Protein AF-0000000080876548 (afdb_homodimer)

pLDDT: mean 85.13, std 22.45, range [20.69, 98.94]

Radius of gyration: 32.05 Å; Cα contacts (8 Å, |Δi|>4): 2056; chains: 2; bounding box: 73×101×101 Å

InterPro domains:
  IPR000994 Peptidase M24 [PF00557] (197-493)
  IPR007865 Aminopeptidase P, N-terminal [PF05195] (38-144)
  IPR007865 Aminopeptidase P, N-terminal [SM01011] (32-164)
  IPR029149 Creatinase/Aminopeptidase P/Spt16, N-terminal [G3DSA:3.40.350.10] (28-188)
  IPR029149 Creatinase/Aminopeptidase P/Spt16, N-terminal [SSF53092] (31-190)
  IPR036005 Creatinase/aminopeptidase-like [G3DSA:3.90.230.10] (189-510)
  IPR036005 Creatinase/aminopeptidase-like [SSF55920] (191-506)
  IPR052433 Xaa-Pro dipeptidase-like [PTHR43226] (28-507)

Organism: NCBI:txid59557

Sequence (1024 aa):
MVTKHALSKPGGQPPADVLNIHIAADSPMEKYPAKQHARNVARRLPTRDGLIYLEGMSEVLFEDSDEAIKFRQKRYFLYLTGVVDMPDCFVTYSIAQDRLTLYIPPFDPNEVLWSGYPPSIEDCIFKYDVDEVLYSTSITDKIMEFHLTFQSSPIYTIHHQVSRIPSRIPRKFISDQYLQPAIDDCRVYKDDYEIKLLRQANIISANAHRAVLEAVQTAQTEAQLEGIFVQTCISQHARTQAYDPIVGSGQNCATLHYTRNDAPLKGKQLLLIDAGAEWAGYASDVTRTYPISGKWTKEASEIYNIVDEMQKECIKKTVAGVDWRDTHLLAHRIAIKGLMALEILYNGTAEEIFQCGTSRAFFPHGLGHFLGLETHDVEGAPDVKWKPATGQLGSIASLPKPMLGRGLYRAVVRRVLEPRMVITVEPGMYELPTTAHFPPSICIARLTIPSYFSRFIIQAFLDHPVHSRYINKAVLERYWAVGGVRIEDDILVLDNGKNENLTTAPRIEPTGMVTKHALSKPGGQPPADVLNIHIAADSPMEKYPAKQHARNVARRLPTRDGLIYLEGMSEVLFEDSDEAIKFRQKRYFLYLTGVVDMPDCFVTYSIAQDRLTLYIPPFDPNEVLWSGYPPSIEDCIFKYDVDEVLYSTSITDKIMEFHLTFQSSPIYTIHHQVSRIPSRIPRKFISDQYLQPAIDDCRVYKDDYEIKLLRQANIISANAHRAVLEAVQTAQTEAQLEGIFVQTCISQHARTQAYDPIVGSGQNCATLHYTRNDAPLKGKQLLLIDAGAEWAGYASDVTRTYPISGKWTKEASEIYNIVDEMQKECIKKTVAGVDWRDTHLLAHRIAIKGLMALEILYNGTAEEIFQCGTSRAFFPHGLGHFLGLETHDVEGAPDVKWKPATGQLGSIASLPKPMLGRGLYRAVVRRVLEPRMVITVEPGMYELPTTAHFPPSICIARLTIPSYFSRFIIQAFLDHPVHSRYINKAVLERYWAVGGVRIEDDILVLDNGKNENLTTAPRIEPTG

Secondary structure (DSSP, 8-state):
---------------------------TT----HHHHHHHHHTTSS-SS-EEEEE-PPP-BPTT-SSBPPP---HHHHHHH---S-SS-EEEEETTTTEEEEEEPPP-HHHHHHH-PPPPHHHHHHHS--SEEEEGGGHHHHHHHHHHHSTT--EE-STT--TTS-TTS-GGGEE-SSHHHHHHHHHHS--HHHHHHHHHHHHHHHHHHHHHHHHTTT--BHHHHHHHHHHHHHHTT--SBSS--EEEEGGGGG-TT------B-TT--EEEEE--BEETTEE---EEEEETTSS--HHHHHHHHHHHHHHHHHHHH-STT-BHHHHHHHHHHHHHHHHHHTTSB-SS-HHHHHHHTGGGGT--S-S--B-SSSSS----S--TT----S--SS-GGGS-GGGS-TTTGGGS---B--TT-EEEE--EEE---SS----S-S--------TTTT-HHHHHHHHSHHHHTTB-HHHHGGGGGG-EEE-BEEEEEPSSS-EEE-----------/---------------------------TT----HHHHHHHHHTTSS-SS-EEEEE-PPP-BPTT-SSBPPP---HHHHHHH---S-SS-EEEEETTTTEEEEEEPPP-HHHHHHH-PPPPHHHHHHHS--SEEEEGGGHHHHHHHHHHHSTT--EE-STT--TTS-TTS-GGGEE-SSHHHHHHHHHTS--HHHHHHHHHHHHHHHHHHHHHHHHTTT--BHHHHHHHHHHHHHHTT--SBSS--EEEEGGGGG-TT------B-TT--EEEEE--BEETTEE---EEEEETTSS--HHHHHHHHHHHHHHHHHHHH-STT-BHHHHHHHHHHHHHHHHHHTTSB-SS-HHHHHHHTGGGGT--S-S--B-SSSSS----S--TT----S--SS-GGGS-GGGS-TTTGGGS---B--TT-EEEE--EEE---SS----S-S--------TTTT-HHHHHHHHSHHHHTTB-HHHHGGGGGG-EEE-BEEEEEPSSS-EEE-----------

Foldseek 3Di:
DPPPPPDDDDDDDDDPPPPQPPPPPPPPQDAQPLLVLVQQLCVQFPDQFAKEKEWWAAWAPPVPDPHTDPDAIDLLQCSNKLDGPAHGKMWMAGRNVSFIEIAHADDDPVCCVPPNGDADQVSSVRHIPGRGYHHPVCVLVVLVVSCVVVVQHAYEYAPPPCPSHDPPRDPVRYHHPRNVLSSLQSQQFDDPVQVVQQLVQQVLQQQLLVQLVVCLQPDFFLVVSLVSSQVSCVVVVQNDWLDQKDWDWWQLQQPPPHRPRGGTRPPAFKIKIFTTTHGSLFIWTWIAMDGSNNAHDPLLQLQQVLQVVLQVVLQLQQAFQDWQVVSQLSSLLSLLVSCVVLVQFDDDDSLLLQQQLLSCLWWVATQKAWTTSHNRGRLRDAPPPQDPDDRPRHPPVLQPPVVPPPHGVVHYRGDRDHARGKMKGKTKTFQFDLAPPDPCPVPDDPPCPPSRPSPPRNVSQCPRPSNVSGGDPVSSVVNSRSNMGMTMWMWGHHPPRHIDTSHDRDHDHHDD/DPPPPPPPDDDDPDDPPPPQPPPPPPPPQDAQQLLVLVQQLCVQFPDQFAKEKEWWAAWAPDVPDPHTDPDAIDLLQCSNKLDGPAHGKMWMAGRNVSFIEIAHADDDPVCCVPPNGDQDQVSSVRHIPGPGYHHPVCVLVVLVVSCVVVVQHAYEYAPPPCPSHDPPRDPVRYDHPRNVLSSLQSQQFDRPVQVVQQLVQQVLQQQLLVQLVVCLQPDFFLVVSLVSSQVSCVVVVQNDWLDQKDWDWWQLQQPPPHRPRGGTRPPAFKIKIFTTTGGSLFIWTWIAMDGSNNAHDPLLQLQQVLQVVLQVVLQFQQAFQDWQVVSQLSSLLSLLVSCVVLPQFDDDDSLLLQQQLLSCLWWVATQKAWTTSHNRGRLRDAPPPQDDDDRPSHPPVPQPPVVPPPHGVVHYRGHRDHARGKMKGKTKTFQFDLAPPPPCPVPDDDPCPPSRPSPPRNVSQCPDPSNVSGGDPVSSVVNSRSNMGMTMWMWGHHPPRHIDTSHDRDHDHHDD

Nearest PDB structures (foldseek):
  1a16-assembly1_A  TM=8.397E-01  e=8.807E-34  Escherichia coli
  2v3z-assembly1_A  TM=8.386E-01  e=1.256E-33  Escherichia coli
  2bwv-assembly1_A  TM=8.390E-01  e=3.237E-33  Escherichia coli
  2bwx-assembly1_A  TM=8.388E-01  e=9.390E-33  Escherichia coli
  4pv4-assembly1_B  TM=8.081E-01  e=2.016E-33  Yersinia pestis

Structure (mmCIF, N/CA/C/O backbone):
data_AF-0000000080876548-model_v1
#
loop_
_entity.id
_entity.type
_entity.pdbx_description
1 polymer 'Xaa-Pro aminopeptidase'
#
loop_
_atom_site.group_PDB
_atom_site.id
_atom_site.type_symbol
_atom_site.label_atom_id
_atom_site.label_alt_id
_atom_site.label_comp_id
_atom_site.label_asym_id
_atom_site.label_entity_id
_atom_site.label_seq_id
_atom_site.pdbx_PDB_ins_code
_atom_site.Cartn_x
_atom_site.Cartn_y
_atom_site.Cartn_z
_atom_site.occupancy
_atom_site.B_iso_or_equiv
_atom_site.auth_seq_id
_atom_site.auth_comp_id
_atom_site.auth_asym_id
_atom_site.auth_atom_id
_atom_site.pdbx_PDB_model_num
ATOM 1 N N . MET A 1 1 ? -34.5 39.188 59.938 1 22.98 1 MET A N 1
ATOM 2 C CA . MET A 1 1 ? -33.344 39.719 59.219 1 22.98 1 MET A CA 1
ATOM 3 C C . MET A 1 1 ? -32.188 38.688 59.219 1 22.98 1 MET A C 1
ATOM 5 O O . MET A 1 1 ? -31.031 39.094 59.188 1 22.98 1 MET A O 1
ATOM 9 N N . VAL A 1 2 ? -32.438 37.5 59.5 1 27.27 2 VAL A N 1
ATOM 10 C CA . VAL A 1 2 ? -31.625 36.312 59.812 1 27.27 2 VAL A CA 1
ATOM 11 C C . VAL A 1 2 ? -30.719 35.969 58.625 1 27.27 2 VAL A C 1
ATOM 13 O O . VAL A 1 2 ? -31.203 35.594 57.562 1 27.27 2 VAL A O 1
ATOM 16 N N . THR A 1 3 ? -29.594 36.719 58.438 1 25.19 3 THR A N 1
ATOM 17 C CA . THR A 1 3 ? -28.75 36.812 57.25 1 25.19 3 THR A CA 1
ATOM 18 C C . THR A 1 3 ? -28 35.5 57.031 1 25.19 3 THR A C 1
ATOM 20 O O . THR A 1 3 ? -27.25 35.062 57.875 1 25.19 3 THR A O 1
ATOM 23 N N . LYS A 1 4 ? -28.547 34.594 56.188 1 25.41 4 LYS A N 1
ATOM 24 C CA . LYS A 1 4 ? -28.203 33.219 55.812 1 25.41 4 LYS A CA 1
ATOM 25 C C . LYS A 1 4 ? -26.797 33.156 55.25 1 25.41 4 LYS A C 1
ATOM 27 O O . LYS A 1 4 ? -26.484 33.781 54.25 1 25.41 4 LYS A O 1
ATOM 32 N N . HIS A 1 5 ? -25.75 33.031 56.031 1 24.09 5 HIS A N 1
ATOM 33 C CA . HIS A 1 5 ? -24.328 33.031 55.688 1 24.09 5 HIS A CA 1
ATOM 34 C C . HIS A 1 5 ? -24 31.859 54.75 1 24.09 5 HIS A C 1
ATOM 36 O O . HIS A 1 5 ? -24.266 30.703 55.094 1 24.09 5 HIS A O 1
ATOM 42 N N . ALA A 1 6 ? -23.984 32 53.375 1 21.39 6 ALA A N 1
ATOM 43 C CA . ALA A 1 6 ? -23.797 31.094 52.25 1 21.39 6 ALA A CA 1
ATOM 44 C C . ALA A 1 6 ? -22.469 30.375 52.344 1 21.39 6 ALA A C 1
ATOM 46 O O . ALA A 1 6 ? -21.406 31 52.375 1 21.39 6 ALA A O 1
ATOM 47 N N . LEU A 1 7 ? -22.406 29.188 52.875 1 25.2 7 LEU A N 1
ATOM 48 C CA . LEU A 1 7 ? -21.234 28.328 53.062 1 25.2 7 LEU A CA 1
ATOM 49 C C . LEU A 1 7 ? -20.484 28.125 51.75 1 25.2 7 LEU A C 1
ATOM 51 O O . LEU A 1 7 ? -21.078 27.719 50.75 1 25.2 7 LEU A O 1
ATOM 55 N N . SER A 1 8 ? -19.312 28.828 51.5 1 20.97 8 SER A N 1
ATOM 56 C CA . SER A 1 8 ? -18.406 28.906 50.344 1 20.97 8 SER A CA 1
ATOM 57 C C . SER A 1 8 ? -17.953 27.531 49.906 1 20.97 8 SER A C 1
ATOM 59 O O . SER A 1 8 ? -17.703 26.656 50.75 1 20.97 8 SER A O 1
ATOM 61 N N . LYS A 1 9 ? -18.344 27.031 48.719 1 26.09 9 LYS A N 1
ATOM 62 C CA . LYS A 1 9 ? -18.141 25.797 47.969 1 26.09 9 LYS A CA 1
ATOM 63 C C . LYS A 1 9 ? -16.672 25.406 47.906 1 26.09 9 LYS A C 1
ATOM 65 O O . LYS A 1 9 ? -15.805 26.25 47.688 1 26.09 9 LYS A O 1
ATOM 70 N N . PRO A 1 10 ? -16.25 24.312 48.562 1 26.53 10 PRO A N 1
ATOM 71 C CA . PRO A 1 10 ? -14.898 23.781 48.719 1 26.53 10 PRO A CA 1
ATOM 72 C C . PRO A 1 10 ? -14.125 23.688 47.406 1 26.53 10 PRO A C 1
ATOM 74 O O . PRO A 1 10 ? -14.727 23.516 46.344 1 26.53 10 PRO A O 1
ATOM 77 N N . GLY A 1 11 ? -12.914 24.344 47.312 1 23.69 11 GLY A N 1
ATOM 78 C CA . GLY A 1 11 ? -11.867 24.578 46.344 1 23.69 11 GLY A CA 1
ATOM 79 C C . GLY A 1 11 ? -11.461 23.328 45.594 1 23.69 11 GLY A C 1
ATOM 80 O O . GLY A 1 11 ? -11.812 22.219 46 1 23.69 11 GLY A O 1
ATOM 81 N N . GLY A 1 12 ? -10.859 23.453 44.281 1 25.25 12 GLY A N 1
ATOM 82 C CA . GLY A 1 12 ? -10.43 22.766 43.094 1 25.25 12 GLY A CA 1
ATOM 83 C C . GLY A 1 12 ? -9.406 21.672 43.375 1 25.25 12 GLY A C 1
ATOM 84 O O . GLY A 1 12 ? -8.508 21.844 44.188 1 25.25 12 GLY A O 1
ATOM 85 N N . GLN A 1 13 ? -9.828 20.391 43.375 1 26.41 13 GLN A N 1
ATOM 86 C CA . GLN A 1 13 ? -8.969 19.25 43.656 1 26.41 13 GLN A CA 1
ATOM 87 C C . GLN A 1 13 ? -7.633 19.375 42.906 1 26.41 13 GLN A C 1
ATOM 89 O O . GLN A 1 13 ? -7.594 19.766 41.75 1 26.41 13 GLN A O 1
ATOM 94 N N . PRO A 1 14 ? -6.441 19.453 43.625 1 28.06 14 PRO A N 1
ATOM 95 C CA . PRO A 1 14 ? -5.082 19.594 43.094 1 28.06 14 PRO A CA 1
ATOM 96 C C . PRO A 1 14 ? -4.797 18.656 41.938 1 28.06 14 PRO A C 1
ATOM 98 O O . PRO A 1 14 ? -5.445 17.609 41.812 1 28.06 14 PRO A O 1
ATOM 101 N N . PRO A 1 15 ? -4.086 19.156 40.906 1 27.55 15 PRO A N 1
ATOM 102 C CA . PRO A 1 15 ? -3.617 18.484 39.688 1 27.55 15 PRO A CA 1
ATOM 103 C C . PRO A 1 15 ? -2.871 17.188 40 1 27.55 15 PRO A C 1
ATOM 105 O O . PRO A 1 15 ? -2.139 17.094 40.969 1 27.55 15 PRO A O 1
ATOM 108 N N . ALA A 1 16 ? -3.391 16 39.781 1 29.72 16 ALA A N 1
ATOM 109 C CA . ALA A 1 16 ? -2.744 14.695 39.938 1 29.72 16 ALA A CA 1
ATOM 110 C C . ALA A 1 16 ? -1.33 14.727 39.344 1 29.72 16 ALA A C 1
ATOM 112 O O . ALA A 1 16 ? -1.129 15.094 38.188 1 29.72 16 ALA A O 1
ATOM 113 N N . ASP A 1 17 ? -0.23 15.07 40.094 1 26.28 17 ASP A N 1
ATOM 114 C CA . ASP A 1 17 ? 1.201 14.938 39.844 1 26.28 17 ASP A CA 1
ATOM 115 C C . ASP A 1 17 ? 1.524 13.594 39.188 1 26.28 17 ASP A C 1
ATOM 117 O O . ASP A 1 17 ? 1.364 12.547 39.812 1 26.28 17 ASP A O 1
ATOM 121 N N . VAL A 1 18 ? 1.372 13.422 37.938 1 28 18 VAL A N 1
ATOM 122 C CA . VAL A 1 18 ? 1.912 12.266 37.219 1 28 18 VAL A CA 1
ATOM 123 C C . VAL A 1 18 ? 3.387 12.086 37.562 1 28 18 VAL A C 1
ATOM 125 O O . VAL A 1 18 ? 4.219 12.938 37.25 1 28 18 VAL A O 1
ATOM 128 N N . LEU A 1 19 ? 3.766 11.609 38.75 1 27.23 19 LEU A N 1
ATOM 129 C CA . LEU A 1 19 ? 5.098 11.102 39.062 1 27.23 19 LEU A CA 1
ATOM 130 C C . LEU A 1 19 ? 5.684 10.352 37.844 1 27.23 19 LEU A C 1
ATOM 132 O O . LEU A 1 19 ? 5.348 9.188 37.625 1 27.23 19 LEU A O 1
ATOM 136 N N . ASN A 1 20 ? 5.859 10.961 36.812 1 28.95 20 ASN A N 1
ATOM 137 C CA . ASN A 1 20 ? 6.516 10.375 35.656 1 28.95 20 ASN A CA 1
ATOM 138 C C . ASN A 1 20 ? 7.965 10 35.969 1 28.95 20 ASN A C 1
ATOM 140 O O . ASN A 1 20 ? 8.82 10.875 36.125 1 28.95 20 ASN A O 1
ATOM 144 N N . ILE A 1 21 ? 8.234 8.922 36.75 1 28.3 21 ILE A N 1
ATOM 145 C CA . ILE A 1 21 ? 9.555 8.32 36.906 1 28.3 21 ILE A CA 1
ATOM 146 C C . ILE A 1 21 ? 10.133 8.016 35.5 1 28.3 21 ILE A C 1
ATOM 148 O O . ILE A 1 21 ? 9.555 7.25 34.75 1 28.3 21 ILE A O 1
ATOM 152 N N . HIS A 1 22 ? 11 8.898 35.062 1 31.11 22 HIS A N 1
ATOM 153 C CA . HIS A 1 22 ? 11.836 8.766 33.875 1 31.11 22 HIS A CA 1
ATOM 154 C C . HIS A 1 22 ? 12.828 7.621 34 1 31.11 22 HIS A C 1
ATOM 156 O O . HIS A 1 22 ? 13.836 7.758 34.719 1 31.11 22 HIS A O 1
ATOM 162 N N . ILE A 1 23 ? 12.508 6.387 34.094 1 29.36 23 ILE A N 1
ATOM 163 C CA . ILE A 1 23 ? 13.562 5.375 34.094 1 29.36 23 ILE A CA 1
ATOM 164 C C . ILE A 1 23 ? 14.172 5.297 32.688 1 29.36 23 ILE A C 1
ATOM 166 O O . ILE A 1 23 ? 13.492 4.918 31.719 1 29.36 23 ILE A O 1
ATOM 170 N N . ALA A 1 24 ? 15.352 5.926 32.344 1 29.47 24 ALA A N 1
ATOM 171 C CA . ALA A 1 24 ? 16.109 5.961 31.094 1 29.47 24 ALA A CA 1
ATOM 172 C C . ALA A 1 24 ? 16.812 4.633 30.844 1 29.47 24 ALA A C 1
ATOM 174 O O . ALA A 1 24 ? 17.672 4.535 29.969 1 29.47 24 ALA A O 1
ATOM 175 N N . ALA A 1 25 ? 16.828 3.455 31.484 1 31.53 25 ALA A N 1
ATOM 176 C CA . ALA A 1 25 ? 17.781 2.426 31.078 1 31.53 25 ALA A CA 1
ATOM 177 C C . ALA A 1 25 ? 17.5 1.953 29.656 1 31.53 25 ALA A C 1
ATOM 179 O O . ALA A 1 25 ? 16.359 1.614 29.312 1 31.53 25 ALA A O 1
ATOM 180 N N . ASP A 1 26 ? 18.234 2.232 28.641 1 37.25 26 ASP A N 1
ATOM 181 C CA . ASP A 1 26 ? 18.328 1.568 27.344 1 37.25 26 ASP A CA 1
ATOM 182 C C . ASP A 1 26 ? 18.297 0.05 27.5 1 37.25 26 ASP A C 1
ATOM 184 O O . ASP A 1 26 ? 19.344 -0.601 27.5 1 37.25 26 ASP A O 1
ATOM 188 N N . SER A 1 27 ? 17.781 -0.572 28.406 1 42.38 27 SER A N 1
ATOM 189 C CA . SER A 1 27 ? 17.906 -2.016 28.562 1 42.38 27 SER A CA 1
ATOM 190 C C . SER A 1 27 ? 17.375 -2.756 27.344 1 42.38 27 SER A C 1
ATOM 192 O O . SER A 1 27 ? 16.344 -2.373 26.797 1 42.38 27 SER A O 1
ATOM 194 N N . PRO A 1 28 ? 18.219 -3.523 26.594 1 48.22 28 PRO A N 1
ATOM 195 C CA . PRO A 1 28 ? 17.844 -4.438 25.516 1 48.22 28 PRO A CA 1
ATOM 196 C C . PRO A 1 28 ? 16.438 -5 25.688 1 48.22 28 PRO A C 1
ATOM 198 O O . PRO A 1 28 ? 15.852 -5.52 24.719 1 48.22 28 PRO A O 1
ATOM 201 N N . MET A 1 29 ? 15.828 -4.848 26.859 1 61.28 29 MET A N 1
ATOM 202 C CA . MET A 1 29 ? 14.617 -5.559 27.234 1 61.28 29 MET A CA 1
ATOM 203 C C . MET A 1 29 ? 13.422 -4.605 27.297 1 61.28 29 MET A C 1
ATOM 205 O O . MET A 1 29 ? 12.359 -4.973 27.797 1 61.28 29 MET A O 1
ATOM 209 N N . GLU A 1 30 ? 13.641 -3.387 26.734 1 86 30 GLU A N 1
ATOM 210 C CA . GLU A 1 30 ? 12.516 -2.492 26.984 1 86 30 GLU A CA 1
ATOM 211 C C . GLU A 1 30 ? 11.375 -2.748 26 1 86 30 GLU A C 1
ATOM 213 O O . GLU A 1 30 ? 11.594 -2.775 24.781 1 86 30 GLU A O 1
ATOM 218 N N . LYS A 1 31 ? 10.312 -3.029 26.531 1 95.19 31 LYS A N 1
ATOM 219 C CA . LYS A 1 31 ? 9.109 -3.297 25.75 1 95.19 31 LYS A CA 1
ATOM 220 C C . LYS A 1 31 ? 8.281 -2.033 25.578 1 95.19 31 LYS A C 1
ATOM 222 O O . LYS A 1 31 ? 8.383 -1.096 26.359 1 95.19 31 LYS A O 1
ATOM 227 N N . TYR A 1 32 ? 7.59 -1.938 24.391 1 97.94 32 TYR A N 1
ATOM 228 C CA . TYR A 1 32 ? 6.523 -0.951 24.266 1 97.94 32 TYR A CA 1
ATOM 229 C C . TYR A 1 32 ? 5.637 -0.947 25.5 1 97.94 32 TYR A C 1
ATOM 231 O O . TYR A 1 32 ? 5.195 -2.004 25.953 1 97.94 32 TYR A O 1
ATOM 239 N N . PRO A 1 33 ? 5.375 0.199 26.078 1 98.12 33 PRO A N 1
ATOM 240 C CA . PRO A 1 33 ? 4.723 0.234 27.391 1 98.12 33 PRO A CA 1
ATOM 241 C C . PRO A 1 33 ? 3.205 0.091 27.297 1 98.12 33 PRO A C 1
ATOM 243 O O . PRO A 1 33 ? 2.469 0.957 27.766 1 98.12 33 PRO A O 1
ATOM 246 N N . ALA A 1 34 ? 2.74 -1.011 26.828 1 98.69 34 ALA A N 1
ATOM 247 C CA . ALA A 1 34 ? 1.324 -1.276 26.594 1 98.69 34 ALA A CA 1
ATOM 248 C C . ALA A 1 34 ? 0.54 -1.269 27.906 1 98.69 34 ALA A C 1
ATOM 250 O O . ALA A 1 34 ? -0.545 -0.687 27.984 1 98.69 34 ALA A O 1
ATOM 251 N N . LYS A 1 35 ? 1.032 -1.854 28.922 1 98.06 35 LYS A N 1
ATOM 252 C CA . LYS A 1 35 ? 0.342 -1.926 30.219 1 98.06 35 LYS A CA 1
ATOM 253 C C . LYS A 1 35 ? 0.125 -0.533 30.797 1 98.06 35 LYS A C 1
ATOM 255 O O . LYS A 1 35 ? -0.966 -0.219 31.281 1 98.06 35 LYS A O 1
ATOM 260 N N . GLN A 1 36 ? 1.177 0.217 30.766 1 98.38 36 GLN A N 1
ATOM 261 C CA . GLN A 1 36 ? 1.054 1.585 31.266 1 98.38 36 GLN A CA 1
ATOM 262 C C . GLN A 1 36 ? 0.048 2.379 30.438 1 98.38 36 GLN A C 1
ATOM 264 O O . GLN A 1 36 ? -0.706 3.191 30.969 1 98.38 36 GLN A O 1
ATOM 269 N N . HIS A 1 37 ? 0.06 2.188 29.125 1 98.81 37 HIS A N 1
ATOM 270 C CA . HIS A 1 37 ? -0.931 2.834 28.266 1 98.81 37 HIS A CA 1
ATOM 271 C C . HIS A 1 37 ? -2.348 2.447 28.672 1 98.81 37 HIS A C 1
ATOM 273 O O . HIS A 1 37 ? -3.229 3.305 28.766 1 98.81 37 HIS A O 1
ATOM 279 N N . ALA A 1 38 ? -2.549 1.183 28.922 1 98.69 38 ALA A N 1
ATOM 280 C CA . ALA A 1 38 ? -3.865 0.706 29.344 1 98.69 38 ALA A CA 1
ATOM 281 C C . ALA A 1 38 ? -4.285 1.354 30.656 1 98.69 38 ALA A C 1
ATOM 283 O O . ALA A 1 38 ? -5.434 1.777 30.812 1 98.69 38 ALA A O 1
ATOM 284 N N . ARG A 1 39 ? -3.398 1.461 31.578 1 98.5 39 ARG A N 1
ATOM 285 C CA . ARG A 1 39 ? -3.674 2.092 32.875 1 98.5 39 ARG A CA 1
ATOM 286 C C . ARG A 1 39 ? -4.039 3.561 32.688 1 98.5 39 ARG A C 1
ATOM 288 O O . ARG A 1 39 ? -4.984 4.051 33.312 1 98.5 39 ARG A O 1
ATOM 295 N N . ASN A 1 40 ? -3.254 4.258 31.875 1 98.38 40 ASN A N 1
ATOM 296 C CA . ASN A 1 40 ? -3.537 5.664 31.625 1 98.38 40 ASN A CA 1
ATOM 297 C C . ASN A 1 40 ? -4.926 5.855 31.016 1 98.38 40 ASN A C 1
ATOM 299 O O . ASN A 1 40 ? -5.66 6.766 31.406 1 98.38 40 ASN A O 1
ATOM 303 N N . VAL A 1 41 ? -5.281 5 30.047 1 98.44 41 VAL A N 1
ATOM 304 C CA . VAL A 1 41 ? -6.586 5.074 29.406 1 98.44 41 VAL A CA 1
ATOM 305 C C . VAL A 1 41 ? -7.688 4.785 30.422 1 98.44 41 VAL A C 1
ATOM 307 O O . VAL A 1 41 ? -8.695 5.492 30.469 1 98.44 41 VAL A O 1
ATOM 310 N N . ALA A 1 42 ? -7.465 3.814 31.234 1 98.31 42 ALA A N 1
ATOM 311 C CA . ALA A 1 42 ? -8.445 3.428 32.25 1 98.31 42 ALA A CA 1
ATOM 312 C C . ALA A 1 42 ? -8.758 4.594 33.188 1 98.31 42 ALA A C 1
ATOM 314 O O . ALA A 1 42 ? -9.898 4.762 33.625 1 98.31 42 ALA A O 1
ATOM 315 N N . ARG A 1 43 ? -7.785 5.375 33.5 1 97.38 43 ARG A N 1
ATOM 316 C CA . ARG A 1 43 ? -7.949 6.5 34.406 1 97.38 43 ARG A CA 1
ATOM 317 C C . ARG A 1 43 ? -8.875 7.559 33.812 1 97.38 43 ARG A C 1
ATOM 319 O O . ARG A 1 43 ? -9.414 8.391 34.562 1 97.38 43 ARG A O 1
ATOM 326 N N . ARG A 1 44 ? -9.109 7.559 32.531 1 95.81 44 ARG A N 1
ATOM 327 C CA . ARG A 1 44 ? -9.938 8.555 31.875 1 95.81 44 ARG A CA 1
ATOM 328 C C . ARG A 1 44 ? -11.336 8.023 31.609 1 95.81 44 ARG A C 1
ATOM 330 O O . ARG A 1 44 ? -12.188 8.734 31.062 1 95.81 44 ARG A O 1
ATOM 337 N N . LEU A 1 45 ? -11.562 6.766 31.969 1 97.12 45 LEU A N 1
ATOM 338 C CA . LEU A 1 45 ? -12.875 6.156 31.75 1 97.12 45 LEU A CA 1
ATOM 339 C C . LEU A 1 45 ? -13.789 6.406 32.938 1 97.12 45 LEU A C 1
ATOM 341 O O . LEU A 1 45 ? -13.32 6.613 34.062 1 97.12 45 LEU A O 1
ATOM 345 N N . PRO A 1 46 ? -15.086 6.355 32.719 1 93.88 46 PRO A N 1
ATOM 346 C CA . PRO A 1 46 ? -16.047 6.703 33.781 1 93.88 46 PRO A CA 1
ATOM 347 C C . PRO A 1 46 ? -16.047 5.715 34.938 1 93.88 46 PRO A C 1
ATOM 349 O O . PRO A 1 46 ? -16.422 6.07 36.062 1 93.88 46 PRO A O 1
ATOM 352 N N . THR A 1 47 ? -15.695 4.492 34.625 1 89.56 47 THR A N 1
ATOM 353 C CA . THR A 1 47 ? -15.773 3.494 35.688 1 89.56 47 THR A CA 1
ATOM 354 C C . THR A 1 47 ? -14.398 2.9 35.969 1 89.56 47 THR A C 1
ATOM 356 O O . THR A 1 47 ? -13.508 2.943 35.125 1 89.56 47 THR A O 1
ATOM 359 N N . ARG A 1 48 ? -14.344 2.363 37.25 1 87.12 48 ARG A N 1
ATOM 360 C CA . ARG A 1 48 ? -13.07 1.816 37.688 1 87.12 48 ARG A CA 1
ATOM 361 C C . ARG A 1 48 ? -13.078 0.292 37.625 1 87.12 48 ARG A C 1
ATOM 363 O O . ARG A 1 48 ? -12.148 -0.355 38.125 1 87.12 48 ARG A O 1
ATOM 370 N N . ASP A 1 49 ? -14.102 -0.323 37.094 1 90.69 49 ASP A N 1
ATOM 371 C CA . ASP A 1 49 ? -14.164 -1.781 37.094 1 90.69 49 ASP A CA 1
ATOM 372 C C . ASP A 1 49 ? -14.57 -2.297 35.688 1 90.69 49 ASP A C 1
ATOM 374 O O . ASP A 1 49 ? -14.992 -3.445 35.562 1 90.69 49 ASP A O 1
ATOM 378 N N . GLY A 1 50 ? -14.43 -1.614 34.719 1 96.25 50 GLY A N 1
ATOM 379 C CA . GLY A 1 50 ? -14.852 -2.006 33.375 1 96.25 50 GLY A CA 1
ATOM 380 C C . GLY A 1 50 ? -13.812 -2.822 32.625 1 96.25 50 GLY A C 1
ATOM 381 O O . GLY A 1 50 ? -12.727 -3.076 33.156 1 96.25 50 GLY A O 1
ATOM 382 N N . LEU A 1 51 ? -14.242 -3.416 31.438 1 98.06 51 LEU A N 1
ATOM 383 C CA . LEU A 1 51 ? -13.383 -4.148 30.516 1 98.06 51 LEU A CA 1
ATOM 384 C C . LEU A 1 51 ? -13.18 -3.359 29.234 1 98.06 51 LEU A C 1
ATOM 386 O O . LEU A 1 51 ? -14.148 -2.941 28.594 1 98.06 51 LEU A O 1
ATOM 390 N N . ILE A 1 52 ? -11.945 -3.076 28.922 1 98.44 52 ILE A N 1
ATOM 391 C CA . ILE A 1 52 ? -11.625 -2.523 27.609 1 98.44 52 ILE A CA 1
ATOM 392 C C . ILE A 1 52 ? -11.492 -3.654 26.578 1 98.44 52 ILE A C 1
ATOM 394 O O . ILE A 1 52 ? -10.852 -4.668 26.859 1 98.44 52 ILE A O 1
ATOM 398 N N . TYR A 1 53 ? -12.156 -3.562 25.469 1 98.56 53 TYR A N 1
ATOM 399 C CA . TYR A 1 53 ? -12.109 -4.527 24.375 1 98.56 53 TYR A CA 1
ATOM 400 C C . TYR A 1 53 ? -11.812 -3.836 23.047 1 98.56 53 TYR A C 1
ATOM 402 O O . TYR A 1 53 ? -12.539 -2.926 22.641 1 98.56 53 TYR A O 1
ATOM 410 N N . LEU A 1 54 ? -10.742 -4.25 22.375 1 98.56 54 LEU A N 1
ATOM 411 C CA . LEU A 1 54 ? -10.414 -3.742 21.047 1 98.56 54 LEU A CA 1
ATOM 412 C C . LEU A 1 54 ? -10.078 -4.887 20.109 1 98.56 54 LEU A C 1
ATOM 414 O O . LEU A 1 54 ? -9.547 -5.914 20.531 1 98.56 54 LEU A O 1
ATOM 418 N N . GLU A 1 55 ? -10.383 -4.645 18.891 1 98.19 55 GLU A N 1
ATOM 419 C CA . GLU A 1 55 ? -10.047 -5.57 17.812 1 98.19 55 GLU A CA 1
ATOM 420 C C . GLU A 1 55 ? -8.914 -5.02 16.938 1 98.19 55 GLU A C 1
ATOM 422 O O . GLU A 1 55 ? -8.906 -3.84 16.594 1 98.19 55 GLU A O 1
ATOM 427 N N . GLY A 1 56 ? -7.914 -5.918 16.641 1 97.94 56 GLY A N 1
ATOM 428 C CA . GLY A 1 56 ? -6.902 -5.555 15.664 1 97.94 56 GLY A CA 1
ATOM 429 C C . GLY A 1 56 ? -7.398 -5.633 14.234 1 97.94 56 GLY A C 1
ATOM 430 O O . GLY A 1 56 ? -8.57 -5.93 13.992 1 97.94 56 GLY A O 1
ATOM 431 N N . MET A 1 57 ? -6.531 -5.289 13.336 1 97.06 57 MET A N 1
ATOM 432 C CA . MET A 1 57 ? -6.871 -5.316 11.914 1 97.06 57 MET A CA 1
ATOM 433 C C . MET A 1 57 ? -6.801 -6.734 11.359 1 97.06 57 MET A C 1
ATOM 435 O O . MET A 1 57 ? -5.902 -7.5 11.719 1 97.06 57 MET A O 1
ATOM 439 N N . SER A 1 58 ? -7.738 -7.086 10.508 1 95.62 58 SER A N 1
ATOM 440 C CA . SER A 1 58 ? -7.68 -8.336 9.758 1 95.62 58 SER A CA 1
ATOM 441 C C . SER A 1 58 ? -6.992 -8.148 8.414 1 95.62 58 SER A C 1
ATOM 443 O O . SER A 1 58 ? -6.941 -7.031 7.887 1 95.62 58 SER A O 1
ATOM 445 N N . GLU A 1 59 ? -6.438 -9.219 7.93 1 92.12 59 GLU A N 1
ATOM 446 C CA . GLU A 1 59 ? -5.934 -9.164 6.559 1 92.12 59 GLU A CA 1
ATOM 447 C C . GLU A 1 59 ? -7.07 -8.945 5.562 1 92.12 59 GLU A C 1
ATOM 449 O O . GLU A 1 59 ? -8.141 -9.539 5.695 1 92.12 59 GLU A O 1
ATOM 454 N N . VAL A 1 60 ? -6.824 -8.031 4.656 1 92.56 60 VAL A N 1
ATOM 455 C CA . VAL A 1 60 ? -7.844 -7.715 3.658 1 92.56 60 VAL A CA 1
ATOM 456 C C . VAL A 1 60 ? -7.262 -7.891 2.258 1 92.56 60 VAL A C 1
ATOM 458 O O . VAL A 1 60 ? -6.145 -7.449 1.981 1 92.56 60 VAL A O 1
ATOM 461 N N . LEU A 1 61 ? -7.992 -8.594 1.399 1 92.81 61 LEU A N 1
ATOM 462 C CA . LEU A 1 61 ? -7.586 -8.75 0.007 1 92.81 61 LEU A CA 1
ATOM 463 C C . LEU A 1 61 ? -8.156 -7.629 -0.854 1 92.81 61 LEU A C 1
ATOM 465 O O . LEU A 1 61 ? -9.203 -7.055 -0.524 1 92.81 61 LEU A O 1
ATOM 469 N N . PHE A 1 62 ? -7.473 -7.281 -1.943 1 92.56 62 PHE A N 1
ATOM 470 C CA . PHE A 1 62 ? -8.086 -6.441 -2.967 1 92.56 62 PHE A CA 1
ATOM 471 C C . PHE A 1 62 ? -9.32 -7.117 -3.553 1 92.56 62 PHE A C 1
ATOM 473 O O . PHE A 1 62 ? -9.383 -8.344 -3.625 1 92.56 62 PHE A O 1
ATOM 480 N N . GLU A 1 63 ? -10.266 -6.266 -3.996 1 91.5 63 GLU A N 1
ATOM 481 C CA . GLU A 1 63 ? -11.461 -6.809 -4.633 1 91.5 63 GLU A CA 1
ATOM 482 C C . GLU A 1 63 ? -11.102 -7.637 -5.863 1 91.5 63 GLU A C 1
ATOM 484 O O . GLU A 1 63 ? -10.289 -7.219 -6.684 1 91.5 63 GLU A O 1
ATOM 489 N N . ASP A 1 64 ? -11.664 -8.844 -5.949 1 92.12 64 ASP A N 1
ATOM 490 C CA . ASP A 1 64 ? -11.5 -9.766 -7.062 1 92.12 64 ASP A CA 1
ATOM 491 C C . ASP A 1 64 ? -10.031 -10.164 -7.23 1 92.12 64 ASP A C 1
ATOM 493 O O . ASP A 1 64 ? -9.555 -10.344 -8.352 1 92.12 64 ASP A O 1
ATOM 497 N N . SER A 1 65 ? -9.312 -10.188 -6.133 1 93.12 65 SER A N 1
ATOM 498 C CA . SER A 1 65 ? -7.883 -10.492 -6.164 1 93.12 65 SER A CA 1
ATOM 499 C C . SER A 1 65 ? -7.488 -11.406 -5.008 1 93.12 65 SER A C 1
ATOM 501 O O . SER A 1 65 ? -8.125 -11.391 -3.953 1 93.12 65 SER A O 1
ATOM 503 N N . ASP A 1 66 ? -6.484 -12.219 -5.234 1 90.62 66 ASP A N 1
ATOM 504 C CA . ASP A 1 66 ? -5.922 -12.992 -4.133 1 90.62 66 ASP A CA 1
ATOM 505 C C . ASP A 1 66 ? -4.723 -12.273 -3.514 1 90.62 66 ASP A C 1
ATOM 507 O O . ASP A 1 66 ? -4.012 -12.844 -2.684 1 90.62 66 ASP A O 1
ATOM 511 N N . GLU A 1 67 ? -4.477 -11.055 -3.945 1 90.44 67 GLU A N 1
ATOM 512 C CA . GLU A 1 67 ? -3.426 -10.242 -3.348 1 90.44 67 GLU A CA 1
ATOM 513 C C . GLU A 1 67 ? -3.967 -9.414 -2.184 1 90.44 67 GLU A C 1
ATOM 515 O O . GLU A 1 67 ? -5.078 -8.891 -2.252 1 90.44 67 GLU A O 1
ATOM 520 N N . ALA A 1 68 ? -3.158 -9.305 -1.198 1 90.62 68 ALA A N 1
ATOM 521 C CA . ALA A 1 68 ? -3.57 -8.586 0.006 1 90.62 68 ALA A CA 1
ATOM 522 C C . ALA A 1 68 ? -3.215 -7.105 -0.088 1 90.62 68 ALA A C 1
ATOM 524 O O . ALA A 1 68 ? -2.172 -6.742 -0.636 1 90.62 68 ALA A O 1
ATOM 525 N N . ILE A 1 69 ? -4.098 -6.277 0.458 1 93.19 69 ILE A N 1
ATOM 526 C CA . ILE A 1 69 ? -3.756 -4.887 0.736 1 93.19 69 ILE A CA 1
ATOM 527 C C . ILE A 1 69 ? -2.646 -4.824 1.784 1 93.19 69 ILE A C 1
ATOM 529 O O . ILE A 1 69 ? -2.629 -5.625 2.725 1 93.19 69 ILE A O 1
ATOM 533 N N . LYS A 1 70 ? -1.717 -3.895 1.564 1 91.88 70 LYS A N 1
ATOM 534 C CA . LYS A 1 70 ? -0.656 -3.758 2.559 1 91.88 70 LYS A CA 1
ATOM 535 C C . LYS A 1 70 ? -1.233 -3.631 3.965 1 91.88 70 LYS A C 1
ATOM 537 O O . LYS A 1 70 ? -2.113 -2.801 4.207 1 91.88 70 LYS A O 1
ATOM 542 N N . PHE A 1 71 ? -0.743 -4.496 4.816 1 94.19 71 PHE A N 1
ATOM 543 C CA . PHE A 1 71 ? -1.285 -4.57 6.168 1 94.19 71 PHE A CA 1
ATOM 544 C C . PHE A 1 71 ? -0.952 -3.309 6.953 1 94.19 71 PHE A C 1
ATOM 546 O O . PHE A 1 71 ? 0.186 -2.834 6.926 1 94.19 71 PHE A O 1
ATOM 553 N N . ARG A 1 72 ? -1.936 -2.77 7.586 1 96.19 72 ARG A N 1
ATOM 554 C CA . ARG A 1 72 ? -1.814 -1.647 8.508 1 96.19 72 ARG A CA 1
ATOM 555 C C . ARG A 1 72 ? -2.674 -1.865 9.75 1 96.19 72 ARG A C 1
ATOM 557 O O . ARG A 1 72 ? -3.902 -1.907 9.664 1 96.19 72 ARG A O 1
ATOM 564 N N . GLN A 1 73 ? -2.057 -2.025 10.867 1 97.38 73 GLN A N 1
ATOM 565 C CA . GLN A 1 73 ? -2.762 -2.299 12.109 1 97.38 73 GLN A CA 1
ATOM 566 C C . GLN A 1 73 ? -3.664 -1.13 12.5 1 97.38 73 GLN A C 1
ATOM 568 O O . GLN A 1 73 ? -3.361 0.024 12.188 1 97.38 73 GLN A O 1
ATOM 573 N N . LYS A 1 74 ? -4.742 -1.433 13.172 1 97.62 74 LYS A N 1
ATOM 574 C CA . LYS A 1 74 ? -5.574 -0.383 13.758 1 97.62 74 LYS A CA 1
ATOM 575 C C . LYS A 1 74 ? -4.816 0.38 14.844 1 97.62 74 LYS A C 1
ATOM 577 O O . LYS A 1 74 ? -4.211 -0.227 15.727 1 97.62 74 LYS A O 1
ATOM 582 N N . ARG A 1 75 ? -4.879 1.657 14.781 1 98 75 ARG A N 1
ATOM 583 C CA . ARG A 1 75 ? -3.996 2.473 15.609 1 98 75 ARG A CA 1
ATOM 584 C C . ARG A 1 75 ? -4.406 2.406 17.078 1 98 75 ARG A C 1
ATOM 586 O O . ARG A 1 75 ? -3.555 2.447 17.969 1 98 75 ARG A O 1
ATOM 593 N N . TYR A 1 76 ? -5.68 2.312 17.406 1 98.38 76 TYR A N 1
ATOM 594 C CA . TYR A 1 76 ? -6.129 2.219 18.797 1 98.38 76 TYR A CA 1
ATOM 595 C C . TYR A 1 76 ? -5.707 0.891 19.422 1 98.38 76 TYR A C 1
ATOM 597 O O . TYR A 1 76 ? -5.305 0.843 20.578 1 98.38 76 TYR A O 1
ATOM 605 N N . PHE A 1 77 ? -5.824 -0.18 18.656 1 98.56 77 PHE A N 1
ATOM 606 C CA . PHE A 1 77 ? -5.336 -1.483 19.078 1 98.56 77 PHE A CA 1
ATOM 607 C C . PHE A 1 77 ? -3.83 -1.454 19.297 1 98.56 77 PHE A C 1
ATOM 609 O O . PHE A 1 77 ? -3.332 -1.938 20.328 1 98.56 77 PHE A O 1
ATOM 616 N N . LEU A 1 78 ? -3.098 -0.892 18.344 1 98.81 78 LEU A N 1
ATOM 617 C CA . LEU A 1 78 ? -1.646 -0.778 18.438 1 98.81 78 LEU A CA 1
ATOM 618 C C . LEU A 1 78 ? -1.239 0.002 19.688 1 98.81 78 LEU A C 1
ATOM 620 O O . LEU A 1 78 ? -0.304 -0.388 20.391 1 98.81 78 LEU A O 1
ATOM 624 N N . TYR A 1 79 ? -1.896 1.07 19.969 1 98.81 79 TYR A N 1
ATOM 625 C CA . TYR A 1 79 ? -1.564 1.902 21.109 1 98.81 79 TYR A CA 1
ATOM 626 C C . TYR A 1 79 ? -1.628 1.097 22.406 1 98.81 79 TYR A C 1
ATOM 628 O O . TYR A 1 79 ? -0.805 1.286 23.312 1 98.81 79 TYR A O 1
ATOM 636 N N . LEU A 1 80 ? -2.537 0.168 22.5 1 98.81 80 LEU A N 1
ATOM 637 C CA . LEU A 1 80 ? -2.754 -0.544 23.766 1 98.81 80 LEU A CA 1
ATOM 638 C C . LEU A 1 80 ? -1.968 -1.852 23.781 1 98.81 80 LEU A C 1
ATOM 640 O O . LEU A 1 80 ? -1.959 -2.555 24.797 1 98.81 80 LEU A O 1
ATOM 644 N N . THR A 1 81 ? -1.293 -2.205 22.672 1 98.81 81 THR A N 1
ATOM 645 C CA . THR A 1 81 ? -0.678 -3.527 22.672 1 98.81 81 THR A CA 1
ATOM 646 C C . THR A 1 81 ? 0.775 -3.445 22.203 1 98.81 81 THR A C 1
ATOM 648 O O . THR A 1 81 ? 1.595 -4.293 22.562 1 98.81 81 THR A O 1
ATOM 651 N N . GLY A 1 82 ? 1.07 -2.498 21.281 1 98.56 82 GLY A N 1
ATOM 652 C CA . GLY A 1 82 ? 2.379 -2.451 20.656 1 98.56 82 GLY A CA 1
ATOM 653 C C . GLY A 1 82 ? 2.516 -3.418 19.5 1 98.56 82 GLY A C 1
ATOM 654 O O . GLY A 1 82 ? 3.582 -3.518 18.891 1 98.56 82 GLY A O 1
ATOM 655 N N . VAL A 1 83 ? 1.399 -4.152 19.156 1 98.44 83 VAL A N 1
ATOM 656 C CA . VAL A 1 83 ? 1.427 -5.105 18.047 1 98.44 83 VAL A CA 1
ATOM 657 C C . VAL A 1 83 ? 1.273 -4.359 16.734 1 98.44 83 VAL A C 1
ATOM 659 O O . VAL A 1 83 ? 0.229 -3.762 16.469 1 98.44 83 VAL A O 1
ATOM 662 N N . VAL A 1 84 ? 2.26 -4.438 15.906 1 96.94 84 VAL A N 1
ATOM 663 C CA . VAL A 1 84 ? 2.285 -3.641 14.68 1 96.94 84 VAL A CA 1
ATOM 664 C C . VAL A 1 84 ? 1.916 -4.516 13.484 1 96.94 84 VAL A C 1
ATOM 666 O O . VAL A 1 84 ? 1.167 -4.09 12.602 1 96.94 84 VAL A O 1
ATOM 669 N N . ASP A 1 85 ? 2.297 -5.766 13.484 1 93.75 85 ASP A N 1
ATOM 670 C CA . ASP A 1 85 ? 2.365 -6.469 12.211 1 93.75 85 ASP A CA 1
ATOM 671 C C . ASP A 1 85 ? 1.659 -7.82 12.289 1 93.75 85 ASP A C 1
ATOM 673 O O . ASP A 1 85 ? 1.922 -8.711 11.477 1 93.75 85 ASP A O 1
ATOM 677 N N . MET A 1 86 ? 0.879 -8.133 13.242 1 95.44 86 MET A N 1
ATOM 678 C CA . MET A 1 86 ? 0.138 -9.383 13.352 1 95.44 86 MET A CA 1
ATOM 679 C C . MET A 1 86 ? -1.354 -9.156 13.133 1 95.44 86 MET A C 1
ATOM 681 O O . MET A 1 86 ? -1.995 -8.43 13.898 1 95.44 86 MET A O 1
ATOM 685 N N . PRO A 1 87 ? -1.905 -9.688 12.102 1 95.88 87 PRO A N 1
ATOM 686 C CA . PRO A 1 87 ? -3.34 -9.539 11.852 1 95.88 87 PRO A CA 1
ATOM 687 C C . PRO A 1 87 ? -4.195 -10.398 12.781 1 95.88 87 PRO A C 1
ATOM 689 O O . PRO A 1 87 ? -3.68 -11.32 13.422 1 95.88 87 PRO A O 1
ATOM 692 N N . ASP A 1 88 ? -5.449 -10.078 12.906 1 96.31 88 ASP A N 1
ATOM 693 C CA . ASP A 1 88 ? -6.504 -10.883 13.508 1 96.31 88 ASP A CA 1
ATOM 694 C C . ASP A 1 88 ? -6.242 -11.109 14.992 1 96.31 88 ASP A C 1
ATOM 696 O O . ASP A 1 88 ? -6.438 -12.211 15.508 1 96.31 88 ASP A O 1
ATOM 700 N N . CYS A 1 89 ? -5.715 -10.117 15.617 1 98.25 89 CYS A N 1
ATOM 701 C CA . CYS A 1 89 ? -5.52 -10.125 17.062 1 98.25 89 CYS A CA 1
ATOM 702 C C . CYS A 1 89 ? -6.613 -9.336 17.766 1 98.25 89 CYS A C 1
ATOM 704 O O . CYS A 1 89 ? -7.348 -8.578 17.125 1 98.25 89 CYS A O 1
ATOM 706 N N . PHE A 1 90 ? -6.75 -9.547 19.125 1 98.75 90 PHE A N 1
ATOM 707 C CA . PHE A 1 90 ? -7.645 -8.82 20.016 1 98.75 90 PHE A CA 1
ATOM 708 C C . PHE A 1 90 ? -6.953 -8.508 21.328 1 98.75 90 PHE A C 1
ATOM 710 O O . PHE A 1 90 ? -5.926 -9.102 21.656 1 98.75 90 PHE A O 1
ATOM 717 N N . VAL A 1 91 ? -7.527 -7.59 22.062 1 98.81 91 VAL A N 1
ATOM 718 C CA . VAL A 1 91 ? -6.973 -7.289 23.375 1 98.81 91 VAL A CA 1
ATOM 719 C C . VAL A 1 91 ? -8.102 -6.957 24.344 1 98.81 91 VAL A C 1
ATOM 721 O O . VAL A 1 91 ? -9.117 -6.367 23.953 1 98.81 91 VAL A O 1
ATOM 724 N N . THR A 1 92 ? -7.996 -7.379 25.562 1 98.75 92 THR A N 1
ATOM 725 C CA . THR A 1 92 ? -8.852 -6.953 26.656 1 98.75 92 THR A CA 1
ATOM 726 C C . THR A 1 92 ? -8.016 -6.438 27.828 1 98.75 92 THR A C 1
ATOM 728 O O . THR A 1 92 ? -6.902 -6.918 28.062 1 98.75 92 THR A O 1
ATOM 731 N N . TYR A 1 93 ? -8.484 -5.473 28.5 1 98.69 93 TYR A N 1
ATOM 732 C CA . TYR A 1 93 ? -7.891 -4.973 29.734 1 98.69 93 TYR A CA 1
ATOM 733 C C . TYR A 1 93 ? -8.938 -4.875 30.828 1 98.69 93 TYR A C 1
ATOM 735 O O . TYR A 1 93 ? -9.859 -4.066 30.75 1 98.69 93 TYR A O 1
ATOM 743 N N . SER A 1 94 ? -8.836 -5.73 31.812 1 98.19 94 SER A N 1
ATOM 744 C CA . SER A 1 94 ? -9.656 -5.637 33.031 1 98.19 94 SER A CA 1
ATOM 745 C C . SER A 1 94 ? -9.125 -4.582 33.969 1 98.19 94 SER A C 1
ATOM 747 O O . SER A 1 94 ? -8.086 -4.777 34.594 1 98.19 94 SER A O 1
ATOM 749 N N . ILE A 1 95 ? -9.914 -3.527 34.125 1 97.75 95 ILE A N 1
ATOM 750 C CA . ILE A 1 95 ? -9.445 -2.375 34.906 1 97.75 95 ILE A CA 1
ATOM 751 C C . ILE A 1 95 ? -9.281 -2.764 36.375 1 97.75 95 ILE A C 1
ATOM 753 O O . ILE A 1 95 ? -8.227 -2.535 36.969 1 97.75 95 ILE A O 1
ATOM 757 N N . ALA A 1 96 ? -10.234 -3.434 36.938 1 95.19 96 ALA A N 1
ATOM 758 C CA . ALA A 1 96 ? -10.219 -3.795 38.344 1 95.19 96 ALA A CA 1
ATOM 759 C C . ALA A 1 96 ? -9.086 -4.77 38.656 1 95.19 96 ALA A C 1
ATOM 761 O O . ALA A 1 96 ? -8.469 -4.703 39.719 1 95.19 96 ALA A O 1
ATOM 762 N N . GLN A 1 97 ? -8.805 -5.629 37.75 1 96.56 97 GLN A N 1
ATOM 763 C CA . GLN A 1 97 ? -7.785 -6.645 38 1 96.56 97 GLN A CA 1
ATOM 764 C C . GLN A 1 97 ? -6.426 -6.184 37.469 1 96.56 97 GLN A C 1
ATOM 766 O O . GLN A 1 97 ? -5.418 -6.859 37.688 1 96.56 97 GLN A O 1
ATOM 771 N N . ASP A 1 98 ? -6.387 -5.066 36.812 1 98 98 ASP A N 1
ATOM 772 C CA . ASP A 1 98 ? -5.164 -4.586 36.188 1 98 98 ASP A CA 1
ATOM 773 C C . ASP A 1 98 ? -4.512 -5.684 35.344 1 98 98 ASP A C 1
ATOM 775 O O . ASP A 1 98 ? -3.334 -5.996 35.531 1 98 98 ASP A O 1
ATOM 779 N N . ARG A 1 99 ? -5.336 -6.309 34.438 1 98.38 99 ARG A N 1
ATOM 780 C CA . ARG A 1 99 ? -4.867 -7.438 33.656 1 98.38 99 ARG A CA 1
ATOM 781 C C . ARG A 1 99 ? -5.074 -7.172 32.156 1 98.38 99 ARG A C 1
ATOM 783 O O . ARG A 1 99 ? -6.207 -7.039 31.703 1 98.38 99 ARG A O 1
ATOM 790 N N . LEU A 1 100 ? -3.959 -7.012 31.438 1 98.81 100 LEU A N 1
ATOM 791 C CA . LEU A 1 100 ? -3.945 -6.832 29.984 1 98.81 100 LEU A CA 1
ATOM 792 C C . LEU A 1 100 ? -3.693 -8.156 29.266 1 98.81 100 LEU A C 1
ATOM 794 O O . LEU A 1 100 ? -2.646 -8.781 29.469 1 98.81 100 LEU A O 1
ATOM 798 N N . THR A 1 101 ? -4.68 -8.617 28.438 1 98.88 101 THR A N 1
ATOM 799 C CA . THR A 1 101 ? -4.586 -9.898 27.75 1 98.88 101 THR A CA 1
ATOM 800 C C . THR A 1 101 ? -4.605 -9.711 26.234 1 98.88 101 THR A C 1
ATOM 802 O O . THR A 1 101 ? -5.512 -9.078 25.703 1 98.88 101 THR A O 1
ATOM 805 N N . LEU A 1 102 ? -3.57 -10.211 25.562 1 98.88 102 LEU A N 1
ATOM 806 C CA . LEU A 1 102 ? -3.49 -10.234 24.109 1 98.88 102 LEU A CA 1
ATOM 807 C C . LEU A 1 102 ? -3.984 -11.57 23.562 1 98.88 102 LEU A C 1
ATOM 809 O O . LEU A 1 102 ? -3.594 -12.633 24.047 1 98.88 102 LEU A O 1
ATOM 813 N N . TYR A 1 103 ? -4.902 -11.492 22.609 1 98.81 103 TYR A N 1
ATOM 814 C CA . TYR A 1 103 ? -5.398 -12.688 21.938 1 98.81 103 TYR A CA 1
ATOM 815 C C . TYR A 1 103 ? -4.855 -12.789 20.531 1 98.81 103 TYR A C 1
ATOM 817 O O . TYR A 1 103 ? -5.113 -11.922 19.688 1 98.81 103 TYR A O 1
ATOM 825 N N . ILE A 1 104 ? -4.109 -13.82 20.25 1 98.19 104 ILE A N 1
ATOM 826 C CA . ILE A 1 104 ? -3.488 -14.008 18.953 1 98.19 104 ILE A CA 1
ATOM 827 C C . ILE A 1 104 ? -4.172 -15.148 18.203 1 98.19 104 ILE A C 1
ATOM 829 O O . ILE A 1 104 ? -4.859 -15.969 18.812 1 98.19 104 ILE A O 1
ATOM 833 N N . PRO A 1 105 ? -4.074 -15.18 16.859 1 95.5 105 PRO A N 1
ATOM 834 C CA . PRO A 1 105 ? -4.676 -16.297 16.125 1 95.5 105 PRO A CA 1
ATOM 835 C C . PRO A 1 105 ? -4.062 -17.641 16.5 1 95.5 105 PRO A C 1
ATOM 837 O O . PRO A 1 105 ? -2.867 -17.719 16.797 1 95.5 105 PRO A O 1
ATOM 840 N N . PRO A 1 106 ? -4.922 -18.656 16.469 1 93.25 106 PRO A N 1
ATOM 841 C CA . PRO A 1 106 ? -4.371 -20 16.719 1 93.25 106 PRO A CA 1
ATOM 842 C C . PRO A 1 106 ? -3.414 -20.453 15.625 1 93.25 106 PRO A C 1
ATOM 844 O O . PRO A 1 106 ? -3.477 -19.953 14.5 1 93.25 106 PRO A O 1
ATOM 847 N N . PHE A 1 107 ? -2.611 -21.312 15.992 1 85.62 107 PHE A N 1
ATOM 848 C CA . PHE A 1 107 ? -1.661 -21.906 15.055 1 85.62 107 PHE A CA 1
ATOM 849 C C . PHE A 1 107 ? -2.381 -22.734 14.008 1 85.62 107 PHE A C 1
ATOM 851 O O . PHE A 1 107 ? -3.248 -23.547 14.344 1 85.62 107 PHE A O 1
ATOM 858 N N . ASP A 1 108 ? -2.119 -22.391 12.758 1 80.81 108 ASP A N 1
ATOM 859 C CA . ASP A 1 108 ? -2.596 -23.219 11.648 1 80.81 108 ASP A CA 1
ATOM 860 C C . ASP A 1 108 ? -1.428 -23.828 10.875 1 80.81 108 ASP A C 1
ATOM 862 O O . ASP A 1 108 ? -0.726 -23.125 10.141 1 80.81 108 ASP A O 1
ATOM 866 N N . PRO A 1 109 ? -1.248 -25.094 10.945 1 73.19 109 PRO A N 1
ATOM 867 C CA . PRO A 1 109 ? -0.122 -25.75 10.266 1 73.19 109 PRO A CA 1
ATOM 868 C C . PRO A 1 109 ? -0.152 -25.547 8.758 1 73.19 109 PRO A C 1
ATOM 870 O O . PRO A 1 109 ? 0.9 -25.516 8.109 1 73.19 109 PRO A O 1
ATOM 873 N N . ASN A 1 110 ? -1.349 -25.375 8.188 1 70.94 110 ASN A N 1
ATOM 874 C CA . ASN A 1 110 ? -1.481 -25.234 6.742 1 70.94 110 ASN A CA 1
ATOM 875 C C . ASN A 1 110 ? -0.9 -23.922 6.25 1 70.94 110 ASN A C 1
ATOM 877 O O . ASN A 1 110 ? -0.613 -23.766 5.059 1 70.94 110 ASN A O 1
ATOM 881 N N . GLU A 1 111 ? -0.691 -23.047 7.176 1 77.06 111 GLU A N 1
ATOM 882 C CA . GLU A 1 111 ? -0.218 -21.734 6.777 1 77.06 111 GLU A CA 1
ATOM 883 C C . GLU A 1 111 ? 1.304 -21.641 6.852 1 77.06 111 GLU A C 1
ATOM 885 O O . GLU A 1 111 ? 1.906 -20.719 6.293 1 77.06 111 GLU A O 1
ATOM 890 N N . VAL A 1 112 ? 1.919 -22.562 7.41 1 73.56 112 VAL A N 1
ATOM 891 C CA . VAL A 1 112 ? 3.348 -22.484 7.691 1 73.56 112 VAL A CA 1
ATOM 892 C C . VAL A 1 112 ? 4.137 -22.547 6.383 1 73.56 112 VAL A C 1
ATOM 894 O O . VAL A 1 112 ? 5.125 -21.828 6.211 1 73.56 112 VAL A O 1
ATOM 897 N N . LEU A 1 113 ? 3.711 -23.438 5.445 1 69.81 113 LEU A N 1
ATOM 898 C CA . LEU A 1 113 ? 4.391 -23.547 4.16 1 69.81 113 LEU A CA 1
ATOM 899 C C . LEU A 1 113 ? 4.328 -22.219 3.406 1 69.81 113 LEU A C 1
ATOM 901 O O . LEU A 1 113 ? 5.301 -21.828 2.766 1 69.81 113 LEU A O 1
ATOM 905 N N . TRP A 1 114 ? 3.291 -21.562 3.58 1 76.5 114 TRP A N 1
ATOM 906 C CA . TRP A 1 114 ? 3.049 -20.375 2.779 1 76.5 114 TRP A CA 1
ATOM 907 C C . TRP A 1 114 ? 3.674 -19.141 3.432 1 76.5 114 TRP A C 1
ATOM 909 O O . TRP A 1 114 ? 4.359 -18.359 2.768 1 76.5 114 TRP A O 1
ATOM 919 N N . SER A 1 115 ? 3.52 -19.031 4.699 1 80.44 115 SER A N 1
ATOM 920 C CA . SER A 1 115 ? 3.891 -17.766 5.312 1 80.44 115 SER A CA 1
ATOM 921 C C . SER A 1 115 ? 4.922 -17.969 6.418 1 80.44 115 SER A C 1
ATOM 923 O O . SER A 1 115 ? 5.367 -17 7.039 1 80.44 115 SER A O 1
ATOM 925 N N . GLY A 1 116 ? 5.316 -19.141 6.723 1 76.62 116 GLY A N 1
ATOM 926 C CA . GLY A 1 116 ? 6.234 -19.391 7.82 1 76.62 116 GLY A CA 1
ATOM 927 C C . GLY A 1 116 ? 5.539 -19.516 9.164 1 76.62 116 GLY A C 1
ATOM 928 O O . GLY A 1 116 ? 4.312 -19.438 9.242 1 76.62 116 GLY A O 1
ATOM 929 N N . TYR A 1 117 ? 6.297 -19.688 10.141 1 77 117 TYR A N 1
ATOM 930 C CA . TYR A 1 117 ? 5.758 -19.844 11.484 1 77 117 TYR A CA 1
ATOM 931 C C . TYR A 1 117 ? 5.305 -18.5 12.047 1 77 117 TYR A C 1
ATOM 933 O O . TYR A 1 117 ? 6.059 -17.516 12.023 1 77 117 TYR A O 1
ATOM 941 N N . PRO A 1 118 ? 4.098 -18.562 12.523 1 85 118 PRO A N 1
ATOM 942 C CA . PRO A 1 118 ? 3.686 -17.359 13.242 1 85 118 PRO A CA 1
ATOM 943 C C . PRO A 1 118 ? 4.297 -17.266 14.641 1 85 118 PRO A C 1
ATOM 945 O O . PRO A 1 118 ? 4.816 -18.266 15.156 1 85 118 PRO A O 1
ATOM 948 N N . PRO A 1 119 ? 4.262 -16.156 15.266 1 89.06 119 PRO A N 1
ATOM 949 C CA . PRO A 1 119 ? 4.738 -16.062 16.656 1 89.06 119 PRO A CA 1
ATOM 950 C C . PRO A 1 119 ? 3.928 -16.938 17.609 1 89.06 119 PRO A C 1
ATOM 952 O O . PRO A 1 119 ? 2.703 -17.016 17.484 1 89.06 119 PRO A O 1
ATOM 955 N N . SER A 1 120 ? 4.641 -17.625 18.547 1 90.81 120 SER A N 1
ATOM 956 C CA . SER A 1 120 ? 3.998 -18.422 19.578 1 90.81 120 SER A CA 1
ATOM 957 C C . SER A 1 120 ? 3.52 -17.531 20.734 1 90.81 120 SER A C 1
ATOM 959 O O . SER A 1 120 ? 3.826 -16.344 20.781 1 90.81 120 SER A O 1
ATOM 961 N N . ILE A 1 121 ? 2.758 -18.188 21.578 1 95.38 121 ILE A N 1
ATOM 962 C CA . ILE A 1 121 ? 2.334 -17.516 22.797 1 95.38 121 ILE A CA 1
ATOM 963 C C . ILE A 1 121 ? 3.559 -17.031 23.578 1 95.38 121 ILE A C 1
ATOM 965 O O . ILE A 1 121 ? 3.605 -15.891 24.031 1 95.38 121 ILE A O 1
ATOM 969 N N . GLU A 1 122 ? 4.555 -17.875 23.688 1 94.12 122 GLU A N 1
ATOM 970 C CA . GLU A 1 122 ? 5.781 -17.547 24.406 1 94.12 122 GLU A CA 1
ATOM 971 C C . GLU A 1 122 ? 6.516 -16.375 23.734 1 94.12 122 GLU A C 1
ATOM 973 O O . GLU A 1 122 ? 7.023 -15.484 24.422 1 94.12 122 GLU A O 1
ATOM 978 N N . ASP A 1 123 ? 6.539 -16.453 22.422 1 93.38 123 ASP A N 1
ATOM 979 C CA . ASP A 1 123 ? 7.141 -15.352 21.672 1 93.38 123 ASP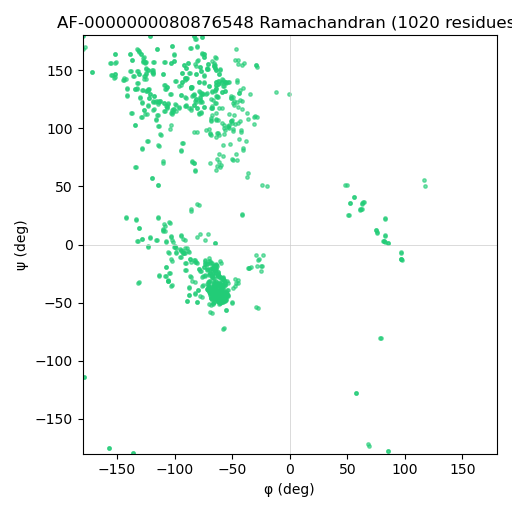 A CA 1
ATOM 980 C C . ASP A 1 123 ? 6.457 -14.023 22.016 1 93.38 123 ASP A C 1
ATOM 982 O O . ASP A 1 123 ? 7.129 -13.016 22.219 1 93.38 123 ASP A O 1
ATOM 986 N N . CYS A 1 124 ? 5.184 -14.07 22.078 1 96.5 124 CYS A N 1
ATOM 987 C CA . CYS A 1 124 ? 4.402 -12.859 22.281 1 96.5 124 CYS A CA 1
ATOM 988 C C . CYS A 1 124 ? 4.551 -12.344 23.703 1 96.5 124 CYS A C 1
ATOM 990 O O . CYS A 1 124 ? 4.621 -11.141 23.938 1 96.5 124 CYS A O 1
ATOM 992 N N . ILE A 1 125 ? 4.609 -13.266 24.688 1 96 125 ILE A N 1
ATOM 993 C CA . ILE A 1 125 ? 4.82 -12.867 26.078 1 96 125 ILE A CA 1
ATOM 994 C C . ILE A 1 125 ? 6.172 -12.18 26.219 1 96 125 ILE A C 1
ATOM 996 O O . ILE A 1 125 ? 6.305 -11.195 26.953 1 96 125 ILE A O 1
ATOM 1000 N N . PHE A 1 126 ? 7.086 -12.656 25.516 1 94.12 126 PHE A N 1
ATOM 1001 C CA . PHE A 1 126 ? 8.43 -12.094 25.562 1 94.12 126 PHE A CA 1
ATOM 1002 C C . PHE A 1 126 ? 8.477 -10.727 24.906 1 94.12 126 PHE A C 1
ATOM 1004 O O . PHE A 1 126 ? 9.125 -9.805 25.406 1 94.12 126 PHE A O 1
ATOM 1011 N N . LYS A 1 127 ? 7.77 -10.547 23.875 1 95.56 127 LYS A N 1
ATOM 1012 C CA . LYS A 1 127 ? 7.887 -9.359 23.031 1 95.56 127 LYS A CA 1
ATOM 1013 C C . LYS A 1 127 ? 6.996 -8.227 23.547 1 95.56 127 LYS A C 1
ATOM 1015 O O . LYS A 1 127 ? 7.375 -7.059 23.484 1 95.56 127 LYS A O 1
ATOM 1020 N N . TYR A 1 128 ? 5.859 -8.562 24.016 1 97.88 128 TYR A N 1
ATOM 1021 C CA . TYR A 1 128 ? 4.863 -7.543 24.297 1 97.88 128 TYR A CA 1
ATOM 1022 C C . TYR A 1 128 ? 4.664 -7.387 25.812 1 97.88 128 TYR A C 1
ATOM 1024 O O . TYR A 1 128 ? 4.781 -8.359 26.562 1 97.88 128 TYR A O 1
ATOM 1032 N N . ASP A 1 129 ? 4.375 -6.145 26.266 1 98.25 129 ASP A N 1
ATOM 1033 C CA . ASP A 1 129 ? 4.137 -5.809 27.672 1 98.25 129 ASP A CA 1
ATOM 1034 C C . ASP A 1 129 ? 2.693 -6.105 28.062 1 98.25 129 ASP A C 1
ATOM 1036 O O . ASP A 1 129 ? 1.922 -5.188 28.359 1 98.25 129 ASP A O 1
ATOM 1040 N N . VAL A 1 130 ? 2.377 -7.422 28.125 1 98.44 130 VAL A N 1
ATOM 1041 C CA . VAL A 1 130 ? 1.047 -7.895 28.484 1 98.44 130 VAL A CA 1
ATOM 1042 C C . VAL A 1 130 ? 1.155 -8.898 29.641 1 98.44 130 VAL A C 1
ATOM 1044 O O . VAL A 1 130 ? 2.223 -9.469 29.875 1 98.44 130 VAL A O 1
ATOM 1047 N N . ASP A 1 131 ? 0.01 -9.109 30.328 1 98.56 131 ASP A N 1
ATOM 1048 C CA . ASP A 1 131 ? 0 -10.031 31.453 1 98.56 131 ASP A CA 1
ATOM 1049 C C . ASP A 1 131 ? -0.255 -11.461 31 1 98.56 131 ASP A C 1
ATOM 1051 O O . ASP A 1 131 ? 0.164 -12.422 31.656 1 98.56 131 ASP A O 1
ATOM 1055 N N . GLU A 1 132 ? -0.947 -11.578 29.891 1 98.25 132 GLU A N 1
ATOM 1056 C CA . GLU A 1 132 ? -1.347 -12.883 29.391 1 98.25 132 GLU A CA 1
ATOM 1057 C C . GLU A 1 132 ? -1.502 -12.867 27.875 1 98.25 132 GLU A C 1
ATOM 1059 O O . GLU A 1 132 ? -1.863 -11.844 27.297 1 98.25 132 GLU A O 1
ATOM 1064 N N . VAL A 1 133 ? -1.125 -13.969 27.25 1 98.62 133 VAL A N 1
ATOM 1065 C CA . VAL A 1 133 ? -1.383 -14.195 25.828 1 98.62 133 VAL A CA 1
ATOM 1066 C C . VAL A 1 133 ? -2.189 -15.477 25.641 1 98.62 133 VAL A C 1
ATOM 1068 O O . VAL A 1 133 ? -1.844 -16.516 26.203 1 98.62 133 VAL A O 1
ATOM 1071 N N . LEU A 1 134 ? -3.299 -15.344 24.953 1 98.5 134 LEU A N 1
ATOM 1072 C CA . LEU A 1 134 ? -4.164 -16.484 24.656 1 98.5 134 LEU A CA 1
ATOM 1073 C C . LEU A 1 134 ? -4.488 -16.531 23.172 1 98.5 134 LEU A C 1
ATOM 1075 O O . LEU A 1 134 ? -4.246 -15.57 22.438 1 98.5 134 LEU A O 1
ATOM 1079 N N . TYR A 1 135 ? -4.965 -17.688 22.766 1 97.88 135 TYR A N 1
ATOM 1080 C CA . TYR A 1 135 ? -5.5 -17.781 21.422 1 97.88 135 TYR A CA 1
ATOM 1081 C C . TYR A 1 135 ? -6.867 -17.109 21.328 1 97.88 135 TYR A C 1
ATOM 1083 O O . TYR A 1 135 ? -7.656 -17.156 22.281 1 97.88 135 TYR A O 1
ATOM 1091 N N . SER A 1 136 ? -7.117 -16.5 20.172 1 97.44 136 SER A N 1
ATOM 1092 C CA . SER A 1 136 ? -8.336 -15.742 19.953 1 97.44 136 SER A CA 1
ATOM 1093 C C . SER A 1 136 ? -9.578 -16.609 20.125 1 97.44 136 SER A C 1
ATOM 1095 O O . SER A 1 136 ? -10.68 -16.109 20.344 1 97.44 136 SER A O 1
ATOM 1097 N N . THR A 1 137 ? -9.477 -17.922 20.125 1 96.44 137 THR A N 1
ATOM 1098 C CA . THR A 1 137 ? -10.594 -18.844 20.297 1 96.44 137 THR A CA 1
ATOM 1099 C C . THR A 1 137 ? -11.156 -18.75 21.719 1 96.44 137 THR A C 1
ATOM 1101 O O . THR A 1 137 ? -12.281 -19.188 21.969 1 96.44 137 THR A O 1
ATOM 1104 N N . SER A 1 138 ? -10.414 -18.172 22.594 1 97 138 SER A N 1
ATOM 1105 C CA . SER A 1 138 ? -10.82 -18.141 23.984 1 97 138 SER A CA 1
ATOM 1106 C C . SER A 1 138 ? -11.477 -16.812 24.344 1 97 138 SER A C 1
ATOM 1108 O O . SER A 1 138 ? -12.031 -16.672 25.438 1 97 138 SER A O 1
ATOM 1110 N N . ILE A 1 139 ? -11.453 -15.867 23.453 1 97.69 139 ILE A N 1
ATOM 1111 C CA . ILE A 1 139 ? -11.758 -14.492 23.828 1 97.69 139 ILE A CA 1
ATOM 1112 C C . ILE A 1 139 ? -13.227 -14.375 24.234 1 97.69 139 ILE A C 1
ATOM 1114 O O . ILE A 1 139 ? -13.562 -13.688 25.188 1 97.69 139 ILE A O 1
ATOM 1118 N N . THR A 1 140 ? -14.109 -15.016 23.516 1 97.31 140 THR A N 1
ATOM 1119 C CA . THR A 1 140 ? -15.531 -14.945 23.812 1 97.31 140 THR A CA 1
ATOM 1120 C C . THR A 1 140 ? -15.828 -15.469 25.219 1 97.31 140 THR A C 1
ATOM 1122 O O . THR A 1 140 ? -16.578 -14.859 25.969 1 97.31 140 THR A O 1
ATOM 1125 N N . ASP A 1 141 ? -15.219 -16.562 25.578 1 97.38 141 ASP A N 1
ATOM 1126 C CA . ASP A 1 141 ? -15.391 -17.141 26.906 1 97.38 141 ASP A CA 1
ATOM 1127 C C . ASP A 1 141 ? -14.836 -16.219 27.984 1 97.38 141 ASP A C 1
ATOM 1129 O O . ASP A 1 141 ? -15.43 -16.078 29.062 1 97.38 141 ASP A O 1
ATOM 1133 N N . LYS A 1 142 ? -13.703 -15.672 27.703 1 97.5 142 LYS A N 1
ATOM 1134 C CA . LYS A 1 142 ? -13.055 -14.797 28.672 1 97.5 142 LYS A CA 1
ATOM 1135 C C . LYS A 1 142 ? -13.898 -13.547 28.938 1 97.5 142 LYS A C 1
ATOM 1137 O O . LYS A 1 142 ? -13.984 -13.086 30.078 1 97.5 142 LYS A O 1
ATOM 1142 N N . ILE A 1 143 ? -14.484 -13 27.875 1 97.62 143 ILE A N 1
ATOM 1143 C CA . ILE A 1 143 ? -15.344 -11.836 28.016 1 97.62 143 ILE A CA 1
ATOM 1144 C C . ILE A 1 143 ? -16.578 -12.203 28.844 1 97.62 143 ILE A C 1
ATOM 1146 O O . ILE A 1 143 ? -17 -11.453 29.719 1 97.62 143 ILE A O 1
ATOM 1150 N N . MET A 1 144 ? -17.156 -13.375 28.609 1 96.5 144 MET A N 1
ATOM 1151 C CA . MET A 1 144 ? -18.328 -13.844 29.359 1 96.5 144 MET A CA 1
ATOM 1152 C C . MET A 1 144 ? -17.969 -14.039 30.828 1 96.5 144 MET A C 1
ATOM 1154 O O . MET A 1 144 ? -18.75 -13.688 31.719 1 96.5 144 MET A O 1
ATOM 1158 N N . GLU A 1 145 ? -16.859 -14.656 31.047 1 96.62 145 GLU A N 1
ATOM 1159 C CA . GLU A 1 145 ? -16.391 -14.844 32.406 1 96.62 145 GLU A CA 1
ATOM 1160 C C . GLU A 1 145 ? -16.297 -13.516 33.156 1 96.62 145 GLU A C 1
ATOM 1162 O O . GLU A 1 145 ? -16.688 -13.414 34.312 1 96.62 145 GLU A O 1
ATOM 1167 N N . PHE A 1 146 ? -15.773 -12.547 32.5 1 96.38 146 PHE A N 1
ATOM 1168 C CA . PHE A 1 146 ? -15.688 -11.219 33.062 1 96.38 146 PHE A CA 1
ATOM 1169 C C . PHE A 1 146 ? -17.078 -10.695 33.438 1 96.38 146 PHE A C 1
ATOM 1171 O O . PHE A 1 146 ? -17.281 -10.203 34.562 1 96.38 146 PHE A O 1
ATOM 1178 N N . HIS A 1 147 ? -17.984 -10.805 32.5 1 95.06 147 HIS A N 1
ATOM 1179 C CA . HIS A 1 147 ? -19.344 -10.297 32.719 1 95.06 147 HIS A CA 1
ATOM 1180 C C . HIS A 1 147 ? -20 -10.992 33.906 1 95.06 147 HIS A C 1
ATOM 1182 O O . HIS A 1 147 ? -20.719 -10.352 34.688 1 95.06 147 HIS A O 1
ATOM 1188 N N . LEU A 1 148 ? -19.766 -12.25 34.031 1 94.62 148 LEU A N 1
ATOM 1189 C CA . LEU A 1 148 ? -20.375 -13.016 35.125 1 94.62 148 LEU A CA 1
ATOM 1190 C C . LEU A 1 148 ? -19.75 -12.633 36.469 1 94.62 148 LEU A C 1
ATOM 1192 O O . LEU A 1 148 ? -20.422 -12.656 37.5 1 94.62 148 LEU A O 1
ATOM 1196 N N . THR A 1 149 ? -18.547 -12.305 36.406 1 94.12 149 THR A N 1
ATOM 1197 C CA . THR A 1 149 ? -17.812 -11.969 37.625 1 94.12 149 THR A CA 1
ATOM 1198 C C . THR A 1 149 ? -18.125 -10.539 38.062 1 94.12 149 THR A C 1
ATOM 1200 O O . THR A 1 149 ? -18.297 -10.266 39.25 1 94.12 149 THR A O 1
ATOM 1203 N N . PHE A 1 150 ? -18.234 -9.664 37.062 1 91.25 150 PHE A N 1
ATOM 1204 C CA . PHE A 1 150 ? -18.453 -8.25 37.344 1 91.25 150 PHE A CA 1
ATOM 1205 C C . PHE A 1 150 ? -19.766 -7.781 36.719 1 91.25 150 PHE A C 1
ATOM 1207 O O . PHE A 1 150 ? -19.797 -6.871 35.906 1 91.25 150 PHE A O 1
ATOM 1214 N N . GLN A 1 151 ? -20.828 -8.32 37 1 83.75 151 GLN A N 1
ATOM 1215 C CA . GLN A 1 151 ? -22.156 -8.281 36.406 1 83.75 151 GLN A CA 1
ATOM 1216 C C . GLN A 1 151 ? -22.562 -6.848 36.062 1 83.75 151 GLN A C 1
ATOM 1218 O O . GLN A 1 151 ? -23.234 -6.605 35.062 1 83.75 151 GLN A O 1
ATOM 1223 N N . SER A 1 152 ? -22.109 -5.836 36.781 1 86.88 152 SER A N 1
ATOM 1224 C CA . SER A 1 152 ? -22.594 -4.484 36.5 1 86.88 152 SER A CA 1
ATOM 1225 C C . SER A 1 152 ? -21.516 -3.621 35.875 1 86.88 152 SER A C 1
ATOM 1227 O O . SER A 1 152 ? -21.719 -2.43 35.625 1 86.88 152 SER A O 1
ATOM 1229 N N . SER A 1 153 ? -20.484 -4.25 35.469 1 93.88 153 SER A N 1
ATOM 1230 C CA . SER A 1 153 ? -19.375 -3.479 34.938 1 93.88 153 SER A CA 1
ATOM 1231 C C . SER A 1 153 ? -19.469 -3.346 33.406 1 93.88 153 SER A C 1
ATOM 1233 O O . SER A 1 153 ? -19.859 -4.297 32.719 1 93.88 153 SER A O 1
ATOM 1235 N N . PRO A 1 154 ? -19.156 -2.211 32.875 1 96.25 154 PRO A N 1
ATOM 1236 C CA . PRO A 1 154 ? -19.281 -1.996 31.422 1 96.25 154 PRO A CA 1
ATOM 1237 C C . PRO A 1 154 ? -18.125 -2.621 30.641 1 96.25 154 PRO A C 1
ATOM 1239 O O . PRO A 1 154 ? -17.031 -2.824 31.188 1 96.25 154 PRO A O 1
ATOM 1242 N N . ILE A 1 155 ? -18.406 -2.973 29.422 1 97.31 155 ILE A N 1
ATOM 1243 C CA . ILE A 1 155 ? -17.406 -3.287 28.406 1 97.31 155 ILE A CA 1
ATOM 1244 C C . ILE A 1 155 ? -17.234 -2.098 27.469 1 97.31 155 ILE A C 1
ATOM 1246 O O . ILE A 1 155 ? -18.188 -1.701 26.781 1 97.31 155 ILE A O 1
ATOM 1250 N N . TYR A 1 156 ? -16.031 -1.466 27.5 1 97.62 156 TYR A N 1
ATOM 1251 C CA . TYR A 1 156 ? -15.727 -0.315 26.656 1 97.62 156 TYR A CA 1
ATOM 1252 C C . TYR A 1 156 ? -15.117 -0.756 25.328 1 97.62 156 TYR A C 1
ATOM 1254 O O . TYR A 1 156 ? -14.164 -1.537 25.297 1 97.62 156 TYR A O 1
ATOM 1262 N N . THR A 1 157 ? -15.609 -0.374 24.219 1 97.62 157 THR A N 1
ATOM 1263 C CA . THR A 1 157 ? -15.086 -0.633 22.875 1 97.62 157 THR A CA 1
ATOM 1264 C C . THR A 1 157 ? -15.141 0.631 22.031 1 97.62 157 THR A C 1
ATOM 1266 O O . THR A 1 157 ? -15.383 1.725 22.531 1 97.62 157 THR A O 1
ATOM 1269 N N . ILE A 1 158 ? -14.695 0.53 20.719 1 96.81 158 ILE A N 1
ATOM 1270 C CA . ILE A 1 158 ? -14.781 1.647 19.781 1 96.81 158 ILE A CA 1
ATOM 1271 C C . ILE A 1 158 ? -15.484 1.196 18.516 1 96.81 158 ILE A C 1
ATOM 1273 O O . ILE A 1 158 ? -15.484 0.008 18.172 1 96.81 158 ILE A O 1
ATOM 1277 N N . HIS A 1 159 ? -16.078 2.1 17.719 1 91.38 159 HIS A N 1
ATOM 1278 C CA . HIS A 1 159 ? -16.641 1.881 16.391 1 91.38 159 HIS A CA 1
ATOM 1279 C C . HIS A 1 159 ? -17.594 0.696 16.375 1 91.38 159 HIS A C 1
ATOM 1281 O O . HIS A 1 159 ? -17.641 -0.074 15.422 1 91.38 159 HIS A O 1
ATOM 1287 N N . HIS A 1 160 ? -18.188 0.368 17.484 1 85.38 160 HIS A N 1
ATOM 1288 C CA . HIS A 1 160 ? -19.109 -0.748 17.625 1 85.38 160 HIS A CA 1
ATOM 1289 C C . HIS A 1 160 ? -18.422 -2.076 17.312 1 85.38 160 HIS A C 1
ATOM 1291 O O . HIS A 1 160 ? -19.031 -2.973 16.719 1 85.38 160 HIS A O 1
ATOM 1297 N N . GLN A 1 161 ? -17.156 -2.111 17.594 1 86.31 161 GLN A N 1
ATOM 1298 C CA . GLN A 1 161 ? -16.453 -3.387 17.531 1 86.31 161 GLN A CA 1
ATOM 1299 C C . GLN A 1 161 ? -17.016 -4.383 18.547 1 86.31 161 GLN A C 1
ATOM 1301 O O . GLN A 1 161 ? -16.75 -4.266 19.734 1 86.31 161 GLN A O 1
ATOM 1306 N N . VAL A 1 162 ? -17.75 -5.398 18.062 1 86.25 162 VAL A N 1
ATOM 1307 C CA . VAL A 1 162 ? -18.391 -6.316 19 1 86.25 162 VAL A CA 1
ATOM 1308 C C . VAL A 1 162 ? -18.328 -7.738 18.453 1 86.25 162 VAL A C 1
ATOM 1310 O O . VAL A 1 162 ? -19.109 -8.602 18.875 1 86.25 162 VAL A O 1
ATOM 1313 N N . SER A 1 163 ? -17.375 -7.941 17.578 1 87.38 163 SER A N 1
ATOM 1314 C CA . SER A 1 163 ? -17.391 -9.195 16.828 1 87.38 163 SER A CA 1
ATOM 1315 C C . SER A 1 163 ? -17.234 -10.391 17.75 1 87.38 163 SER A C 1
ATOM 1317 O O . SER A 1 163 ? -17.703 -11.492 17.453 1 87.38 163 SER A O 1
ATOM 1319 N N . ARG A 1 164 ? -16.578 -10.18 18.938 1 91.19 164 ARG A N 1
ATOM 1320 C CA . ARG A 1 164 ? -16.297 -11.32 19.812 1 91.19 164 ARG A CA 1
ATOM 1321 C C . ARG A 1 164 ? -17.031 -11.188 21.141 1 91.19 164 ARG A C 1
ATOM 1323 O O . ARG A 1 164 ? -16.844 -12 22.047 1 91.19 164 ARG A O 1
ATOM 1330 N N . ILE A 1 165 ? -17.812 -10.195 21.281 1 94.94 165 ILE A N 1
ATOM 1331 C CA . ILE A 1 165 ? -18.625 -10.031 22.484 1 94.94 165 ILE A CA 1
ATOM 1332 C C . ILE A 1 165 ? -19.875 -10.891 22.391 1 94.94 165 ILE A C 1
ATOM 1334 O O . ILE A 1 165 ? -20.672 -10.742 21.453 1 94.94 165 ILE A O 1
ATOM 1338 N N . PRO A 1 166 ? -20.062 -11.727 23.391 1 94.5 166 PRO A N 1
ATOM 1339 C CA . PRO A 1 166 ? -21.234 -12.602 23.344 1 94.5 166 PRO A CA 1
ATOM 1340 C C . PRO A 1 166 ? -22.547 -11.828 23.266 1 94.5 166 PRO A C 1
ATOM 1342 O O . PRO A 1 166 ? -22.719 -10.828 23.969 1 94.5 166 PRO A O 1
ATOM 1345 N N . SER A 1 167 ? -23.469 -12.344 22.453 1 92.69 167 SER A N 1
ATOM 1346 C CA . SER A 1 167 ? -24.766 -11.703 22.281 1 92.69 167 SER A CA 1
ATOM 1347 C C . SER A 1 167 ? -25.594 -11.758 23.562 1 92.69 167 SER A C 1
ATOM 1349 O O . SER A 1 167 ? -26.516 -10.969 23.75 1 92.69 167 SER A O 1
ATOM 1351 N N . ARG A 1 168 ? -25.266 -12.664 24.453 1 92.81 168 ARG A N 1
ATOM 1352 C CA . ARG A 1 168 ? -25.984 -12.844 25.703 1 92.81 168 ARG A CA 1
ATOM 1353 C C . ARG A 1 168 ? -25.719 -11.672 26.656 1 92.81 168 ARG A C 1
ATOM 1355 O O . ARG A 1 168 ? -26.453 -11.484 27.625 1 92.81 168 ARG A O 1
ATOM 1362 N N . ILE A 1 169 ? -24.703 -11.008 26.453 1 94.88 169 ILE A N 1
ATOM 1363 C CA . ILE A 1 169 ? -24.422 -9.836 27.281 1 94.88 169 ILE A CA 1
ATOM 1364 C C . ILE A 1 169 ? -25.312 -8.672 26.844 1 94.88 169 ILE A C 1
ATOM 1366 O O . ILE A 1 169 ? -25.281 -8.266 25.688 1 94.88 169 ILE A O 1
ATOM 1370 N N . PRO A 1 170 ? -26.078 -8.133 27.734 1 94.75 170 PRO A N 1
ATOM 1371 C CA . PRO A 1 170 ? -26.984 -7.027 27.375 1 94.75 170 PRO A CA 1
ATOM 1372 C C . PRO A 1 170 ? -26.234 -5.828 26.797 1 94.75 170 PRO A C 1
ATOM 1374 O O . PRO A 1 170 ? -25.172 -5.457 27.297 1 94.75 170 PRO A O 1
ATOM 1377 N N . ARG A 1 171 ? -26.844 -5.203 25.797 1 94.06 171 ARG A N 1
ATOM 1378 C CA . ARG A 1 171 ? -26.25 -4.09 25.078 1 94.06 171 ARG A CA 1
ATOM 1379 C C . ARG A 1 171 ? -26 -2.902 26 1 94.06 171 ARG A C 1
ATOM 1381 O O . ARG A 1 171 ? -25.078 -2.115 25.766 1 94.06 171 ARG A O 1
ATOM 1388 N N . LYS A 1 172 ? -26.719 -2.783 27.031 1 94 172 LYS A N 1
ATOM 1389 C CA . LYS A 1 172 ? -26.578 -1.66 27.953 1 94 172 LYS A CA 1
ATOM 1390 C C . LYS A 1 172 ? -25.219 -1.676 28.641 1 94 172 LYS A C 1
ATOM 1392 O O . LYS A 1 172 ? -24.781 -0.653 29.172 1 94 172 LYS A O 1
ATOM 1397 N N . PHE A 1 173 ? -24.578 -2.855 28.688 1 94.81 173 PHE A N 1
ATOM 1398 C CA . PHE A 1 173 ? -23.281 -2.975 29.359 1 94.81 173 PHE A CA 1
ATOM 1399 C C . PHE A 1 173 ? -22.141 -2.732 28.375 1 94.81 173 PHE A C 1
ATOM 1401 O O . PHE A 1 173 ? -20.969 -2.75 28.75 1 94.81 173 PHE A O 1
ATOM 1408 N N . ILE A 1 174 ? -22.391 -2.52 27.109 1 95.62 174 ILE A N 1
ATOM 1409 C CA . ILE A 1 174 ? -21.391 -2.279 26.078 1 95.62 174 ILE A CA 1
ATOM 1410 C C . ILE A 1 174 ? -21.422 -0.806 25.672 1 95.62 174 ILE A C 1
ATOM 1412 O O . ILE A 1 174 ? -22.453 -0.287 25.234 1 95.62 174 ILE A O 1
ATOM 1416 N N . SER A 1 175 ? -20.328 -0.095 25.844 1 94.81 175 SER A N 1
ATOM 1417 C CA . SER A 1 175 ? -20.25 1.329 25.531 1 94.81 175 SER A CA 1
ATOM 1418 C C . SER A 1 175 ? -19.172 1.618 24.5 1 94.81 175 SER A C 1
ATOM 1420 O O . SER A 1 175 ? -18.031 1.192 24.656 1 94.81 175 SER A O 1
ATOM 1422 N N . ASP A 1 176 ? -19.469 2.324 23.469 1 94.94 176 ASP A N 1
ATOM 1423 C CA . ASP A 1 176 ? -18.484 2.723 22.469 1 94.94 176 ASP A CA 1
ATOM 1424 C C . ASP A 1 176 ? -18.297 4.238 22.453 1 94.94 176 ASP A C 1
ATOM 1426 O O . ASP A 1 176 ? -17.766 4.797 21.484 1 94.94 176 ASP A O 1
ATOM 1430 N N . GLN A 1 177 ? -18.594 4.961 23.531 1 94.38 177 GLN A N 1
ATOM 1431 C CA . GLN A 1 177 ? -18.594 6.418 23.547 1 94.38 177 GLN A CA 1
ATOM 1432 C C . GLN A 1 177 ? -17.375 6.969 24.266 1 94.38 177 GLN A C 1
ATOM 1434 O O . GLN A 1 177 ? -16.938 8.094 24 1 94.38 177 GLN A O 1
ATOM 1439 N N . TYR A 1 178 ? -16.859 6.145 25.125 1 95.81 178 TYR A N 1
ATOM 1440 C CA . TYR A 1 178 ? -15.906 6.723 26.078 1 95.81 178 TYR A CA 1
ATOM 1441 C C . TYR A 1 178 ? -14.484 6.324 25.719 1 95.81 178 TYR A C 1
ATOM 1443 O O . TYR A 1 178 ? -13.539 7.074 26 1 95.81 178 TYR A O 1
ATOM 1451 N N . LEU A 1 179 ? -14.344 5.152 25.156 1 97.5 179 LEU A N 1
ATOM 1452 C CA . LEU A 1 179 ? -13 4.582 25.031 1 97.5 179 LEU A CA 1
ATOM 1453 C C . LEU A 1 179 ? -12.164 5.371 24.031 1 97.5 179 LEU A C 1
ATOM 1455 O O . LEU A 1 179 ? -11.016 5.707 24.312 1 97.5 179 LEU A O 1
ATOM 1459 N N . GLN A 1 180 ? -12.703 5.703 22.859 1 97.12 180 GLN A N 1
ATOM 1460 C CA . GLN A 1 180 ? -11.938 6.402 21.828 1 97.12 180 GLN A CA 1
ATOM 1461 C C . GLN A 1 180 ? -11.453 7.758 22.328 1 97.12 180 GLN A C 1
ATOM 1463 O O . GLN A 1 180 ? -10.266 8.07 22.234 1 97.12 180 GLN A O 1
ATOM 1468 N N . PRO A 1 181 ? -12.297 8.648 22.922 1 96.19 181 PRO A N 1
ATOM 1469 C CA . PRO A 1 181 ? -11.805 9.922 23.453 1 96.19 181 PRO A CA 1
ATOM 1470 C C . PRO A 1 181 ? -10.742 9.734 24.531 1 96.19 181 PRO A C 1
ATOM 1472 O O . PRO A 1 181 ? -9.812 10.531 24.641 1 96.19 181 PRO A O 1
ATOM 1475 N N . ALA A 1 182 ? -10.922 8.688 25.344 1 97.19 182 ALA A N 1
ATOM 1476 C CA . ALA A 1 182 ? -9.938 8.422 26.391 1 97.19 182 ALA A CA 1
ATOM 1477 C C . ALA A 1 182 ? -8.57 8.094 25.797 1 97.19 182 ALA A C 1
ATOM 1479 O O . ALA A 1 182 ? -7.551 8.617 26.25 1 97.19 182 ALA A O 1
ATOM 1480 N N . ILE A 1 183 ? -8.57 7.219 24.781 1 98.25 183 ILE A N 1
ATOM 1481 C CA . ILE A 1 183 ? -7.312 6.871 24.141 1 98.25 183 ILE A CA 1
ATOM 1482 C C . ILE A 1 183 ? -6.746 8.094 23.422 1 98.25 183 ILE A C 1
ATOM 1484 O O . ILE A 1 183 ? -5.539 8.344 23.469 1 98.25 183 ILE A O 1
ATOM 1488 N N . ASP A 1 184 ? -7.578 8.875 22.719 1 97.06 184 ASP A N 1
ATOM 1489 C CA . ASP A 1 184 ? -7.141 10.086 22.031 1 97.06 184 ASP A CA 1
ATOM 1490 C C . ASP A 1 184 ? -6.41 11.031 23 1 97.06 184 ASP A C 1
ATOM 1492 O O . ASP A 1 184 ? -5.344 11.555 22.672 1 97.06 184 ASP A O 1
ATOM 1496 N N . ASP A 1 185 ? -6.938 11.188 24.141 1 96.19 185 ASP A N 1
ATOM 1497 C CA . ASP A 1 185 ? -6.344 12.078 25.141 1 96.19 185 ASP A CA 1
ATOM 1498 C C . ASP A 1 185 ? -4.961 11.586 25.562 1 96.19 185 ASP A C 1
ATOM 1500 O O . ASP A 1 185 ? -4.039 12.383 25.75 1 96.19 185 ASP A O 1
ATOM 1504 N N . CYS A 1 186 ? -4.91 10.32 25.719 1 97.94 186 CYS A N 1
ATOM 1505 C CA . CYS A 1 186 ? -3.643 9.742 26.141 1 97.94 186 CYS A CA 1
ATOM 1506 C C . CYS A 1 186 ? -2.598 9.828 25.047 1 97.94 186 CYS A C 1
ATOM 1508 O O . CYS A 1 186 ? -1.43 10.125 25.312 1 97.94 186 CYS A O 1
ATOM 1510 N N . ARG A 1 187 ? -3.014 9.641 23.781 1 97.94 187 ARG A N 1
ATOM 1511 C CA . ARG A 1 187 ? -2.115 9.594 22.625 1 97.94 187 ARG A CA 1
ATOM 1512 C C . ARG A 1 187 ? -1.475 10.961 22.391 1 97.94 187 ARG A C 1
ATOM 1514 O O . ARG A 1 187 ? -0.448 11.055 21.719 1 97.94 187 ARG A O 1
ATOM 1521 N N . VAL A 1 188 ? -2.061 12.008 22.891 1 97 188 VAL A N 1
ATOM 1522 C CA . VAL A 1 188 ? -1.556 13.352 22.672 1 97 188 VAL A CA 1
ATOM 1523 C C . VAL A 1 188 ? -0.199 13.516 23.359 1 97 188 VAL A C 1
ATOM 1525 O O . VAL A 1 188 ? 0.673 14.234 22.859 1 97 188 VAL A O 1
ATOM 1528 N N . TYR A 1 189 ? -0.022 12.891 24.5 1 97.69 189 TYR A N 1
ATOM 1529 C CA . TYR A 1 189 ? 1.206 12.992 25.281 1 97.69 189 TYR A CA 1
ATOM 1530 C C . TYR A 1 189 ? 2.074 11.758 25.094 1 97.69 189 TYR A C 1
ATOM 1532 O O . TYR A 1 189 ? 1.701 10.656 25.516 1 97.69 189 TYR A O 1
ATOM 1540 N N . LYS A 1 190 ? 3.23 11.945 24.531 1 98.62 190 LYS A N 1
ATOM 1541 C CA . LYS A 1 190 ? 4.109 10.82 24.219 1 98.62 190 LYS A CA 1
ATOM 1542 C C . LYS A 1 190 ? 4.973 10.453 25.422 1 98.62 190 LYS A C 1
ATOM 1544 O O . LYS A 1 190 ? 5.488 11.328 26.125 1 98.62 190 LYS A O 1
ATOM 1549 N N . ASP A 1 191 ? 5.082 9.18 25.703 1 98 191 ASP A N 1
ATOM 1550 C CA . ASP A 1 191 ? 6.051 8.742 26.703 1 98 191 ASP A CA 1
ATOM 1551 C C . ASP A 1 191 ? 7.445 8.602 26.094 1 98 191 ASP A C 1
ATOM 1553 O O . ASP A 1 191 ? 7.637 8.883 24.906 1 98 191 ASP A O 1
ATOM 1557 N N . ASP A 1 192 ? 8.422 8.219 26.906 1 98 192 ASP A N 1
ATOM 1558 C CA . ASP A 1 192 ? 9.805 8.164 26.469 1 98 192 ASP A CA 1
ATOM 1559 C C . ASP A 1 192 ? 9.984 7.148 25.344 1 98 192 ASP A C 1
ATOM 1561 O O . ASP A 1 192 ? 10.766 7.371 24.406 1 98 192 ASP A O 1
ATOM 1565 N N . TYR A 1 193 ? 9.305 6.035 25.469 1 98.38 193 TYR A N 1
ATOM 1566 C CA . TYR A 1 193 ? 9.422 5 24.438 1 98.38 193 TYR A CA 1
ATOM 1567 C C . TYR A 1 193 ? 8.867 5.484 23.109 1 98.38 193 TYR A C 1
ATOM 1569 O O . TYR A 1 193 ? 9.484 5.277 22.062 1 98.38 193 TYR A O 1
ATOM 1577 N N . GLU A 1 194 ? 7.715 6.082 23.125 1 98.62 194 GLU A N 1
ATOM 1578 C CA . GLU A 1 194 ? 7.117 6.641 21.922 1 98.62 194 GLU A CA 1
ATOM 1579 C C . GLU A 1 194 ? 8.031 7.676 21.281 1 98.62 194 GLU A C 1
ATOM 1581 O O . GLU A 1 194 ? 8.172 7.711 20.047 1 98.62 194 GLU A O 1
ATOM 1586 N N . ILE A 1 195 ? 8.602 8.523 22.062 1 98.75 195 ILE A N 1
ATOM 1587 C CA . ILE A 1 195 ? 9.508 9.539 21.562 1 98.75 195 ILE A CA 1
ATOM 1588 C C . ILE A 1 195 ? 10.703 8.875 20.875 1 98.75 195 ILE A C 1
ATOM 1590 O O . ILE A 1 195 ? 11.18 9.352 19.844 1 98.75 195 ILE A O 1
ATOM 1594 N N . LYS A 1 196 ? 11.188 7.793 21.453 1 98.44 196 LYS A N 1
ATOM 1595 C CA . LYS A 1 196 ? 12.273 7.047 20.828 1 98.44 196 LYS A CA 1
ATOM 1596 C C . LYS A 1 196 ? 11.867 6.535 19.453 1 98.44 196 LYS A C 1
ATOM 1598 O O . LYS A 1 196 ? 12.664 6.551 18.516 1 98.44 196 LYS A O 1
ATOM 1603 N N . LEU A 1 197 ? 10.656 6.008 19.344 1 98.69 197 LEU A N 1
ATOM 1604 C CA . LEU A 1 197 ? 10.164 5.535 18.062 1 98.69 197 LEU A CA 1
ATOM 1605 C C . LEU A 1 197 ? 10.07 6.684 17.062 1 98.69 197 LEU A C 1
ATOM 1607 O O . LEU A 1 197 ? 10.445 6.535 15.891 1 98.69 197 LEU A O 1
ATOM 1611 N N . LEU A 1 198 ? 9.562 7.828 17.484 1 98.88 198 LEU A N 1
ATOM 1612 C CA . LEU A 1 198 ? 9.477 9.016 16.641 1 98.88 198 LEU A CA 1
ATOM 1613 C C . LEU A 1 198 ? 10.859 9.469 16.188 1 98.88 198 LEU A C 1
ATOM 1615 O O . LEU A 1 198 ? 11.055 9.852 15.031 1 98.88 198 LEU A O 1
ATOM 1619 N N . ARG A 1 199 ? 11.812 9.461 17.094 1 98.75 199 ARG A N 1
ATOM 1620 C CA . ARG A 1 199 ? 13.188 9.828 16.766 1 98.75 199 ARG A CA 1
ATOM 1621 C C . ARG A 1 199 ? 13.758 8.906 15.688 1 98.75 199 ARG A C 1
ATOM 1623 O O . ARG A 1 199 ? 14.422 9.367 14.758 1 98.75 199 ARG A O 1
ATOM 1630 N N . GLN A 1 200 ? 13.492 7.629 15.867 1 98.69 200 GLN A N 1
ATOM 1631 C CA . GLN A 1 200 ? 13.984 6.668 14.883 1 98.69 200 GLN A CA 1
ATOM 1632 C C . GLN A 1 200 ? 13.359 6.91 13.516 1 98.69 200 GLN A C 1
ATOM 1634 O O . GLN A 1 200 ? 14.039 6.84 12.492 1 98.69 200 GLN A O 1
ATOM 1639 N N . ALA A 1 201 ? 12.062 7.137 13.453 1 98.81 201 ALA A N 1
ATOM 1640 C CA . ALA A 1 201 ? 11.406 7.477 12.195 1 98.81 201 ALA A CA 1
ATOM 1641 C C . ALA A 1 201 ? 12.062 8.688 11.539 1 98.81 201 ALA A C 1
ATOM 1643 O O . ALA A 1 201 ? 12.266 8.719 10.328 1 98.81 201 ALA A O 1
ATOM 1644 N N . ASN A 1 202 ? 12.422 9.68 12.336 1 98.88 202 ASN A N 1
ATOM 1645 C CA . ASN A 1 202 ? 13.047 10.891 11.828 1 98.88 202 ASN A CA 1
ATOM 1646 C C . ASN A 1 202 ? 14.469 10.625 11.336 1 98.88 202 ASN A C 1
ATOM 1648 O O . ASN A 1 202 ? 14.906 11.211 10.344 1 98.88 202 ASN A O 1
ATOM 1652 N N . ILE A 1 203 ? 15.156 9.781 12.031 1 98.88 203 ILE A N 1
ATOM 1653 C CA . ILE A 1 203 ? 16.516 9.438 11.617 1 98.88 203 ILE A CA 1
ATOM 1654 C C . ILE A 1 203 ? 16.484 8.781 10.242 1 98.88 203 ILE A C 1
ATOM 1656 O O . ILE A 1 203 ? 17.234 9.156 9.344 1 98.88 203 ILE A O 1
ATOM 1660 N N . ILE A 1 204 ? 15.625 7.809 10.07 1 98.88 204 ILE A N 1
ATOM 1661 C CA . ILE A 1 204 ? 15.5 7.117 8.789 1 98.88 204 ILE A CA 1
ATOM 1662 C C . ILE A 1 204 ? 15.078 8.109 7.711 1 98.88 204 ILE A C 1
ATOM 1664 O O . ILE A 1 204 ? 15.625 8.102 6.605 1 98.88 204 ILE A O 1
ATOM 1668 N N . SER A 1 205 ? 14.109 8.969 8.016 1 98.88 205 SER A N 1
ATOM 1669 C CA . SER A 1 205 ? 13.656 9.984 7.074 1 98.88 205 SER A CA 1
ATOM 1670 C C . SER A 1 205 ? 14.805 10.914 6.676 1 98.88 205 SER A C 1
ATOM 1672 O O . SER A 1 205 ? 14.945 11.258 5.504 1 98.88 205 SER A O 1
ATOM 1674 N N . ALA A 1 206 ? 15.547 11.297 7.637 1 98.88 206 ALA A N 1
ATOM 1675 C CA . ALA A 1 206 ? 16.672 12.18 7.359 1 98.88 206 ALA A CA 1
ATOM 1676 C C . ALA A 1 206 ? 17.672 11.516 6.41 1 98.88 206 ALA A C 1
ATOM 1678 O O . ALA A 1 206 ? 18.172 12.156 5.48 1 98.88 206 ALA A O 1
ATOM 1679 N N . ASN A 1 207 ? 17.969 10.297 6.676 1 98.88 207 ASN A N 1
ATOM 1680 C CA . ASN A 1 207 ? 18.844 9.555 5.781 1 98.88 207 ASN A CA 1
ATOM 1681 C C . ASN A 1 207 ? 18.297 9.508 4.359 1 98.88 207 ASN A C 1
ATOM 1683 O O . ASN A 1 207 ? 19.047 9.648 3.391 1 98.88 207 ASN A O 1
ATOM 1687 N N . ALA A 1 208 ? 17.031 9.289 4.234 1 98.88 208 ALA A N 1
ATOM 1688 C CA . ALA A 1 208 ? 16.391 9.227 2.922 1 98.88 208 ALA A CA 1
ATOM 1689 C C . ALA A 1 208 ? 16.422 10.586 2.229 1 98.88 208 ALA A C 1
ATOM 1691 O O . ALA A 1 208 ? 16.703 10.672 1.03 1 98.88 208 ALA A O 1
ATOM 1692 N N . HIS A 1 209 ? 16.125 11.656 2.939 1 98.75 209 HIS A N 1
ATOM 1693 C CA . HIS A 1 209 ? 16.234 13 2.383 1 98.75 209 HIS A CA 1
ATOM 1694 C C . HIS A 1 209 ? 17.656 13.297 1.936 1 98.75 209 HIS A C 1
ATOM 1696 O O . HIS A 1 209 ? 17.875 13.93 0.895 1 98.75 209 HIS A O 1
ATOM 1702 N N . ARG A 1 210 ? 18.625 12.922 2.721 1 98.62 210 ARG A N 1
ATOM 1703 C CA . ARG A 1 210 ? 20.016 13.109 2.35 1 98.62 210 ARG A CA 1
ATOM 1704 C C . ARG A 1 210 ? 20.344 12.391 1.043 1 98.62 210 ARG A C 1
ATOM 1706 O O . ARG A 1 210 ? 21.016 12.945 0.176 1 98.62 210 ARG A O 1
ATOM 1713 N N . ALA A 1 211 ? 19.875 11.156 0.934 1 98.56 211 ALA A N 1
ATOM 1714 C CA . ALA A 1 211 ? 20.094 10.391 -0.294 1 98.56 211 ALA A CA 1
ATOM 1715 C C . ALA A 1 211 ? 19.5 11.117 -1.501 1 98.56 211 ALA A C 1
ATOM 1717 O O . ALA A 1 211 ? 20.109 11.148 -2.572 1 98.56 211 ALA A O 1
ATOM 1718 N N . VAL A 1 212 ? 18.328 11.656 -1.363 1 98.38 212 VAL A N 1
ATOM 1719 C CA . VAL A 1 212 ? 17.688 12.414 -2.438 1 98.38 212 VAL A CA 1
ATOM 1720 C C . VAL A 1 212 ? 18.531 13.641 -2.779 1 98.38 212 VAL A C 1
ATOM 1722 O O . VAL A 1 212 ? 18.766 13.938 -3.955 1 98.38 212 VAL A O 1
ATOM 1725 N N . LEU A 1 213 ? 18.953 14.344 -1.763 1 97.44 213 LEU A N 1
ATOM 1726 C CA . LEU A 1 213 ? 19.766 15.539 -1.966 1 97.44 213 LEU A CA 1
ATOM 1727 C C . LEU A 1 213 ? 21.031 15.211 -2.748 1 97.44 213 LEU A C 1
ATOM 1729 O O . LEU A 1 213 ? 21.422 15.961 -3.643 1 97.44 213 LEU A O 1
ATOM 1733 N N . GLU A 1 214 ? 21.625 14.133 -2.453 1 97.44 214 GLU A N 1
ATOM 1734 C CA . GLU A 1 214 ? 22.844 13.703 -3.129 1 97.44 214 GLU A CA 1
ATOM 1735 C C . GLU A 1 214 ? 22.578 13.367 -4.594 1 97.44 214 GLU A C 1
ATOM 1737 O O . GLU A 1 214 ? 23.453 13.508 -5.441 1 97.44 214 GLU A O 1
ATOM 1742 N N . ALA A 1 215 ? 21.344 13.016 -4.871 1 97.62 215 ALA A N 1
ATOM 1743 C CA . ALA A 1 215 ? 21.047 12.5 -6.199 1 97.62 215 ALA A CA 1
ATOM 1744 C C . ALA A 1 215 ? 20.359 13.562 -7.059 1 97.62 215 ALA A C 1
ATOM 1746 O O . ALA A 1 215 ? 20.25 13.414 -8.281 1 97.62 215 ALA A O 1
ATOM 1747 N N . VAL A 1 216 ? 19.906 14.648 -6.508 1 96.88 216 VAL A N 1
ATOM 1748 C CA . VAL A 1 216 ? 18.984 15.57 -7.152 1 96.88 216 VAL A CA 1
ATOM 1749 C C . VAL A 1 216 ? 19.641 16.156 -8.406 1 96.88 216 VAL A C 1
ATOM 1751 O O . VAL A 1 216 ? 18.969 16.391 -9.414 1 96.88 216 VAL A O 1
ATOM 1754 N N . GLN A 1 217 ? 20.938 16.375 -8.461 1 95.31 217 GLN A N 1
ATOM 1755 C CA . GLN A 1 217 ? 21.609 17.031 -9.586 1 95.31 217 GLN A CA 1
ATOM 1756 C C . GLN A 1 217 ? 21.797 16.062 -10.75 1 95.31 217 GLN A C 1
ATOM 1758 O O . GLN A 1 217 ? 22 16.5 -11.891 1 95.31 217 GLN A O 1
ATOM 1763 N N . THR A 1 218 ? 21.766 14.805 -10.477 1 96.69 218 THR A N 1
ATOM 1764 C CA . THR A 1 218 ? 22.016 13.836 -11.539 1 96.69 218 THR A CA 1
ATOM 1765 C C . THR A 1 218 ? 20.734 13.125 -11.945 1 96.69 218 THR A C 1
ATOM 1767 O O . THR A 1 218 ? 20.672 12.516 -13.016 1 96.69 218 THR A O 1
ATOM 1770 N N . ALA A 1 219 ? 19.734 13.156 -11.094 1 97.69 219 ALA A N 1
ATOM 1771 C CA . ALA A 1 219 ? 18.453 12.523 -11.422 1 97.69 219 ALA A CA 1
ATOM 1772 C C . ALA A 1 219 ? 17.781 13.219 -12.602 1 97.69 219 ALA A C 1
ATOM 1774 O O . ALA A 1 219 ? 18 14.406 -12.836 1 97.69 219 ALA A O 1
ATOM 1775 N N . GLN A 1 220 ? 16.922 12.461 -13.312 1 98.06 220 GLN A N 1
ATOM 1776 C CA . GLN A 1 220 ? 16.266 13.008 -14.492 1 98.06 220 GLN A CA 1
ATOM 1777 C C . GLN A 1 220 ? 14.789 13.266 -14.227 1 98.06 220 GLN A C 1
ATOM 1779 O O . GLN A 1 220 ? 14.172 14.102 -14.891 1 98.06 220 GLN A O 1
ATOM 1784 N N . THR A 1 221 ? 14.219 12.523 -13.312 1 98.44 221 THR A N 1
ATOM 1785 C CA . THR A 1 221 ? 12.781 12.609 -13.094 1 98.44 221 THR A CA 1
ATOM 1786 C C . THR A 1 221 ? 12.461 12.625 -11.602 1 98.44 221 THR A C 1
ATOM 1788 O O . THR A 1 221 ? 13.281 12.203 -10.781 1 98.44 221 THR A O 1
ATOM 1791 N N . GLU A 1 222 ? 11.242 13.148 -11.297 1 98.56 222 GLU A N 1
ATOM 1792 C CA . GLU A 1 222 ? 10.711 13.07 -9.945 1 98.56 222 GLU A CA 1
ATOM 1793 C C . GLU A 1 222 ? 10.648 11.625 -9.461 1 98.56 222 GLU A C 1
ATOM 1795 O O . GLU A 1 222 ? 10.922 11.344 -8.289 1 98.56 222 GLU A O 1
ATOM 1800 N N . ALA A 1 223 ? 10.367 10.68 -10.336 1 98.62 223 ALA A N 1
ATOM 1801 C CA . ALA A 1 223 ? 10.211 9.266 -10.016 1 98.62 223 ALA A CA 1
ATOM 1802 C C . ALA A 1 223 ? 11.523 8.672 -9.508 1 98.62 223 ALA A C 1
ATOM 1804 O O . ALA A 1 223 ? 11.531 7.879 -8.562 1 98.62 223 ALA A O 1
ATOM 1805 N N . GLN A 1 224 ? 12.586 9.023 -10.156 1 98.75 224 GLN A N 1
ATOM 1806 C CA . GLN A 1 224 ? 13.891 8.539 -9.711 1 98.75 224 GLN A CA 1
ATOM 1807 C C . GLN A 1 224 ? 14.18 8.961 -8.273 1 98.75 224 GLN A C 1
ATOM 1809 O O . GLN A 1 224 ? 14.672 8.164 -7.477 1 98.75 224 GLN A O 1
ATOM 1814 N N . LEU A 1 225 ? 13.812 10.203 -7.992 1 98.81 225 LEU A N 1
ATOM 1815 C CA . LEU A 1 225 ? 14.062 10.719 -6.652 1 98.81 225 LEU A CA 1
ATOM 1816 C C . LEU A 1 225 ? 13.133 10.062 -5.633 1 98.81 225 LEU A C 1
ATOM 1818 O O . LEU A 1 225 ? 13.547 9.758 -4.516 1 98.81 225 LEU A O 1
ATOM 1822 N N . GLU A 1 226 ? 11.891 9.844 -5.992 1 98.75 226 GLU A N 1
ATOM 1823 C CA . GLU A 1 226 ? 11 9.07 -5.125 1 98.75 226 GLU A CA 1
ATOM 1824 C C . GLU A 1 226 ? 11.57 7.688 -4.836 1 98.75 226 GLU A C 1
ATOM 1826 O O . GLU A 1 226 ? 11.57 7.238 -3.689 1 98.75 226 GLU A O 1
ATOM 1831 N N . GLY A 1 227 ? 12.016 7 -5.918 1 98.75 227 GLY A N 1
ATOM 1832 C CA . GLY A 1 227 ? 12.609 5.684 -5.758 1 98.75 227 GLY A CA 1
ATOM 1833 C C . GLY A 1 227 ? 13.773 5.664 -4.785 1 98.75 227 GLY A C 1
ATOM 1834 O O . GLY A 1 227 ? 13.883 4.754 -3.959 1 98.75 227 GLY A O 1
ATOM 1835 N N . ILE A 1 228 ? 14.609 6.633 -4.859 1 98.81 228 ILE A N 1
ATOM 1836 C CA . ILE A 1 228 ? 15.781 6.723 -3.992 1 98.81 228 ILE A CA 1
ATOM 1837 C C . ILE A 1 228 ? 15.328 6.891 -2.541 1 98.81 228 ILE A C 1
ATOM 1839 O O . ILE A 1 228 ? 15.883 6.254 -1.64 1 98.81 228 ILE A O 1
ATOM 1843 N N . PHE A 1 229 ? 14.367 7.785 -2.287 1 98.81 229 PHE A N 1
ATOM 1844 C CA . PHE A 1 229 ? 13.844 7.973 -0.941 1 98.81 229 PHE A CA 1
ATOM 1845 C C . PHE A 1 229 ? 13.305 6.664 -0.382 1 98.81 229 PHE A C 1
ATOM 1847 O O . PHE A 1 229 ? 13.68 6.25 0.718 1 98.81 229 PHE A O 1
ATOM 1854 N N . VAL A 1 230 ? 12.5 5.969 -1.145 1 98.75 230 VAL A N 1
ATOM 1855 C CA . VAL A 1 230 ? 11.82 4.75 -0.717 1 98.75 230 VAL A CA 1
ATOM 1856 C C . VAL A 1 230 ? 12.844 3.646 -0.473 1 98.75 230 VAL A C 1
ATOM 1858 O O . VAL A 1 230 ? 12.766 2.93 0.527 1 98.75 230 VAL A O 1
ATOM 1861 N N . GLN A 1 231 ? 13.781 3.531 -1.358 1 98.75 231 GLN A N 1
ATOM 1862 C CA . GLN A 1 231 ? 14.828 2.531 -1.198 1 98.75 231 GLN A CA 1
ATOM 1863 C C . GLN A 1 231 ? 15.57 2.721 0.122 1 98.75 231 GLN A C 1
ATOM 1865 O O . GLN A 1 231 ? 15.852 1.749 0.828 1 98.75 231 GLN A O 1
ATOM 1870 N N . THR A 1 232 ? 15.906 3.945 0.373 1 98.88 232 THR A N 1
ATOM 1871 C CA . THR A 1 232 ? 16.656 4.23 1.586 1 98.88 232 THR A CA 1
ATOM 1872 C C . THR A 1 232 ? 15.867 3.834 2.826 1 98.88 232 THR A C 1
ATOM 1874 O O . THR A 1 232 ? 16.422 3.234 3.754 1 98.88 232 THR A O 1
ATOM 1877 N N . CYS A 1 233 ? 14.617 4.137 2.857 1 98.81 233 CYS A N 1
ATOM 1878 C CA . CYS A 1 233 ? 13.766 3.758 3.982 1 98.81 233 CYS A CA 1
ATOM 1879 C C . CYS A 1 233 ? 13.703 2.242 4.129 1 98.81 233 CYS A C 1
ATOM 1881 O O . CYS A 1 233 ? 13.922 1.708 5.215 1 98.81 233 CYS A O 1
ATOM 1883 N N . ILE A 1 234 ? 13.438 1.518 3.021 1 98.56 234 ILE A N 1
ATOM 1884 C CA . ILE A 1 234 ? 13.297 0.066 3.047 1 98.56 234 ILE A CA 1
ATOM 1885 C C . ILE A 1 234 ? 14.594 -0.573 3.523 1 98.56 234 ILE A C 1
ATOM 1887 O O . ILE A 1 234 ? 14.578 -1.501 4.336 1 98.56 234 ILE A O 1
ATOM 1891 N N . SER A 1 235 ? 15.68 -0.031 3.066 1 98.44 235 SER A N 1
ATOM 1892 C CA . SER A 1 235 ? 17 -0.564 3.414 1 98.44 235 SER A CA 1
ATOM 1893 C C . SER A 1 235 ? 17.25 -0.47 4.914 1 98.44 235 SER A C 1
ATOM 1895 O O . SER A 1 235 ? 18.078 -1.211 5.457 1 98.44 235 SER A O 1
ATOM 1897 N N . GLN A 1 236 ? 16.562 0.424 5.504 1 98.06 236 GLN A N 1
ATOM 1898 C CA . GLN A 1 236 ? 16.719 0.613 6.941 1 98.06 236 GLN A CA 1
ATOM 1899 C C . GLN A 1 236 ? 15.523 0.021 7.699 1 98.06 236 GLN A C 1
ATOM 1901 O O . GLN A 1 236 ? 15.219 0.45 8.812 1 98.06 236 GLN A O 1
ATOM 1906 N N . HIS A 1 237 ? 14.789 -0.86 7.07 1 96.69 237 HIS A N 1
ATOM 1907 C CA . HIS A 1 237 ? 13.742 -1.7 7.637 1 96.69 237 HIS A CA 1
ATOM 1908 C C . HIS A 1 237 ? 12.469 -0.897 7.891 1 96.69 237 HIS A C 1
ATOM 1910 O O . HIS A 1 237 ? 11.609 -1.321 8.664 1 96.69 237 HIS A O 1
ATOM 1916 N N . ALA A 1 238 ? 12.438 0.349 7.367 1 97.88 238 ALA A N 1
ATOM 1917 C CA . ALA A 1 238 ? 11.18 1.098 7.336 1 97.88 238 ALA A CA 1
ATOM 1918 C C . ALA A 1 238 ? 10.469 0.917 6 1 97.88 238 ALA A C 1
ATOM 1920 O O . ALA A 1 238 ? 10.469 1.82 5.16 1 97.88 238 ALA A O 1
ATOM 1921 N N . ARG A 1 239 ? 9.805 -0.159 5.895 1 94.75 239 ARG A N 1
ATOM 1922 C CA . ARG A 1 239 ? 9.211 -0.572 4.625 1 94.75 239 ARG A CA 1
ATOM 1923 C C . ARG A 1 239 ? 7.988 0.274 4.289 1 94.75 239 ARG A C 1
ATOM 1925 O O . ARG A 1 239 ? 7.633 0.42 3.117 1 94.75 239 ARG A O 1
ATOM 1932 N N . THR A 1 240 ? 7.379 0.767 5.293 1 93.25 240 THR A N 1
ATOM 1933 C CA . THR A 1 240 ? 6.164 1.557 5.121 1 93.25 240 THR A CA 1
ATOM 1934 C C . THR A 1 240 ? 6.457 3.045 5.285 1 93.25 240 THR A C 1
ATOM 1936 O O . THR A 1 240 ? 7.117 3.449 6.246 1 93.25 240 THR A O 1
ATOM 1939 N N . GLN A 1 241 ? 5.992 3.791 4.293 1 96.69 241 GLN A N 1
ATOM 1940 C CA . GLN A 1 241 ? 6.043 5.242 4.438 1 96.69 241 GLN A CA 1
ATOM 1941 C C . GLN A 1 241 ? 4.879 5.754 5.281 1 96.69 241 GLN A C 1
ATOM 1943 O O . GLN A 1 241 ? 3.771 5.215 5.207 1 96.69 241 GLN A O 1
ATOM 1948 N N . ALA A 1 242 ? 5.129 6.785 6.016 1 97.56 242 ALA A N 1
ATOM 1949 C CA . ALA A 1 242 ? 4.082 7.336 6.871 1 97.56 242 ALA A CA 1
ATOM 1950 C C . ALA A 1 242 ? 2.91 7.855 6.043 1 97.56 242 ALA A C 1
ATOM 1952 O O . ALA A 1 242 ? 1.76 7.801 6.48 1 97.56 242 ALA A O 1
ATOM 1953 N N . TYR A 1 243 ? 3.141 8.367 4.941 1 96.5 243 TYR A N 1
ATOM 1954 C CA . TYR A 1 243 ? 2.215 8.883 3.938 1 96.5 243 TYR A CA 1
ATOM 1955 C C . TYR A 1 243 ? 2.814 8.773 2.541 1 96.5 243 TYR A C 1
ATOM 1957 O O . TYR A 1 243 ? 4.004 8.477 2.389 1 96.5 243 TYR A O 1
ATOM 1965 N N . ASP A 1 244 ? 1.974 8.898 1.578 1 95.5 244 ASP A N 1
ATOM 1966 C CA . ASP A 1 244 ? 2.479 8.82 0.21 1 95.5 244 ASP A CA 1
ATOM 1967 C C . ASP A 1 244 ? 3.457 9.953 -0.079 1 95.5 244 ASP A C 1
ATOM 1969 O O . ASP A 1 244 ? 3.133 11.125 0.12 1 95.5 244 ASP A O 1
ATOM 1973 N N . PRO A 1 245 ? 4.664 9.664 -0.586 1 97.69 245 PRO A N 1
ATOM 1974 C CA . PRO A 1 245 ? 5.66 10.711 -0.812 1 97.69 245 PRO A CA 1
ATOM 1975 C C . PRO A 1 245 ? 5.219 11.727 -1.86 1 97.69 245 PRO A C 1
ATOM 1977 O O . PRO A 1 245 ? 4.609 11.359 -2.869 1 97.69 245 PRO A O 1
ATOM 1980 N N . ILE A 1 246 ? 5.438 12.922 -1.602 1 97.56 246 ILE A N 1
ATOM 1981 C CA . ILE A 1 246 ? 5.301 14.023 -2.543 1 97.56 246 ILE A CA 1
ATOM 1982 C C . ILE A 1 246 ? 6.68 14.453 -3.041 1 97.56 246 ILE A C 1
ATOM 1984 O O . ILE A 1 246 ? 7.512 14.914 -2.258 1 97.56 246 ILE A O 1
ATOM 1988 N N . VAL A 1 247 ? 6.93 14.234 -4.25 1 98.44 247 VAL A N 1
ATOM 1989 C CA . VAL A 1 247 ? 8.164 14.672 -4.891 1 98.44 247 VAL A CA 1
ATOM 1990 C C . VAL A 1 247 ? 7.84 15.555 -6.094 1 98.44 247 VAL A C 1
ATOM 1992 O O . VAL A 1 247 ? 7.754 15.07 -7.223 1 98.44 247 VAL A O 1
ATOM 1995 N N . GLY A 1 248 ? 7.719 16.875 -5.828 1 97 248 GLY A N 1
ATOM 1996 C CA . GLY A 1 248 ? 7.316 17.828 -6.848 1 97 248 GLY A CA 1
ATOM 1997 C C . GLY A 1 248 ? 8.445 18.734 -7.297 1 97 248 GLY A C 1
ATOM 1998 O O . GLY A 1 248 ? 9.242 19.188 -6.477 1 97 248 GLY A O 1
ATOM 1999 N N . SER A 1 249 ? 8.555 18.969 -8.633 1 96.88 249 SER A N 1
ATOM 2000 C CA . SER A 1 249 ? 9.555 19.875 -9.172 1 96.88 249 SER A CA 1
ATOM 2001 C C . SER A 1 249 ? 8.906 21.031 -9.922 1 96.88 249 SER A C 1
ATOM 2003 O O . SER A 1 249 ? 7.828 20.875 -10.5 1 96.88 249 SER A O 1
ATOM 2005 N N . GLY A 1 250 ? 9.57 22.156 -9.875 1 94.25 250 GLY A N 1
ATOM 2006 C CA . GLY A 1 250 ? 9.016 23.328 -10.531 1 94.25 250 GLY A CA 1
ATOM 2007 C C . GLY A 1 250 ? 7.633 23.703 -10.031 1 94.25 250 GLY A C 1
ATOM 2008 O O . GLY A 1 250 ? 7.41 23.797 -8.828 1 94.25 250 GLY A O 1
ATOM 2009 N N . GLN A 1 251 ? 6.738 23.859 -10.906 1 90.19 251 GLN A N 1
ATOM 2010 C CA . GLN A 1 251 ? 5.395 24.312 -10.555 1 90.19 251 GLN A CA 1
ATOM 2011 C C . GLN A 1 251 ? 4.648 23.25 -9.75 1 90.19 251 GLN A C 1
ATOM 2013 O O . GLN A 1 251 ? 3.686 23.547 -9.047 1 90.19 251 GLN A O 1
ATOM 2018 N N . ASN A 1 252 ? 5.074 21.969 -9.82 1 91.75 252 ASN A N 1
ATOM 2019 C CA . ASN A 1 252 ? 4.449 20.906 -9.039 1 91.75 252 ASN A CA 1
ATOM 2020 C C . ASN A 1 252 ? 4.633 21.141 -7.543 1 91.75 252 ASN A C 1
ATOM 2022 O O . ASN A 1 252 ? 3.906 20.562 -6.73 1 91.75 252 ASN A O 1
ATOM 2026 N N . CYS A 1 253 ? 5.586 22 -7.195 1 94 253 CYS A N 1
ATOM 2027 C CA . CYS A 1 253 ? 5.844 22.312 -5.797 1 94 253 CYS A CA 1
ATOM 2028 C C . CYS A 1 253 ? 4.648 23 -5.164 1 94 253 CYS A C 1
ATOM 2030 O O . CYS A 1 253 ? 4.512 23.031 -3.938 1 94 253 CYS A O 1
ATOM 2032 N N . ALA A 1 254 ? 3.824 23.562 -6.008 1 90.19 254 ALA A N 1
ATOM 2033 C CA . ALA A 1 254 ? 2.717 24.375 -5.508 1 90.19 254 ALA A CA 1
ATOM 2034 C C . ALA A 1 254 ? 1.501 23.516 -5.191 1 90.19 254 ALA A C 1
ATOM 2036 O O . ALA A 1 254 ? 0.548 23.969 -4.562 1 90.19 254 ALA A O 1
ATOM 2037 N N . THR A 1 255 ? 1.494 22.266 -5.621 1 88 255 THR A N 1
ATOM 2038 C CA . THR A 1 255 ? 0.407 21.328 -5.32 1 88 255 THR A CA 1
ATOM 2039 C C . THR A 1 255 ? 0.638 20.641 -3.98 1 88 255 THR A C 1
ATOM 2041 O O . THR A 1 255 ? 1.605 19.906 -3.818 1 88 255 THR A O 1
ATOM 2044 N N . LEU A 1 256 ? -0.249 20.891 -3.053 1 87.94 256 LEU A N 1
ATOM 2045 C CA . LEU A 1 256 ? -0.025 20.484 -1.668 1 87.94 256 LEU A CA 1
ATOM 2046 C C . LEU A 1 256 ? 0.063 18.969 -1.549 1 87.94 256 LEU A C 1
ATOM 2048 O O . LEU A 1 256 ? 0.908 18.438 -0.816 1 87.94 256 LEU A O 1
ATOM 2052 N N . HIS A 1 257 ? -0.793 18.266 -2.215 1 89.94 257 HIS A N 1
ATOM 2053 C CA . HIS A 1 257 ? -0.785 16.797 -2.207 1 89.94 257 HIS A CA 1
ATOM 2054 C C . HIS A 1 257 ? -0.442 16.25 -3.584 1 89.94 257 HIS A C 1
ATOM 2056 O O . HIS A 1 257 ? -1.152 15.383 -4.105 1 89.94 257 HIS A O 1
ATOM 2062 N N . TYR A 1 258 ? 0.646 16.766 -4.125 1 91.62 258 TYR A N 1
ATOM 2063 C CA . TYR A 1 258 ? 1.157 16.281 -5.406 1 91.62 258 TYR A CA 1
ATOM 2064 C C . TYR A 1 258 ? 1.669 14.852 -5.289 1 91.62 258 TYR A C 1
ATOM 2066 O O . TYR A 1 258 ? 2.646 14.594 -4.582 1 91.62 258 TYR A O 1
ATOM 2074 N N . THR A 1 259 ? 1.032 13.875 -6.055 1 89 259 THR A N 1
ATOM 2075 C CA . THR A 1 259 ? 1.462 12.492 -5.863 1 89 259 THR A CA 1
ATOM 2076 C C . THR A 1 259 ? 1.796 11.844 -7.203 1 89 259 THR A C 1
ATOM 2078 O O . THR A 1 259 ? 2.119 10.648 -7.258 1 89 259 THR A O 1
ATOM 2081 N N . ARG A 1 260 ? 1.765 12.547 -8.281 1 91.56 260 ARG A N 1
ATOM 2082 C CA . ARG A 1 260 ? 2.119 11.961 -9.57 1 91.56 260 ARG A CA 1
ATOM 2083 C C . ARG A 1 260 ? 3.594 11.57 -9.609 1 91.56 260 ARG A C 1
ATOM 2085 O O . ARG A 1 260 ? 3.936 10.461 -10.008 1 91.56 260 ARG A O 1
ATOM 2092 N N . ASN A 1 261 ? 4.48 12.477 -9.227 1 96.88 261 ASN A N 1
ATOM 2093 C CA . ASN A 1 261 ? 5.906 12.227 -9.047 1 96.88 261 ASN A CA 1
ATOM 2094 C C . ASN A 1 261 ? 6.551 11.664 -10.305 1 96.88 261 ASN A C 1
ATOM 2096 O O . ASN A 1 261 ? 7.352 10.734 -10.242 1 96.88 261 ASN A O 1
ATOM 2100 N N . ASP A 1 262 ? 6.219 12.133 -11.445 1 95.5 262 ASP A N 1
ATOM 2101 C CA . ASP A 1 262 ? 6.742 11.484 -12.648 1 95.5 262 ASP A CA 1
ATOM 2102 C C . ASP A 1 262 ? 7.297 12.516 -13.625 1 95.5 262 ASP A C 1
ATOM 2104 O O . ASP A 1 262 ? 7.773 12.164 -14.703 1 95.5 262 ASP A O 1
ATOM 2108 N N . ALA A 1 263 ? 7.32 13.797 -13.289 1 96.06 263 ALA A N 1
ATOM 2109 C CA . ALA A 1 263 ? 7.723 14.852 -14.219 1 96.06 263 ALA A CA 1
ATOM 2110 C C . ALA A 1 263 ? 9.242 14.898 -14.375 1 96.06 263 ALA A C 1
ATOM 2112 O O . ALA A 1 263 ? 9.977 14.539 -13.453 1 96.06 263 ALA A O 1
ATOM 2113 N N . PRO A 1 264 ? 9.719 15.305 -15.586 1 97.62 264 PRO A N 1
ATOM 2114 C CA . PRO A 1 264 ? 11.156 15.57 -15.734 1 97.62 264 PRO A CA 1
ATOM 2115 C C . PRO A 1 264 ? 11.633 16.75 -14.883 1 97.62 264 PRO A C 1
ATOM 2117 O O . PRO A 1 264 ? 10.859 17.672 -14.617 1 97.62 264 PRO A O 1
ATOM 2120 N N . LEU A 1 265 ? 12.867 16.734 -14.5 1 97.75 265 LEU A N 1
ATOM 2121 C CA . LEU A 1 265 ? 13.438 17.781 -13.656 1 97.75 265 LEU A CA 1
ATOM 2122 C C . LEU A 1 265 ? 14.039 18.891 -14.508 1 97.75 265 LEU A C 1
ATOM 2124 O O . LEU A 1 265 ? 14.25 20 -14.023 1 97.75 265 LEU A O 1
ATOM 2128 N N . LYS A 1 266 ? 14.352 18.594 -15.719 1 95.56 266 LYS A N 1
ATOM 2129 C CA . LYS A 1 266 ? 15.109 19.484 -16.578 1 95.56 266 LYS A CA 1
ATOM 2130 C C . LYS A 1 266 ? 14.43 20.844 -16.703 1 95.56 266 LYS A C 1
ATOM 2132 O O . LYS A 1 266 ? 13.219 20.922 -16.938 1 95.56 266 LYS A O 1
ATOM 2137 N N . GLY A 1 267 ? 15.203 21.938 -16.531 1 94.62 267 GLY A N 1
ATOM 2138 C CA . GLY A 1 267 ? 14.727 23.297 -16.734 1 94.62 267 GLY A CA 1
ATOM 2139 C C . GLY A 1 267 ? 13.969 23.844 -15.539 1 94.62 267 GLY A C 1
ATOM 2140 O O . GLY A 1 267 ? 13.5 24.984 -15.562 1 94.62 267 GLY A O 1
ATOM 2141 N N . LYS A 1 268 ? 13.875 23.109 -14.5 1 95.62 268 LYS A N 1
ATOM 2142 C CA . LYS A 1 268 ? 13.109 23.547 -13.336 1 95.62 268 LYS A CA 1
ATOM 2143 C C . LYS A 1 268 ? 14.031 24.031 -12.227 1 95.62 268 LYS A C 1
ATOM 2145 O O . LYS A 1 268 ? 15.195 23.641 -12.156 1 95.62 268 LYS A O 1
ATOM 2150 N N . GLN A 1 269 ? 13.484 24.875 -11.367 1 95.56 269 GLN A N 1
ATOM 2151 C CA . GLN A 1 269 ? 14.32 25.531 -10.375 1 95.56 269 GLN A CA 1
ATOM 2152 C C . GLN A 1 269 ? 14.414 24.703 -9.102 1 95.56 269 GLN A C 1
ATOM 2154 O O . GLN A 1 269 ? 15.508 24.469 -8.586 1 95.56 269 GLN A O 1
ATOM 2159 N N . LEU A 1 270 ? 13.234 24.281 -8.633 1 97.62 270 LEU A N 1
ATOM 2160 C CA . LEU A 1 270 ? 13.188 23.734 -7.277 1 97.62 270 LEU A CA 1
ATOM 2161 C C . LEU A 1 270 ? 12.625 22.312 -7.285 1 97.62 270 LEU A C 1
ATOM 2163 O O . LEU A 1 270 ? 11.836 21.953 -8.164 1 97.62 270 LEU A O 1
ATOM 2167 N N . LEU A 1 271 ? 13.062 21.531 -6.352 1 98.19 271 LEU A N 1
ATOM 2168 C CA . LEU A 1 271 ? 12.469 20.266 -5.945 1 98.19 271 LEU A CA 1
ATOM 2169 C C . LEU A 1 271 ? 11.898 20.375 -4.535 1 98.19 271 LEU A C 1
ATOM 2171 O O . LEU A 1 271 ? 12.586 20.797 -3.607 1 98.19 271 LEU A O 1
ATOM 2175 N N . LEU A 1 272 ? 10.641 20.094 -4.359 1 98.25 272 LEU A N 1
ATOM 2176 C CA . LEU A 1 272 ? 10.023 19.953 -3.047 1 98.25 272 LEU A CA 1
ATOM 2177 C C . LEU A 1 272 ? 9.75 18.484 -2.736 1 98.25 272 LEU A C 1
ATOM 2179 O O . LEU A 1 272 ? 9.102 17.781 -3.52 1 98.25 272 LEU A O 1
ATOM 2183 N N . ILE A 1 273 ? 10.312 17.969 -1.666 1 98.62 273 ILE A N 1
ATOM 2184 C CA . ILE A 1 273 ? 10.047 16.609 -1.227 1 98.62 273 ILE A CA 1
ATOM 2185 C C . ILE A 1 273 ? 9.406 16.625 0.16 1 98.62 273 ILE A C 1
ATOM 2187 O O . ILE A 1 273 ? 9.977 17.172 1.107 1 98.62 273 ILE A O 1
ATOM 2191 N N . ASP A 1 274 ? 8.227 16.172 0.252 1 98.5 274 ASP A N 1
ATOM 2192 C CA . ASP A 1 274 ? 7.469 15.93 1.473 1 98.5 274 ASP A CA 1
ATOM 2193 C C . ASP A 1 274 ? 7.234 14.43 1.675 1 98.5 274 ASP A C 1
ATOM 2195 O O . ASP A 1 274 ? 6.289 13.867 1.122 1 98.5 274 ASP A O 1
ATOM 2199 N N . ALA A 1 275 ? 8.102 13.859 2.432 1 98.69 275 ALA A N 1
ATOM 2200 C CA . ALA A 1 275 ? 8.117 12.406 2.619 1 98.69 275 ALA A CA 1
ATOM 2201 C C . ALA A 1 275 ? 8.695 12.039 3.979 1 98.69 275 ALA A C 1
ATOM 2203 O O . ALA A 1 275 ? 9.578 12.727 4.492 1 98.69 275 ALA A O 1
ATOM 2204 N N . GLY A 1 276 ? 8.195 10.977 4.539 1 98.75 276 GLY A N 1
ATOM 2205 C CA . GLY A 1 276 ? 8.633 10.531 5.852 1 98.75 276 GLY A CA 1
ATOM 2206 C C . GLY A 1 276 ? 8.422 9.047 6.07 1 98.75 276 GLY A C 1
ATOM 2207 O O . GLY A 1 276 ? 7.422 8.477 5.617 1 98.75 276 GLY A O 1
ATOM 2208 N N . ALA A 1 277 ? 9.336 8.43 6.828 1 98.69 277 ALA A N 1
ATOM 2209 C CA . ALA A 1 277 ? 9.266 7.016 7.195 1 98.69 277 ALA A CA 1
ATOM 2210 C C . ALA A 1 277 ? 8.336 6.805 8.383 1 98.69 277 ALA A C 1
ATOM 2212 O O . ALA A 1 277 ? 8.055 7.746 9.133 1 98.69 277 ALA A O 1
ATOM 2213 N N . GLU A 1 278 ? 7.816 5.695 8.469 1 98.38 278 GLU A N 1
ATOM 2214 C CA . GLU A 1 278 ? 7.148 5.172 9.656 1 98.38 278 GLU A CA 1
ATOM 2215 C C . GLU A 1 278 ? 8 4.109 10.344 1 98.38 278 GLU A C 1
ATOM 2217 O O . GLU A 1 278 ? 8.602 3.264 9.68 1 98.38 278 GLU A O 1
ATOM 2222 N N . TRP A 1 279 ? 8.078 4.203 11.625 1 98.5 279 TRP A N 1
ATOM 2223 C CA . TRP A 1 279 ? 8.812 3.203 12.391 1 98.5 279 TRP A CA 1
ATOM 2224 C C . TRP A 1 279 ? 7.945 2.625 13.508 1 98.5 279 TRP A C 1
ATOM 2226 O O . TRP A 1 279 ? 7.531 3.348 14.414 1 98.5 279 TRP A O 1
ATOM 2236 N N . ALA A 1 280 ? 7.652 1.301 13.406 1 97.44 280 ALA A N 1
ATOM 2237 C CA . ALA A 1 280 ? 6.832 0.581 14.383 1 97.44 280 ALA A CA 1
ATOM 2238 C C . ALA A 1 280 ? 5.5 1.29 14.609 1 97.44 280 ALA A C 1
ATOM 2240 O O . ALA A 1 280 ? 5.055 1.438 15.75 1 97.44 280 ALA A O 1
ATOM 2241 N N . GLY A 1 281 ? 4.984 1.854 13.57 1 97.75 281 GLY A N 1
ATOM 2242 C CA . GLY A 1 281 ? 3.676 2.482 13.625 1 97.75 281 GLY A CA 1
ATOM 2243 C C . GLY A 1 281 ? 3.742 3.98 13.852 1 97.75 281 GLY A C 1
ATOM 2244 O O . GLY A 1 281 ? 2.746 4.684 13.68 1 97.75 281 GLY A O 1
ATOM 2245 N N . TYR A 1 282 ? 4.863 4.523 14.219 1 98.75 282 TYR A N 1
ATOM 2246 C CA . TYR A 1 282 ? 4.988 5.949 14.5 1 98.75 282 TYR A CA 1
ATOM 2247 C C . TYR A 1 282 ? 5.574 6.691 13.305 1 98.75 282 TYR A C 1
ATOM 2249 O O . TYR A 1 282 ? 6.523 6.215 12.672 1 98.75 282 TYR A O 1
ATOM 2257 N N . ALA A 1 283 ? 5.051 7.879 13.047 1 98.62 283 ALA A N 1
ATOM 2258 C CA . ALA A 1 283 ? 5.301 8.578 11.789 1 98.62 283 ALA A CA 1
ATOM 2259 C C . ALA A 1 283 ? 6.367 9.656 11.969 1 98.62 283 ALA A C 1
ATOM 2261 O O . ALA A 1 283 ? 6.672 10.055 13.094 1 98.62 283 ALA A O 1
ATOM 2262 N N . SER A 1 284 ? 6.977 10.031 10.898 1 98.81 284 SER A N 1
ATOM 2263 C CA . SER A 1 284 ? 7.672 11.297 10.711 1 98.81 284 SER A CA 1
ATOM 2264 C C . SER A 1 284 ? 7.051 12.102 9.57 1 98.81 284 SER A C 1
ATOM 2266 O O . SER A 1 284 ? 6.398 11.539 8.688 1 98.81 284 SER A O 1
ATOM 2268 N N . ASP A 1 285 ? 7.129 13.344 9.656 1 98.69 285 ASP A N 1
ATOM 2269 C CA . ASP A 1 285 ? 6.621 14.25 8.633 1 98.69 285 ASP A CA 1
ATOM 2270 C C . ASP A 1 285 ? 7.633 15.352 8.32 1 98.69 285 ASP A C 1
ATOM 2272 O O . ASP A 1 285 ? 7.781 16.297 9.094 1 98.69 285 ASP A O 1
ATOM 2276 N N . VAL A 1 286 ? 8.32 15.172 7.184 1 98.88 286 VAL A N 1
ATOM 2277 C CA . VAL A 1 286 ? 9.461 16.031 6.863 1 98.88 286 VAL A CA 1
ATOM 2278 C C . VAL A 1 286 ? 9.312 16.578 5.445 1 98.88 286 VAL A C 1
ATOM 2280 O O . VAL A 1 286 ? 9.055 15.82 4.504 1 98.88 286 VAL A O 1
ATOM 2283 N N . THR A 1 287 ? 9.398 17.844 5.297 1 98.75 287 THR A N 1
ATOM 2284 C CA . THR A 1 287 ? 9.398 18.484 3.988 1 98.75 287 THR A CA 1
ATOM 2285 C C . THR A 1 287 ? 10.664 19.328 3.803 1 98.75 287 THR A C 1
ATOM 2287 O O . THR A 1 287 ? 11.086 20.031 4.719 1 98.75 287 THR A O 1
ATOM 2290 N N . ARG A 1 288 ? 11.305 19.203 2.678 1 98.62 288 ARG A N 1
ATOM 2291 C CA . ARG A 1 288 ? 12.43 20.031 2.26 1 98.62 288 ARG A CA 1
ATOM 2292 C C . ARG A 1 288 ? 12.234 20.547 0.84 1 98.62 288 ARG A C 1
ATOM 2294 O O . ARG A 1 288 ? 11.586 19.906 0.019 1 98.62 288 ARG A O 1
ATOM 2301 N N . THR A 1 289 ? 12.695 21.688 0.593 1 98.25 289 THR A N 1
ATOM 2302 C CA . THR A 1 289 ? 12.797 22.266 -0.743 1 98.25 289 THR A CA 1
ATOM 2303 C C . THR A 1 289 ? 14.258 22.547 -1.101 1 98.25 289 THR A C 1
ATOM 2305 O O . THR A 1 289 ? 14.977 23.188 -0.328 1 98.25 289 THR A O 1
ATOM 2308 N N . TYR A 1 290 ? 14.641 22.016 -2.285 1 95.38 290 TYR A N 1
ATOM 2309 C CA . TYR A 1 290 ? 16.016 22.125 -2.754 1 95.38 290 TYR A CA 1
ATOM 2310 C C . TYR A 1 290 ? 16.078 22.766 -4.133 1 95.38 290 TYR A C 1
ATOM 2312 O O . TYR A 1 290 ? 15.18 22.578 -4.953 1 95.38 290 TYR A O 1
ATOM 2320 N N . PRO A 1 291 ? 17.266 23.562 -4.375 1 96.88 291 PRO A N 1
ATOM 2321 C CA . PRO A 1 291 ? 17.5 23.891 -5.781 1 96.88 291 PRO A CA 1
ATOM 2322 C C . PRO A 1 291 ? 17.984 22.688 -6.598 1 96.88 291 PRO A C 1
ATOM 2324 O O . PRO A 1 291 ? 18.938 22.016 -6.211 1 96.88 291 PRO A O 1
ATOM 2327 N N . ILE A 1 292 ? 17.391 22.406 -7.699 1 97.25 292 ILE A N 1
ATOM 2328 C CA . ILE A 1 292 ? 17.688 21.219 -8.5 1 97.25 292 ILE A CA 1
ATOM 2329 C C . ILE A 1 292 ? 19.109 21.312 -9.055 1 97.25 292 ILE A C 1
ATOM 2331 O O . ILE A 1 292 ? 19.859 20.328 -9.031 1 97.25 292 ILE A O 1
ATOM 2335 N N . SER A 1 293 ? 19.594 22.484 -9.445 1 95.19 293 SER A N 1
ATOM 2336 C CA . SER A 1 293 ? 20.906 22.703 -10.055 1 95.19 293 SER A CA 1
ATOM 2337 C C . SER A 1 293 ? 22 22.797 -8.992 1 95.19 293 SER A C 1
ATOM 2339 O O . SER A 1 293 ? 23.188 22.812 -9.312 1 95.19 293 SER A O 1
ATOM 2341 N N . GLY A 1 294 ? 21.578 22.969 -7.785 1 94.06 294 GLY A N 1
ATOM 2342 C CA . GLY A 1 294 ? 22.531 23.219 -6.719 1 94.06 294 GLY A CA 1
ATOM 2343 C C . GLY A 1 294 ? 22.688 24.703 -6.406 1 94.06 294 GLY A C 1
ATOM 2344 O O . GLY A 1 294 ? 23.328 25.062 -5.418 1 94.06 294 GLY A O 1
ATOM 2345 N N . LYS A 1 295 ? 22.031 25.516 -7.242 1 94.56 295 LYS A N 1
ATOM 2346 C CA . LYS A 1 295 ? 22.109 26.969 -7.031 1 94.56 295 LYS A CA 1
ATOM 2347 C C . LYS A 1 295 ? 20.719 27.578 -6.957 1 94.56 295 LYS A C 1
ATOM 2349 O O . LYS A 1 295 ? 19.828 27.203 -7.711 1 94.56 295 LYS A O 1
ATOM 2354 N N . TRP A 1 296 ? 20.641 28.516 -6.086 1 96.56 296 TRP A N 1
ATOM 2355 C CA . TRP A 1 296 ? 19.375 29.234 -5.93 1 96.56 296 TRP A CA 1
ATOM 2356 C C . TRP A 1 296 ? 19.266 30.375 -6.934 1 96.56 296 TRP A C 1
ATOM 2358 O O . TRP A 1 296 ? 20.219 31.109 -7.156 1 96.56 296 TRP A O 1
ATOM 2368 N N . THR A 1 297 ? 18.141 30.484 -7.531 1 95.88 297 THR A N 1
ATOM 2369 C CA . THR A 1 297 ? 17.828 31.734 -8.219 1 95.88 297 THR A CA 1
ATOM 2370 C C . THR A 1 297 ? 17.484 32.844 -7.219 1 95.88 297 THR A C 1
ATOM 2372 O O . THR A 1 297 ? 17.203 32.562 -6.055 1 95.88 297 THR A O 1
ATOM 2375 N N . LYS A 1 298 ? 17.516 34.031 -7.688 1 96.81 298 LYS A N 1
ATOM 2376 C CA . LYS A 1 298 ? 17.188 35.156 -6.812 1 96.81 298 LYS A CA 1
ATOM 2377 C C . LYS A 1 298 ? 15.781 35.031 -6.25 1 96.81 298 LYS A C 1
ATOM 2379 O O . LYS A 1 298 ? 15.578 35.094 -5.035 1 96.81 298 LYS A O 1
ATOM 2384 N N . GLU A 1 299 ? 14.805 34.781 -7.141 1 96.31 299 GLU A N 1
ATOM 2385 C CA . GLU A 1 299 ? 13.406 34.688 -6.738 1 96.31 299 GLU A CA 1
ATOM 2386 C C . GLU A 1 299 ? 13.172 33.5 -5.785 1 96.31 299 GLU A C 1
ATOM 2388 O O . GLU A 1 299 ? 12.477 33.656 -4.773 1 96.31 299 GLU A O 1
ATOM 2393 N N . ALA A 1 300 ? 13.773 32.375 -6.105 1 96.81 300 ALA A N 1
ATOM 2394 C CA . ALA A 1 300 ? 13.625 31.203 -5.254 1 96.81 300 ALA A CA 1
ATOM 2395 C C . ALA A 1 300 ? 14.227 31.453 -3.873 1 96.81 300 ALA A C 1
ATOM 2397 O O . ALA A 1 300 ? 13.648 31.062 -2.857 1 96.81 300 ALA A O 1
ATOM 2398 N N . SER A 1 301 ? 15.359 32.094 -3.893 1 97.44 301 SER A N 1
ATOM 2399 C CA . SER A 1 301 ? 16.016 32.375 -2.627 1 97.44 301 SER A CA 1
ATOM 2400 C C . SER A 1 301 ? 15.188 33.312 -1.769 1 97.44 301 SER A C 1
ATOM 2402 O O . SER A 1 301 ? 15.125 33.156 -0.547 1 97.44 301 SER A O 1
ATOM 2404 N N . GLU A 1 302 ? 14.641 34.281 -2.361 1 97.56 302 GLU A N 1
ATOM 2405 C CA . GLU A 1 302 ? 13.82 35.281 -1.652 1 97.56 302 GLU A CA 1
ATOM 2406 C C . GLU A 1 302 ? 12.617 34.594 -0.983 1 97.56 302 GLU A C 1
ATOM 2408 O O . GLU A 1 302 ? 12.336 34.844 0.192 1 97.56 302 GLU A O 1
ATOM 2413 N N . ILE A 1 303 ? 11.953 33.75 -1.709 1 97.44 303 ILE A N 1
ATOM 2414 C CA . ILE A 1 303 ? 10.789 33.062 -1.163 1 97.44 303 ILE A CA 1
ATOM 2415 C C . ILE A 1 303 ? 11.234 32.062 -0.085 1 97.44 303 ILE A C 1
ATOM 2417 O O . ILE A 1 303 ? 10.617 31.984 0.979 1 97.44 303 ILE A O 1
ATOM 2421 N N . TYR A 1 304 ? 12.305 31.312 -0.347 1 98.06 304 TYR A N 1
ATOM 2422 C CA . TYR A 1 304 ? 12.828 30.375 0.633 1 98.06 304 TYR A CA 1
ATOM 2423 C C . TYR A 1 304 ? 13.133 31.078 1.953 1 98.06 304 TYR A C 1
ATOM 2425 O O . TYR A 1 304 ? 12.812 30.562 3.025 1 98.06 304 TYR A O 1
ATOM 2433 N N . ASN A 1 305 ? 13.742 32.219 1.881 1 98.06 305 ASN A N 1
ATOM 2434 C CA . ASN A 1 305 ? 14.141 32.938 3.086 1 98.06 305 ASN A CA 1
ATOM 2435 C C . ASN A 1 305 ? 12.938 33.344 3.926 1 98.06 305 ASN A C 1
ATOM 2437 O O . ASN A 1 305 ? 12.992 33.312 5.156 1 98.06 305 ASN A O 1
ATOM 2441 N N . ILE A 1 306 ? 11.898 33.75 3.271 1 98.25 306 ILE A N 1
ATOM 2442 C CA . ILE A 1 306 ? 10.688 34.094 4.004 1 98.25 306 ILE A CA 1
ATOM 2443 C C . ILE A 1 306 ? 10.156 32.844 4.734 1 98.25 306 ILE A C 1
ATOM 2445 O O . ILE A 1 306 ? 9.875 32.906 5.934 1 98.25 306 ILE A O 1
ATOM 2449 N N . VAL A 1 307 ? 10.047 31.688 4.035 1 98.56 307 VAL A N 1
ATOM 2450 C CA . VAL A 1 307 ? 9.508 30.453 4.613 1 98.56 307 VAL A CA 1
ATOM 2451 C C . VAL A 1 307 ? 10.43 29.969 5.734 1 98.56 307 VAL A C 1
ATOM 2453 O O . VAL A 1 307 ? 9.953 29.5 6.773 1 98.56 307 VAL A O 1
ATOM 2456 N N . ASP A 1 308 ? 11.703 30.062 5.516 1 98.25 308 ASP A N 1
ATOM 2457 C CA . ASP A 1 308 ? 12.688 29.688 6.531 1 98.25 308 ASP A CA 1
ATOM 2458 C C . ASP A 1 308 ? 12.5 30.516 7.801 1 98.25 308 ASP A C 1
ATOM 2460 O O . ASP A 1 308 ? 12.547 29.984 8.914 1 98.25 308 ASP A O 1
ATOM 2464 N N . GLU A 1 309 ? 12.359 31.828 7.648 1 98.44 309 GLU A N 1
ATOM 2465 C CA . GLU A 1 309 ? 12.109 32.688 8.805 1 98.44 309 GLU A CA 1
ATOM 2466 C C . GLU A 1 309 ? 10.805 32.312 9.5 1 98.44 309 GLU A C 1
ATOM 2468 O O . GLU A 1 309 ? 10.75 32.281 10.734 1 98.44 309 GLU A O 1
ATOM 2473 N N . MET A 1 310 ? 9.742 32.125 8.695 1 98.56 310 MET A N 1
ATOM 2474 C CA . MET A 1 310 ? 8.477 31.672 9.266 1 98.56 310 MET A CA 1
ATOM 2475 C C . MET A 1 310 ? 8.695 30.453 10.156 1 98.56 310 MET A C 1
ATOM 2477 O O . MET A 1 310 ? 8.242 30.422 11.297 1 98.56 310 MET A O 1
ATOM 2481 N N . GLN A 1 311 ? 9.406 29.453 9.648 1 98.56 311 GLN A N 1
ATOM 2482 C CA . GLN A 1 311 ? 9.57 28.203 10.383 1 98.56 311 GLN A CA 1
ATOM 2483 C C . GLN A 1 311 ? 10.398 28.406 11.648 1 98.56 311 GLN A C 1
ATOM 2485 O O . GLN A 1 311 ? 10 27.969 12.734 1 98.56 311 GLN A O 1
ATOM 2490 N N . LYS A 1 312 ? 11.578 29.062 11.516 1 98.38 312 LYS A N 1
ATOM 2491 C CA . LYS A 1 312 ? 12.477 29.266 12.641 1 98.38 312 LYS A CA 1
ATOM 2492 C C . LYS A 1 312 ? 11.773 30.016 13.781 1 98.38 312 LYS A C 1
ATOM 2494 O O . LYS A 1 312 ? 11.859 29.609 14.938 1 98.38 312 LYS A O 1
ATOM 2499 N N . GLU A 1 313 ? 11.094 31.078 13.477 1 98.69 313 GLU A N 1
ATOM 2500 C CA . GLU A 1 313 ? 10.406 31.859 14.5 1 98.69 313 GLU A CA 1
ATOM 2501 C C . GLU A 1 313 ? 9.266 31.062 15.125 1 98.69 313 GLU A C 1
ATOM 2503 O O . GLU A 1 313 ? 9.031 31.156 16.328 1 98.69 313 GLU A O 1
ATOM 2508 N N . CYS A 1 314 ? 8.547 30.328 14.297 1 98.44 314 CYS A N 1
ATOM 2509 C CA . CYS A 1 314 ? 7.441 29.531 14.82 1 98.44 314 CYS A CA 1
ATOM 2510 C C . CYS A 1 314 ? 7.957 28.406 15.703 1 98.44 314 CYS A C 1
ATOM 2512 O O . CYS A 1 314 ? 7.336 28.062 16.703 1 98.44 314 CYS A O 1
ATOM 2514 N N . ILE A 1 315 ? 9.094 27.766 15.344 1 98.75 315 ILE A N 1
ATOM 2515 C CA . ILE A 1 315 ? 9.688 26.719 16.172 1 98.75 315 ILE A CA 1
ATOM 2516 C C . ILE A 1 315 ? 10.062 27.297 17.531 1 98.75 315 ILE A C 1
ATOM 2518 O O . ILE A 1 315 ? 9.805 26.672 18.578 1 98.75 315 ILE A O 1
ATOM 2522 N N . LYS A 1 316 ? 10.594 28.531 17.531 1 98.5 316 LYS A N 1
ATOM 2523 C CA . LYS A 1 316 ? 10.953 29.188 18.781 1 98.5 316 LYS A CA 1
ATOM 2524 C C . LYS A 1 316 ? 9.734 29.344 19.688 1 98.5 316 LYS A C 1
ATOM 2526 O O . LYS A 1 316 ? 9.844 29.266 20.922 1 98.5 316 LYS A O 1
ATOM 2531 N N . LYS A 1 317 ? 8.633 29.516 19.078 1 97.38 317 LYS A N 1
ATOM 2532 C CA . LYS A 1 317 ? 7.398 29.75 19.828 1 97.38 317 LYS A CA 1
ATOM 2533 C C . LYS A 1 317 ? 6.715 28.438 20.188 1 97.38 317 LYS A C 1
ATOM 2535 O O . LYS A 1 317 ? 5.73 28.438 20.938 1 97.38 317 LYS A O 1
ATOM 2540 N N . THR A 1 318 ? 7.188 27.312 19.734 1 98.25 318 THR A N 1
ATOM 2541 C CA . THR A 1 318 ? 6.566 26.016 19.984 1 98.25 318 THR A CA 1
ATOM 2542 C C . THR A 1 318 ? 7.035 25.438 21.328 1 98.25 318 THR A C 1
ATOM 2544 O O . THR A 1 318 ? 7.816 24.5 21.359 1 98.25 318 THR A O 1
ATOM 2547 N N . VAL A 1 319 ? 6.535 26.094 22.391 1 98.25 319 VAL A N 1
ATOM 2548 C CA . VAL A 1 319 ? 6.883 25.703 23.75 1 98.25 319 VAL A CA 1
ATOM 2549 C C . VAL A 1 319 ? 5.613 25.578 24.594 1 98.25 319 VAL A C 1
ATOM 2551 O O . VAL A 1 319 ? 4.543 26.031 24.188 1 98.25 319 VAL A O 1
ATOM 2554 N N . ALA A 1 320 ? 5.77 24.969 25.734 1 97.56 320 ALA A N 1
ATOM 2555 C CA . ALA A 1 320 ? 4.641 24.75 26.641 1 97.56 320 ALA A CA 1
ATOM 2556 C C . ALA A 1 320 ? 3.971 26.062 27.016 1 97.56 320 ALA A C 1
ATOM 2558 O O . ALA A 1 320 ? 4.648 27.062 27.266 1 97.56 320 ALA A O 1
ATOM 2559 N N . GLY A 1 321 ? 2.625 26.047 27 1 95.12 321 GLY A N 1
ATOM 2560 C CA . GLY A 1 321 ? 1.862 27.203 27.422 1 95.12 321 GLY A CA 1
ATOM 2561 C C . GLY A 1 321 ? 1.42 28.094 26.266 1 95.12 321 GLY A C 1
ATOM 2562 O O . GLY A 1 321 ? 0.542 28.938 26.422 1 95.12 321 GLY A O 1
ATOM 2563 N N . VAL A 1 322 ? 1.94 27.891 25.156 1 94.25 322 VAL A N 1
ATOM 2564 C CA . VAL A 1 322 ? 1.615 28.719 24 1 94.25 322 VAL A CA 1
ATOM 2565 C C . VAL A 1 322 ? 0.371 28.172 23.312 1 94.25 322 VAL A C 1
ATOM 2567 O O . VAL A 1 322 ? 0.237 26.953 23.125 1 94.25 322 VAL A O 1
ATOM 2570 N N . ASP A 1 323 ? -0.529 29.031 22.953 1 91.12 323 ASP A N 1
ATOM 2571 C CA . ASP A 1 323 ? -1.652 28.688 22.078 1 91.12 323 ASP A CA 1
ATOM 2572 C C . ASP A 1 323 ? -1.201 28.531 20.625 1 91.12 323 ASP A C 1
ATOM 2574 O O . ASP A 1 323 ? -0.707 29.484 20.016 1 91.12 323 ASP A O 1
ATOM 2578 N N . TRP A 1 324 ? -1.364 27.359 20.078 1 91.62 324 TRP A N 1
ATOM 2579 C CA . TRP A 1 324 ? -0.871 27.047 18.734 1 91.62 324 TRP A CA 1
ATOM 2580 C C . TRP A 1 324 ? -1.428 28.031 17.719 1 91.62 324 TRP A C 1
ATOM 2582 O O . TRP A 1 324 ? -0.758 28.375 16.734 1 91.62 324 TRP A O 1
ATOM 2592 N N . ARG A 1 325 ? -2.59 28.562 17.875 1 87.06 325 ARG A N 1
ATOM 2593 C CA . ARG A 1 325 ? -3.186 29.531 16.969 1 87.06 325 ARG A CA 1
ATOM 2594 C C . ARG A 1 325 ? -2.314 30.781 16.875 1 87.06 325 ARG A C 1
ATOM 2596 O O . ARG A 1 325 ? -2.236 31.406 15.812 1 87.06 325 ARG A O 1
ATOM 2603 N N . ASP A 1 326 ? -1.789 31.094 18.016 1 89.62 326 ASP A N 1
ATOM 2604 C CA . ASP A 1 326 ? -0.9 32.25 18.016 1 89.62 326 ASP A CA 1
ATOM 2605 C C . ASP A 1 326 ? 0.322 32 17.141 1 89.62 326 ASP A C 1
ATOM 2607 O O . ASP A 1 326 ? 0.789 32.938 16.453 1 89.62 326 ASP A O 1
ATOM 2611 N N . THR A 1 327 ? 0.849 30.875 17.281 1 93.94 327 THR A N 1
ATOM 2612 C CA . THR A 1 327 ? 1.989 30.516 16.438 1 93.94 327 THR A CA 1
ATOM 2613 C C . THR A 1 327 ? 1.608 30.547 14.961 1 93.94 327 THR A C 1
ATOM 2615 O O . THR A 1 327 ? 2.381 31.031 14.125 1 93.94 327 THR A O 1
ATOM 2618 N N . HIS A 1 328 ? 0.415 30.078 14.625 1 92.62 328 HIS A N 1
ATOM 2619 C CA . HIS A 1 328 ? -0.089 30.125 13.258 1 92.62 328 HIS A CA 1
ATOM 2620 C C . HIS A 1 328 ? -0.222 31.562 12.758 1 92.62 328 HIS A C 1
ATOM 2622 O O . HIS A 1 328 ? 0.161 31.875 11.633 1 92.62 328 HIS A O 1
ATOM 2628 N N . LEU A 1 329 ? -0.75 32.406 13.562 1 91.44 329 LEU A N 1
ATOM 2629 C CA . LEU A 1 329 ? -0.91 33.812 13.203 1 91.44 329 LEU A CA 1
ATOM 2630 C C . LEU A 1 329 ? 0.447 34.5 13.031 1 91.44 329 LEU A C 1
ATOM 2632 O O . LEU A 1 329 ? 0.614 35.344 12.164 1 91.44 329 LEU A O 1
ATOM 2636 N N . LEU A 1 330 ? 1.341 34.156 13.914 1 94.88 330 LEU A N 1
ATOM 2637 C CA . LEU A 1 330 ? 2.697 34.656 13.789 1 94.88 330 LEU A CA 1
ATOM 2638 C C . LEU A 1 330 ? 3.273 34.344 12.414 1 94.88 330 LEU A C 1
ATOM 2640 O O . LEU A 1 330 ? 3.904 35.188 11.781 1 94.88 330 LEU A O 1
ATOM 2644 N N . ALA A 1 331 ? 3.051 33.156 11.93 1 96.06 331 ALA A N 1
ATOM 2645 C CA . ALA A 1 331 ? 3.535 32.75 10.617 1 96.06 331 ALA A CA 1
ATOM 2646 C C . ALA A 1 331 ? 2.973 33.625 9.516 1 96.06 331 ALA A C 1
ATOM 2648 O O . ALA A 1 331 ? 3.701 34.062 8.617 1 96.06 331 ALA A O 1
ATOM 2649 N N . HIS A 1 332 ? 1.721 33.906 9.594 1 94.62 332 HIS A N 1
ATOM 2650 C CA . HIS A 1 332 ? 1.101 34.781 8.602 1 94.62 332 HIS A CA 1
ATOM 2651 C C . HIS A 1 332 ? 1.694 36.188 8.656 1 94.62 332 HIS A C 1
ATOM 2653 O O . HIS A 1 332 ? 1.906 36.844 7.621 1 94.62 332 HIS A O 1
ATOM 2659 N N . ARG A 1 333 ? 1.916 36.719 9.828 1 96.38 333 ARG A N 1
ATOM 2660 C CA . ARG A 1 333 ? 2.494 38.062 9.969 1 96.38 333 ARG A CA 1
ATOM 2661 C C . ARG A 1 333 ? 3.885 38.125 9.352 1 96.38 333 ARG A C 1
ATOM 2663 O O . ARG A 1 333 ? 4.23 39.094 8.68 1 96.38 333 ARG A O 1
ATOM 2670 N N . ILE A 1 334 ? 4.656 37.094 9.57 1 98.25 334 ILE A N 1
ATOM 2671 C CA . ILE A 1 334 ? 5.996 37.062 8.992 1 98.25 334 ILE A CA 1
ATOM 2672 C C . ILE A 1 334 ? 5.898 36.938 7.473 1 98.25 334 ILE A C 1
ATOM 2674 O O . ILE A 1 334 ? 6.648 37.594 6.75 1 98.25 334 ILE A O 1
ATOM 2678 N N . ALA A 1 335 ? 4.984 36.094 6.98 1 97.44 335 ALA A N 1
ATOM 2679 C CA . ALA A 1 335 ? 4.762 36 5.539 1 97.44 335 ALA A CA 1
ATOM 2680 C C . ALA A 1 335 ? 4.43 37.344 4.922 1 97.44 335 ALA A C 1
ATOM 2682 O O . ALA A 1 335 ? 4.988 37.719 3.885 1 97.44 335 ALA A O 1
ATOM 2683 N N . ILE A 1 336 ? 3.531 38.062 5.527 1 97.44 336 ILE A N 1
ATOM 2684 C CA . ILE A 1 336 ? 3.082 39.375 5.023 1 97.44 336 ILE A CA 1
ATOM 2685 C C . ILE A 1 336 ? 4.258 40.344 4.977 1 97.44 336 ILE A C 1
ATOM 2687 O O . ILE A 1 336 ? 4.492 41 3.955 1 97.44 336 ILE A O 1
ATOM 2691 N N . LYS A 1 337 ? 4.973 40.406 6.074 1 98.56 337 LYS A N 1
ATOM 2692 C CA . LYS A 1 337 ? 6.129 41.312 6.121 1 98.56 337 LYS A CA 1
ATOM 2693 C C . LYS A 1 337 ? 7.129 40.969 5.016 1 98.56 337 LYS A C 1
ATOM 2695 O O . LYS A 1 337 ? 7.645 41.875 4.344 1 98.56 337 LYS A O 1
ATOM 2700 N N . GLY A 1 338 ? 7.418 39.719 4.875 1 98.44 338 GLY A N 1
ATOM 2701 C CA . GLY A 1 338 ? 8.336 39.281 3.836 1 98.44 338 GLY A CA 1
ATOM 2702 C C . GLY A 1 338 ? 7.844 39.594 2.436 1 98.44 338 GLY A C 1
ATOM 2703 O O . GLY A 1 338 ? 8.609 40.062 1.592 1 98.44 338 GLY A O 1
ATOM 2704 N N . LEU A 1 339 ? 6.609 39.312 2.135 1 98.12 339 LEU A N 1
ATOM 2705 C CA . LEU A 1 339 ? 6.027 39.562 0.818 1 98.12 339 LEU A CA 1
ATOM 2706 C C . LEU A 1 339 ? 5.941 41.062 0.515 1 98.12 339 LEU A C 1
ATOM 2708 O O . LEU A 1 339 ? 6.07 41.469 -0.64 1 98.12 339 LEU A O 1
ATOM 2712 N N . MET A 1 340 ? 5.707 41.812 1.522 1 98.56 340 MET A N 1
ATOM 2713 C CA . MET A 1 340 ? 5.715 43.281 1.341 1 98.56 340 MET A CA 1
ATOM 2714 C C . MET A 1 340 ? 7.113 43.781 1 1 98.56 340 MET A C 1
ATOM 2716 O O . MET A 1 340 ? 7.273 44.656 0.156 1 98.56 340 MET A O 1
ATOM 2720 N N . ALA A 1 341 ? 8.094 43.219 1.686 1 98.44 341 ALA A N 1
ATOM 2721 C CA . ALA A 1 341 ? 9.477 43.594 1.396 1 98.44 341 ALA A CA 1
ATOM 2722 C C . ALA A 1 341 ? 9.828 43.312 -0.057 1 98.44 341 ALA A C 1
ATOM 2724 O O . ALA A 1 341 ? 10.641 44 -0.661 1 98.44 341 ALA A O 1
ATOM 2725 N N . LEU A 1 342 ? 9.18 42.312 -0.659 1 97.81 342 LEU A N 1
ATOM 2726 C CA . LEU A 1 342 ? 9.43 41.938 -2.047 1 97.81 342 LEU A CA 1
ATOM 2727 C C . LEU A 1 342 ? 8.477 42.688 -2.986 1 97.81 342 LEU A C 1
ATOM 2729 O O . LEU A 1 342 ? 8.523 42.469 -4.203 1 97.81 342 LEU A O 1
ATOM 2733 N N . GLU A 1 343 ? 7.562 43.375 -2.438 1 97.94 343 GLU A N 1
ATOM 2734 C CA . GLU A 1 343 ? 6.582 44.188 -3.156 1 97.94 343 GLU A CA 1
ATOM 2735 C C . GLU A 1 343 ? 5.52 43.312 -3.812 1 97.94 343 GLU A C 1
ATOM 2737 O O . GLU A 1 343 ? 4.801 43.75 -4.707 1 97.94 343 GLU A O 1
ATOM 2742 N N . ILE A 1 344 ? 5.48 42.062 -3.455 1 97.12 344 ILE A N 1
ATOM 2743 C CA . ILE A 1 344 ? 4.398 41.219 -3.916 1 97.12 344 ILE A CA 1
ATOM 2744 C C . ILE A 1 344 ? 3.082 41.656 -3.275 1 97.12 344 ILE A C 1
ATOM 2746 O O . ILE A 1 344 ? 2.049 41.719 -3.945 1 97.12 344 ILE A O 1
ATOM 2750 N N . LEU A 1 345 ? 3.123 41.875 -1.976 1 97.31 345 LEU A N 1
ATOM 2751 C CA . LEU A 1 345 ? 2.029 42.531 -1.283 1 97.31 345 LEU A CA 1
ATOM 2752 C C . LEU A 1 345 ? 2.312 44.031 -1.136 1 97.31 345 LEU A C 1
ATOM 2754 O O . LEU A 1 345 ? 3.447 44.438 -0.865 1 97.31 345 LEU A O 1
ATOM 2758 N N . TYR A 1 346 ? 1.232 44.781 -1.402 1 97.12 346 TYR A N 1
ATOM 2759 C CA . TYR A 1 346 ? 1.402 46.219 -1.347 1 97.12 346 TYR A CA 1
ATOM 2760 C C . TYR A 1 346 ? 0.069 46.938 -1.105 1 97.12 346 TYR A C 1
ATOM 2762 O O . TYR A 1 346 ? -0.948 46.281 -0.87 1 97.12 346 TYR A O 1
ATOM 2770 N N . ASN A 1 347 ? 0.102 48.219 -1.142 1 96.75 347 ASN A N 1
ATOM 2771 C CA . ASN A 1 347 ? -1.087 49.062 -1.115 1 96.75 347 ASN A CA 1
ATOM 2772 C C . ASN A 1 347 ? -1.861 48.875 0.189 1 96.75 347 ASN A C 1
ATOM 2774 O O . ASN A 1 347 ? -3.09 48.812 0.179 1 96.75 347 ASN A O 1
ATOM 2778 N N . GLY A 1 348 ? -1.274 48.688 1.246 1 95.81 348 GLY A N 1
ATOM 2779 C CA . GLY A 1 348 ? -1.833 48.594 2.586 1 95.81 348 GLY A CA 1
ATOM 2780 C C . GLY A 1 348 ? -0.783 48.375 3.658 1 95.81 348 GLY A C 1
ATOM 2781 O O . GLY A 1 348 ? 0.385 48.125 3.35 1 95.81 348 GLY A O 1
ATOM 2782 N N . THR A 1 349 ? -1.21 48.531 4.902 1 96.88 349 THR A N 1
ATOM 2783 C CA . THR A 1 349 ? -0.327 48.188 6.012 1 96.88 349 THR A CA 1
ATOM 2784 C C . THR A 1 349 ? -0.324 46.688 6.25 1 96.88 349 THR A C 1
ATOM 2786 O O . THR A 1 349 ? -1.233 45.969 5.809 1 96.88 349 THR A O 1
ATOM 2789 N N . ALA A 1 350 ? 0.731 46.281 6.898 1 96.69 350 ALA A N 1
ATOM 2790 C CA . ALA A 1 350 ? 0.814 44.844 7.242 1 96.69 350 ALA A CA 1
ATOM 2791 C C . ALA A 1 350 ? -0.427 44.406 8.008 1 96.69 350 ALA A C 1
ATOM 2793 O O . ALA A 1 350 ? -0.941 43.312 7.773 1 96.69 350 ALA A O 1
ATOM 2794 N N . GLU A 1 351 ? -0.885 45.219 8.859 1 94.19 351 GLU A N 1
ATOM 2795 C CA . GLU A 1 351 ? -2.031 44.875 9.688 1 94.19 351 GLU A CA 1
ATOM 2796 C C . GLU A 1 351 ? -3.314 44.812 8.867 1 94.19 351 GLU A C 1
ATOM 2798 O O . GLU A 1 351 ? -4.16 43.938 9.086 1 94.19 351 GLU A O 1
ATOM 2803 N N . GLU A 1 352 ? -3.479 45.719 7.957 1 92.5 352 GLU A N 1
ATOM 2804 C CA . GLU A 1 352 ? -4.645 45.688 7.082 1 92.5 352 GLU A CA 1
ATOM 2805 C C . GLU A 1 352 ? -4.699 44.406 6.254 1 92.5 352 GLU A C 1
ATOM 2807 O O . GLU A 1 352 ? -5.754 43.781 6.152 1 92.5 352 GLU A O 1
ATOM 2812 N N . ILE A 1 353 ? -3.559 44.125 5.723 1 93.81 353 ILE A N 1
ATOM 2813 C CA . ILE A 1 353 ? -3.465 42.906 4.891 1 93.81 353 ILE A CA 1
ATOM 2814 C C . ILE A 1 353 ? -3.73 41.688 5.738 1 93.81 353 ILE A C 1
ATOM 2816 O O . ILE A 1 353 ? -4.418 40.75 5.301 1 93.81 353 ILE A O 1
ATOM 2820 N N . PHE A 1 354 ? -3.182 41.656 6.945 1 92.38 354 PHE A N 1
ATOM 2821 C CA . PHE A 1 354 ? -3.393 40.562 7.887 1 92.38 354 PHE A CA 1
ATOM 2822 C C . PHE A 1 354 ? -4.875 40.406 8.211 1 92.38 354 PHE A C 1
ATOM 2824 O O . PHE A 1 354 ? -5.414 39.312 8.133 1 92.38 354 PHE A O 1
ATOM 2831 N N . GLN A 1 355 ? -5.574 41.469 8.453 1 87.81 355 GLN A N 1
ATOM 2832 C CA . GLN A 1 355 ? -6.98 41.438 8.844 1 87.81 355 GLN A CA 1
ATOM 2833 C C . GLN A 1 355 ? -7.863 40.969 7.684 1 87.81 355 GLN A C 1
ATOM 2835 O O . GLN A 1 355 ? -8.883 40.312 7.898 1 87.81 355 GLN A O 1
ATOM 2840 N N . CYS A 1 356 ? -7.449 41.281 6.516 1 87.44 356 CYS A N 1
ATOM 2841 C CA . CYS A 1 356 ? -8.219 40.906 5.34 1 87.44 356 CYS A CA 1
ATOM 2842 C C . CYS A 1 356 ? -8 39.406 5.016 1 87.44 356 CYS A C 1
ATOM 2844 O O . CYS A 1 356 ? -8.805 38.812 4.309 1 87.44 356 CYS A O 1
ATOM 2846 N N . GLY A 1 357 ? -6.93 38.875 5.457 1 87.69 357 GLY A N 1
ATOM 2847 C CA . GLY A 1 357 ? -6.629 37.469 5.215 1 87.69 357 GLY A CA 1
ATOM 2848 C C . GLY A 1 357 ? -5.996 37.219 3.857 1 87.69 357 GLY A C 1
ATOM 2849 O O . GLY A 1 357 ? -6.051 36.125 3.334 1 87.69 357 GLY A O 1
ATOM 2850 N N . THR A 1 358 ? -5.379 38.25 3.25 1 90.62 358 THR A N 1
ATOM 2851 C CA . THR A 1 358 ? -4.852 38.156 1.894 1 90.62 358 THR A CA 1
ATOM 2852 C C . THR A 1 358 ? -3.648 37.219 1.846 1 90.62 358 THR A C 1
ATOM 2854 O O . THR A 1 358 ? -3.352 36.625 0.803 1 90.62 358 THR A O 1
ATOM 2857 N N . SER A 1 359 ? -2.979 37.062 3.004 1 91.12 359 SER A N 1
ATOM 2858 C CA . SER A 1 359 ? -1.809 36.188 3.037 1 91.12 359 SER A CA 1
ATOM 2859 C C . SER A 1 359 ? -2.189 34.75 2.744 1 91.12 359 SER A C 1
ATOM 2861 O O . SER A 1 359 ? -1.334 33.938 2.387 1 91.12 359 SER A O 1
ATOM 2863 N N . ARG A 1 360 ? -3.412 34.312 2.832 1 88.5 360 ARG A N 1
ATOM 2864 C CA . ARG A 1 360 ? -3.885 32.938 2.58 1 88.5 360 ARG A CA 1
ATOM 2865 C C . ARG A 1 360 ? -3.744 32.562 1.106 1 88.5 360 ARG A C 1
ATOM 2867 O O . ARG A 1 360 ? -3.738 31.391 0.752 1 88.5 360 ARG A O 1
ATOM 2874 N N . ALA A 1 361 ? -3.65 33.562 0.286 1 87.38 361 ALA A N 1
ATOM 2875 C CA . ALA A 1 361 ? -3.404 33.344 -1.134 1 87.38 361 ALA A CA 1
ATOM 2876 C C . ALA A 1 361 ? -2.068 32.625 -1.346 1 87.38 361 ALA A C 1
ATOM 2878 O O . ALA A 1 361 ? -1.9 31.875 -2.311 1 87.38 361 ALA A O 1
ATOM 2879 N N . PHE A 1 362 ? -1.167 32.844 -0.388 1 91.56 362 PHE A N 1
ATOM 2880 C CA . PHE A 1 362 ? 0.195 32.344 -0.547 1 91.56 362 PHE A CA 1
ATOM 2881 C C . PHE A 1 362 ? 0.495 31.266 0.466 1 91.56 362 PHE A C 1
ATOM 2883 O O . PHE A 1 362 ? 1.38 30.422 0.246 1 91.56 362 PHE A O 1
ATOM 2890 N N . PHE A 1 363 ? -0.144 31.281 1.553 1 91.25 363 PHE A N 1
ATOM 2891 C CA . PHE A 1 363 ? -0.035 30.297 2.621 1 91.25 363 PHE A CA 1
ATOM 2892 C C . PHE A 1 363 ? -1.411 29.766 3.02 1 91.25 363 PHE A C 1
ATOM 2894 O O . PHE A 1 363 ? -1.937 30.141 4.074 1 91.25 363 PHE A O 1
ATOM 2901 N N . PRO A 1 364 ? -1.945 28.797 2.293 1 85.62 364 PRO A N 1
ATOM 2902 C CA . PRO A 1 364 ? -3.363 28.438 2.398 1 85.62 364 PRO A CA 1
ATOM 2903 C C . PRO A 1 364 ? -3.617 27.328 3.402 1 85.62 364 PRO A C 1
ATOM 2905 O O . PRO A 1 364 ? -4.77 26.953 3.639 1 85.62 364 PRO A O 1
ATOM 2908 N N . HIS A 1 365 ? -2.662 26.719 3.934 1 86.81 365 HIS A N 1
ATOM 2909 C CA . HIS A 1 365 ? -2.871 25.578 4.812 1 86.81 365 HIS A CA 1
ATOM 2910 C C . HIS A 1 365 ? -2.414 25.875 6.234 1 86.81 365 HIS A C 1
ATOM 2912 O O . HIS A 1 365 ? -1.826 26.938 6.488 1 86.81 365 HIS A O 1
ATOM 2918 N N . GLY A 1 366 ? -2.752 25.047 7.168 1 89.31 366 GLY A N 1
ATOM 2919 C CA . GLY A 1 366 ? -2.332 25.188 8.555 1 89.31 366 GLY A CA 1
ATOM 2920 C C . GLY A 1 366 ? -0.833 25.062 8.742 1 89.31 366 GLY A C 1
ATOM 2921 O O . GLY A 1 366 ? -0.14 24.5 7.887 1 89.31 366 GLY A O 1
ATOM 2922 N N . LEU A 1 367 ? -0.4 25.578 9.859 1 94.31 367 LEU A N 1
ATOM 2923 C CA . LEU A 1 367 ? 1.032 25.641 10.133 1 94.31 367 LEU A CA 1
ATOM 2924 C C . LEU A 1 367 ? 1.576 24.266 10.516 1 94.31 367 LEU A C 1
ATOM 2926 O O . LEU A 1 367 ? 2.77 24 10.352 1 94.31 367 LEU A O 1
ATOM 2930 N N . GLY A 1 368 ? 0.686 23.438 11.086 1 94.69 368 GLY A N 1
ATOM 2931 C CA . GLY A 1 368 ? 1.146 22.125 11.523 1 94.69 368 GLY A CA 1
ATOM 2932 C C . GLY A 1 368 ? 0.046 21.281 12.141 1 94.69 368 GLY A C 1
ATOM 2933 O O . GLY A 1 368 ? -1.118 21.688 12.156 1 94.69 368 GLY A O 1
ATOM 2934 N N . HIS A 1 369 ? 0.406 20.094 12.531 1 95.19 369 HIS A N 1
ATOM 2935 C CA . HIS A 1 369 ? -0.491 19.109 13.125 1 95.19 369 HIS A CA 1
ATOM 2936 C C . HIS A 1 369 ? 0.256 18.188 14.086 1 95.19 369 HIS A C 1
ATOM 2938 O O . HIS A 1 369 ? 1.481 18.078 14.016 1 95.19 369 HIS A O 1
ATOM 2944 N N . PHE A 1 370 ? -0.508 17.609 15.008 1 96.81 370 PHE A N 1
ATOM 2945 C CA . PHE A 1 370 ? 0.108 16.656 15.922 1 96.81 370 PHE A CA 1
ATOM 2946 C C . PHE A 1 370 ? 0.592 15.422 15.172 1 96.81 370 PHE A C 1
ATOM 2948 O O . PHE A 1 370 ? 0.063 15.094 14.109 1 96.81 370 PHE A O 1
ATOM 2955 N N . LEU A 1 371 ? 1.58 14.789 15.719 1 98.06 371 LEU A N 1
ATOM 2956 C CA . LEU A 1 371 ? 2.264 13.664 15.086 1 98.06 371 LEU A CA 1
ATOM 2957 C C . LEU A 1 371 ? 2.412 12.5 16.062 1 98.06 371 LEU A C 1
ATOM 2959 O O . LEU A 1 371 ? 2.67 12.711 17.25 1 98.06 371 LEU A O 1
ATOM 2963 N N . GLY A 1 372 ? 2.225 11.328 15.648 1 98.38 372 GLY A N 1
ATOM 2964 C CA . GLY A 1 372 ? 2.383 10.117 16.422 1 98.38 372 GLY A CA 1
ATOM 2965 C C . GLY A 1 372 ? 2.104 8.852 15.633 1 98.38 372 GLY A C 1
ATOM 2966 O O . GLY A 1 372 ? 2.754 8.594 14.617 1 98.38 372 GLY A O 1
ATOM 2967 N N . LEU A 1 373 ? 1.04 8.156 16.016 1 98.38 373 LEU A N 1
ATOM 2968 C CA . LEU A 1 373 ? 0.651 6.922 15.336 1 98.38 373 LEU A CA 1
ATOM 2969 C C . LEU A 1 373 ? 0.068 7.219 13.961 1 98.38 373 LEU A C 1
ATOM 2971 O O . LEU A 1 373 ? -0.018 6.328 13.109 1 98.38 373 LEU A O 1
ATOM 2975 N N . GLU A 1 374 ? -0.285 8.438 13.781 1 97.19 374 GLU A N 1
ATOM 2976 C CA . GLU A 1 374 ? -0.687 8.969 12.477 1 97.19 374 GLU A CA 1
ATOM 2977 C C . GLU A 1 374 ? 0.148 10.188 12.102 1 97.19 374 GLU A C 1
ATOM 2979 O O . GLU A 1 374 ? 0.681 10.883 12.969 1 97.19 374 GLU A O 1
ATOM 2984 N N . THR A 1 375 ? 0.281 10.344 10.766 1 97.12 375 THR A N 1
ATOM 2985 C CA . THR A 1 375 ? 0.88 11.594 10.32 1 97.12 375 THR A CA 1
ATOM 2986 C C . THR A 1 375 ? 0.115 12.789 10.875 1 97.12 375 THR A C 1
ATOM 2988 O O . THR A 1 375 ? 0.696 13.656 11.539 1 97.12 375 THR A O 1
ATOM 2991 N N . HIS A 1 376 ? -1.137 12.844 10.617 1 95.88 376 HIS A N 1
ATOM 2992 C CA . HIS A 1 376 ? -2.039 13.75 11.32 1 95.88 376 HIS A CA 1
ATOM 2993 C C . HIS A 1 376 ? -2.691 13.055 12.516 1 95.88 376 HIS A C 1
ATOM 2995 O O . HIS A 1 376 ? -3.762 12.461 12.383 1 95.88 376 HIS A O 1
ATOM 3001 N N . ASP A 1 377 ? -2.068 13.078 13.594 1 96.31 377 ASP A N 1
ATOM 3002 C CA . ASP A 1 377 ? -2.494 12.32 14.766 1 96.31 377 ASP A CA 1
ATOM 3003 C C . ASP A 1 377 ? -3.59 13.055 15.531 1 96.31 377 ASP A C 1
ATOM 3005 O O . ASP A 1 377 ? -3.945 14.188 15.18 1 96.31 377 ASP A O 1
ATOM 3009 N N . VAL A 1 378 ? -4.098 12.469 16.547 1 95.06 378 VAL A N 1
ATOM 3010 C CA . VAL A 1 378 ? -5.238 12.969 17.312 1 95.06 378 VAL A CA 1
ATOM 3011 C C . VAL A 1 378 ? -4.82 14.188 18.125 1 95.06 378 VAL A C 1
ATOM 3013 O O . VAL A 1 378 ? -3.652 14.32 18.5 1 95.06 378 VAL A O 1
ATOM 3016 N N . GLU A 1 379 ? -5.797 15.062 18.375 1 91 379 GLU A N 1
ATOM 3017 C CA . GLU A 1 379 ? -5.555 16.281 19.141 1 91 379 GLU A CA 1
ATOM 3018 C C . GLU A 1 379 ? -6.141 16.172 20.547 1 91 379 GLU A C 1
ATOM 3020 O O . GLU A 1 379 ? -5.828 16.984 21.422 1 91 379 GLU A O 1
ATOM 3025 N N . GLY A 1 380 ? -6.867 15.07 20.797 1 85.75 380 GLY A N 1
ATOM 3026 C CA . GLY A 1 380 ? -7.531 14.945 22.078 1 85.75 380 GLY A CA 1
ATOM 3027 C C . GLY A 1 380 ? -8.664 15.938 22.266 1 85.75 380 GLY A C 1
ATOM 3028 O O . GLY A 1 380 ? -9.164 16.5 21.281 1 85.75 380 GLY A O 1
ATOM 3029 N N . ALA A 1 381 ? -9.219 16.016 23.438 1 75.44 381 ALA A N 1
ATOM 3030 C CA . ALA A 1 381 ? -10.32 16.938 23.734 1 75.44 381 ALA A CA 1
ATOM 3031 C C . ALA A 1 381 ? -9.867 18.391 23.609 1 75.44 381 ALA A C 1
ATOM 3033 O O . ALA A 1 381 ? -8.812 18.766 24.125 1 75.44 381 ALA A O 1
ATOM 3034 N N . PRO A 1 382 ? -10.648 19 22.688 1 65.12 382 PRO A N 1
ATOM 3035 C CA . PRO A 1 382 ? -10.289 20.406 22.562 1 65.12 382 PRO A CA 1
ATOM 3036 C C . PRO A 1 382 ? -10.352 21.156 23.906 1 65.12 382 PRO A C 1
ATOM 3038 O O . PRO A 1 382 ? -11.086 20.75 24.812 1 65.12 382 PRO A O 1
ATOM 3041 N N . ASP A 1 383 ? -9.43 21.953 24.109 1 57.72 383 ASP A N 1
ATOM 3042 C CA . ASP A 1 383 ? -9.484 22.797 25.297 1 57.72 383 ASP A CA 1
ATOM 3043 C C . ASP A 1 383 ? -10.773 23.609 25.344 1 57.72 383 ASP A C 1
ATOM 3045 O O . ASP A 1 383 ? -11.047 24.391 24.422 1 57.72 383 ASP A O 1
ATOM 3049 N N . VAL A 1 384 ? -11.859 23.125 26.156 1 52.97 384 VAL A N 1
ATOM 3050 C CA . VAL A 1 384 ? -13.156 23.766 26.328 1 52.97 384 VAL A CA 1
ATOM 3051 C C . VAL A 1 384 ? -12.961 25.266 26.562 1 52.97 384 VAL A C 1
ATOM 3053 O O . VAL A 1 384 ? -13.852 26.078 26.266 1 52.97 384 VAL A O 1
ATOM 3056 N N . LYS A 1 385 ? -11.969 25.781 27.172 1 52.59 385 LYS A N 1
ATOM 3057 C CA . LYS A 1 385 ? -11.773 27.203 27.453 1 52.59 385 LYS A CA 1
ATOM 3058 C C . LYS A 1 385 ? -11.219 27.953 26.25 1 52.59 385 LYS A C 1
ATOM 3060 O O . LYS A 1 385 ? -10.789 29.094 26.359 1 52.59 385 LYS A O 1
ATOM 3065 N N . TRP A 1 386 ? -11.188 27.172 25.234 1 50.94 386 TRP A N 1
ATOM 3066 C CA . TRP A 1 386 ? -10.602 27.812 24.062 1 50.94 386 TRP A CA 1
ATOM 3067 C C . TRP A 1 386 ? -11.508 28.922 23.547 1 50.94 386 TRP A C 1
ATOM 3069 O O . TRP A 1 386 ? -12.68 28.688 23.234 1 50.94 386 TRP A O 1
ATOM 3079 N N . LYS A 1 387 ? -11.242 30.094 23.969 1 51.19 387 LYS A N 1
ATOM 3080 C CA . LYS A 1 387 ? -11.898 31.234 23.359 1 51.19 387 LYS A CA 1
ATOM 3081 C C . LYS A 1 387 ? -11.125 31.734 22.141 1 51.19 387 LYS A C 1
ATOM 3083 O O . LYS A 1 387 ? -9.891 31.812 22.172 1 51.19 387 LYS A O 1
ATOM 3088 N N . PRO A 1 388 ? -11.797 31.641 21.016 1 46.38 388 PRO A N 1
ATOM 3089 C CA . PRO A 1 388 ? -11.062 32.219 19.891 1 46.38 388 PRO A CA 1
ATOM 3090 C C . PRO A 1 388 ? -10.406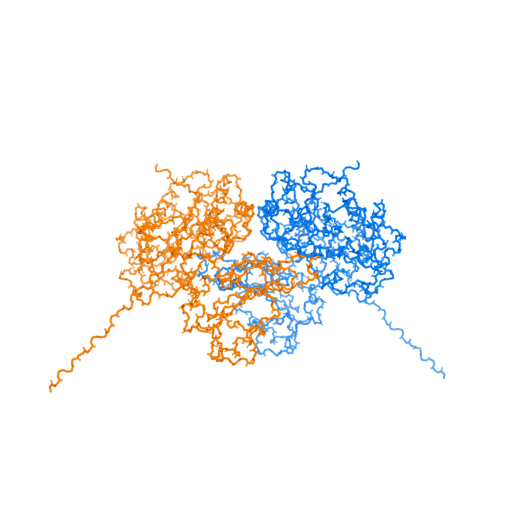 33.562 20.25 1 46.38 388 PRO A C 1
ATOM 3092 O O . PRO A 1 388 ? -11.016 34.406 20.922 1 46.38 388 PRO A O 1
ATOM 3095 N N . ALA A 1 389 ? -9.047 33.688 20.438 1 42.38 389 ALA A N 1
ATOM 3096 C CA . ALA A 1 389 ? -8.406 34.969 20.703 1 42.38 389 ALA A CA 1
ATOM 3097 C C . ALA A 1 389 ? -8.898 36.031 19.719 1 42.38 389 ALA A C 1
ATOM 3099 O O . ALA A 1 389 ? -9.375 35.719 18.641 1 42.38 389 ALA A O 1
ATOM 3100 N N . THR A 1 390 ? -8.719 37.25 20.156 1 36.47 390 THR A N 1
ATOM 3101 C CA . THR A 1 390 ? -8.883 38.5 19.469 1 36.47 390 THR A CA 1
ATOM 3102 C C . THR A 1 390 ? -7.836 38.688 18.375 1 36.47 390 THR A C 1
ATOM 3104 O O . THR A 1 390 ? -6.656 38.375 18.578 1 36.47 390 THR A O 1
ATOM 3107 N N . GLY A 1 391 ? -8.148 38.812 16.906 1 44.62 391 GLY A N 1
ATOM 3108 C CA . GLY A 1 391 ? -7.402 39.094 15.688 1 44.62 391 GLY A CA 1
ATOM 3109 C C . GLY A 1 391 ? -7.422 37.938 14.703 1 44.62 391 GLY A C 1
ATOM 3110 O O . GLY A 1 391 ? -6.504 37.125 14.68 1 44.62 391 GLY A O 1
ATOM 3111 N N . GLN A 1 392 ? -8.484 37.5 14.453 1 49.75 392 GLN A N 1
ATOM 3112 C CA . GLN A 1 392 ? -8.688 36.375 13.539 1 49.75 392 GLN A CA 1
ATOM 3113 C C . GLN A 1 392 ? -8.242 36.75 12.125 1 49.75 392 GLN A C 1
ATOM 3115 O O . GLN A 1 392 ? -8.305 37.906 11.727 1 49.75 392 GLN A O 1
ATOM 3120 N N . LEU A 1 393 ? -7.047 35.969 11.695 1 45.69 393 LEU A N 1
ATOM 3121 C CA . LEU A 1 393 ? -6.918 36.094 10.25 1 45.69 393 LEU A CA 1
ATOM 3122 C C . LEU A 1 393 ? -8.281 36.312 9.594 1 45.69 393 LEU A C 1
ATOM 3124 O O . LEU A 1 393 ? -9.266 35.688 10 1 45.69 393 LEU A O 1
ATOM 3128 N N . GLY A 1 394 ? -8.523 37.562 9.055 1 44.81 394 GLY A N 1
ATOM 3129 C CA . GLY A 1 394 ? -9.789 37.938 8.461 1 44.81 394 GLY A CA 1
ATOM 3130 C C . GLY A 1 394 ? -10.734 36.781 8.227 1 44.81 394 GLY A C 1
ATOM 3131 O O . GLY A 1 394 ? -10.297 35.625 8.156 1 44.81 394 GLY A O 1
ATOM 3132 N N . SER A 1 395 ? -12.07 37.031 8.711 1 43.81 395 SER A N 1
ATOM 3133 C CA . SER A 1 395 ? -13.148 36.031 8.633 1 43.81 395 SER A CA 1
ATOM 3134 C C . SER A 1 395 ? -13.07 35.219 7.348 1 43.81 395 SER A C 1
ATOM 3136 O O . SER A 1 395 ? -12.875 35.781 6.266 1 43.81 395 SER A O 1
ATOM 3138 N N . ILE A 1 396 ? -12.797 34.031 7.531 1 44.34 396 ILE A N 1
ATOM 3139 C CA . ILE A 1 396 ? -12.906 33 6.488 1 44.34 396 ILE A CA 1
ATOM 3140 C C . ILE A 1 396 ? -14.117 33.312 5.602 1 44.34 396 ILE A C 1
ATOM 3142 O O . ILE A 1 396 ? -14.281 32.688 4.543 1 44.34 396 ILE A O 1
ATOM 3146 N N . ALA A 1 397 ? -15.047 34.125 6.152 1 40.28 397 ALA A N 1
ATOM 3147 C CA . ALA A 1 397 ? -16.312 34.344 5.469 1 40.28 397 ALA A CA 1
ATOM 3148 C C . ALA A 1 397 ? -16.078 35.094 4.141 1 40.28 397 ALA A C 1
ATOM 3150 O O . ALA A 1 397 ? -16.953 35.062 3.264 1 40.28 397 ALA A O 1
ATOM 3151 N N . SER A 1 398 ? -15.039 35.781 4.094 1 40.97 398 SER A N 1
ATOM 3152 C CA . SER A 1 398 ? -14.898 36.531 2.836 1 40.97 398 SER A CA 1
ATOM 3153 C C . SER A 1 398 ? -14.234 35.656 1.766 1 40.97 398 SER A C 1
ATOM 3155 O O . SER A 1 398 ? -14.031 36.125 0.637 1 40.97 398 SER A O 1
ATOM 3157 N N . LEU A 1 399 ? -13.68 34.625 2.197 1 44.66 399 LEU A N 1
ATOM 3158 C CA . LEU A 1 399 ? -13.117 33.75 1.165 1 44.66 399 LEU A CA 1
ATOM 3159 C C . LEU A 1 399 ? -14.203 32.938 0.502 1 44.66 399 LEU A C 1
ATOM 3161 O O . LEU A 1 399 ? -15.18 32.531 1.15 1 44.66 399 LEU A O 1
ATOM 3165 N N . PRO A 1 400 ? -14.305 33.062 -0.736 1 41.69 400 PRO A N 1
ATOM 3166 C CA . PRO A 1 400 ? -15.297 32.188 -1.373 1 41.69 400 PRO A CA 1
ATOM 3167 C C . PRO A 1 400 ? -15.289 30.781 -0.805 1 41.69 400 PRO A C 1
ATOM 3169 O O . PRO A 1 400 ? -14.227 30.266 -0.441 1 41.69 400 PRO A O 1
ATOM 3172 N N . LYS A 1 401 ? -16.391 30.375 -0.346 1 42.31 401 LYS A N 1
ATOM 3173 C CA . LYS A 1 401 ? -16.75 29.078 0.213 1 42.31 401 LYS A CA 1
ATOM 3174 C C . LYS A 1 401 ? -15.883 27.969 -0.381 1 42.31 401 LYS A C 1
ATOM 3176 O O . LYS A 1 401 ? -15.531 27.016 0.313 1 42.31 401 LYS A O 1
ATOM 3181 N N . PRO A 1 402 ? -15.977 28.031 -1.595 1 41.97 402 PRO A N 1
ATOM 3182 C CA . PRO A 1 402 ? -15.43 26.844 -2.268 1 41.97 402 PRO A CA 1
ATOM 3183 C C . PRO A 1 402 ? -13.992 26.547 -1.858 1 41.97 402 PRO A C 1
ATOM 3185 O O . PRO A 1 402 ? -13.523 25.422 -2.018 1 41.97 402 PRO A O 1
ATOM 3188 N N . MET A 1 403 ? -13.352 27.688 -1.58 1 41.22 403 MET A N 1
ATOM 3189 C CA . MET A 1 403 ? -11.922 27.469 -1.412 1 41.22 403 MET A CA 1
ATOM 3190 C C . MET A 1 403 ? -11.625 26.797 -0.072 1 41.22 403 MET A C 1
ATOM 3192 O O . MET A 1 403 ? -10.477 26.469 0.227 1 41.22 403 MET A O 1
ATOM 3196 N N . LEU A 1 404 ? -12.641 26.922 0.824 1 41.81 404 LEU A N 1
ATOM 3197 C CA . LEU A 1 404 ? -12.422 26.297 2.125 1 41.81 404 LEU A CA 1
ATOM 3198 C C . LEU A 1 404 ? -12.695 24.797 2.064 1 41.81 404 LEU A C 1
ATOM 3200 O O . LEU A 1 404 ? -13.805 24.359 2.369 1 41.81 404 LEU A O 1
ATOM 3204 N N . GLY A 1 405 ? -12.398 24.328 1.055 1 38.5 405 GLY A N 1
ATOM 3205 C CA . GLY A 1 405 ? -12.617 22.891 1.097 1 38.5 405 GLY A CA 1
ATOM 3206 C C . GLY A 1 405 ? -12.469 22.297 2.488 1 38.5 405 GLY A C 1
ATOM 3207 O O . GLY A 1 405 ? -12.023 22.984 3.412 1 38.5 405 GLY A O 1
ATOM 3208 N N . ARG A 1 406 ? -13.109 21.219 2.695 1 41.78 406 ARG A N 1
ATOM 3209 C CA . ARG A 1 406 ? -13.242 20.5 3.957 1 41.78 406 ARG A CA 1
ATOM 3210 C C . ARG A 1 406 ? -11.961 20.594 4.781 1 41.78 406 ARG A C 1
ATOM 3212 O O . ARG A 1 406 ? -11.969 20.312 5.98 1 41.78 406 ARG A O 1
ATOM 3219 N N . GLY A 1 407 ? -10.812 20.906 4.141 1 39.62 407 GLY A N 1
ATOM 3220 C CA . GLY A 1 407 ? -9.57 20.594 4.824 1 39.62 407 GLY A CA 1
ATOM 3221 C C . GLY A 1 407 ? -8.867 21.812 5.387 1 39.62 407 GLY A C 1
ATOM 3222 O O . GLY A 1 407 ? -8.023 21.688 6.281 1 39.62 407 GLY A O 1
ATOM 3223 N N . LEU A 1 408 ? -9.039 23.047 4.684 1 40.81 408 LEU A N 1
ATOM 3224 C CA . LEU A 1 408 ? -8.07 24.078 5.051 1 40.81 408 LEU A CA 1
ATOM 3225 C C . LEU A 1 408 ? -8.32 24.562 6.477 1 40.81 408 LEU A C 1
ATOM 3227 O O . LEU A 1 408 ? -7.367 24.812 7.223 1 40.81 408 LEU A O 1
ATOM 3231 N N . TYR A 1 409 ? -9.562 25.078 6.738 1 41.88 409 TYR A N 1
ATOM 3232 C CA . TYR A 1 409 ? -9.812 25.703 8.031 1 41.88 409 TYR A CA 1
ATOM 3233 C C . TYR A 1 409 ? -9.719 24.672 9.156 1 41.88 409 TYR A C 1
ATOM 3235 O O . TYR A 1 409 ? -9.383 25.016 10.297 1 41.88 409 TYR A O 1
ATOM 3243 N N . ARG A 1 410 ? -10.109 23.5 8.773 1 45.12 410 ARG A N 1
ATOM 3244 C CA . ARG A 1 410 ? -10.109 22.422 9.773 1 45.12 410 ARG A CA 1
ATOM 3245 C C . ARG A 1 410 ? -8.688 22.109 10.227 1 45.12 410 ARG A C 1
ATOM 3247 O O . ARG A 1 410 ? -8.492 21.297 11.133 1 45.12 410 ARG A O 1
ATOM 3254 N N . ALA A 1 411 ? -7.785 22.891 9.656 1 52.81 411 ALA A N 1
ATOM 3255 C CA . ALA A 1 411 ? -6.43 22.344 9.703 1 52.81 411 ALA A CA 1
ATOM 3256 C C . ALA A 1 411 ? -5.605 23.016 10.797 1 52.81 411 ALA A C 1
ATOM 3258 O O . ALA A 1 411 ? -4.406 22.75 10.93 1 52.81 411 ALA A O 1
ATOM 3259 N N . VAL A 1 412 ? -6.402 23.938 11.539 1 65.75 412 VAL A N 1
ATOM 3260 C CA . VAL A 1 412 ? -5.539 24.531 12.555 1 65.75 412 VAL A CA 1
ATOM 3261 C C . VAL A 1 412 ? -5.781 23.859 13.906 1 65.75 412 VAL A C 1
ATOM 3263 O O . VAL A 1 412 ? -6.914 23.828 14.391 1 65.75 412 VAL A O 1
ATOM 3266 N N . VAL A 1 413 ? -4.824 23.25 14.375 1 77.19 413 VAL A N 1
ATOM 3267 C CA . VAL A 1 413 ? -4.824 22.656 15.711 1 77.19 413 VAL A CA 1
ATOM 3268 C C . VAL A 1 413 ? -5.273 23.688 16.734 1 77.19 413 VAL A C 1
ATOM 3270 O O . VAL A 1 413 ? -4.828 24.844 16.703 1 77.19 413 VAL A O 1
ATOM 3273 N N . ARG A 1 414 ? -6.23 23.406 17.562 1 80.19 414 ARG A N 1
ATOM 3274 C CA . ARG A 1 414 ? -6.762 24.297 18.594 1 80.19 414 ARG A CA 1
ATOM 3275 C C . ARG A 1 414 ? -6.391 23.812 19.984 1 80.19 414 ARG A C 1
ATOM 3277 O O . ARG A 1 414 ? -7.258 23.406 20.766 1 80.19 414 ARG A O 1
ATOM 3284 N N . ARG A 1 415 ? -5.148 23.938 20.25 1 87.38 415 ARG A N 1
ATOM 3285 C CA . ARG A 1 415 ? -4.637 23.422 21.516 1 87.38 415 ARG A CA 1
ATOM 3286 C C . ARG A 1 415 ? -3.57 24.359 22.094 1 87.38 415 ARG A C 1
ATOM 3288 O O . ARG A 1 415 ? -2.805 24.969 21.344 1 87.38 415 ARG A O 1
ATOM 3295 N N . VAL A 1 416 ? -3.582 24.5 23.422 1 91.81 416 VAL A N 1
ATOM 3296 C CA . VAL A 1 416 ? -2.4 25 24.109 1 91.81 416 VAL A CA 1
ATOM 3297 C C . VAL A 1 416 ? -1.352 23.891 24.203 1 91.81 416 VAL A C 1
ATOM 3299 O O . VAL A 1 416 ? -1.662 22.766 24.609 1 91.81 416 VAL A O 1
ATOM 3302 N N . LEU A 1 417 ? -0.179 24.234 23.812 1 95.44 417 LEU A N 1
ATOM 3303 C CA . LEU A 1 417 ? 0.876 23.219 23.797 1 95.44 417 LEU A CA 1
ATOM 3304 C C . LEU A 1 417 ? 1.279 22.828 25.219 1 95.44 417 LEU A C 1
ATOM 3306 O O . LEU A 1 417 ? 1.355 23.688 26.109 1 95.44 417 LEU A O 1
ATOM 3310 N N . GLU A 1 418 ? 1.428 21.609 25.438 1 96.38 418 GLU A N 1
ATOM 3311 C CA . GLU A 1 418 ? 1.876 21.031 26.703 1 96.38 418 GLU A CA 1
ATOM 3312 C C . GLU A 1 418 ? 3.082 20.125 26.5 1 96.38 418 GLU A C 1
ATOM 3314 O O . GLU A 1 418 ? 3.33 19.641 25.391 1 96.38 418 GLU A O 1
ATOM 3319 N N . PRO A 1 419 ? 3.859 19.953 27.625 1 98.06 419 PRO A N 1
ATOM 3320 C CA . PRO A 1 419 ? 5.016 19.062 27.5 1 98.06 419 PRO A CA 1
ATOM 3321 C C . PRO A 1 419 ? 4.645 17.688 26.953 1 98.06 419 PRO A C 1
ATOM 3323 O O . PRO A 1 419 ? 3.582 17.156 27.297 1 98.06 419 PRO A O 1
ATOM 3326 N N . ARG A 1 420 ? 5.484 17.125 26.062 1 98.31 420 ARG A N 1
ATOM 3327 C CA . ARG A 1 420 ? 5.418 15.766 25.531 1 98.31 420 ARG A CA 1
ATOM 3328 C C . ARG A 1 420 ? 4.477 15.688 24.328 1 98.31 420 ARG A C 1
ATOM 3330 O O . ARG A 1 420 ? 4.227 14.602 23.812 1 98.31 420 ARG A O 1
ATOM 3337 N N . MET A 1 421 ? 3.934 16.812 23.984 1 97.94 421 MET A N 1
ATOM 3338 C CA . MET A 1 421 ? 3.271 16.906 22.688 1 97.94 421 MET A CA 1
ATOM 3339 C C . MET A 1 421 ? 4.293 16.969 21.562 1 97.94 421 MET A C 1
ATOM 3341 O O . MET A 1 421 ? 5.379 17.516 21.734 1 97.94 421 MET A O 1
ATOM 3345 N N . VAL A 1 422 ? 4.023 16.281 20.5 1 98.75 422 VAL A N 1
ATOM 3346 C CA . VAL A 1 422 ? 4.828 16.406 19.297 1 98.75 422 VAL A CA 1
ATOM 3347 C C . VAL A 1 422 ? 3.986 17.016 18.172 1 98.75 422 VAL A C 1
ATOM 3349 O O . VAL A 1 422 ? 2.924 16.5 17.828 1 98.75 422 VAL A O 1
ATOM 3352 N N . ILE A 1 423 ? 4.422 18.094 17.609 1 98.06 423 ILE A N 1
ATOM 3353 C CA . ILE A 1 423 ? 3.674 18.828 16.609 1 98.06 423 ILE A CA 1
ATOM 3354 C C . ILE A 1 423 ? 4.609 19.234 15.469 1 98.06 423 ILE A C 1
ATOM 3356 O O . ILE A 1 423 ? 5.789 19.516 15.695 1 98.06 423 ILE A O 1
ATOM 3360 N N . THR A 1 424 ? 4.121 19.25 14.258 1 98.38 424 THR A N 1
ATOM 3361 C CA . THR A 1 424 ? 4.918 19.672 13.109 1 98.38 424 THR A CA 1
ATOM 3362 C C . THR A 1 424 ? 4.852 21.188 12.93 1 98.38 424 THR A C 1
ATOM 3364 O O . THR A 1 424 ? 3.852 21.812 13.281 1 98.38 424 THR A O 1
ATOM 3367 N N . VAL A 1 425 ? 5.879 21.766 12.469 1 98.5 425 VAL A N 1
ATOM 3368 C CA . VAL A 1 425 ? 5.91 23.156 12.016 1 98.5 425 VAL A CA 1
ATOM 3369 C C . VAL A 1 425 ? 6.219 23.203 10.516 1 98.5 425 VAL A C 1
ATOM 3371 O O . VAL A 1 425 ? 7.359 22.969 10.102 1 98.5 425 VAL A O 1
ATOM 3374 N N . GLU A 1 426 ? 5.184 23.531 9.789 1 97.62 426 GLU A N 1
ATOM 3375 C CA . GLU A 1 426 ? 5.246 23.312 8.344 1 97.62 426 GLU A CA 1
ATOM 3376 C C . GLU A 1 426 ? 4.73 24.516 7.578 1 97.62 426 GLU A C 1
ATOM 3378 O O . GLU A 1 426 ? 3.76 24.422 6.824 1 97.62 426 GLU A O 1
ATOM 3383 N N . PRO A 1 427 ? 5.426 25.641 7.645 1 97.56 427 PRO A N 1
ATOM 3384 C CA . PRO A 1 427 ? 5.023 26.75 6.773 1 97.56 427 PRO A CA 1
ATOM 3385 C C . PRO A 1 427 ? 5.352 26.484 5.305 1 97.56 427 PRO A C 1
ATOM 3387 O O . PRO A 1 427 ? 6.211 25.656 4.996 1 97.56 427 PRO A O 1
ATOM 3390 N N . GLY A 1 428 ? 4.598 27.141 4.457 1 95.44 428 GLY A N 1
ATOM 3391 C CA . GLY A 1 428 ? 4.828 27.094 3.021 1 95.44 428 GLY A CA 1
ATOM 3392 C C . GLY A 1 428 ? 4.285 28.297 2.289 1 95.44 428 GLY A C 1
ATOM 3393 O O . GLY A 1 428 ? 3.434 29.016 2.816 1 95.44 428 GLY A O 1
ATOM 3394 N N . MET A 1 429 ? 4.867 28.547 1.155 1 94.75 429 MET A N 1
ATOM 3395 C CA . MET A 1 429 ? 4.418 29.594 0.255 1 94.75 429 MET A CA 1
ATOM 3396 C C . MET A 1 429 ? 4.352 29.094 -1.184 1 94.75 429 MET A C 1
ATOM 3398 O O . MET A 1 429 ? 5.293 28.469 -1.667 1 94.75 429 MET A O 1
ATOM 3402 N N . TYR A 1 430 ? 3.27 29.422 -1.805 1 86.94 430 TYR A N 1
ATOM 3403 C CA . TYR A 1 430 ? 3.02 28.828 -3.113 1 86.94 430 TYR A CA 1
ATOM 3404 C C . TYR A 1 430 ? 2.594 29.891 -4.121 1 86.94 430 TYR A C 1
ATOM 3406 O O . TYR A 1 430 ? 1.875 30.828 -3.773 1 86.94 430 TYR A O 1
ATOM 3414 N N . GLU A 1 431 ? 3.24 29.75 -5.262 1 77.31 431 GLU A N 1
ATOM 3415 C CA . GLU A 1 431 ? 2.881 30.578 -6.402 1 77.31 431 GLU A CA 1
ATOM 3416 C C . GLU A 1 431 ? 2.275 29.75 -7.531 1 77.31 431 GLU A C 1
ATOM 3418 O O . GLU A 1 431 ? 2.973 28.953 -8.172 1 77.31 431 GLU A O 1
ATOM 3423 N N . LEU A 1 432 ? 1.11 29.484 -7.547 1 62.75 432 LEU A N 1
ATOM 3424 C CA . LEU A 1 432 ? 0.554 28.641 -8.602 1 62.75 432 LEU A CA 1
ATOM 3425 C C . LEU A 1 432 ? 0.25 29.453 -9.852 1 62.75 432 LEU A C 1
ATOM 3427 O O . LEU A 1 432 ? -0.385 30.5 -9.766 1 62.75 432 LEU A O 1
ATOM 3431 N N . PRO A 1 433 ? 1.011 28.969 -11.023 1 55.81 433 PRO A N 1
ATOM 3432 C CA . PRO A 1 433 ? 0.806 29.75 -12.25 1 55.81 433 PRO A CA 1
ATOM 3433 C C . PRO A 1 433 ? -0.647 29.734 -12.719 1 55.81 433 PRO A C 1
ATOM 3435 O O . PRO A 1 433 ? -1.382 28.781 -12.445 1 55.81 433 PRO A O 1
ATOM 3438 N N . THR A 1 434 ? -1.036 30.922 -13.18 1 47.22 434 THR A N 1
ATOM 3439 C CA . THR A 1 434 ? -2.344 31.109 -13.797 1 47.22 434 THR A CA 1
ATOM 3440 C C . THR A 1 434 ? -2.465 30.297 -15.078 1 47.22 434 THR A C 1
ATOM 3442 O O . THR A 1 434 ? -3.57 29.938 -15.484 1 47.22 434 THR A O 1
ATOM 3445 N N . THR A 1 435 ? -1.363 30.281 -15.969 1 40.59 435 THR A N 1
ATOM 3446 C CA . THR A 1 435 ? -1.484 29.734 -17.312 1 40.59 435 THR A CA 1
ATOM 3447 C C . THR A 1 435 ? -0.847 28.359 -17.391 1 40.59 435 THR A C 1
ATOM 3449 O O . THR A 1 435 ? 0.304 28.172 -17 1 40.59 435 THR A O 1
ATOM 3452 N N . ALA A 1 436 ? -1.541 27.406 -17.391 1 41.75 436 ALA A N 1
ATOM 3453 C CA . ALA A 1 436 ? -0.935 26.141 -17.828 1 41.75 436 ALA A CA 1
ATOM 3454 C C . ALA A 1 436 ? -0.14 26.344 -19.109 1 41.75 436 ALA A C 1
ATOM 3456 O O . ALA A 1 436 ? -0.719 26.516 -20.188 1 41.75 436 ALA A O 1
ATOM 3457 N N . HIS A 1 437 ? 0.948 26.828 -19.203 1 34.06 437 HIS A N 1
ATOM 3458 C CA . HIS A 1 437 ? 1.731 26.609 -20.406 1 34.06 437 HIS A CA 1
ATOM 3459 C C . HIS A 1 437 ? 2.062 25.141 -20.609 1 34.06 437 HIS A C 1
ATOM 3461 O O . HIS A 1 437 ? 2.912 24.594 -19.891 1 34.06 437 HIS A O 1
ATOM 3467 N N . PHE A 1 438 ? 1.202 24.297 -20.875 1 35.44 438 PHE A N 1
ATOM 3468 C CA . PHE A 1 438 ? 1.598 23 -21.391 1 35.44 438 PHE A CA 1
ATOM 3469 C C . PHE A 1 438 ? 2.594 23.141 -22.531 1 35.44 438 PHE A C 1
ATOM 3471 O O . PHE A 1 438 ? 2.496 24.062 -23.328 1 35.44 438 PHE A O 1
ATOM 3478 N N . PRO A 1 439 ? 3.729 22.641 -22.469 1 32.22 439 PRO A N 1
ATOM 3479 C CA . PRO A 1 439 ? 4.551 22.656 -23.688 1 32.22 439 PRO A CA 1
ATOM 3480 C C . PRO A 1 439 ? 3.75 22.344 -24.938 1 32.22 439 PRO A C 1
ATOM 3482 O O . PRO A 1 439 ? 2.77 21.594 -24.891 1 32.22 439 PRO A O 1
ATOM 3485 N N . PRO A 1 440 ? 3.93 23.156 -26.109 1 29.86 440 PRO A N 1
ATOM 3486 C CA . PRO A 1 440 ? 3.328 22.969 -27.438 1 29.86 440 PRO A CA 1
ATOM 3487 C C . PRO A 1 440 ? 3.469 21.547 -27.969 1 29.86 440 PRO A C 1
ATOM 3489 O O . PRO A 1 440 ? 2.852 21.203 -28.969 1 29.86 440 PRO A O 1
ATOM 3492 N N . SER A 1 441 ? 4.527 20.797 -27.781 1 29.47 441 SER A N 1
ATOM 3493 C CA . SER A 1 441 ? 4.738 19.703 -28.719 1 29.47 441 SER A CA 1
ATOM 3494 C C . SER A 1 441 ? 3.541 18.766 -28.734 1 29.47 441 SER A C 1
ATOM 3496 O O . SER A 1 441 ? 3.377 17.984 -29.688 1 29.47 441 SER A O 1
ATOM 3498 N N . ILE A 1 442 ? 3.199 17.938 -27.844 1 29.33 442 ILE A N 1
ATOM 3499 C CA . ILE A 1 442 ? 2.104 17.156 -28.406 1 29.33 442 ILE A CA 1
ATOM 3500 C C . ILE A 1 442 ? 0.91 18.062 -28.688 1 29.33 442 ILE A C 1
ATOM 3502 O O . ILE A 1 442 ? 0.376 18.703 -27.797 1 29.33 442 ILE A O 1
ATOM 3506 N N . CYS A 1 443 ? 0.749 18.562 -29.969 1 25.77 443 CYS A N 1
ATOM 3507 C CA . CYS A 1 443 ? -0.274 19.172 -30.812 1 25.77 443 CYS A CA 1
ATOM 3508 C C . CYS A 1 443 ? -1.663 18.688 -30.422 1 25.77 443 CYS A C 1
ATOM 3510 O O . CYS A 1 443 ? -2.303 17.953 -31.188 1 25.77 443 CYS A O 1
ATOM 3512 N N . ILE A 1 444 ? -2.039 17.812 -29.672 1 28.69 444 ILE A N 1
ATOM 3513 C CA . ILE A 1 444 ? -3.492 17.812 -29.797 1 28.69 444 ILE A CA 1
ATOM 3514 C C . ILE A 1 444 ? -3.996 19.25 -29.844 1 28.69 444 ILE A C 1
ATOM 3516 O O . ILE A 1 444 ? -3.381 20.156 -29.266 1 28.69 444 ILE A O 1
ATOM 3520 N N . ALA A 1 445 ? -5.336 19.516 -30.547 1 23.89 445 ALA A N 1
ATOM 3521 C CA . ALA A 1 445 ? -6.168 20.688 -30.812 1 23.89 445 ALA A CA 1
ATOM 3522 C C . ALA A 1 445 ? -6.082 21.688 -29.672 1 23.89 445 ALA A C 1
ATOM 3524 O O . ALA A 1 445 ? -5.93 21.312 -28.5 1 23.89 445 ALA A O 1
ATOM 3525 N N . ARG A 1 446 ? -5.816 22.953 -30.016 1 26.41 446 ARG A N 1
ATOM 3526 C CA . ARG A 1 446 ? -6.012 24.312 -29.531 1 26.41 446 ARG A CA 1
ATOM 3527 C C . ARG A 1 446 ? -7.195 24.391 -28.578 1 26.41 446 ARG A C 1
ATOM 3529 O O . ARG A 1 446 ? -7.879 25.422 -28.516 1 26.41 446 ARG A O 1
ATOM 3536 N N . LEU A 1 447 ? -8 23.281 -28.453 1 26.98 447 LEU A N 1
ATOM 3537 C CA . LEU A 1 447 ? -9.117 23.828 -27.688 1 26.98 447 LEU A CA 1
ATOM 3538 C C . LEU A 1 447 ? -8.617 24.562 -26.453 1 26.98 447 LEU A C 1
ATOM 3540 O O . LEU A 1 447 ? -7.711 24.094 -25.766 1 26.98 447 LEU A O 1
ATOM 3544 N N . THR A 1 448 ? -8.703 25.922 -26.547 1 25.86 448 THR A N 1
ATOM 3545 C CA . THR A 1 448 ? -8.688 26.922 -25.484 1 25.86 448 THR A CA 1
ATOM 3546 C C . THR A 1 448 ? -9.141 26.328 -24.156 1 25.86 448 THR A C 1
ATOM 3548 O O . THR A 1 448 ? -10.328 26.094 -23.953 1 25.86 448 THR A O 1
ATOM 3551 N N . ILE A 1 449 ? -8.578 25.328 -23.844 1 30.11 449 ILE A N 1
ATOM 3552 C CA . ILE A 1 449 ? -8.93 25.109 -22.438 1 30.11 449 ILE A CA 1
ATOM 3553 C C . ILE A 1 449 ? -8.875 26.438 -21.688 1 30.11 449 ILE A C 1
ATOM 3555 O O . ILE A 1 449 ? -7.871 27.156 -21.75 1 30.11 449 ILE A O 1
ATOM 3559 N N . PRO A 1 450 ? -10.031 27.109 -21.484 1 29.56 450 PRO A N 1
ATOM 3560 C CA . PRO A 1 450 ? -9.969 28.375 -20.75 1 29.56 450 PRO A CA 1
ATOM 3561 C C . PRO A 1 450 ? -8.844 28.406 -19.719 1 29.56 450 PRO A C 1
ATOM 3563 O O . PRO A 1 450 ? -8.562 27.391 -19.078 1 29.56 450 PRO A O 1
ATOM 3566 N N . SER A 1 451 ? -7.816 29.188 -19.953 1 30.92 451 SER A N 1
ATOM 3567 C CA . SER A 1 451 ? -6.719 29.719 -19.141 1 30.92 451 SER A CA 1
ATOM 3568 C C . SER A 1 451 ? -7.102 29.781 -17.656 1 30.92 451 SER A C 1
ATOM 3570 O O . SER A 1 451 ? -6.301 30.203 -16.828 1 30.92 451 SER A O 1
ATOM 3572 N N . TYR A 1 452 ? -8.422 29.734 -17.453 1 32.03 452 TYR A N 1
ATOM 3573 C CA . TYR A 1 452 ? -8.867 30.031 -16.109 1 32.03 452 TYR A CA 1
ATOM 3574 C C . TYR A 1 452 ? -8.383 28.969 -15.125 1 32.03 452 TYR A C 1
ATOM 3576 O O . TYR A 1 452 ? -8.492 29.141 -13.906 1 32.03 452 TYR A O 1
ATOM 3584 N N . PHE A 1 453 ? -8.023 27.719 -15.578 1 35.5 453 PHE A N 1
ATOM 3585 C CA . PHE A 1 453 ? -8.18 26.562 -14.711 1 35.5 453 PHE A CA 1
ATOM 3586 C C . PHE A 1 453 ? -6.996 26.438 -13.758 1 35.5 453 PHE A C 1
ATOM 3588 O O . PHE A 1 453 ? -7.148 25.969 -12.633 1 35.5 453 PHE A O 1
ATOM 3595 N N . SER A 1 454 ? -5.781 26.641 -14.141 1 38.75 454 SER A N 1
ATOM 3596 C CA . SER A 1 454 ? -4.652 26.375 -13.258 1 38.75 454 SER A CA 1
ATOM 3597 C C . SER A 1 454 ? -4.598 27.375 -12.109 1 38.75 454 SER A C 1
ATOM 3599 O O . SER A 1 454 ? -3.689 27.328 -11.281 1 38.75 454 SER A O 1
ATOM 3601 N N . ARG A 1 455 ? -5.359 28.484 -12.203 1 46.59 455 ARG A N 1
ATOM 3602 C CA . ARG A 1 455 ? -5.215 29.734 -11.453 1 46.59 455 ARG A CA 1
ATOM 3603 C C . ARG A 1 455 ? -5.938 29.656 -10.117 1 46.59 455 ARG A C 1
ATOM 3605 O O . ARG A 1 455 ? -6.66 30.578 -9.742 1 46.59 455 ARG A O 1
ATOM 3612 N N . PHE A 1 456 ? -5.938 28.5 -9.719 1 56.31 456 PHE A N 1
ATOM 3613 C CA . PHE A 1 456 ? -7.184 28.453 -8.961 1 56.31 456 PHE A CA 1
ATOM 3614 C C . PHE A 1 456 ? -7.094 29.312 -7.707 1 56.31 456 PHE A C 1
ATOM 3616 O O . PHE A 1 456 ? -7.871 30.25 -7.527 1 56.31 456 PHE A O 1
ATOM 3623 N N . ILE A 1 457 ? -5.977 29.047 -6.887 1 62.91 457 ILE A N 1
ATOM 3624 C CA . ILE A 1 457 ? -6.168 29.688 -5.594 1 62.91 457 ILE A CA 1
ATOM 3625 C C . ILE A 1 457 ? -5.801 31.172 -5.707 1 62.91 457 ILE A C 1
ATOM 3627 O O . ILE A 1 457 ? -6.605 32.031 -5.367 1 62.91 457 ILE A O 1
ATOM 3631 N N . ILE A 1 458 ? -4.57 31.453 -6.316 1 76.88 458 ILE A N 1
ATOM 3632 C CA . ILE A 1 458 ? -4.113 32.844 -6.371 1 76.88 458 ILE A CA 1
ATOM 3633 C C . ILE A 1 458 ? -5.023 33.625 -7.297 1 76.88 458 ILE A C 1
ATOM 3635 O O . ILE A 1 458 ? -5.281 34.812 -7.047 1 76.88 458 ILE A O 1
ATOM 3639 N N . GLN A 1 459 ? -5.586 32.938 -8.219 1 77.56 459 GLN A N 1
ATOM 3640 C CA . GLN A 1 459 ? -6.477 33.625 -9.141 1 77.56 459 GLN A CA 1
ATOM 3641 C C . GLN A 1 459 ? -7.746 34.094 -8.43 1 77.56 459 GLN A C 1
ATOM 3643 O O . GLN A 1 459 ? -8.266 35.156 -8.719 1 77.56 459 GLN A O 1
ATOM 3648 N N . ALA A 1 460 ? -8.211 33.25 -7.574 1 76.62 460 ALA A N 1
ATOM 3649 C CA . ALA A 1 460 ? -9.391 33.625 -6.801 1 76.62 460 ALA A CA 1
ATOM 3650 C C . ALA A 1 460 ? -9.141 34.906 -5.996 1 76.62 460 ALA A C 1
ATOM 3652 O O . ALA A 1 460 ? -10.039 35.75 -5.844 1 76.62 460 ALA A O 1
ATOM 3653 N N . PHE A 1 461 ? -7.957 35.031 -5.508 1 84.19 461 PHE A N 1
ATOM 3654 C CA . PHE A 1 461 ? -7.594 36.219 -4.734 1 84.19 461 PHE A CA 1
ATOM 3655 C C . PHE A 1 461 ? -7.375 37.438 -5.652 1 84.19 461 PHE A C 1
ATOM 3657 O O . PHE A 1 461 ? -7.723 38.562 -5.301 1 84.19 461 PHE A O 1
ATOM 3664 N N . LEU A 1 462 ? -6.848 37.188 -6.809 1 85.75 462 LEU A N 1
ATOM 3665 C CA . LEU A 1 462 ? -6.59 38.25 -7.77 1 85.75 462 LEU A CA 1
ATOM 3666 C C . LEU A 1 462 ? -7.895 38.812 -8.344 1 85.75 462 LEU A C 1
ATOM 3668 O O . LEU A 1 462 ? -7.961 39.969 -8.758 1 85.75 462 LEU A O 1
ATOM 3672 N N . ASP A 1 463 ? -8.875 37.938 -8.32 1 83.75 463 ASP A N 1
ATOM 3673 C CA . ASP A 1 463 ? -10.164 38.344 -8.867 1 83.75 463 ASP A CA 1
ATOM 3674 C C . ASP A 1 463 ? -11.047 38.969 -7.797 1 83.75 463 ASP A C 1
ATOM 3676 O O . ASP A 1 463 ? -12.047 39.625 -8.109 1 83.75 463 ASP A O 1
ATOM 3680 N N . HIS A 1 464 ? -10.734 38.781 -6.625 1 83.44 464 HIS A N 1
ATOM 3681 C CA . HIS A 1 464 ? -11.531 39.312 -5.523 1 83.44 464 HIS A CA 1
ATOM 3682 C C . HIS A 1 464 ? -11.25 40.812 -5.309 1 83.44 464 HIS A C 1
ATOM 3684 O O . HIS A 1 464 ? -10.094 41.219 -5.191 1 83.44 464 HIS A O 1
ATOM 3690 N N . PRO A 1 465 ? -12.234 41.562 -5.203 1 86.62 465 PRO A N 1
ATOM 3691 C CA . PRO A 1 465 ? -12.039 43.031 -5.152 1 86.62 465 PRO A CA 1
ATOM 3692 C C . PRO A 1 465 ? -11.266 43.469 -3.908 1 86.62 465 PRO A C 1
ATOM 3694 O O . PRO A 1 465 ? -10.516 44.438 -3.959 1 86.62 465 PRO A O 1
ATOM 3697 N N . VAL A 1 466 ? -11.383 42.812 -2.83 1 87.44 466 VAL A N 1
ATOM 3698 C CA . VAL A 1 466 ? -10.727 43.188 -1.587 1 87.44 466 VAL A CA 1
ATOM 3699 C C . VAL A 1 466 ? -9.25 42.781 -1.641 1 87.44 466 VAL A C 1
ATOM 3701 O O . VAL A 1 466 ? -8.367 43.594 -1.327 1 87.44 466 VAL A O 1
ATOM 3704 N N . HIS A 1 467 ? -9 41.656 -2.094 1 89.75 467 HIS A N 1
ATOM 3705 C CA . HIS A 1 467 ? -7.652 41.094 -2.012 1 89.75 467 HIS A CA 1
ATOM 3706 C C . HIS A 1 467 ? -6.785 41.562 -3.17 1 89.75 467 HIS A C 1
ATOM 3708 O O . HIS A 1 467 ? -5.574 41.75 -3.016 1 89.75 467 HIS A O 1
ATOM 3714 N N . SER A 1 468 ? -7.41 41.781 -4.277 1 90.38 468 SER A N 1
ATOM 3715 C CA . SER A 1 468 ? -6.672 42.125 -5.488 1 90.38 468 SER A CA 1
ATOM 3716 C C . SER A 1 468 ? -5.918 43.438 -5.32 1 90.38 468 SER A C 1
ATOM 3718 O O . SER A 1 468 ? -4.867 43.625 -5.93 1 90.38 468 SER A O 1
ATOM 3720 N N . ARG A 1 469 ? -6.406 44.25 -4.488 1 94.12 469 ARG A N 1
ATOM 3721 C CA . ARG A 1 469 ? -5.785 45.562 -4.301 1 94.12 469 ARG A CA 1
ATOM 3722 C C . ARG A 1 469 ? -4.449 45.438 -3.576 1 94.12 469 ARG A C 1
ATOM 3724 O O . ARG A 1 469 ? -3.598 46.312 -3.674 1 94.12 469 ARG A O 1
ATOM 3731 N N . TYR A 1 470 ? -4.27 44.344 -2.867 1 95.69 470 TYR A N 1
ATOM 3732 C CA . TYR A 1 470 ? -3.082 44.188 -2.031 1 95.69 470 TYR A CA 1
ATOM 3733 C C . TYR A 1 470 ? -2.031 43.344 -2.725 1 95.69 470 TYR A C 1
ATOM 3735 O O . TYR A 1 470 ? -0.934 43.156 -2.197 1 95.69 470 TYR A O 1
ATOM 3743 N N . ILE A 1 471 ? -2.295 42.812 -3.904 1 94.88 471 ILE A N 1
ATOM 3744 C CA . ILE A 1 471 ? -1.365 41.906 -4.59 1 94.88 471 ILE A CA 1
ATOM 3745 C C . ILE A 1 471 ? -0.849 42.594 -5.859 1 94.88 471 ILE A C 1
ATOM 3747 O O . ILE A 1 471 ? -1.635 42.969 -6.727 1 94.88 471 ILE A O 1
ATOM 3751 N N . ASN A 1 472 ? 0.426 42.719 -5.938 1 96.31 472 ASN A N 1
ATOM 3752 C CA . ASN A 1 472 ? 1.081 43.281 -7.113 1 96.31 472 ASN A CA 1
ATOM 3753 C C . ASN A 1 472 ? 1.28 42.25 -8.203 1 96.31 472 ASN A C 1
ATOM 3755 O O . ASN A 1 472 ? 2.303 41.562 -8.227 1 96.31 472 ASN A O 1
ATOM 3759 N N . LYS A 1 473 ? 0.41 42.219 -9.125 1 91.62 473 LYS A N 1
ATOM 3760 C CA . LYS A 1 473 ? 0.397 41.188 -10.156 1 91.62 473 LYS A CA 1
ATOM 3761 C C . LYS A 1 473 ? 1.678 41.219 -10.984 1 91.62 473 LYS A C 1
ATOM 3763 O O . LYS A 1 473 ? 2.217 40.156 -11.352 1 91.62 473 LYS A O 1
ATOM 3768 N N . ALA A 1 474 ? 2.123 42.312 -11.312 1 94.25 474 ALA A N 1
ATOM 3769 C CA . ALA A 1 474 ? 3.314 42.469 -12.141 1 94.25 474 ALA A CA 1
ATOM 3770 C C . ALA A 1 474 ? 4.543 41.875 -11.461 1 94.25 474 ALA A C 1
ATOM 3772 O O . ALA A 1 474 ? 5.355 41.219 -12.109 1 94.25 474 ALA A O 1
ATOM 3773 N N . VAL A 1 475 ? 4.66 42.156 -10.203 1 95.69 475 VAL A N 1
ATOM 3774 C CA . VAL A 1 475 ? 5.797 41.625 -9.453 1 95.69 475 VAL A CA 1
ATOM 3775 C C . VAL A 1 475 ? 5.645 40.125 -9.297 1 95.69 475 VAL A C 1
ATOM 3777 O O . VAL A 1 475 ? 6.625 39.375 -9.414 1 95.69 475 VAL A O 1
ATOM 3780 N N . LEU A 1 476 ? 4.441 39.719 -9.008 1 93.06 476 LEU A N 1
ATOM 3781 C CA . LEU A 1 476 ? 4.156 38.281 -8.781 1 93.06 476 LEU A CA 1
ATOM 3782 C C . LEU A 1 476 ? 4.555 37.469 -10 1 93.06 476 LEU A C 1
ATOM 3784 O O . LEU A 1 476 ? 4.973 36.312 -9.852 1 93.06 476 LEU A O 1
ATOM 3788 N N . GLU A 1 477 ? 4.531 37.969 -11.172 1 90.62 477 GLU A N 1
ATOM 3789 C CA . GLU A 1 477 ? 4.848 37.281 -12.422 1 90.62 477 GLU A CA 1
ATOM 3790 C C . GLU A 1 477 ? 6.273 36.719 -12.398 1 90.62 477 GLU A C 1
ATOM 3792 O O . GLU A 1 477 ? 6.551 35.688 -13 1 90.62 477 GLU A O 1
ATOM 3797 N N . ARG A 1 478 ? 7.102 37.375 -11.672 1 92.69 478 ARG A N 1
ATOM 3798 C CA . ARG A 1 478 ? 8.508 36.969 -11.625 1 92.69 478 ARG A CA 1
ATOM 3799 C C . ARG A 1 478 ? 8.703 35.688 -10.812 1 92.69 478 ARG A C 1
ATOM 3801 O O . ARG A 1 478 ? 9.742 35.062 -10.914 1 92.69 478 ARG A O 1
ATOM 3808 N N . TYR A 1 479 ? 7.703 35.406 -10.078 1 93 479 TYR A N 1
ATOM 3809 C CA . TYR A 1 479 ? 7.914 34.375 -9.078 1 93 479 TYR A CA 1
ATOM 3810 C C . TYR A 1 479 ? 7.188 33.094 -9.469 1 93 479 TYR A C 1
ATOM 3812 O O . TYR A 1 479 ? 7.293 32.062 -8.781 1 93 479 TYR A O 1
ATOM 3820 N N . TRP A 1 480 ? 6.559 33.031 -10.594 1 87.75 480 TRP A N 1
ATOM 3821 C CA . TRP A 1 480 ? 5.754 31.875 -10.992 1 87.75 480 TRP A CA 1
ATOM 3822 C C . TRP A 1 480 ? 6.625 30.625 -11.156 1 87.75 480 TRP A C 1
ATOM 3824 O O . TRP A 1 480 ? 6.211 29.531 -10.812 1 87.75 480 TRP A O 1
ATOM 3834 N N . ALA A 1 481 ? 7.781 30.75 -11.617 1 89.56 481 ALA A N 1
ATOM 3835 C CA . ALA A 1 481 ? 8.672 29.625 -11.922 1 89.56 481 ALA A CA 1
ATOM 3836 C C . ALA A 1 481 ? 9.211 29 -10.648 1 89.56 481 ALA A C 1
ATOM 3838 O O . ALA A 1 481 ? 9.75 27.891 -10.68 1 89.56 481 ALA A O 1
ATOM 3839 N N . VAL A 1 482 ? 9.031 29.734 -9.547 1 92.38 482 VAL A N 1
ATOM 3840 C CA . VAL A 1 482 ? 9.492 29.188 -8.266 1 92.38 482 VAL A CA 1
ATOM 3841 C C . VAL A 1 482 ? 8.609 28.016 -7.859 1 92.38 482 VAL A C 1
ATOM 3843 O O . VAL A 1 482 ? 9.102 27.031 -7.281 1 92.38 482 VAL A O 1
ATOM 3846 N N . GLY A 1 483 ? 7.258 28.125 -8.18 1 91.12 483 GLY A N 1
ATOM 3847 C CA . GLY A 1 483 ? 6.309 27.078 -7.812 1 91.12 483 GLY A CA 1
ATOM 3848 C C . GLY A 1 483 ? 5.883 27.141 -6.359 1 91.12 483 GLY A C 1
ATOM 3849 O O . GLY A 1 483 ? 4.855 27.75 -6.039 1 91.12 483 GLY A O 1
ATOM 3850 N N . GLY A 1 484 ? 6.742 26.609 -5.422 1 93.88 484 GLY A N 1
ATOM 3851 C CA . GLY A 1 484 ? 6.426 26.609 -4.004 1 93.88 484 GLY A CA 1
ATOM 3852 C C . GLY A 1 484 ? 7.586 26.156 -3.135 1 93.88 484 GLY A C 1
ATOM 3853 O O . GLY A 1 484 ? 8.438 25.391 -3.584 1 93.88 484 GLY A O 1
ATOM 3854 N N . VAL A 1 485 ? 7.566 26.734 -1.979 1 97.56 485 VAL A N 1
ATOM 3855 C CA . VAL A 1 485 ? 8.523 26.328 -0.954 1 97.56 485 VAL A CA 1
ATOM 3856 C C . VAL A 1 485 ? 7.785 25.891 0.306 1 97.56 485 VAL A C 1
ATOM 3858 O O . VAL A 1 485 ? 6.797 26.516 0.704 1 97.56 485 VAL A O 1
ATOM 3861 N N . ARG A 1 486 ? 8.141 24.797 0.858 1 97.88 486 ARG A N 1
ATOM 3862 C CA . ARG A 1 486 ? 7.629 24.281 2.121 1 97.88 486 ARG A CA 1
ATOM 3863 C C . ARG A 1 486 ? 8.742 23.625 2.934 1 97.88 486 ARG A C 1
ATOM 3865 O O . ARG A 1 486 ? 9.617 22.953 2.377 1 97.88 486 ARG A O 1
ATOM 3872 N N . ILE A 1 487 ? 8.805 23.906 4.164 1 98.56 487 ILE A N 1
ATOM 3873 C CA . ILE A 1 487 ? 9.734 23.297 5.105 1 98.56 487 ILE A CA 1
ATOM 3874 C C . ILE A 1 487 ? 8.961 22.766 6.312 1 98.56 487 ILE A C 1
ATOM 3876 O O . ILE A 1 487 ? 8.094 23.438 6.852 1 98.56 487 ILE A O 1
ATOM 3880 N N . GLU A 1 488 ? 9.266 21.531 6.707 1 98.69 488 GLU A N 1
ATOM 3881 C CA . GLU A 1 488 ? 8.5 20.938 7.801 1 98.69 488 GLU A CA 1
ATOM 3882 C C . GLU A 1 488 ? 9.398 20.109 8.719 1 98.69 488 GLU A C 1
ATOM 3884 O O . GLU A 1 488 ? 10.188 19.297 8.25 1 98.69 488 GLU A O 1
ATOM 3889 N N . ASP A 1 489 ? 9.359 20.359 10 1 98.88 489 ASP A N 1
ATOM 3890 C CA . ASP A 1 489 ? 10.055 19.609 11.031 1 98.88 489 ASP A CA 1
ATOM 3891 C C . ASP A 1 489 ? 9.086 19.109 12.102 1 98.88 489 ASP A C 1
ATOM 3893 O O . ASP A 1 489 ? 7.992 19.656 12.25 1 98.88 489 ASP A O 1
ATOM 3897 N N . ASP A 1 490 ? 9.5 18.078 12.789 1 98.94 490 ASP A N 1
ATOM 3898 C CA . ASP A 1 490 ? 8.766 17.5 13.906 1 98.94 490 ASP A CA 1
ATOM 3899 C C . ASP A 1 490 ? 9.32 18 15.242 1 98.94 490 ASP A C 1
ATOM 3901 O O . ASP A 1 490 ? 10.453 17.688 15.602 1 98.94 490 ASP A O 1
ATOM 3905 N N . ILE A 1 491 ? 8.477 18.672 16.078 1 98.94 491 ILE A N 1
ATOM 3906 C CA . ILE A 1 491 ? 8.953 19.359 17.266 1 98.94 491 ILE A CA 1
ATOM 3907 C C . ILE A 1 491 ? 8.352 18.703 18.516 1 98.94 491 ILE A C 1
ATOM 3909 O O . ILE A 1 491 ? 7.133 18.578 18.625 1 98.94 491 ILE A O 1
ATOM 3913 N N . LEU A 1 492 ? 9.203 18.266 19.406 1 98.94 492 LEU A N 1
ATOM 3914 C CA . LEU A 1 492 ? 8.812 17.766 20.719 1 98.94 492 LEU A CA 1
ATOM 3915 C C . LEU A 1 492 ? 8.797 18.891 21.75 1 98.94 492 LEU A C 1
ATOM 3917 O O . LEU A 1 492 ? 9.812 19.547 21.984 1 98.94 492 LEU A O 1
ATOM 3921 N N . VAL A 1 493 ? 7.656 19.188 22.359 1 98.75 493 VAL A N 1
ATOM 3922 C CA . VAL A 1 493 ? 7.527 20.219 23.391 1 98.75 493 VAL A CA 1
ATOM 3923 C C . VAL A 1 493 ? 8.055 19.672 24.719 1 98.75 493 VAL A C 1
ATOM 3925 O O . VAL A 1 493 ? 7.645 18.609 25.172 1 98.75 493 VAL A O 1
ATOM 3928 N N . LEU A 1 494 ? 8.953 20.406 25.312 1 98.5 494 LEU A N 1
ATOM 3929 C CA . LEU A 1 494 ? 9.57 19.969 26.547 1 98.5 494 LEU A CA 1
ATOM 3930 C C . LEU A 1 494 ? 8.969 20.703 27.75 1 98.5 494 LEU A C 1
ATOM 3932 O O . LEU A 1 494 ? 8.156 21.625 27.578 1 98.5 494 LEU A O 1
ATOM 3936 N N . ASP A 1 495 ? 9.305 20.266 28.953 1 96.69 495 ASP A N 1
ATOM 3937 C CA . ASP A 1 495 ? 8.75 20.828 30.188 1 96.69 495 ASP A CA 1
ATOM 3938 C C . ASP A 1 495 ? 9.625 21.969 30.719 1 96.69 495 ASP A C 1
ATOM 3940 O O . ASP A 1 495 ? 9.273 22.625 31.688 1 96.69 495 ASP A O 1
ATOM 3944 N N . ASN A 1 496 ? 10.656 22.391 30.078 1 95.94 496 ASN A N 1
ATOM 3945 C CA . ASN A 1 496 ? 11.594 23.391 30.578 1 95.94 496 ASN A CA 1
ATOM 3946 C C . ASN A 1 496 ? 11.453 24.703 29.812 1 95.94 496 ASN A C 1
ATOM 3948 O O . ASN A 1 496 ? 12.375 25.531 29.812 1 95.94 496 ASN A O 1
ATOM 3952 N N . GLY A 1 497 ? 10.375 24.859 29.141 1 94.94 497 GLY A N 1
ATOM 3953 C CA . GLY A 1 497 ? 10.156 26.078 28.391 1 94.94 497 GLY A CA 1
ATOM 3954 C C . GLY A 1 497 ? 10.82 26.078 27.016 1 94.94 497 GLY A C 1
ATOM 3955 O O . GLY A 1 497 ? 10.844 27.094 26.328 1 94.94 497 GLY A O 1
ATOM 3956 N N . LYS A 1 498 ? 11.336 24.938 26.703 1 98 498 LYS A N 1
ATOM 3957 C CA . LYS A 1 498 ? 11.984 24.766 25.406 1 98 498 LYS A CA 1
ATOM 3958 C C . LYS A 1 498 ? 11.32 23.656 24.594 1 98 498 LYS A C 1
ATOM 3960 O O . LYS A 1 498 ? 10.242 23.188 24.953 1 98 498 LYS A O 1
ATOM 3965 N N . ASN A 1 499 ? 11.844 23.453 23.422 1 98.62 499 ASN A N 1
ATOM 3966 C CA . ASN A 1 499 ? 11.445 22.328 22.594 1 98.62 499 ASN A CA 1
ATOM 3967 C C . ASN A 1 499 ? 12.656 21.594 22.031 1 98.62 499 ASN A C 1
ATOM 3969 O O . ASN A 1 499 ? 13.797 22.016 22.234 1 98.62 499 ASN A O 1
ATOM 3973 N N . GLU A 1 500 ? 12.406 20.438 21.484 1 98.75 500 GLU A N 1
ATOM 3974 C CA . GLU A 1 500 ? 13.414 19.672 20.766 1 98.75 500 GLU A CA 1
ATOM 3975 C C . GLU A 1 500 ? 12.969 19.375 19.328 1 98.75 500 GLU A C 1
ATOM 3977 O O . GLU A 1 500 ? 11.883 18.828 19.109 1 98.75 500 GLU A O 1
ATOM 3982 N N . ASN A 1 501 ? 13.75 19.844 18.406 1 98.81 501 ASN A N 1
ATOM 3983 C CA . ASN A 1 501 ? 13.516 19.469 17.016 1 98.81 501 ASN A CA 1
ATOM 3984 C C . ASN A 1 501 ? 14.008 18.047 16.719 1 98.81 501 ASN A C 1
ATOM 3986 O O . ASN A 1 501 ? 15.211 17.797 16.719 1 98.81 501 ASN A O 1
ATOM 3990 N N . LEU A 1 502 ? 13.086 17.109 16.422 1 98.81 502 LEU A N 1
ATOM 3991 C CA . LEU A 1 502 ? 13.43 15.719 16.188 1 98.81 502 LEU A CA 1
ATOM 3992 C C . LEU A 1 502 ? 13.945 15.516 14.766 1 98.81 502 LEU A C 1
ATOM 3994 O O . LEU A 1 502 ? 14.531 14.477 14.453 1 98.81 502 LEU A O 1
ATOM 3998 N N . THR A 1 503 ? 13.734 16.438 13.898 1 98.75 503 THR A N 1
ATOM 3999 C CA . THR A 1 503 ? 14.078 16.328 12.484 1 98.75 503 THR A CA 1
ATOM 4000 C C . THR A 1 503 ? 15.531 16.703 12.25 1 98.75 503 THR A C 1
ATOM 4002 O O . THR A 1 503 ? 15.961 17.812 12.617 1 98.75 503 THR A O 1
ATOM 4005 N N . THR A 1 504 ? 16.234 15.836 11.578 1 98 504 THR A N 1
ATOM 4006 C CA . THR A 1 504 ? 17.641 16.094 11.312 1 98 504 THR A CA 1
ATOM 4007 C C . THR A 1 504 ? 17.906 16.094 9.812 1 98 504 THR A C 1
ATOM 4009 O O . THR A 1 504 ? 19.078 16.109 9.383 1 98 504 THR A O 1
ATOM 4012 N N . ALA A 1 505 ? 16.891 15.992 9.016 1 98.06 505 ALA A N 1
ATOM 4013 C CA . ALA A 1 505 ? 17.062 16.031 7.562 1 98.06 505 ALA A CA 1
ATOM 4014 C C . ALA A 1 505 ? 17.797 17.297 7.133 1 98.06 505 ALA A C 1
ATOM 4016 O O . ALA A 1 505 ? 17.531 18.391 7.656 1 98.06 505 ALA A O 1
ATOM 4017 N N . PRO A 1 506 ? 18.672 17.172 6.188 1 96.5 506 PRO A N 1
ATOM 4018 C CA . PRO A 1 506 ? 19.484 18.328 5.801 1 96.5 506 PRO A CA 1
ATOM 4019 C C . PRO A 1 506 ? 18.688 19.391 5.051 1 96.5 506 PRO A C 1
ATOM 4021 O O . PRO A 1 506 ? 17.703 19.062 4.375 1 96.5 506 PRO A O 1
ATOM 4024 N N . ARG A 1 507 ? 19.156 20.594 5.211 1 94.56 507 ARG A N 1
ATOM 4025 C CA . ARG A 1 507 ? 18.641 21.75 4.48 1 94.56 507 ARG A CA 1
ATOM 4026 C C . ARG A 1 507 ? 19.734 22.391 3.625 1 94.56 507 ARG A C 1
ATOM 4028 O O . ARG A 1 507 ? 20.922 22.25 3.92 1 94.56 507 ARG A O 1
ATOM 4035 N N . ILE A 1 508 ? 19.297 22.906 2.557 1 91.19 508 ILE A N 1
ATOM 4036 C CA . ILE A 1 508 ? 20.172 23.781 1.782 1 91.19 508 ILE A CA 1
ATOM 4037 C C . ILE A 1 508 ? 19.609 25.203 1.797 1 91.19 508 ILE A C 1
ATOM 4039 O O . ILE A 1 508 ? 18.703 25.531 1.037 1 91.19 508 ILE A O 1
ATOM 4043 N N . GLU A 1 509 ? 20.234 25.984 2.631 1 90.69 509 GLU A N 1
ATOM 4044 C CA . GLU A 1 509 ? 19.781 27.375 2.742 1 90.69 509 GLU A CA 1
ATOM 4045 C C . GLU A 1 509 ? 20.531 28.281 1.772 1 90.69 509 GLU A C 1
ATOM 4047 O O . GLU A 1 509 ? 21.719 28.078 1.521 1 90.69 509 GLU A O 1
ATOM 4052 N N . PRO A 1 510 ? 19.734 29.219 1.266 1 89.62 510 PRO A N 1
ATOM 4053 C CA . PRO A 1 510 ? 20.438 30.156 0.389 1 89.62 510 PRO A CA 1
ATOM 4054 C C . PRO A 1 510 ? 21.516 30.969 1.126 1 89.62 510 PRO A C 1
ATOM 4056 O O . PRO A 1 510 ? 21.344 31.297 2.303 1 89.62 510 PRO A O 1
ATOM 4059 N N . THR A 1 511 ? 22.891 30.984 0.599 1 70.62 511 THR A N 1
ATOM 4060 C CA . THR A 1 511 ? 23.938 31.797 1.188 1 70.62 511 THR A CA 1
ATOM 4061 C C . THR A 1 511 ? 23.672 33.281 0.946 1 70.62 511 THR A C 1
ATOM 4063 O O . THR A 1 511 ? 23.281 33.688 -0.155 1 70.62 511 THR A O 1
ATOM 4066 N N . GLY A 1 512 ? 23.281 34.125 2.033 1 52.62 512 GLY A N 1
ATOM 4067 C CA . GLY A 1 512 ? 23.188 35.562 1.896 1 52.62 512 GLY A CA 1
ATOM 4068 C C . GLY A 1 512 ? 24.344 36.188 1.118 1 52.62 512 GLY A C 1
ATOM 4069 O O . GLY A 1 512 ? 25.406 35.594 1.019 1 52.62 512 GLY A O 1
ATOM 4070 N N . MET B 1 1 ? -44.469 -51.625 -38.75 1 22.78 1 MET B N 1
ATOM 4071 C CA . MET B 1 1 ? -43.062 -51.781 -39 1 22.78 1 MET B CA 1
ATOM 4072 C C . MET B 1 1 ? -42.438 -50.531 -39.625 1 22.78 1 MET B C 1
ATOM 4074 O O . MET B 1 1 ? -41.344 -50.594 -40.188 1 22.78 1 MET B O 1
ATOM 4078 N N . VAL B 1 2 ? -43.219 -49.531 -39.844 1 27.48 2 VAL B N 1
ATOM 4079 C CA . VAL B 1 2 ? -42.938 -48.281 -40.531 1 27.48 2 VAL B CA 1
ATOM 4080 C C . VAL B 1 2 ? -41.656 -47.656 -39.969 1 27.48 2 VAL B C 1
ATOM 4082 O O . VAL B 1 2 ? -41.562 -47.438 -38.781 1 27.48 2 VAL B O 1
ATOM 4085 N N . THR B 1 3 ? -40.531 -47.75 -40.719 1 24.22 3 THR B N 1
ATOM 4086 C CA . THR B 1 3 ? -39.094 -47.531 -40.562 1 24.22 3 THR B CA 1
ATOM 4087 C C . THR B 1 3 ? -38.781 -46.031 -40.406 1 24.22 3 THR B C 1
ATOM 4089 O O . THR B 1 3 ? -39 -45.281 -41.375 1 24.22 3 THR B O 1
ATOM 4092 N N . LYS B 1 4 ? -39.156 -45.438 -39.281 1 24.94 4 LYS B N 1
ATOM 4093 C CA . LYS B 1 4 ? -39.094 -44.031 -38.906 1 24.94 4 LYS B CA 1
ATOM 4094 C C . LYS B 1 4 ? -37.688 -43.469 -39.125 1 24.94 4 LYS B C 1
ATOM 4096 O O . LYS B 1 4 ? -36.719 -43.938 -38.531 1 24.94 4 LYS B O 1
ATOM 4101 N N . HIS B 1 5 ? -37.344 -43 -40.312 1 23.97 5 HIS B N 1
ATOM 4102 C CA . HIS B 1 5 ? -36.062 -42.5 -40.781 1 23.97 5 HIS B CA 1
ATOM 4103 C C . HIS B 1 5 ? -35.625 -41.312 -39.906 1 23.97 5 HIS B C 1
ATOM 4105 O O . HIS B 1 5 ? -36.375 -40.375 -39.656 1 23.97 5 HIS B O 1
ATOM 4111 N N . ALA B 1 6 ? -34.625 -41.5 -38.969 1 20.81 6 ALA B N 1
ATOM 4112 C CA . ALA B 1 6 ? -33.938 -40.719 -37.938 1 20.81 6 ALA B CA 1
ATOM 4113 C C . ALA B 1 6 ? -33.281 -39.469 -38.531 1 20.81 6 ALA B C 1
ATOM 4115 O O . ALA B 1 6 ? -32.344 -39.562 -39.344 1 20.81 6 ALA B O 1
ATOM 4116 N N . LEU B 1 7 ? -34.062 -38.438 -38.844 1 24.83 7 LEU B N 1
ATOM 4117 C CA . LEU B 1 7 ? -33.531 -37.219 -39.438 1 24.83 7 LEU B CA 1
ATOM 4118 C C . LEU B 1 7 ? -32.281 -36.719 -38.688 1 24.83 7 LEU B C 1
ATOM 4120 O O . LEU B 1 7 ? -32.312 -36.594 -37.469 1 24.83 7 LEU B O 1
ATOM 4124 N N . SER B 1 8 ? -31.047 -36.938 -39.281 1 20.69 8 SER B N 1
ATOM 4125 C CA . SER B 1 8 ? -29.672 -36.656 -38.844 1 20.69 8 SER B CA 1
ATOM 4126 C C . SER B 1 8 ? -29.5 -35.219 -38.438 1 20.69 8 SER B C 1
ATOM 4128 O O . SER B 1 8 ? -29.953 -34.312 -39.125 1 20.69 8 SER B O 1
ATOM 4130 N N . LYS B 1 9 ? -29.469 -34.906 -37.125 1 25.89 9 LYS B N 1
ATOM 4131 C CA . LYS B 1 9 ? -29.344 -33.594 -36.469 1 25.89 9 LYS B CA 1
ATOM 4132 C C . LYS B 1 9 ? -28.188 -32.812 -37.031 1 25.89 9 LYS B C 1
ATOM 4134 O O . LYS B 1 9 ? -27.078 -33.312 -37.219 1 25.89 9 LYS B O 1
ATOM 4139 N N . PRO B 1 10 ? -28.453 -31.75 -37.844 1 26.44 10 PRO B N 1
ATOM 4140 C CA . PRO B 1 10 ? -27.5 -30.906 -38.531 1 26.44 10 PRO B CA 1
ATOM 4141 C C . PRO B 1 10 ? -26.344 -30.469 -37.656 1 26.44 10 PRO B C 1
ATOM 4143 O O . PRO B 1 10 ? -26.5 -30.344 -36.438 1 26.44 10 PRO B O 1
ATOM 4146 N N . GLY B 1 11 ? -25.047 -30.781 -38.094 1 23.22 11 GLY B N 1
ATOM 4147 C CA . GLY B 1 11 ? -23.672 -30.641 -37.625 1 23.22 11 GLY B CA 1
ATOM 4148 C C . GLY B 1 11 ? -23.375 -29.25 -37.094 1 23.22 11 GLY B C 1
ATOM 4149 O O . GLY B 1 11 ? -24.188 -28.328 -37.25 1 23.22 11 GLY B O 1
ATOM 4150 N N . GLY B 1 12 ? -22.141 -29.094 -36.375 1 25.03 12 GLY B N 1
ATOM 4151 C CA . GLY B 1 12 ? -21.375 -28.25 -35.469 1 25.03 12 GLY B CA 1
ATOM 4152 C C . GLY B 1 12 ? -21.062 -26.875 -36.062 1 25.03 12 GLY B C 1
ATOM 4153 O O . GLY B 1 12 ? -20.672 -26.766 -37.219 1 25.03 12 GLY B O 1
ATOM 4154 N N . GLN B 1 13 ? -21.875 -25.875 -35.75 1 26.2 13 GLN B N 1
ATOM 4155 C CA . GLN B 1 13 ? -21.641 -24.531 -36.281 1 26.2 13 GLN B CA 1
ATOM 4156 C C . GLN B 1 13 ? -20.156 -24.172 -36.25 1 26.2 13 GLN B C 1
ATOM 4158 O O . GLN B 1 13 ? -19.469 -24.438 -35.281 1 26.2 13 GLN B O 1
ATOM 4163 N N . PRO B 1 14 ? -19.484 -23.938 -37.469 1 27.39 14 PRO B N 1
ATOM 4164 C CA . PRO B 1 14 ? -18.062 -23.609 -37.625 1 27.39 14 PRO B CA 1
ATOM 4165 C C . PRO B 1 14 ? -17.594 -22.531 -36.656 1 27.39 14 PRO B C 1
ATOM 4167 O O . PRO B 1 14 ? -18.391 -21.75 -36.156 1 27.39 14 PRO B O 1
ATOM 4170 N N . PRO B 1 15 ? -16.359 -22.734 -36.156 1 27.27 15 PRO B N 1
ATOM 4171 C CA . PRO B 1 15 ? -15.594 -21.875 -35.281 1 27.27 15 PRO B CA 1
ATOM 4172 C C . PRO B 1 15 ? -15.531 -20.422 -35.75 1 27.27 15 PRO B C 1
ATOM 4174 O O . PRO B 1 15 ? -15.383 -20.172 -36.969 1 27.27 15 PRO B O 1
ATOM 4177 N N . ALA B 1 16 ? -16.266 -19.484 -35.281 1 29.33 16 ALA B N 1
ATOM 4178 C CA . ALA B 1 16 ? -16.203 -18.062 -35.594 1 29.33 16 ALA B CA 1
ATOM 4179 C C . ALA B 1 16 ? -14.742 -17.609 -35.75 1 29.33 16 ALA B C 1
ATOM 4181 O O . ALA B 1 16 ? -13.938 -17.812 -34.844 1 29.33 16 ALA B O 1
ATOM 4182 N N . ASP B 1 17 ? -14.07 -17.641 -36.938 1 26.08 17 ASP B N 1
ATOM 4183 C CA . ASP B 1 17 ? -12.805 -17.047 -37.344 1 26.08 17 ASP B CA 1
ATOM 4184 C C . ASP B 1 17 ? -12.648 -15.641 -36.781 1 26.08 17 ASP B C 1
ATOM 4186 O O . ASP B 1 17 ? -13.406 -14.742 -37.125 1 26.08 17 ASP B O 1
ATOM 4190 N N . VAL B 1 18 ? -12.219 -15.477 -35.594 1 27.59 18 VAL B N 1
ATOM 4191 C CA . VAL B 1 18 ? -11.766 -14.18 -35.094 1 27.59 18 VAL B CA 1
ATOM 4192 C C . VAL B 1 18 ? -10.789 -13.562 -36.094 1 27.59 18 VAL B C 1
ATOM 4194 O O . VAL B 1 18 ? -9.695 -14.086 -36.312 1 27.59 18 VAL B O 1
ATOM 4197 N N . LEU B 1 19 ? -11.211 -13.07 -37.25 1 26.62 19 LEU B N 1
ATOM 4198 C CA . LEU B 1 19 ? -10.414 -12.188 -38.094 1 26.62 19 LEU B CA 1
ATOM 4199 C C . LEU B 1 19 ? -9.594 -11.219 -37.25 1 26.62 19 LEU B C 1
ATOM 4201 O O . LEU B 1 19 ? -10.109 -10.203 -36.781 1 26.62 19 LEU B O 1
ATOM 4205 N N . ASN B 1 20 ? -8.805 -11.688 -36.438 1 28.62 20 ASN B N 1
ATOM 4206 C CA . ASN B 1 20 ? -7.895 -10.844 -35.688 1 28.62 20 ASN B CA 1
ATOM 4207 C C . ASN B 1 20 ? -6.934 -10.086 -36.594 1 28.62 20 ASN B C 1
ATOM 4209 O O . ASN B 1 20 ? -6.027 -10.68 -37.188 1 28.62 20 ASN B O 1
ATOM 4213 N N . ILE B 1 21 ? -7.395 -9.062 -37.375 1 28.06 21 ILE B N 1
ATOM 4214 C CA . ILE B 1 21 ? -6.527 -8.094 -38.031 1 28.06 21 ILE B CA 1
ATOM 4215 C C . ILE B 1 21 ? -5.516 -7.539 -37.031 1 28.06 21 ILE B C 1
ATOM 4217 O O . ILE B 1 21 ? -5.895 -6.922 -36.031 1 28.06 21 ILE B O 1
ATOM 4221 N N . HIS B 1 22 ? -4.34 -8.094 -37.062 1 30.64 22 HIS B N 1
ATOM 4222 C CA . HIS B 1 22 ? -3.143 -7.609 -36.406 1 30.64 22 HIS B CA 1
ATOM 4223 C C . HIS B 1 22 ? -2.74 -6.227 -36.906 1 30.64 22 HIS B C 1
ATOM 4225 O O . HIS B 1 22 ? -2.189 -6.102 -38 1 30.64 22 HIS B O 1
ATOM 4231 N N . ILE B 1 23 ? -3.422 -5.164 -36.719 1 28.89 23 ILE B N 1
ATOM 4232 C CA . ILE B 1 23 ? -2.855 -3.871 -37.094 1 28.89 23 ILE B CA 1
ATOM 4233 C C . ILE B 1 23 ? -1.71 -3.516 -36.156 1 28.89 23 ILE B C 1
ATOM 4235 O O . ILE B 1 23 ? -1.927 -3.293 -34.969 1 28.89 23 ILE B O 1
ATOM 4239 N N . ALA B 1 24 ? -0.409 -3.775 -36.469 1 30.3 24 ALA B N 1
ATOM 4240 C CA . ALA B 1 24 ? 0.825 -3.473 -35.75 1 30.3 24 ALA B CA 1
ATOM 4241 C C . ALA B 1 24 ? 1.118 -1.976 -35.781 1 30.3 24 ALA B C 1
ATOM 4243 O O . ALA B 1 24 ? 2.215 -1.547 -35.406 1 30.3 24 ALA B O 1
ATOM 4244 N N . ALA B 1 25 ? 0.413 -0.912 -36.188 1 31.38 25 ALA B N 1
ATOM 4245 C CA . ALA B 1 25 ? 1.087 0.383 -36.25 1 31.38 25 ALA B CA 1
ATOM 4246 C C . ALA B 1 25 ? 1.429 0.889 -34.875 1 31.38 25 ALA B C 1
ATOM 4248 O O . ALA B 1 25 ? 0.572 0.907 -33.969 1 31.38 25 ALA B O 1
ATOM 4249 N N . ASP B 1 26 ? 2.611 0.908 -34.375 1 37.69 26 ASP B N 1
ATOM 4250 C CA . ASP B 1 26 ? 3.139 1.652 -33.25 1 37.69 26 ASP B CA 1
ATOM 4251 C C . ASP B 1 26 ? 2.619 3.088 -33.25 1 37.69 26 ASP B C 1
ATOM 4253 O O . ASP B 1 26 ? 3.307 4.004 -33.688 1 37.69 26 ASP B O 1
ATOM 4257 N N . SER B 1 27 ? 1.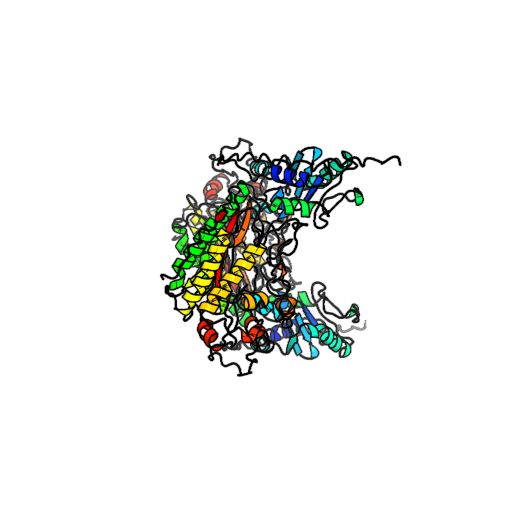584 3.498 -33.75 1 42.47 27 SER B N 1
ATOM 4258 C CA . SER B 1 27 ? 1.227 4.91 -33.844 1 42.47 27 SER B CA 1
ATOM 4259 C C . SER B 1 27 ? 1.117 5.531 -32.438 1 42.47 27 SER B C 1
ATOM 4261 O O . SER B 1 27 ? 0.617 4.895 -31.516 1 42.47 27 SER B O 1
ATOM 4263 N N . PRO B 1 28 ? 1.966 6.543 -32.094 1 48.31 28 PRO B N 1
ATOM 4264 C CA . PRO B 1 28 ? 1.883 7.375 -30.906 1 48.31 28 PRO B CA 1
ATOM 4265 C C . PRO B 1 28 ? 0.457 7.504 -30.375 1 48.31 28 PRO B C 1
ATOM 4267 O O . PRO B 1 28 ? 0.257 7.906 -29.219 1 48.31 28 PRO B O 1
ATOM 4270 N N . MET B 1 29 ? -0.543 7.102 -31.141 1 61.41 29 MET B N 1
ATOM 4271 C CA . MET B 1 29 ? -1.95 7.398 -30.891 1 61.41 29 MET B CA 1
ATOM 4272 C C . MET B 1 29 ? -2.707 6.145 -30.469 1 61.41 29 MET B C 1
ATOM 4274 O O . MET B 1 29 ? -3.938 6.145 -30.406 1 61.41 29 MET B O 1
ATOM 4278 N N . GLU B 1 30 ? -1.909 5.074 -30.156 1 86 30 GLU B N 1
ATOM 4279 C CA . GLU B 1 30 ? -2.717 3.881 -29.938 1 86 30 GLU B CA 1
ATOM 4280 C C . GLU B 1 30 ? -3.291 3.863 -28.516 1 86 30 GLU B C 1
ATOM 4282 O O . GLU B 1 30 ? -2.559 4.039 -27.547 1 86 30 GLU B O 1
ATOM 4287 N N . LYS B 1 31 ? -4.508 3.781 -28.5 1 95.19 31 LYS B N 1
ATOM 4288 C CA . LYS B 1 31 ? -5.238 3.744 -27.234 1 95.19 31 LYS B CA 1
ATOM 4289 C C . LYS B 1 31 ? -5.488 2.309 -26.781 1 95.19 31 LYS B C 1
ATOM 4291 O O . LYS B 1 31 ? -5.488 1.387 -27.594 1 95.19 31 LYS B O 1
ATOM 4296 N N . TYR B 1 32 ? -5.496 2.105 -25.422 1 97.94 32 TYR B N 1
ATOM 4297 C CA . TYR B 1 32 ? -6.051 0.863 -24.891 1 97.94 32 TYR B CA 1
ATOM 4298 C C . TYR B 1 32 ? -7.363 0.511 -25.578 1 97.94 32 TYR B C 1
ATOM 4300 O O . TYR B 1 32 ? -8.25 1.357 -25.703 1 97.94 32 TYR B O 1
ATOM 4308 N N . PRO B 1 33 ? -7.504 -0.704 -26.047 1 98.12 33 PRO B N 1
ATOM 4309 C CA . PRO B 1 33 ? -8.641 -1.021 -26.922 1 98.12 33 PRO B CA 1
ATOM 4310 C C . PRO B 1 33 ? -9.914 -1.317 -26.125 1 98.12 33 PRO B C 1
ATOM 4312 O O . PRO B 1 33 ? -10.508 -2.391 -26.281 1 98.12 33 PRO B O 1
ATOM 4315 N N . ALA B 1 34 ? -10.414 -0.376 -25.438 1 98.69 34 ALA B N 1
ATOM 4316 C CA . ALA B 1 34 ? -11.57 -0.518 -24.547 1 98.69 34 ALA B CA 1
ATOM 4317 C C . ALA B 1 34 ? -12.828 -0.843 -25.359 1 98.69 34 ALA B C 1
ATOM 4319 O O . ALA B 1 34 ? -13.609 -1.717 -24.969 1 98.69 34 ALA B O 1
ATOM 4320 N N . LYS B 1 35 ? -13.055 -0.208 -26.438 1 98.06 35 LYS B N 1
ATOM 4321 C CA . LYS B 1 35 ? -14.242 -0.428 -27.25 1 98.06 35 LYS B CA 1
ATOM 4322 C C . LYS B 1 35 ? -14.297 -1.861 -27.781 1 98.06 35 LYS B C 1
ATOM 4324 O O . LYS B 1 35 ? -15.344 -2.51 -27.719 1 98.06 35 LYS B O 1
ATOM 4329 N N . GLN B 1 36 ? -13.18 -2.268 -28.297 1 98.31 36 GLN B N 1
ATOM 4330 C CA . GLN B 1 36 ? -13.117 -3.645 -28.766 1 98.31 36 GLN B CA 1
ATOM 4331 C C . GLN B 1 36 ? -13.352 -4.637 -27.625 1 98.31 36 GLN B C 1
ATOM 4333 O O . GLN B 1 36 ? -14 -5.668 -27.828 1 98.31 36 GLN B O 1
ATOM 4338 N N . HIS B 1 37 ? -12.797 -4.355 -26.469 1 98.81 37 HIS B N 1
ATOM 4339 C CA . HIS B 1 37 ? -13.047 -5.199 -25.297 1 98.81 37 HIS B CA 1
ATOM 4340 C C . HIS B 1 37 ? -14.539 -5.27 -24.984 1 98.81 37 HIS B C 1
ATOM 4342 O O . HIS B 1 37 ? -15.07 -6.348 -24.719 1 98.81 37 HIS B O 1
ATOM 4348 N N . ALA B 1 38 ? -15.188 -4.137 -25.016 1 98.69 38 ALA B N 1
ATOM 4349 C CA . ALA B 1 38 ? -16.625 -4.094 -24.75 1 98.69 38 ALA B CA 1
ATOM 4350 C C . ALA B 1 38 ? -17.391 -4.93 -25.766 1 98.69 38 ALA B C 1
ATOM 4352 O O . ALA B 1 38 ? -18.297 -5.676 -25.391 1 98.69 38 ALA B O 1
ATOM 4353 N N . ARG B 1 39 ? -17.047 -4.836 -27 1 98.5 39 ARG B N 1
ATOM 4354 C CA . ARG B 1 39 ? -17.688 -5.609 -28.062 1 98.5 39 ARG B CA 1
ATOM 4355 C C . ARG B 1 39 ? -17.484 -7.105 -27.844 1 98.5 39 ARG B C 1
ATOM 4357 O O . ARG B 1 39 ? -18.422 -7.891 -27.984 1 98.5 39 ARG B O 1
ATOM 4364 N N . ASN B 1 40 ? -16.266 -7.488 -27.531 1 98.31 40 ASN B N 1
ATOM 4365 C CA . ASN B 1 40 ? -15.969 -8.891 -27.281 1 98.31 40 ASN B CA 1
ATOM 4366 C C . ASN B 1 40 ? -16.797 -9.438 -26.109 1 98.31 40 ASN B C 1
ATOM 4368 O O . ASN B 1 40 ? -17.344 -10.547 -26.203 1 98.31 40 ASN B O 1
ATOM 4372 N N . VAL B 1 41 ? -16.891 -8.656 -25.031 1 98.44 41 VAL B N 1
ATOM 4373 C CA . VAL B 1 41 ? -17.672 -9.055 -23.859 1 98.44 41 VAL B CA 1
ATOM 4374 C C . VAL B 1 41 ? -19.156 -9.172 -24.25 1 98.44 41 VAL B C 1
ATOM 4376 O O . VAL B 1 41 ? -19.812 -10.141 -23.875 1 98.44 41 VAL B O 1
ATOM 4379 N N . ALA B 1 42 ? -19.625 -8.242 -25 1 98.31 42 ALA B N 1
ATOM 4380 C CA . ALA B 1 42 ? -21.016 -8.227 -25.422 1 98.31 42 ALA B CA 1
ATOM 4381 C C . ALA B 1 42 ? -21.375 -9.5 -26.188 1 98.31 42 ALA B C 1
ATOM 4383 O O . ALA B 1 42 ? -22.484 -10.023 -26.047 1 98.31 42 ALA B O 1
ATOM 4384 N N . ARG B 1 43 ? -20.484 -9.992 -26.969 1 97.31 43 ARG B N 1
ATOM 4385 C CA . ARG B 1 43 ? -20.719 -11.18 -27.781 1 97.31 43 ARG B CA 1
ATOM 4386 C C . ARG B 1 43 ? -20.906 -12.414 -26.906 1 97.31 43 ARG B C 1
ATOM 4388 O O . ARG B 1 43 ? -21.453 -13.422 -27.359 1 97.31 43 ARG B O 1
ATOM 4395 N N . ARG B 1 44 ? -20.516 -12.391 -25.672 1 95.81 44 ARG B N 1
ATOM 4396 C CA . ARG B 1 44 ? -20.609 -13.531 -24.766 1 95.81 44 ARG B CA 1
ATOM 4397 C C . ARG B 1 44 ? -21.828 -13.406 -23.844 1 95.81 44 ARG B C 1
ATOM 4399 O O . ARG B 1 44 ? -22.094 -14.297 -23.047 1 95.81 44 ARG B O 1
ATOM 4406 N N . LEU B 1 45 ? -22.547 -12.305 -23.969 1 97.06 45 LEU B N 1
ATOM 4407 C CA . LEU B 1 45 ? -23.719 -12.086 -23.141 1 97.06 45 LEU B CA 1
ATOM 4408 C C . LEU B 1 45 ? -24.969 -12.672 -23.797 1 97.06 45 LEU B C 1
ATOM 4410 O O . LEU B 1 45 ? -25.031 -12.812 -25.016 1 97.06 45 LEU B O 1
ATOM 4414 N N . PRO B 1 46 ? -25.969 -12.984 -23 1 93.75 46 PRO B N 1
ATOM 4415 C CA . PRO B 1 46 ? -27.156 -13.672 -23.516 1 93.75 46 PRO B CA 1
ATOM 4416 C C . PRO B 1 46 ? -27.969 -12.805 -24.484 1 93.75 46 PRO B C 1
ATOM 4418 O O . PRO B 1 46 ? -28.688 -13.336 -25.328 1 93.75 46 PRO B O 1
ATOM 4421 N N . THR B 1 47 ? -27.891 -11.516 -24.266 1 89.25 47 THR B N 1
ATOM 4422 C CA . THR B 1 47 ? -28.734 -10.664 -25.094 1 89.25 47 THR B CA 1
ATOM 4423 C C . THR B 1 47 ? -27.891 -9.719 -25.938 1 89.25 47 THR B C 1
ATOM 4425 O O . THR B 1 47 ? -26.734 -9.43 -25.594 1 89.25 47 THR B O 1
ATOM 4428 N N . ARG B 1 48 ? -28.578 -9.289 -27.047 1 86.5 48 ARG B N 1
ATOM 4429 C CA . ARG B 1 48 ? -27.875 -8.422 -27.984 1 86.5 48 ARG B CA 1
ATOM 4430 C C . ARG B 1 48 ? -28.312 -6.969 -27.828 1 86.5 48 ARG B C 1
ATOM 4432 O O . ARG B 1 48 ? -27.922 -6.113 -28.625 1 86.5 48 ARG B O 1
ATOM 4439 N N . ASP B 1 49 ? -29.094 -6.625 -26.844 1 90.38 49 ASP B N 1
ATOM 4440 C CA . ASP B 1 49 ? -29.547 -5.246 -26.688 1 90.38 49 ASP B CA 1
ATOM 4441 C C . ASP B 1 49 ? -29.406 -4.777 -25.25 1 90.38 49 ASP B C 1
ATOM 4443 O O . ASP B 1 49 ? -30.016 -3.783 -24.844 1 90.38 49 ASP B O 1
ATOM 4447 N N . GLY B 1 50 ? -28.641 -5.316 -24.484 1 96.19 50 GLY B N 1
ATOM 4448 C CA . GLY B 1 50 ? -28.484 -4.973 -23.078 1 96.19 50 GLY B CA 1
ATOM 4449 C C . GLY B 1 50 ? -27.516 -3.842 -22.844 1 96.19 50 GLY B C 1
ATOM 4450 O O . GLY B 1 50 ? -26.906 -3.322 -23.781 1 96.19 50 GLY B O 1
ATOM 4451 N N . LEU B 1 51 ? -27.5 -3.307 -21.547 1 98.06 51 LEU B N 1
ATOM 4452 C CA . LEU B 1 51 ? -26.562 -2.293 -21.062 1 98.06 51 LEU B CA 1
ATOM 4453 C C . LEU B 1 51 ? -25.578 -2.895 -20.078 1 98.06 51 LEU B C 1
ATOM 4455 O O . LEU B 1 51 ? -25.969 -3.531 -19.094 1 98.06 51 LEU B O 1
ATOM 4459 N N . ILE B 1 52 ? -24.297 -2.787 -20.391 1 98.44 52 ILE B N 1
ATOM 4460 C CA . ILE B 1 52 ? -23.266 -3.129 -19.406 1 98.44 52 ILE B CA 1
ATOM 4461 C C . ILE B 1 52 ? -23.031 -1.938 -18.484 1 98.44 52 ILE B C 1
ATOM 4463 O O . ILE B 1 52 ? -22.891 -0.802 -18.953 1 98.44 52 ILE B O 1
ATOM 4467 N N . TYR B 1 53 ? -23.047 -2.133 -17.203 1 98.56 53 TYR B N 1
ATOM 4468 C CA . TYR B 1 53 ? -22.781 -1.122 -16.188 1 98.56 53 TYR B CA 1
ATOM 4469 C C . TYR B 1 53 ? -21.734 -1.6 -15.195 1 98.56 53 TYR B C 1
ATOM 4471 O O . TYR B 1 53 ? -21.891 -2.646 -14.57 1 98.56 53 TYR B O 1
ATOM 4479 N N . LEU B 1 54 ? -20.625 -0.854 -15.062 1 98.56 54 LEU B N 1
ATOM 4480 C CA . LEU B 1 54 ? -19.594 -1.144 -14.078 1 98.56 54 LEU B CA 1
ATOM 4481 C C . LEU B 1 54 ? -19.203 0.115 -13.312 1 98.56 54 LEU B C 1
ATOM 4483 O O . LEU B 1 54 ? -19.25 1.22 -13.859 1 98.56 54 LEU B O 1
ATOM 4487 N N . GLU B 1 55 ? -18.828 -0.114 -12.117 1 98.19 55 GLU B N 1
ATOM 4488 C CA . GLU B 1 55 ? -18.328 0.946 -11.25 1 98.19 55 GLU B CA 1
ATOM 4489 C C . GLU B 1 55 ? -16.812 0.815 -11.039 1 98.19 55 GLU B C 1
ATOM 4491 O O . GLU B 1 55 ? -16.312 -0.286 -10.82 1 98.19 55 GLU B O 1
ATOM 4496 N N . GLY B 1 56 ? -16.094 1.976 -11.172 1 98 56 GLY B N 1
ATOM 4497 C CA . GLY B 1 56 ? -14.695 1.997 -10.797 1 98 56 GLY B CA 1
ATOM 4498 C C . GLY B 1 56 ? -14.477 2.033 -9.289 1 98 56 GLY B C 1
ATOM 4499 O O . GLY B 1 56 ? -15.438 2.008 -8.523 1 98 56 GLY B O 1
ATOM 4500 N N . MET B 1 57 ? -13.234 2.018 -8.914 1 97.12 57 MET B N 1
ATOM 4501 C CA . MET B 1 57 ? -12.867 2.047 -7.504 1 97.12 57 MET B CA 1
ATOM 4502 C C . MET B 1 57 ? -12.969 3.461 -6.941 1 97.12 57 MET B C 1
ATOM 4504 O O . MET B 1 57 ? -12.602 4.426 -7.617 1 97.12 57 MET B O 1
ATOM 4508 N N . SER B 1 58 ? -13.461 3.588 -5.727 1 95.69 58 SER B N 1
ATOM 4509 C CA . SER B 1 58 ? -13.438 4.855 -5.004 1 95.69 58 SER B CA 1
ATOM 4510 C C . SER B 1 58 ? -12.18 4.969 -4.145 1 95.69 58 SER B C 1
ATOM 4512 O O . SER B 1 58 ? -11.57 3.961 -3.783 1 95.69 58 SER B O 1
ATOM 4514 N N . GLU B 1 59 ? -11.805 6.176 -3.895 1 92.25 59 GLU B N 1
ATOM 4515 C CA . GLU B 1 59 ? -10.742 6.367 -2.916 1 92.25 59 GLU B CA 1
ATOM 4516 C C . GLU B 1 59 ? -11.172 5.906 -1.528 1 92.25 59 GLU B C 1
ATOM 4518 O O . GLU B 1 59 ? -12.305 6.156 -1.111 1 92.25 59 GLU B O 1
ATOM 4523 N N . VAL B 1 60 ? -10.289 5.18 -0.899 1 92.75 60 VAL B N 1
ATOM 4524 C CA . VAL B 1 60 ? -10.594 4.656 0.429 1 92.75 60 VAL B CA 1
ATOM 4525 C C . VAL B 1 60 ? -9.508 5.09 1.414 1 92.75 60 VAL B C 1
ATOM 4527 O O . VAL B 1 60 ? -8.32 5.008 1.109 1 92.75 60 VAL B O 1
ATOM 4530 N N . LEU B 1 61 ? -9.93 5.609 2.561 1 93 61 LEU B N 1
ATOM 4531 C CA . LEU B 1 61 ? -8.992 5.973 3.617 1 93 61 LEU B CA 1
ATOM 4532 C C . LEU B 1 61 ? -8.75 4.801 4.562 1 93 61 LEU B C 1
ATOM 4534 O O . LEU B 1 61 ? -9.617 3.93 4.703 1 93 61 LEU B O 1
ATOM 4538 N N . PHE B 1 62 ? -7.574 4.738 5.188 1 92.69 62 PHE B N 1
ATOM 4539 C CA . PHE B 1 62 ? -7.375 3.83 6.309 1 92.69 62 PHE B CA 1
ATOM 4540 C C . PHE B 1 62 ? -8.336 4.16 7.445 1 92.69 62 PHE B C 1
ATOM 4542 O O . PHE B 1 62 ? -8.711 5.32 7.633 1 92.69 62 PHE B O 1
ATOM 4549 N N . GLU B 1 63 ? -8.688 3.109 8.203 1 91.69 63 GLU B N 1
ATOM 4550 C CA . GLU B 1 63 ? -9.562 3.324 9.359 1 91.69 63 GLU B CA 1
ATOM 4551 C C . GLU B 1 63 ? -8.938 4.305 10.344 1 91.69 63 GLU B C 1
ATOM 4553 O O . GLU B 1 63 ? -7.754 4.195 10.672 1 91.69 63 GLU B O 1
ATOM 4558 N N . ASP B 1 64 ? -9.711 5.297 10.766 1 92.25 64 ASP B N 1
ATOM 4559 C CA . ASP B 1 64 ? -9.32 6.312 11.742 1 92.25 64 ASP B CA 1
ATOM 4560 C C . ASP B 1 64 ? -8.133 7.125 11.25 1 92.25 64 ASP B C 1
ATOM 4562 O O . ASP B 1 64 ? -7.266 7.512 12.039 1 92.25 64 ASP B O 1
ATOM 4566 N N . SER B 1 65 ? -8.031 7.27 9.945 1 93.31 65 SER B N 1
ATOM 4567 C CA . SER B 1 65 ? -6.906 7.98 9.344 1 93.31 65 SER B CA 1
ATOM 4568 C C . SER B 1 65 ? -7.367 8.883 8.203 1 93.31 65 SER B C 1
ATOM 4570 O O . SER B 1 65 ? -8.375 8.609 7.555 1 93.31 65 SER B O 1
ATOM 4572 N N . ASP B 1 66 ? -6.656 9.984 8 1 90.81 66 ASP B N 1
ATOM 4573 C CA . ASP B 1 66 ? -6.918 10.805 6.828 1 90.81 66 ASP B CA 1
ATOM 4574 C C . ASP B 1 66 ? -5.992 10.43 5.672 1 90.81 66 ASP B C 1
ATOM 4576 O O . ASP B 1 66 ? -5.949 11.117 4.652 1 90.81 66 ASP B O 1
ATOM 4580 N N . GLU B 1 67 ? -5.242 9.352 5.855 1 90.56 67 GLU B N 1
ATOM 4581 C CA . GLU B 1 67 ? -4.398 8.836 4.781 1 90.56 67 GLU B CA 1
ATOM 4582 C C . GLU B 1 67 ? -5.145 7.805 3.941 1 90.56 67 GLU B C 1
ATOM 4584 O O . GLU B 1 67 ? -5.895 6.984 4.477 1 90.56 67 GLU B O 1
ATOM 4589 N N . ALA B 1 68 ? -4.891 7.875 2.686 1 90.75 68 ALA B N 1
ATOM 4590 C CA . ALA B 1 68 ? -5.582 6.984 1.756 1 90.75 68 ALA B CA 1
ATOM 4591 C C . ALA B 1 68 ? -4.816 5.68 1.576 1 90.75 68 ALA B C 1
ATOM 4593 O O . ALA B 1 68 ? -3.582 5.672 1.56 1 90.75 68 ALA B O 1
ATOM 4594 N N . ILE B 1 69 ? -5.57 4.59 1.443 1 93.38 69 ILE B N 1
ATOM 4595 C CA . ILE B 1 69 ? -5.012 3.34 0.942 1 93.38 69 ILE B CA 1
ATOM 4596 C C . ILE B 1 69 ? -4.543 3.525 -0.499 1 93.38 69 ILE B C 1
ATOM 4598 O O . ILE B 1 69 ? -5.188 4.227 -1.282 1 93.38 69 ILE B O 1
ATOM 4602 N N . LYS B 1 70 ? -3.385 2.918 -0.799 1 92 70 LYS B N 1
ATOM 4603 C CA . LYS B 1 70 ? -2.908 3.02 -2.176 1 92 70 LYS B CA 1
ATOM 4604 C C . LYS B 1 70 ? -4 2.629 -3.166 1 92 70 LYS B C 1
ATOM 4606 O O . LYS B 1 70 ? -4.609 1.565 -3.035 1 92 70 LYS B O 1
ATOM 4611 N N . PHE B 1 71 ? -4.234 3.545 -4.082 1 94.19 71 PHE B N 1
ATOM 4612 C CA . PHE B 1 71 ? -5.332 3.361 -5.027 1 94.19 71 PHE B CA 1
ATOM 4613 C C . PHE B 1 71 ? -5.047 2.199 -5.969 1 94.19 71 PHE B C 1
ATOM 4615 O O . PHE B 1 71 ? -3.939 2.08 -6.5 1 94.19 71 PHE B O 1
ATOM 4622 N N . ARG B 1 72 ? -6.008 1.342 -6.109 1 96.19 72 ARG B N 1
ATOM 4623 C CA . ARG B 1 72 ? -6.004 0.24 -7.066 1 96.19 72 ARG B CA 1
ATOM 4624 C C . ARG B 1 72 ? -7.359 0.106 -7.754 1 96.19 72 ARG B C 1
ATOM 4626 O O . ARG B 1 72 ? -8.359 -0.198 -7.105 1 96.19 72 ARG B O 1
ATOM 4633 N N . GLN B 1 73 ? -7.395 0.362 -9.016 1 97.38 73 GLN B N 1
ATOM 4634 C CA . GLN B 1 73 ? -8.641 0.327 -9.773 1 97.38 73 GLN B CA 1
ATOM 4635 C C . GLN B 1 73 ? -9.234 -1.077 -9.789 1 97.38 73 GLN B C 1
ATOM 4637 O O . GLN B 1 73 ? -8.508 -2.068 -9.734 1 97.38 73 GLN B O 1
ATOM 4642 N N . LYS B 1 74 ? -10.547 -1.146 -9.875 1 97.62 74 LYS B N 1
ATOM 4643 C CA . LYS B 1 74 ? -11.211 -2.43 -10.086 1 97.62 74 LYS B CA 1
ATOM 4644 C C . LYS B 1 74 ? -10.852 -3.016 -11.453 1 97.62 74 LYS B C 1
ATOM 4646 O O . LYS B 1 74 ? -10.93 -2.326 -12.469 1 97.62 74 LYS B O 1
ATOM 4651 N N . ARG B 1 75 ? -10.508 -4.254 -11.461 1 98 75 ARG B N 1
ATOM 4652 C CA . ARG B 1 75 ? -9.914 -4.836 -12.664 1 98 75 ARG B CA 1
ATOM 4653 C C . ARG B 1 75 ? -10.945 -5 -13.766 1 98 75 ARG B C 1
ATOM 4655 O O . ARG B 1 75 ? -10.625 -4.855 -14.953 1 98 75 ARG B O 1
ATOM 4662 N N . TYR B 1 76 ? -12.195 -5.297 -13.469 1 98.38 76 TYR B N 1
ATOM 4663 C CA . TYR B 1 76 ? -13.234 -5.434 -14.484 1 98.38 76 TYR B CA 1
ATOM 4664 C C . TYR B 1 76 ? -13.547 -4.09 -15.125 1 98.38 76 TYR B C 1
ATOM 4666 O O . TYR B 1 76 ? -13.75 -4.012 -16.344 1 98.38 76 TYR B O 1
ATOM 4674 N N . PHE B 1 77 ? -13.602 -3.049 -14.32 1 98.56 77 PHE B N 1
ATOM 4675 C CA . PHE B 1 77 ? -13.773 -1.694 -14.836 1 98.56 77 PHE B CA 1
ATOM 4676 C C . PHE B 1 77 ? -12.594 -1.303 -15.719 1 98.56 77 PHE B C 1
ATOM 4678 O O . PHE B 1 77 ? -12.789 -0.77 -16.812 1 98.56 77 PHE B O 1
ATOM 4685 N N . LEU B 1 78 ? -11.383 -1.56 -15.25 1 98.81 78 LEU B N 1
ATOM 4686 C CA . LEU B 1 78 ? -10.172 -1.254 -16 1 98.81 78 LEU B CA 1
ATOM 4687 C C . LEU B 1 78 ? -10.18 -1.97 -17.344 1 98.81 78 LEU B C 1
ATOM 4689 O O . LEU B 1 78 ? -9.828 -1.376 -18.375 1 98.81 78 LEU B O 1
ATOM 4693 N N . TYR B 1 79 ? -10.555 -3.195 -17.375 1 98.81 79 TYR B N 1
ATOM 4694 C CA . TYR B 1 79 ? -10.562 -3.975 -18.609 1 98.81 79 TYR B CA 1
ATOM 4695 C C . TYR B 1 79 ? -11.445 -3.318 -19.656 1 98.81 79 TYR B C 1
ATOM 4697 O O . TYR B 1 79 ? -11.109 -3.324 -20.844 1 98.81 79 TYR B O 1
ATOM 4705 N N . LEU B 1 80 ? -12.523 -2.707 -19.266 1 98.81 80 LEU B N 1
ATOM 4706 C CA . LEU B 1 80 ? -13.484 -2.178 -20.219 1 98.81 80 LEU B CA 1
ATOM 4707 C C . LEU B 1 80 ? -13.211 -0.706 -20.516 1 98.81 80 LEU B C 1
ATOM 4709 O O . LEU B 1 80 ? -13.875 -0.105 -21.359 1 98.81 80 LEU B O 1
ATOM 4713 N N . THR B 1 81 ? -12.242 -0.086 -19.812 1 98.81 81 THR B N 1
ATOM 4714 C CA . THR B 1 81 ? -12.102 1.354 -19.984 1 98.81 81 THR B CA 1
ATOM 4715 C C . THR B 1 81 ? -10.648 1.729 -20.25 1 98.81 81 THR B C 1
ATOM 4717 O O . THR B 1 81 ? -10.367 2.75 -20.891 1 98.81 81 THR B O 1
ATOM 4720 N N . GLY B 1 82 ? -9.703 0.967 -19.656 1 98.56 82 GLY B N 1
ATOM 4721 C CA . GLY B 1 82 ? -8.297 1.344 -19.703 1 98.56 82 GLY B CA 1
ATOM 4722 C C . GLY B 1 82 ? -7.93 2.391 -18.672 1 98.56 82 GLY B C 1
ATOM 4723 O O . GLY B 1 82 ? -6.781 2.834 -18.609 1 98.56 82 GLY B O 1
ATOM 4724 N N . VAL B 1 83 ? -8.922 2.793 -17.797 1 98.44 83 VAL B N 1
ATOM 4725 C CA . VAL B 1 83 ? -8.672 3.791 -16.766 1 98.44 83 VAL B CA 1
ATOM 4726 C C . VAL B 1 83 ? -7.977 3.133 -15.578 1 98.44 83 VAL B C 1
ATOM 4728 O O . VAL B 1 83 ? -8.555 2.277 -14.906 1 98.44 83 VAL B O 1
ATOM 4731 N N . VAL B 1 84 ? -6.797 3.551 -15.289 1 96.94 84 VAL B N 1
ATOM 4732 C CA . VAL B 1 84 ? -5.984 2.887 -14.281 1 96.94 84 VAL B CA 1
ATOM 4733 C C . VAL B 1 84 ? -6 3.701 -12.984 1 96.94 84 VAL B C 1
ATOM 4735 O O . VAL B 1 84 ? -6.102 3.143 -11.891 1 96.94 84 VAL B O 1
ATOM 4738 N N . ASP B 1 85 ? -6.031 5 -13.062 1 93.81 85 ASP B N 1
ATOM 4739 C CA . ASP B 1 85 ? -5.59 5.781 -11.914 1 93.81 85 ASP B CA 1
ATOM 4740 C C . ASP B 1 85 ? -6.609 6.859 -11.555 1 93.81 85 ASP B C 1
ATOM 4742 O O . ASP B 1 85 ? -6.277 7.84 -10.891 1 93.81 85 ASP B O 1
ATOM 4746 N N . MET B 1 86 ? -7.801 6.867 -12.023 1 95.5 86 MET B N 1
ATOM 4747 C CA . MET B 1 86 ? -8.836 7.84 -11.695 1 95.5 86 MET B CA 1
ATOM 4748 C C . MET B 1 86 ? -9.922 7.211 -10.828 1 95.5 86 MET B C 1
ATOM 4750 O O . MET B 1 86 ? -10.602 6.277 -11.258 1 95.5 86 MET B O 1
ATOM 4754 N N . PRO B 1 87 ? -10.062 7.645 -9.625 1 95.94 87 PRO B N 1
ATOM 4755 C CA . PRO B 1 87 ? -11.109 7.109 -8.758 1 95.94 87 PRO B CA 1
ATOM 4756 C C . PRO B 1 87 ? -12.5 7.609 -9.125 1 95.94 87 PRO B C 1
ATOM 4758 O O . PRO B 1 87 ? -12.633 8.594 -9.867 1 95.94 87 PRO B O 1
ATOM 4761 N N . ASP B 1 88 ? -13.523 6.926 -8.672 1 96.38 88 ASP B N 1
ATOM 4762 C CA . ASP B 1 88 ? -14.922 7.344 -8.672 1 96.38 88 ASP B CA 1
ATOM 4763 C C . ASP B 1 88 ? -15.445 7.531 -10.094 1 96.38 88 ASP B C 1
ATOM 4765 O O . ASP B 1 88 ? -16.156 8.492 -10.375 1 96.38 88 ASP B O 1
ATOM 4769 N N . CYS B 1 89 ? -15 6.691 -10.961 1 98.25 89 CYS B N 1
ATOM 4770 C CA . CYS B 1 89 ? -15.5 6.652 -12.336 1 98.25 89 CYS B CA 1
ATOM 4771 C C . CYS B 1 89 ? -16.516 5.527 -12.516 1 98.25 89 CYS B C 1
ATOM 4773 O O . CYS B 1 89 ? -16.609 4.641 -11.664 1 98.25 89 CYS B O 1
ATOM 4775 N N . PHE B 1 90 ? -17.312 5.602 -13.633 1 98.75 90 PHE B N 1
ATOM 4776 C CA . PHE B 1 90 ? -18.25 4.578 -14.055 1 98.75 90 PHE B CA 1
ATOM 4777 C C . PHE B 1 90 ? -18.203 4.383 -15.57 1 98.75 90 PHE B C 1
ATOM 4779 O O . PHE B 1 90 ? -17.656 5.223 -16.281 1 98.75 90 PHE B O 1
ATOM 4786 N N . VAL B 1 91 ? -18.75 3.289 -16.016 1 98.81 91 VAL B N 1
ATOM 4787 C CA . VAL B 1 91 ? -18.797 3.064 -17.453 1 98.81 91 VAL B CA 1
ATOM 4788 C C . VAL B 1 91 ? -20.094 2.35 -17.812 1 98.81 91 VAL B C 1
ATOM 4790 O O . VAL B 1 91 ? -20.594 1.53 -17.047 1 98.81 91 VAL B O 1
ATOM 4793 N N . THR B 1 92 ? -20.688 2.705 -18.906 1 98.69 92 THR B N 1
ATOM 4794 C CA . THR B 1 92 ? -21.781 1.971 -19.516 1 98.69 92 THR B CA 1
ATOM 4795 C C . THR B 1 92 ? -21.469 1.638 -20.969 1 98.69 92 THR B C 1
ATOM 4797 O O . THR B 1 92 ? -20.781 2.402 -21.656 1 98.69 92 THR B O 1
ATOM 4800 N N . TYR B 1 93 ? -21.891 0.522 -21.422 1 98.69 93 TYR B N 1
ATOM 4801 C CA . TYR B 1 93 ? -21.828 0.128 -22.828 1 98.69 93 TYR B CA 1
ATOM 4802 C C . TYR B 1 93 ? -23.172 -0.345 -23.328 1 98.69 93 TYR B C 1
ATOM 4804 O O . TYR B 1 93 ? -23.688 -1.379 -22.891 1 98.69 93 TYR B O 1
ATOM 4812 N N . SER B 1 94 ? -23.797 0.438 -24.188 1 98.12 94 SER B N 1
ATOM 4813 C CA . SER B 1 94 ? -25.016 0.024 -24.875 1 98.12 94 SER B CA 1
ATOM 4814 C C . SER B 1 94 ? -24.703 -0.899 -26.047 1 98.12 94 SER B C 1
ATOM 4816 O O . SER B 1 94 ? -24.172 -0.454 -27.078 1 98.12 94 SER B O 1
ATOM 4818 N N . ILE B 1 95 ? -25.141 -2.145 -25.891 1 97.75 95 ILE B N 1
ATOM 4819 C CA . ILE B 1 95 ? -24.766 -3.166 -26.875 1 97.75 95 ILE B CA 1
ATOM 4820 C C . ILE B 1 95 ? -25.406 -2.852 -28.219 1 97.75 95 ILE B C 1
ATOM 4822 O O . ILE B 1 95 ? -24.734 -2.809 -29.25 1 97.75 95 ILE B O 1
ATOM 4826 N N . ALA B 1 96 ? -26.656 -2.531 -28.234 1 95.06 96 ALA B N 1
ATOM 4827 C CA . ALA B 1 96 ? -27.391 -2.283 -29.469 1 95.06 96 ALA B CA 1
ATOM 4828 C C . ALA B 1 96 ? -26.859 -1.048 -30.188 1 95.06 96 ALA B C 1
ATOM 4830 O O . ALA B 1 96 ? -26.828 -1.012 -31.422 1 95.06 96 ALA B O 1
ATOM 4831 N N . GLN B 1 97 ? -26.469 -0.075 -29.453 1 96.5 97 GLN B N 1
ATOM 4832 C CA . GLN B 1 97 ? -26.016 1.174 -30.062 1 96.5 97 GLN B CA 1
ATOM 4833 C C . GLN B 1 97 ? -24.5 1.159 -30.266 1 96.5 97 GLN B C 1
ATOM 4835 O O . GLN B 1 97 ? -23.938 2.082 -30.859 1 96.5 97 GLN B O 1
ATOM 4840 N N . ASP B 1 98 ? -23.844 0.141 -29.797 1 98 98 ASP B N 1
ATOM 4841 C CA . ASP B 1 98 ? -22.391 0.079 -29.828 1 98 98 ASP B CA 1
ATOM 4842 C C . ASP B 1 98 ? -21.766 1.373 -29.312 1 98 98 ASP B C 1
ATOM 4844 O O . ASP B 1 98 ? -20.953 1.999 -29.984 1 98 98 ASP B O 1
ATOM 4848 N N . ARG B 1 99 ? -22.234 1.807 -28.078 1 98.38 99 ARG B N 1
ATOM 4849 C CA . ARG B 1 99 ? -21.797 3.074 -27.5 1 98.38 99 ARG B CA 1
ATOM 4850 C C . ARG B 1 99 ? -21.203 2.871 -26.109 1 98.38 99 ARG B C 1
ATOM 4852 O O . ARG B 1 99 ? -21.906 2.451 -25.188 1 98.38 99 ARG B O 1
ATOM 4859 N N . LEU B 1 100 ? -19.891 3.092 -25.984 1 98.81 100 LEU B N 1
ATOM 4860 C CA . LEU B 1 100 ? -19.156 3.029 -24.719 1 98.81 100 LEU B CA 1
ATOM 4861 C C . LEU B 1 100 ? -19.016 4.418 -24.109 1 98.81 100 LEU B C 1
ATOM 4863 O O . LEU B 1 100 ? -18.391 5.301 -24.719 1 98.81 100 LEU B O 1
ATOM 4867 N N . THR B 1 101 ? -19.578 4.641 -22.891 1 98.88 101 THR B N 1
ATOM 4868 C CA . THR B 1 101 ? -19.562 5.941 -22.234 1 98.88 101 THR B CA 1
ATOM 4869 C C . THR B 1 101 ? -18.828 5.863 -20.906 1 98.88 101 THR B C 1
ATOM 4871 O O . THR B 1 101 ? -19.156 5.035 -20.047 1 98.88 101 THR B O 1
ATOM 4874 N N . LEU B 1 102 ? -17.797 6.684 -20.75 1 98.88 102 LEU B N 1
ATOM 4875 C CA . LEU B 1 102 ? -17.062 6.836 -19.484 1 98.88 102 LEU B CA 1
ATOM 4876 C C . LEU B 1 102 ? -17.609 8 -18.672 1 98.88 102 LEU B C 1
ATOM 4878 O O . LEU B 1 102 ? -17.812 9.094 -19.219 1 98.88 102 LEU B O 1
ATOM 4882 N N . TYR B 1 103 ? -17.922 7.742 -17.422 1 98.81 103 TYR B N 1
ATOM 4883 C CA . TYR B 1 103 ? -18.375 8.789 -16.516 1 98.81 103 TYR B CA 1
ATOM 4884 C C . TYR B 1 103 ? -17.297 9.148 -15.5 1 98.81 103 TYR B C 1
ATOM 4886 O O . TYR B 1 103 ? -16.875 8.297 -14.703 1 98.81 103 TYR B O 1
ATOM 4894 N N . ILE B 1 104 ? -16.859 10.352 -15.523 1 98.19 104 ILE B N 1
ATOM 4895 C CA . ILE B 1 104 ? -15.781 10.805 -14.641 1 98.19 104 ILE B CA 1
ATOM 4896 C C . ILE B 1 104 ? -16.359 11.758 -13.586 1 98.19 104 ILE B C 1
ATOM 4898 O O . ILE B 1 104 ? -17.453 12.297 -13.758 1 98.19 104 ILE B O 1
ATOM 4902 N N . PRO B 1 105 ? -15.664 11.906 -12.438 1 95.56 105 PRO B N 1
ATOM 4903 C CA . PRO B 1 105 ? -16.156 12.852 -11.438 1 95.56 105 PRO B CA 1
ATOM 4904 C C . PRO B 1 105 ? -16.203 14.289 -11.945 1 95.56 105 PRO B C 1
ATOM 4906 O O . PRO B 1 105 ? -15.352 14.688 -12.75 1 95.56 105 PRO B O 1
ATOM 4909 N N . PRO B 1 106 ? -17.188 15.023 -11.445 1 93.38 106 PRO B N 1
ATOM 4910 C CA . PRO B 1 106 ? -17.234 16.438 -11.836 1 93.38 106 PRO B CA 1
ATOM 4911 C C . PRO B 1 106 ? -16.047 17.234 -11.266 1 93.38 106 PRO B C 1
ATOM 4913 O O . PRO B 1 106 ? -15.445 16.812 -10.273 1 93.38 106 PRO B O 1
ATOM 4916 N N . PHE B 1 107 ? -15.805 18.266 -11.898 1 85.81 107 PHE B N 1
ATOM 4917 C CA . PHE B 1 107 ? -14.742 19.156 -11.461 1 85.81 107 PHE B CA 1
ATOM 4918 C C . PHE B 1 107 ? -15.109 19.828 -10.141 1 85.81 107 PHE B C 1
ATOM 4920 O O . PHE B 1 107 ? -16.219 20.328 -9.969 1 85.81 107 PHE B O 1
ATOM 4927 N N . ASP B 1 108 ? -14.211 19.656 -9.18 1 81.06 108 ASP B N 1
ATOM 4928 C CA . ASP B 1 108 ? -14.328 20.375 -7.918 1 81.06 108 ASP B CA 1
ATOM 4929 C C . ASP B 1 108 ? -13.172 21.359 -7.727 1 81.06 108 ASP B C 1
ATOM 4931 O O . ASP B 1 108 ? -12.039 20.938 -7.457 1 81.06 108 ASP B O 1
ATOM 4935 N N . PRO B 1 109 ? -13.43 22.609 -7.773 1 73.56 109 PRO B N 1
ATOM 4936 C CA . PRO B 1 109 ? -12.367 23.594 -7.645 1 73.56 109 PRO B CA 1
ATOM 4937 C C . PRO B 1 109 ? -11.633 23.516 -6.305 1 73.56 109 PRO B C 1
ATOM 4939 O O . PRO B 1 109 ? -10.445 23.828 -6.223 1 73.56 109 PRO B O 1
ATOM 4942 N N . ASN B 1 110 ? -12.328 23.031 -5.262 1 71.19 110 ASN B N 1
ATOM 4943 C CA . ASN B 1 110 ? -11.742 22.969 -3.932 1 71.19 110 ASN B CA 1
ATOM 4944 C C . ASN B 1 110 ? -10.641 21.906 -3.857 1 71.19 110 ASN B C 1
ATOM 4946 O O . ASN B 1 110 ? -9.812 21.938 -2.945 1 71.19 110 ASN B O 1
ATOM 4950 N N . GLU B 1 111 ? -10.641 21.094 -4.844 1 77.5 111 GLU B N 1
ATOM 4951 C CA . GLU B 1 111 ? -9.672 20 -4.805 1 77.5 111 GLU B CA 1
ATOM 4952 C C . GLU B 1 111 ? -8.406 20.344 -5.574 1 77.5 111 GLU B C 1
ATOM 4954 O O . GLU B 1 111 ? -7.375 19.688 -5.43 1 77.5 111 GLU B O 1
ATOM 4959 N N . VAL B 1 112 ? -8.414 21.359 -6.281 1 73.88 112 VAL B N 1
ATOM 4960 C CA . VAL B 1 112 ? -7.316 21.688 -7.195 1 73.88 112 VAL B CA 1
ATOM 4961 C C . VAL B 1 112 ? -6.074 22.078 -6.395 1 73.88 112 VAL B C 1
ATOM 4963 O O . VAL B 1 112 ? -4.957 21.688 -6.75 1 73.88 112 VAL B O 1
ATOM 4966 N N . LEU B 1 113 ? -6.258 22.875 -5.312 1 70.19 113 LEU B N 1
ATOM 4967 C CA . LEU B 1 113 ? -5.129 23.266 -4.477 1 70.19 113 LEU B CA 1
ATOM 4968 C C . LEU B 1 113 ? -4.449 22.031 -3.877 1 70.19 113 LEU B C 1
ATOM 4970 O O . LEU B 1 113 ? -3.219 21.984 -3.787 1 70.19 113 LEU B O 1
ATOM 4974 N N . TRP B 1 114 ? -5.207 21.094 -3.604 1 76.94 114 TRP B N 1
ATOM 4975 C CA . TRP B 1 114 ? -4.695 19.938 -2.871 1 76.94 114 TRP B CA 1
ATOM 4976 C C . TRP B 1 114 ? -4.113 18.906 -3.824 1 76.94 114 TRP B C 1
ATOM 4978 O O . TRP B 1 114 ? -3.008 18.406 -3.607 1 76.94 114 TRP B O 1
ATOM 4988 N N . SER B 1 115 ? -4.801 18.656 -4.887 1 81.12 115 SER B N 1
ATOM 4989 C CA . SER B 1 115 ? -4.398 17.516 -5.691 1 81.12 115 SER B CA 1
ATOM 4990 C C . SER B 1 115 ? -4.102 17.922 -7.129 1 81.12 115 SER B C 1
ATOM 4992 O O . SER B 1 115 ? -3.729 17.078 -7.953 1 81.12 115 SER B O 1
ATOM 4994 N N . GLY B 1 116 ? -4.246 19.141 -7.496 1 77.12 116 GLY B N 1
ATOM 4995 C CA . GLY B 1 116 ? -4.055 19.562 -8.867 1 77.12 116 GLY B CA 1
ATOM 4996 C C . GLY B 1 116 ? -5.293 19.391 -9.727 1 77.12 116 GLY B C 1
ATOM 4997 O O . GLY B 1 116 ? -6.34 18.953 -9.234 1 77.12 116 GLY B O 1
ATOM 4998 N N . TYR B 1 117 ? -5.156 19.7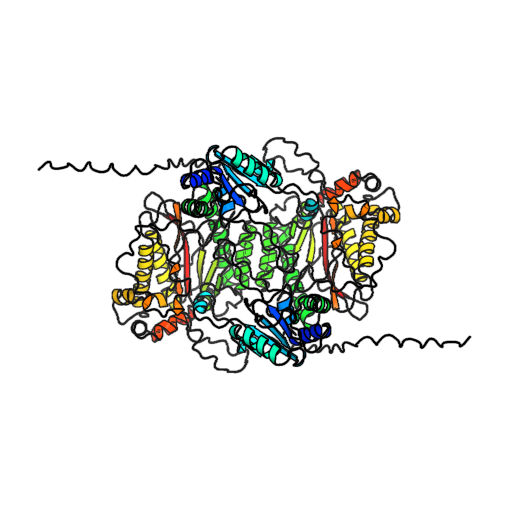03 -10.93 1 77.31 117 TYR B N 1
ATOM 4999 C CA . TYR B 1 117 ? -6.27 19.594 -11.867 1 77.31 117 TYR B CA 1
ATOM 5000 C C . TYR B 1 117 ? -6.52 18.141 -12.25 1 77.31 117 TYR B C 1
ATOM 5002 O O . TYR B 1 117 ? -5.594 17.422 -12.648 1 77.31 117 TYR B O 1
ATOM 5010 N N . PRO B 1 118 ? -7.777 17.812 -12.102 1 85.25 118 PRO B N 1
ATOM 5011 C CA . PRO B 1 118 ? -8.109 16.5 -12.641 1 85.25 118 PRO B CA 1
ATOM 5012 C C . PRO B 1 118 ? -8.211 16.484 -14.164 1 85.25 118 PRO B C 1
ATOM 5014 O O . PRO B 1 118 ? -8.289 17.547 -14.789 1 85.25 118 PRO B O 1
ATOM 5017 N N . PRO B 1 119 ? -8.195 15.352 -14.781 1 89.12 119 PRO B N 1
ATOM 5018 C CA . PRO B 1 119 ? -8.406 15.312 -16.234 1 89.12 119 PRO B CA 1
ATOM 5019 C C . PRO B 1 119 ? -9.781 15.836 -16.641 1 89.12 119 PRO B C 1
ATOM 5021 O O . PRO B 1 119 ? -10.773 15.57 -15.969 1 89.12 119 PRO B O 1
ATOM 5024 N N . SER B 1 120 ? -9.797 16.641 -17.75 1 90.88 120 SER B N 1
ATOM 5025 C CA . SER B 1 120 ? -11.047 17.141 -18.312 1 90.88 120 SER B CA 1
ATOM 5026 C C . SER B 1 120 ? -11.719 16.078 -19.172 1 90.88 120 SER B C 1
ATOM 5028 O O . SER B 1 120 ? -11.141 15.023 -19.453 1 90.88 120 SER B O 1
ATOM 5030 N N . ILE B 1 121 ? -12.945 16.422 -19.547 1 95.38 121 ILE B N 1
ATOM 5031 C CA . ILE B 1 121 ? -13.664 15.555 -20.469 1 95.38 121 ILE B CA 1
ATOM 5032 C C . ILE B 1 121 ? -12.859 15.406 -21.766 1 95.38 121 ILE B C 1
ATOM 5034 O O . ILE B 1 121 ? -12.695 14.289 -22.266 1 95.38 121 ILE B O 1
ATOM 5038 N N . GLU B 1 122 ? -12.312 16.484 -22.25 1 94.06 122 GLU B N 1
ATOM 5039 C CA . GLU B 1 122 ? -11.523 16.469 -23.484 1 94.06 122 GLU B CA 1
ATOM 5040 C C . GLU B 1 122 ? -10.258 15.625 -23.312 1 94.06 122 GLU B C 1
ATOM 5042 O O . GLU B 1 122 ? -9.891 14.867 -24.219 1 94.06 122 GLU B O 1
ATOM 5047 N N . ASP B 1 123 ? -9.664 15.797 -22.141 1 93.38 123 ASP B N 1
ATOM 5048 C CA . ASP B 1 123 ? -8.5 14.977 -21.844 1 93.38 123 ASP B CA 1
ATOM 5049 C C . ASP B 1 123 ? -8.836 13.492 -21.922 1 93.38 123 ASP B C 1
ATOM 5051 O O . ASP B 1 123 ? -8.078 12.703 -22.484 1 93.38 123 ASP B O 1
ATOM 5055 N N . CYS B 1 124 ? -9.953 13.156 -21.391 1 96.56 124 CYS B N 1
ATOM 5056 C CA . CYS B 1 124 ? -10.352 11.75 -21.312 1 96.56 124 CYS B CA 1
ATOM 5057 C C . CYS B 1 124 ? -10.734 11.203 -22.672 1 96.56 124 CYS B C 1
ATOM 5059 O O . CYS B 1 124 ? -10.43 10.055 -23 1 96.56 124 CYS B O 1
ATOM 5061 N N . ILE B 1 125 ? -11.406 12.031 -23.5 1 96 125 ILE B N 1
ATOM 5062 C CA . ILE B 1 125 ? -11.75 11.609 -24.859 1 96 125 ILE B CA 1
ATOM 5063 C C . ILE B 1 125 ? -10.477 11.328 -25.656 1 96 125 ILE B C 1
ATOM 5065 O O . ILE B 1 125 ? -10.422 10.383 -26.438 1 96 125 ILE B O 1
ATOM 5069 N N . PHE B 1 126 ? -9.523 12.109 -25.406 1 94.12 126 PHE B N 1
ATOM 5070 C CA . PHE B 1 126 ? -8.258 11.961 -26.109 1 94.12 126 PHE B CA 1
ATOM 5071 C C . PHE B 1 126 ? -7.523 10.711 -25.656 1 94.12 126 PHE B C 1
ATOM 5073 O O . PHE B 1 126 ? -6.941 9.984 -26.453 1 94.12 126 PHE B O 1
ATOM 5080 N N . LYS B 1 127 ? -7.594 10.406 -24.422 1 95.62 127 LYS B N 1
ATOM 5081 C CA . LYS B 1 127 ? -6.766 9.367 -23.828 1 95.62 127 LYS B CA 1
ATOM 5082 C C . LYS B 1 127 ? -7.418 7.992 -23.953 1 95.62 127 LYS B C 1
ATOM 5084 O O . LYS B 1 127 ? -6.734 6.988 -24.141 1 95.62 127 LYS B O 1
ATOM 5089 N N . TYR B 1 128 ? -8.68 7.953 -23.828 1 97.94 128 TYR B N 1
ATOM 5090 C CA . TYR B 1 128 ? -9.359 6.668 -23.703 1 97.94 128 TYR B CA 1
ATOM 5091 C C . TYR B 1 128 ? -10.172 6.348 -24.953 1 97.94 128 TYR B C 1
ATOM 5093 O O . TYR B 1 128 ? -10.695 7.254 -25.594 1 97.94 128 TYR B O 1
ATOM 5101 N N . ASP B 1 129 ? -10.266 5.047 -25.312 1 98.25 129 ASP B N 1
ATOM 5102 C CA . ASP B 1 129 ? -11.008 4.551 -26.469 1 98.25 129 ASP B CA 1
ATOM 5103 C C . ASP B 1 129 ? -12.492 4.387 -26.125 1 98.25 129 ASP B C 1
ATOM 5105 O O . ASP B 1 129 ? -13 3.266 -26.094 1 98.25 129 ASP B O 1
ATOM 5109 N N . VAL B 1 130 ? -13.164 5.551 -25.953 1 98.44 130 VAL B N 1
ATOM 5110 C CA . VAL B 1 130 ? -14.586 5.59 -25.625 1 98.44 130 VAL B CA 1
ATOM 5111 C C . VAL B 1 130 ? -15.312 6.5 -26.609 1 98.44 130 VAL B C 1
ATOM 5113 O O . VAL B 1 130 ? -14.695 7.332 -27.281 1 98.44 130 VAL B O 1
ATOM 5116 N N . ASP B 1 131 ? -16.656 6.312 -26.688 1 98.56 131 ASP B N 1
ATOM 5117 C CA . ASP B 1 131 ? -17.453 7.113 -27.609 1 98.56 131 ASP B CA 1
ATOM 5118 C C . ASP B 1 131 ? -17.859 8.438 -26.984 1 98.56 131 ASP B C 1
ATOM 5120 O O . ASP B 1 131 ? -18.094 9.43 -27.688 1 98.56 131 ASP B O 1
ATOM 5124 N N . GLU B 1 132 ? -17.969 8.43 -25.688 1 98.25 132 GLU B N 1
ATOM 5125 C CA . GLU B 1 132 ? -18.453 9.602 -24.953 1 98.25 132 GLU B CA 1
ATOM 5126 C C . GLU B 1 132 ? -17.875 9.648 -23.547 1 98.25 132 GLU B C 1
ATOM 5128 O O . GLU B 1 132 ? -17.625 8.609 -22.938 1 98.25 132 GLU B O 1
ATOM 5133 N N . VAL B 1 133 ? -17.594 10.852 -23.078 1 98.62 133 VAL B N 1
ATOM 5134 C CA . VAL B 1 133 ? -17.219 11.094 -21.688 1 98.62 133 VAL B CA 1
ATOM 5135 C C . VAL B 1 133 ? -18.188 12.094 -21.062 1 98.62 133 VAL B C 1
ATOM 5137 O O . VAL B 1 133 ? -18.453 13.148 -21.641 1 98.62 133 VAL B O 1
ATOM 5140 N N . LEU B 1 134 ? -18.766 11.703 -19.953 1 98.5 134 LEU B N 1
ATOM 5141 C CA . LEU B 1 134 ? -19.688 12.562 -19.203 1 98.5 134 LEU B CA 1
ATOM 5142 C C . LEU B 1 134 ? -19.297 12.633 -17.734 1 98.5 134 LEU B C 1
ATOM 5144 O O . LEU B 1 134 ? -18.469 11.828 -17.266 1 98.5 134 LEU B O 1
ATOM 5148 N N . TYR B 1 135 ? -19.844 13.617 -17.078 1 97.88 135 TYR B N 1
ATOM 5149 C CA . TYR B 1 135 ? -19.703 13.641 -15.625 1 97.88 135 TYR B CA 1
ATOM 5150 C C . TYR B 1 135 ? -20.609 12.609 -14.969 1 97.88 135 TYR B C 1
ATOM 5152 O O . TYR B 1 135 ? -21.734 12.375 -15.43 1 97.88 135 TYR B O 1
ATOM 5160 N N . SER B 1 136 ? -20.109 12.055 -13.883 1 97.44 136 SER B N 1
ATOM 5161 C CA . SER B 1 136 ? -20.812 10.984 -13.18 1 97.44 136 SER B CA 1
ATOM 5162 C C . SER B 1 136 ? -22.172 11.453 -12.688 1 97.44 136 SER B C 1
ATOM 5164 O O . SER B 1 136 ? -23.062 10.633 -12.422 1 97.44 136 SER B O 1
ATOM 5166 N N . THR B 1 137 ? -22.484 12.727 -12.648 1 96.44 137 THR B N 1
ATOM 5167 C CA . THR B 1 137 ? -23.766 13.273 -12.219 1 96.44 137 THR B CA 1
ATOM 5168 C C . THR B 1 137 ? -24.859 12.922 -13.219 1 96.44 137 THR B C 1
ATOM 5170 O O . THR B 1 137 ? -26.047 12.992 -12.898 1 96.44 137 THR B O 1
ATOM 5173 N N . SER B 1 138 ? -24.469 12.523 -14.375 1 97 138 SER B N 1
ATOM 5174 C CA . SER B 1 138 ? -25.453 12.281 -15.422 1 97 138 SER B CA 1
ATOM 5175 C C . SER B 1 138 ? -25.781 10.797 -15.539 1 97 138 SER B C 1
ATOM 5177 O O . SER B 1 138 ? -26.703 10.414 -16.266 1 97 138 SER B O 1
ATOM 5179 N N . ILE B 1 139 ? -25.078 9.953 -14.828 1 97.69 139 ILE B N 1
ATOM 5180 C CA . ILE B 1 139 ? -25.109 8.523 -15.133 1 97.69 139 ILE B CA 1
ATOM 5181 C C . ILE B 1 139 ? -26.5 7.961 -14.812 1 97.69 139 ILE B C 1
ATOM 5183 O O . ILE B 1 139 ? -27.031 7.137 -15.562 1 97.69 139 ILE B O 1
ATOM 5187 N N . THR B 1 140 ? -27.094 8.367 -13.742 1 97.38 140 THR B N 1
ATOM 5188 C CA . THR B 1 140 ? -28.406 7.863 -13.352 1 97.38 140 THR B CA 1
ATOM 5189 C C . THR B 1 140 ? -29.438 8.188 -14.414 1 97.38 140 THR B C 1
ATOM 5191 O O . THR B 1 140 ? -30.25 7.324 -14.781 1 97.38 140 THR B O 1
ATOM 5194 N N . ASP B 1 141 ? -29.406 9.375 -14.938 1 97.38 141 ASP B N 1
ATOM 5195 C CA . ASP B 1 141 ? -30.328 9.789 -15.992 1 97.38 141 ASP B CA 1
ATOM 5196 C C . ASP B 1 141 ? -30.094 8.992 -17.266 1 97.38 141 ASP B C 1
ATOM 5198 O O . ASP B 1 141 ? -31.047 8.609 -17.953 1 97.38 141 ASP B O 1
ATOM 5202 N N . LYS B 1 142 ? -28.859 8.812 -17.578 1 97.5 142 LYS B N 1
ATOM 5203 C CA . LYS B 1 142 ? -28.5 8.094 -18.797 1 97.5 142 LYS B CA 1
ATOM 5204 C C . LYS B 1 142 ? -28.969 6.641 -18.734 1 97.5 142 LYS B C 1
ATOM 5206 O O . LYS B 1 142 ? -29.438 6.09 -19.734 1 97.5 142 LYS B O 1
ATOM 5211 N N . ILE B 1 143 ? -28.812 6.031 -17.562 1 97.69 143 ILE B N 1
ATOM 5212 C CA . ILE B 1 143 ? -29.281 4.656 -17.391 1 97.69 143 ILE B CA 1
ATOM 5213 C C . ILE B 1 143 ? -30.797 4.598 -17.516 1 97.69 143 ILE B C 1
ATOM 5215 O O . ILE B 1 143 ? -31.328 3.689 -18.156 1 97.69 143 ILE B O 1
ATOM 5219 N N . MET B 1 144 ? -31.516 5.551 -16.953 1 96.5 144 MET B N 1
ATOM 5220 C CA . MET B 1 144 ? -32.969 5.605 -17.062 1 96.5 144 MET B CA 1
ATOM 5221 C C . MET B 1 144 ? -33.406 5.793 -18.516 1 96.5 144 MET B C 1
ATOM 5223 O O . MET B 1 144 ? -34.375 5.164 -18.969 1 96.5 144 MET B O 1
ATOM 5227 N N . GLU B 1 145 ? -32.75 6.691 -19.156 1 96.56 145 GLU B N 1
ATOM 5228 C CA . GLU B 1 145 ? -33.031 6.91 -20.578 1 96.56 145 GLU B CA 1
ATOM 5229 C C . GLU B 1 145 ? -32.906 5.617 -21.375 1 96.56 145 GLU B C 1
ATOM 5231 O O . GLU B 1 145 ? -33.75 5.32 -22.234 1 96.56 145 GLU B O 1
ATOM 5236 N N . PHE B 1 146 ? -31.891 4.891 -21.094 1 96.38 146 PHE B N 1
ATOM 5237 C CA . PHE B 1 146 ? -31.703 3.605 -21.75 1 96.38 146 PHE B CA 1
ATOM 5238 C C . PHE B 1 146 ? -32.875 2.68 -21.484 1 96.38 146 PHE B C 1
ATOM 5240 O O . PHE B 1 146 ? -33.438 2.07 -22.406 1 96.38 146 PHE B O 1
ATOM 5247 N N . HIS B 1 147 ? -33.25 2.576 -20.219 1 95.06 147 HIS B N 1
ATOM 5248 C CA . HIS B 1 147 ? -34.344 1.689 -19.828 1 95.06 147 HIS B CA 1
ATOM 5249 C C . HIS B 1 147 ? -35.656 2.076 -20.531 1 95.06 147 HIS B C 1
ATOM 5251 O O . HIS B 1 147 ? -36.406 1.206 -20.938 1 95.06 147 HIS B O 1
ATOM 5257 N N . LEU B 1 148 ? -35.875 3.338 -20.641 1 94.69 148 LEU B N 1
ATOM 5258 C CA . LEU B 1 148 ? -37.094 3.818 -21.281 1 94.69 148 LEU B CA 1
ATOM 5259 C C . LEU B 1 148 ? -37.062 3.543 -22.781 1 94.69 148 LEU B C 1
ATOM 5261 O O . LEU B 1 148 ? -38.125 3.291 -23.391 1 94.69 148 LEU B O 1
ATOM 5265 N N . THR B 1 149 ? -35.938 3.576 -23.328 1 94.12 149 THR B N 1
ATOM 5266 C CA . THR B 1 149 ? -35.781 3.375 -24.766 1 94.12 149 THR B CA 1
ATOM 5267 C C . THR B 1 149 ? -35.844 1.888 -25.109 1 94.12 149 THR B C 1
ATOM 5269 O O . THR B 1 149 ? -36.438 1.495 -26.094 1 94.12 149 THR B O 1
ATOM 5272 N N . PHE B 1 150 ? -35.219 1.1 -24.203 1 91.19 150 PHE B N 1
ATOM 5273 C CA . PHE B 1 150 ? -35.125 -0.334 -24.453 1 91.19 150 PHE B CA 1
ATOM 5274 C C . PHE B 1 150 ? -35.812 -1.121 -23.344 1 91.19 150 PHE B C 1
ATOM 5276 O O . PHE B 1 150 ? -35.188 -1.924 -22.656 1 91.19 150 PHE B O 1
ATOM 5283 N N . GLN B 1 151 ? -36.969 -0.947 -23.078 1 83.75 151 GLN B N 1
ATOM 5284 C CA . GLN B 1 151 ? -37.781 -1.325 -21.922 1 83.75 151 GLN B CA 1
ATOM 5285 C C . GLN B 1 151 ? -37.562 -2.787 -21.547 1 83.75 151 GLN B C 1
ATOM 5287 O O . GLN B 1 151 ? -37.594 -3.141 -20.375 1 83.75 151 GLN B O 1
ATOM 5292 N N . SER B 1 152 ? -37.25 -3.662 -22.469 1 86.88 152 SER B N 1
ATOM 5293 C CA . SER B 1 152 ? -37.156 -5.074 -22.125 1 86.88 152 SER B CA 1
ATOM 5294 C C . SER B 1 152 ? -35.688 -5.539 -22.125 1 86.88 152 SER B C 1
ATOM 5296 O O . SER B 1 152 ? -35.406 -6.719 -21.891 1 86.88 152 SER B O 1
ATOM 5298 N N . SER B 1 153 ? -34.812 -4.613 -22.188 1 93.75 153 SER B N 1
ATOM 5299 C CA . SER B 1 153 ? -33.406 -4.988 -22.281 1 93.75 153 SER B CA 1
ATOM 5300 C C . SER B 1 153 ? -32.75 -5.031 -20.891 1 93.75 153 SER B C 1
ATOM 5302 O O . SER B 1 153 ? -33.062 -4.188 -20.047 1 93.75 153 SER B O 1
ATOM 5304 N N . PRO B 1 154 ? -31.922 -5.984 -20.641 1 96.25 154 PRO B N 1
ATOM 5305 C CA . PRO B 1 154 ? -31.297 -6.121 -19.312 1 96.25 154 PRO B CA 1
ATOM 5306 C C . PRO B 1 154 ? -30.156 -5.137 -19.109 1 96.25 154 PRO B C 1
ATOM 5308 O O . PRO B 1 154 ? -29.547 -4.668 -20.078 1 96.25 154 PRO B O 1
ATOM 5311 N N . ILE B 1 155 ? -29.922 -4.801 -17.875 1 97.25 155 ILE B N 1
ATOM 5312 C CA . ILE B 1 155 ? -28.719 -4.137 -17.422 1 97.25 155 ILE B CA 1
ATOM 5313 C C . ILE B 1 155 ? -27.797 -5.156 -16.75 1 97.25 155 ILE B C 1
ATOM 5315 O O . ILE B 1 155 ? -28.156 -5.758 -15.727 1 97.25 155 ILE B O 1
ATOM 5319 N N . TYR B 1 156 ? -26.609 -5.406 -17.375 1 97.62 156 TYR B N 1
ATOM 5320 C CA . TYR B 1 156 ? -25.641 -6.355 -16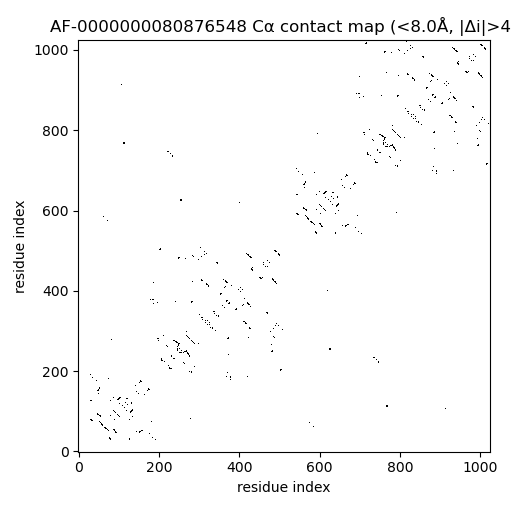.844 1 97.62 156 TYR B CA 1
ATOM 5321 C C . TYR B 1 156 ? -24.641 -5.664 -15.922 1 97.62 156 TYR B C 1
ATOM 5323 O O . TYR B 1 156 ? -24.062 -4.641 -16.281 1 97.62 156 TYR B O 1
ATOM 5331 N N . THR B 1 157 ? -24.438 -6.09 -14.742 1 97.62 157 THR B N 1
ATOM 5332 C CA . THR B 1 157 ? -23.469 -5.594 -13.781 1 97.62 157 THR B CA 1
ATOM 5333 C C . THR B 1 157 ? -22.75 -6.754 -13.094 1 97.62 157 THR B C 1
ATOM 5335 O O . THR B 1 157 ? -22.859 -7.902 -13.523 1 97.62 157 THR B O 1
ATOM 5338 N N . ILE B 1 158 ? -21.797 -6.438 -12.125 1 96.81 158 ILE B N 1
ATOM 5339 C CA . ILE B 1 158 ? -21.125 -7.465 -11.344 1 96.81 158 ILE B CA 1
ATOM 5340 C C . ILE B 1 158 ? -21.266 -7.145 -9.852 1 96.81 158 ILE B C 1
ATOM 5342 O O . ILE B 1 158 ? -21.453 -5.988 -9.477 1 96.81 158 ILE B O 1
ATOM 5346 N N . HIS B 1 159 ? -21.141 -8.117 -8.945 1 91.5 159 HIS B N 1
ATOM 5347 C CA . HIS B 1 159 ? -21.062 -7.98 -7.492 1 91.5 159 HIS B CA 1
ATOM 5348 C C . HIS B 1 159 ? -22.203 -7.125 -6.965 1 91.5 159 HIS B C 1
ATOM 5350 O O . HIS B 1 159 ? -22.016 -6.332 -6.039 1 91.5 159 HIS B O 1
ATOM 5356 N N . HIS B 1 160 ? -23.297 -7.047 -7.652 1 85.5 160 HIS B N 1
ATOM 5357 C CA . HIS B 1 160 ? -24.453 -6.258 -7.266 1 85.5 160 HIS B CA 1
ATOM 5358 C C . HIS B 1 160 ? -24.109 -4.77 -7.211 1 85.5 160 HIS B C 1
ATOM 5360 O O . HIS B 1 160 ? -24.625 -4.047 -6.348 1 85.5 160 HIS B O 1
ATOM 5366 N N . GLN B 1 161 ? -23.203 -4.398 -8.039 1 86.44 161 GLN B N 1
ATOM 5367 C CA . GLN B 1 161 ? -22.938 -2.973 -8.211 1 86.44 161 GLN B CA 1
ATOM 5368 C C . GLN B 1 161 ? -24.156 -2.256 -8.789 1 86.44 161 GLN B C 1
ATOM 5370 O O . GLN B 1 161 ? -24.453 -2.371 -9.977 1 86.44 161 GLN B O 1
ATOM 5375 N N . VAL B 1 162 ? -24.859 -1.459 -7.945 1 86.19 162 VAL B N 1
ATOM 5376 C CA . VAL B 1 162 ? -26.094 -0.841 -8.414 1 86.19 162 VAL B CA 1
ATOM 5377 C C . VAL B 1 162 ? -26.219 0.573 -7.848 1 86.19 162 VAL B C 1
ATOM 5379 O O . VAL B 1 162 ? -27.312 1.138 -7.793 1 86.19 162 VAL B O 1
ATOM 5382 N N . SER B 1 163 ? -25.062 1.114 -7.508 1 87.5 163 SER B N 1
ATOM 5383 C CA . SER B 1 163 ? -25.094 2.354 -6.742 1 87.5 163 SER B CA 1
ATOM 5384 C C . SER B 1 163 ? -25.75 3.479 -7.547 1 87.5 163 SER B C 1
ATOM 5386 O O . SER B 1 163 ? -26.312 4.41 -6.973 1 87.5 163 SER B O 1
ATOM 5388 N N . ARG B 1 164 ? -25.656 3.379 -8.906 1 91.31 164 ARG B N 1
ATOM 5389 C CA . ARG B 1 164 ? -26.156 4.484 -9.727 1 91.31 164 ARG B CA 1
ATOM 5390 C C . ARG B 1 164 ? -27.344 4.051 -10.57 1 91.31 164 ARG B C 1
ATOM 5392 O O . ARG B 1 164 ? -27.844 4.816 -11.398 1 91.31 164 ARG B O 1
ATOM 5399 N N . ILE B 1 165 ? -27.797 2.865 -10.414 1 95 165 ILE B N 1
ATOM 5400 C CA . ILE B 1 165 ? -28.969 2.385 -11.117 1 95 165 ILE B CA 1
ATOM 5401 C C . ILE B 1 165 ? -30.234 2.855 -10.391 1 95 165 ILE B C 1
ATOM 5403 O O . ILE B 1 165 ? -30.422 2.555 -9.211 1 95 165 ILE B O 1
ATOM 5407 N N . PRO B 1 166 ? -31.094 3.523 -11.148 1 94.56 166 PRO B N 1
ATOM 5408 C CA . PRO B 1 166 ? -32.312 4.031 -10.5 1 94.56 166 PRO B CA 1
ATOM 5409 C C . PRO B 1 166 ? -33.156 2.918 -9.883 1 94.56 166 PRO B C 1
ATOM 5411 O O . PRO B 1 166 ? -33.344 1.864 -10.5 1 94.56 166 PRO B O 1
ATOM 5414 N N . SER B 1 167 ? -33.688 3.201 -8.695 1 92.81 167 SER B N 1
ATOM 5415 C CA . SER B 1 167 ? -34.531 2.23 -7.992 1 92.81 167 SER B CA 1
ATOM 5416 C C . SER B 1 167 ? -35.812 1.955 -8.75 1 92.81 167 SER B C 1
ATOM 5418 O O . SER B 1 167 ? -36.469 0.919 -8.555 1 92.81 167 SER B O 1
ATOM 5420 N N . ARG B 1 168 ? -36.219 2.859 -9.625 1 92.94 168 ARG B N 1
ATOM 5421 C CA . ARG B 1 168 ? -37.438 2.729 -10.398 1 92.94 168 ARG B CA 1
ATOM 5422 C C . ARG B 1 168 ? -37.312 1.614 -11.438 1 92.94 168 ARG B C 1
ATOM 5424 O O . ARG B 1 168 ? -38.312 1.149 -11.977 1 92.94 168 ARG B O 1
ATOM 5431 N N . ILE B 1 169 ? -36.188 1.281 -11.781 1 94.94 169 ILE B N 1
ATOM 5432 C CA . ILE B 1 169 ? -36 0.182 -12.719 1 94.94 169 ILE B CA 1
ATOM 5433 C C . ILE B 1 169 ? -36.188 -1.15 -12.008 1 94.94 169 ILE B C 1
ATOM 5435 O O . ILE B 1 169 ? -35.531 -1.447 -11.016 1 94.94 169 ILE B O 1
ATOM 5439 N N . PRO B 1 170 ? -37.094 -1.959 -12.484 1 94.88 170 PRO B N 1
ATOM 5440 C CA . PRO B 1 170 ? -37.344 -3.242 -11.828 1 94.88 170 PRO B CA 1
ATOM 5441 C C . PRO B 1 170 ? -36.125 -4.133 -11.75 1 94.88 170 PRO B C 1
ATOM 5443 O O . PRO B 1 170 ? -35.344 -4.219 -12.711 1 94.88 170 PRO B O 1
ATOM 5446 N N . ARG B 1 171 ? -36 -4.84 -10.617 1 94.12 171 ARG B N 1
ATOM 5447 C CA . ARG B 1 171 ? -34.844 -5.672 -10.336 1 94.12 171 ARG B CA 1
ATOM 5448 C C . ARG B 1 171 ? -34.719 -6.801 -11.359 1 94.12 171 ARG B C 1
ATOM 5450 O O . ARG B 1 171 ? -33.594 -7.273 -11.633 1 94.12 171 ARG B O 1
ATOM 5457 N N . LYS B 1 172 ? -35.75 -7.199 -11.945 1 94 172 LYS B N 1
ATOM 5458 C CA . LYS B 1 172 ? -35.75 -8.297 -12.906 1 94 172 LYS B CA 1
ATOM 5459 C C . LYS B 1 172 ? -34.906 -7.941 -14.141 1 94 172 LYS B C 1
ATOM 5461 O O . LYS B 1 172 ? -34.5 -8.828 -14.883 1 94 172 LYS B O 1
ATOM 5466 N N . PHE B 1 173 ? -34.75 -6.633 -14.398 1 94.81 173 PHE B N 1
ATOM 5467 C CA . PHE B 1 173 ? -34 -6.191 -15.57 1 94.81 173 PHE B CA 1
ATOM 5468 C C . PHE B 1 173 ? -32.531 -6.027 -15.242 1 94.81 173 PHE B C 1
ATOM 5470 O O . PHE B 1 173 ? -31.719 -5.703 -16.109 1 94.81 173 PHE B O 1
ATOM 5477 N N . ILE B 1 174 ? -32.094 -6.223 -14.031 1 95.62 174 ILE B N 1
ATOM 5478 C CA . ILE B 1 174 ? -30.703 -6.09 -13.586 1 95.62 174 ILE B CA 1
ATOM 5479 C C . ILE B 1 174 ? -30.109 -7.473 -13.328 1 95.62 174 ILE B C 1
ATOM 5481 O O . ILE B 1 174 ? -30.625 -8.234 -12.508 1 95.62 174 ILE B O 1
ATOM 5485 N N . SER B 1 175 ? -29.062 -7.844 -14.039 1 94.81 175 SER B N 1
ATOM 5486 C CA . SER B 1 175 ? -28.453 -9.164 -13.891 1 94.81 175 SER B CA 1
ATOM 5487 C C . SER B 1 175 ? -26.984 -9.047 -13.492 1 94.81 175 SER B C 1
ATOM 5489 O O . SER B 1 175 ? -26.219 -8.32 -14.133 1 94.81 175 SER B O 1
ATOM 5491 N N . ASP B 1 176 ? -26.562 -9.727 -12.492 1 94.94 176 ASP B N 1
ATOM 5492 C CA . ASP B 1 176 ? -25.156 -9.75 -12.094 1 94.94 176 ASP B CA 1
ATOM 5493 C C . ASP B 1 176 ? -24.547 -11.141 -12.281 1 94.94 176 ASP B C 1
ATOM 5495 O O . ASP B 1 176 ? -23.5 -11.453 -11.719 1 94.94 176 ASP B O 1
ATOM 5499 N N . GLN B 1 177 ? -25.094 -11.992 -13.148 1 94.31 177 GLN B N 1
ATOM 5500 C CA . GLN B 1 177 ? -24.688 -13.383 -13.266 1 94.31 177 GLN B CA 1
ATOM 5501 C C . GLN B 1 177 ? -23.828 -13.609 -14.508 1 94.31 177 GLN B C 1
ATOM 5503 O O . GLN B 1 177 ? -23.016 -14.531 -14.547 1 94.31 177 GLN B O 1
ATOM 5508 N N . TYR B 1 178 ? -24.016 -12.742 -15.453 1 95.81 178 TYR B N 1
ATOM 5509 C CA . TYR B 1 178 ? -23.484 -13.086 -16.766 1 95.81 178 TYR B CA 1
ATOM 5510 C C . TYR B 1 178 ? -22.234 -12.273 -17.078 1 95.81 178 TYR B C 1
ATOM 5512 O O . TYR B 1 178 ? -21.359 -12.734 -17.797 1 95.81 178 TYR B O 1
ATOM 5520 N N . LEU B 1 179 ? -22.203 -11.062 -16.547 1 97.5 179 LEU B N 1
ATOM 5521 C CA . LEU B 1 179 ? -21.188 -10.125 -17.016 1 97.5 179 LEU B CA 1
ATOM 5522 C C . LEU B 1 179 ? -19.797 -10.562 -16.578 1 97.5 179 LEU B C 1
ATOM 5524 O O . LEU B 1 179 ? -18.859 -10.57 -17.375 1 97.5 179 LEU B O 1
ATOM 5528 N N . GLN B 1 180 ? -19.609 -10.953 -15.312 1 97.12 180 GLN B N 1
ATOM 5529 C CA . GLN B 1 180 ? -18.297 -11.328 -14.805 1 97.12 180 GLN B CA 1
ATOM 5530 C C . GLN B 1 180 ? -17.734 -12.516 -15.562 1 97.12 180 GLN B C 1
ATOM 5532 O O . GLN B 1 180 ? -16.594 -12.461 -16.062 1 97.12 180 GLN B O 1
ATOM 5537 N N . PRO B 1 181 ? -18.453 -13.656 -15.758 1 96.19 181 PRO B N 1
ATOM 5538 C CA . PRO B 1 181 ? -17.906 -14.766 -16.547 1 96.19 181 PRO B CA 1
ATOM 5539 C C . PRO B 1 181 ? -17.578 -14.359 -17.984 1 96.19 181 PRO B C 1
ATOM 5541 O O . PRO B 1 181 ? -16.609 -14.859 -18.562 1 96.19 181 PRO B O 1
ATOM 5544 N N . ALA B 1 182 ? -18.406 -13.469 -18.547 1 97.19 182 ALA B N 1
ATOM 5545 C CA . ALA B 1 182 ? -18.141 -13.008 -19.906 1 97.19 182 ALA B CA 1
ATOM 5546 C C . ALA B 1 182 ? -16.812 -12.266 -19.984 1 97.19 182 ALA B C 1
ATOM 5548 O O . ALA B 1 182 ? -16.016 -12.5 -20.891 1 97.19 182 ALA B O 1
ATOM 5549 N N . ILE B 1 183 ? -16.594 -11.344 -19.031 1 98.25 183 ILE B N 1
ATOM 5550 C CA . ILE B 1 183 ? -15.336 -10.609 -19.016 1 98.25 183 ILE B CA 1
ATOM 5551 C C . ILE B 1 183 ? -14.18 -11.562 -18.734 1 98.25 183 ILE B C 1
ATOM 5553 O O . ILE B 1 183 ? -13.117 -11.453 -19.344 1 98.25 183 ILE B O 1
ATOM 5557 N N . ASP B 1 184 ? -14.344 -12.5 -17.781 1 97.06 184 ASP B N 1
ATOM 5558 C CA . ASP B 1 184 ? -13.312 -13.477 -17.469 1 97.06 184 ASP B CA 1
ATOM 5559 C C . ASP B 1 184 ? -12.867 -14.234 -18.719 1 97.06 184 ASP B C 1
ATOM 5561 O O . ASP B 1 184 ? -11.672 -14.406 -18.953 1 97.06 184 ASP B O 1
ATOM 5565 N N . ASP B 1 185 ? -13.797 -14.625 -19.5 1 96.12 185 ASP B N 1
ATOM 5566 C CA . ASP B 1 185 ? -13.5 -15.375 -20.719 1 96.12 185 ASP B CA 1
ATOM 5567 C C . ASP B 1 185 ? -12.68 -14.531 -21.688 1 96.12 185 ASP B C 1
ATOM 5569 O O . ASP B 1 185 ? -11.758 -15.039 -22.344 1 96.12 185 ASP B O 1
ATOM 5573 N N . CYS B 1 186 ? -13.062 -13.312 -21.766 1 97.94 186 CYS B N 1
ATOM 5574 C CA . CYS B 1 186 ? -12.359 -12.43 -22.688 1 97.94 186 CYS B CA 1
ATOM 5575 C C . CYS B 1 186 ? -10.945 -12.133 -22.188 1 97.94 186 CYS B C 1
ATOM 5577 O O . CYS B 1 186 ? -10.008 -12.094 -22.984 1 97.94 186 CYS B O 1
ATOM 5579 N N . ARG B 1 187 ? -10.773 -11.977 -20.859 1 97.94 187 ARG B N 1
ATOM 5580 C CA . ARG B 1 187 ? -9.5 -11.594 -20.25 1 97.94 187 ARG B CA 1
ATOM 5581 C C . ARG B 1 187 ? -8.461 -12.695 -20.422 1 97.94 187 ARG B C 1
ATOM 5583 O O . ARG B 1 187 ? -7.258 -12.438 -20.312 1 97.94 187 ARG B O 1
ATOM 5590 N N . VAL B 1 188 ? -8.875 -13.898 -20.688 1 96.94 188 VAL B N 1
ATOM 5591 C CA . VAL B 1 188 ? -7.957 -15.023 -20.828 1 96.94 188 VAL B CA 1
ATOM 5592 C C . VAL B 1 188 ? -7.078 -14.836 -22.062 1 96.94 188 VAL B C 1
ATOM 5594 O O . VAL B 1 188 ? -5.91 -15.234 -22.062 1 96.94 188 VAL B O 1
ATOM 5597 N N . TYR B 1 189 ? -7.641 -14.266 -23.109 1 97.62 189 TYR B N 1
ATOM 5598 C CA . TYR B 1 189 ? -6.938 -14.062 -24.359 1 97.62 189 TYR B CA 1
ATOM 5599 C C . TYR B 1 189 ? -6.477 -12.617 -24.5 1 97.62 189 TYR B C 1
ATOM 5601 O O . TYR B 1 189 ? -7.301 -11.703 -24.625 1 97.62 189 TYR B O 1
ATOM 5609 N N . LYS B 1 190 ? -5.195 -12.43 -24.547 1 98.62 190 LYS B N 1
ATOM 5610 C CA . LYS B 1 190 ? -4.637 -11.086 -24.594 1 98.62 190 LYS B CA 1
ATOM 5611 C C . LYS B 1 190 ? -4.57 -10.57 -26.031 1 98.62 190 LYS B C 1
ATOM 5613 O O . LYS B 1 190 ? -4.195 -11.305 -26.953 1 98.62 190 LYS B O 1
ATOM 5618 N N . ASP B 1 191 ? -4.988 -9.328 -26.25 1 98.06 191 ASP B N 1
ATOM 5619 C CA . ASP B 1 191 ? -4.758 -8.711 -27.547 1 98.06 191 ASP B CA 1
ATOM 5620 C C . ASP B 1 191 ? -3.348 -8.125 -27.641 1 98.06 191 ASP B C 1
ATOM 5622 O O . ASP B 1 191 ? -2.559 -8.25 -26.703 1 98.06 191 ASP B O 1
ATOM 5626 N N . ASP B 1 192 ? -3.014 -7.547 -28.781 1 98.06 192 ASP B N 1
ATOM 5627 C CA . ASP B 1 192 ? -1.657 -7.062 -29.016 1 98.06 192 ASP B CA 1
ATOM 5628 C C . ASP B 1 192 ? -1.286 -5.961 -28.031 1 98.06 192 ASP B C 1
ATOM 5630 O O . ASP B 1 192 ? -0.141 -5.879 -27.578 1 98.06 192 ASP B O 1
ATOM 5634 N N . TYR B 1 193 ? -2.234 -5.098 -27.75 1 98.38 193 TYR B N 1
ATOM 5635 C CA . TYR B 1 193 ? -1.969 -4 -26.828 1 98.38 193 TYR B CA 1
ATOM 5636 C C . TYR B 1 193 ? -1.682 -4.527 -25.422 1 98.38 193 TYR B C 1
ATOM 5638 O O . TYR B 1 193 ? -0.743 -4.074 -24.766 1 98.38 193 TYR B O 1
ATOM 5646 N N . GLU B 1 194 ? -2.482 -5.438 -24.953 1 98.62 194 GLU B N 1
ATOM 5647 C CA . GLU B 1 194 ? -2.266 -6.051 -23.656 1 98.62 194 GLU B CA 1
ATOM 5648 C C . GLU B 1 194 ? -0.9 -6.727 -23.578 1 98.62 194 GLU B C 1
ATOM 5650 O O . GLU B 1 194 ? -0.208 -6.633 -22.562 1 98.62 194 GLU B O 1
ATOM 5655 N N . ILE B 1 195 ? -0.55 -7.438 -24.594 1 98.75 195 ILE B N 1
ATOM 5656 C CA . ILE B 1 195 ? 0.743 -8.117 -24.641 1 98.75 195 ILE B CA 1
ATOM 5657 C C . ILE B 1 195 ? 1.865 -7.082 -24.547 1 98.75 195 ILE B C 1
ATOM 5659 O O . ILE B 1 195 ? 2.877 -7.324 -23.875 1 98.75 195 ILE B O 1
ATOM 5663 N N . LYS B 1 196 ? 1.695 -5.953 -25.203 1 98.44 196 LYS B N 1
ATOM 5664 C CA . LYS B 1 196 ? 2.68 -4.879 -25.078 1 98.44 196 LYS B CA 1
ATOM 5665 C C . LYS B 1 196 ? 2.824 -4.41 -23.641 1 98.44 196 LYS B C 1
ATOM 5667 O O . LYS B 1 196 ? 3.932 -4.129 -23.188 1 98.44 196 LYS B O 1
ATOM 5672 N N . LEU B 1 197 ? 1.703 -4.25 -22.953 1 98.69 197 LEU B N 1
ATOM 5673 C CA . LEU B 1 197 ? 1.744 -3.85 -21.547 1 98.69 197 LEU B CA 1
ATOM 5674 C C . LEU B 1 197 ? 2.451 -4.902 -20.703 1 98.69 197 LEU B C 1
ATOM 5676 O O . LEU B 1 197 ? 3.262 -4.566 -19.844 1 98.69 197 LEU B O 1
ATOM 5680 N N . LEU B 1 198 ? 2.168 -6.168 -20.938 1 98.88 198 LEU B N 1
ATOM 5681 C CA . LEU B 1 198 ? 2.826 -7.262 -20.234 1 98.88 198 LEU B CA 1
ATOM 5682 C C . LEU B 1 198 ? 4.324 -7.262 -20.5 1 98.88 198 LEU B C 1
ATOM 5684 O O . LEU B 1 198 ? 5.129 -7.488 -19.594 1 98.88 198 LEU B O 1
ATOM 5688 N N . ARG B 1 199 ? 4.715 -7.051 -21.734 1 98.81 199 ARG B N 1
ATOM 5689 C CA . ARG B 1 199 ? 6.121 -6.973 -22.109 1 98.81 199 ARG B CA 1
ATOM 5690 C C . ARG B 1 199 ? 6.828 -5.852 -21.359 1 98.81 199 ARG B C 1
ATOM 5692 O O . ARG B 1 199 ? 7.945 -6.035 -20.875 1 98.81 199 ARG B O 1
ATOM 5699 N N . GLN B 1 200 ? 6.152 -4.727 -21.297 1 98.69 200 GLN B N 1
ATOM 5700 C CA . GLN B 1 200 ? 6.742 -3.598 -20.578 1 98.69 200 GLN B CA 1
ATOM 5701 C C . GLN B 1 200 ? 6.91 -3.908 -19.094 1 98.69 200 GLN B C 1
ATOM 5703 O O . GLN B 1 200 ? 7.934 -3.566 -18.5 1 98.69 200 GLN B O 1
ATOM 5708 N N . ALA B 1 201 ? 5.922 -4.492 -18.469 1 98.81 201 ALA B N 1
ATOM 5709 C CA . ALA B 1 201 ? 6.047 -4.91 -17.078 1 98.81 201 ALA B CA 1
ATOM 5710 C C . ALA B 1 201 ? 7.246 -5.836 -16.891 1 98.81 201 ALA B C 1
ATOM 5712 O O . ALA B 1 201 ? 7.98 -5.715 -15.906 1 98.81 201 ALA B O 1
ATOM 5713 N N . ASN B 1 202 ? 7.461 -6.738 -17.812 1 98.88 202 ASN B N 1
ATOM 5714 C CA . ASN B 1 202 ? 8.57 -7.68 -17.75 1 98.88 202 ASN B CA 1
ATOM 5715 C C . ASN B 1 202 ? 9.914 -6.98 -17.938 1 98.88 202 ASN B C 1
ATOM 5717 O O . ASN B 1 202 ? 10.906 -7.344 -17.297 1 98.88 202 ASN B O 1
ATOM 5721 N N . ILE B 1 203 ? 9.938 -6.031 -18.812 1 98.88 203 ILE B N 1
ATOM 5722 C CA . ILE B 1 203 ? 11.164 -5.277 -19.047 1 98.88 203 ILE B CA 1
ATOM 5723 C C . ILE B 1 203 ? 11.578 -4.559 -17.766 1 98.88 203 ILE B C 1
ATOM 5725 O O . ILE B 1 203 ? 12.734 -4.641 -17.344 1 98.88 203 ILE B O 1
ATOM 5729 N N . ILE B 1 204 ? 10.648 -3.865 -17.141 1 98.88 204 ILE B N 1
ATOM 5730 C CA . ILE B 1 204 ? 10.938 -3.146 -15.914 1 98.88 204 ILE B CA 1
ATOM 5731 C C . ILE B 1 204 ? 11.359 -4.137 -14.828 1 98.88 204 ILE B C 1
ATOM 5733 O O . ILE B 1 204 ? 12.328 -3.891 -14.102 1 98.88 204 ILE B O 1
ATOM 5737 N N . SER B 1 205 ? 10.664 -5.254 -14.719 1 98.88 205 SER B N 1
ATOM 5738 C CA . SER B 1 205 ? 11.016 -6.293 -13.758 1 98.88 205 SER B CA 1
ATOM 5739 C C . SER B 1 205 ? 12.43 -6.812 -13.992 1 98.88 205 SER B C 1
ATOM 5741 O O . SER B 1 205 ? 13.188 -7.012 -13.047 1 98.88 205 SER B O 1
ATOM 5743 N N . ALA B 1 206 ? 12.719 -7.039 -15.227 1 98.88 206 ALA B N 1
ATOM 5744 C CA . ALA B 1 206 ? 14.055 -7.535 -15.562 1 98.88 206 ALA B CA 1
ATOM 5745 C C . ALA B 1 206 ? 15.133 -6.547 -15.133 1 98.88 206 ALA B C 1
ATOM 5747 O O . ALA B 1 206 ? 16.172 -6.941 -14.586 1 98.88 206 ALA B O 1
ATOM 5748 N N . ASN B 1 207 ? 14.914 -5.316 -15.406 1 98.88 207 ASN B N 1
ATOM 5749 C CA . ASN B 1 207 ? 15.852 -4.285 -14.969 1 98.88 207 ASN B CA 1
ATOM 5750 C C . ASN B 1 207 ? 16.016 -4.297 -13.453 1 98.88 207 ASN B C 1
ATOM 5752 O O . ASN B 1 207 ? 17.141 -4.141 -12.953 1 98.88 207 ASN B O 1
ATOM 5756 N N . ALA B 1 208 ? 14.961 -4.445 -12.75 1 98.88 208 ALA B N 1
ATOM 5757 C CA . ALA B 1 208 ? 15.008 -4.469 -11.289 1 98.88 208 ALA B CA 1
ATOM 5758 C C . ALA B 1 208 ? 15.742 -5.707 -10.789 1 98.88 208 ALA B C 1
ATOM 5760 O O . ALA B 1 208 ? 16.547 -5.621 -9.859 1 98.88 208 ALA B O 1
ATOM 5761 N N . HIS B 1 209 ? 15.469 -6.871 -11.352 1 98.75 209 HIS B N 1
ATOM 5762 C CA . HIS B 1 209 ? 16.203 -8.086 -11.008 1 98.75 209 HIS B CA 1
ATOM 5763 C C . HIS B 1 209 ? 17.688 -7.922 -11.289 1 98.75 209 HIS B C 1
ATOM 5765 O O . HIS B 1 209 ? 18.531 -8.391 -10.508 1 98.75 209 HIS B O 1
ATOM 5771 N N . ARG B 1 210 ? 18.031 -7.344 -12.398 1 98.62 210 ARG B N 1
ATOM 5772 C CA . ARG B 1 210 ? 19.422 -7.09 -12.727 1 98.62 210 ARG B CA 1
ATOM 5773 C C . ARG B 1 210 ? 20.094 -6.219 -11.664 1 98.62 210 ARG B C 1
ATOM 5775 O O . ARG B 1 210 ? 21.219 -6.488 -11.25 1 98.62 210 ARG B O 1
ATOM 5782 N N . ALA B 1 211 ? 19.391 -5.164 -11.266 1 98.56 211 ALA B N 1
ATOM 5783 C CA . ALA B 1 211 ? 19.922 -4.289 -10.227 1 98.56 211 ALA B CA 1
ATOM 5784 C C . ALA B 1 211 ? 20.188 -5.062 -8.938 1 98.56 211 ALA B C 1
ATOM 5786 O O . ALA B 1 211 ? 21.203 -4.836 -8.273 1 98.56 211 ALA B O 1
ATOM 5787 N N . VAL B 1 212 ? 19.312 -5.926 -8.555 1 98.38 212 VAL B N 1
ATOM 5788 C CA . VAL B 1 212 ? 19.484 -6.75 -7.367 1 98.38 212 VAL B CA 1
ATOM 5789 C C . VAL B 1 212 ? 20.703 -7.656 -7.535 1 98.38 212 VAL B C 1
ATOM 5791 O O . VAL B 1 212 ? 21.516 -7.781 -6.625 1 98.38 212 VAL B O 1
ATOM 5794 N N . LEU B 1 213 ? 20.781 -8.281 -8.68 1 97.38 213 LEU B N 1
ATOM 5795 C CA . LEU B 1 213 ? 21.906 -9.172 -8.961 1 97.38 213 LEU B CA 1
ATOM 5796 C C . LEU B 1 213 ? 23.234 -8.43 -8.828 1 97.38 213 LEU B C 1
ATOM 5798 O O . LEU B 1 213 ? 24.203 -8.961 -8.266 1 97.38 213 LEU B O 1
ATOM 5802 N N . GLU B 1 214 ? 23.281 -7.25 -9.289 1 97.38 214 GLU B N 1
ATOM 5803 C CA . GLU B 1 214 ? 24.5 -6.438 -9.227 1 97.38 214 GLU B CA 1
ATOM 5804 C C . GLU B 1 214 ? 24.844 -6.082 -7.781 1 97.38 214 GLU B C 1
ATOM 5806 O O . GLU B 1 214 ? 26.016 -5.895 -7.445 1 97.38 214 GLU B O 1
ATOM 5811 N N . ALA B 1 215 ? 23.844 -6.086 -6.941 1 97.62 215 ALA B N 1
ATOM 5812 C CA . ALA B 1 215 ? 24.047 -5.586 -5.586 1 97.62 215 ALA B CA 1
ATOM 5813 C C . ALA B 1 215 ? 24.188 -6.734 -4.59 1 97.62 215 ALA B C 1
ATOM 5815 O O . ALA B 1 215 ? 24.609 -6.531 -3.451 1 97.62 215 ALA B O 1
ATOM 5816 N N . VAL B 1 216 ? 23.859 -7.938 -4.941 1 96.88 216 VAL B N 1
ATOM 5817 C CA . VAL B 1 216 ? 23.656 -9.047 -4.012 1 96.88 216 VAL B CA 1
ATOM 5818 C C . VAL B 1 216 ? 24.938 -9.328 -3.246 1 96.88 216 VAL B C 1
ATOM 5820 O O . VAL B 1 216 ? 24.906 -9.664 -2.061 1 96.88 216 VAL B O 1
ATOM 5823 N N . GLN B 1 217 ? 26.109 -9.148 -3.809 1 95.38 217 GLN B N 1
ATOM 5824 C CA . GLN B 1 217 ? 27.375 -9.5 -3.168 1 95.38 217 GLN B CA 1
ATOM 5825 C C . GLN B 1 217 ? 27.797 -8.445 -2.152 1 95.38 217 GLN B C 1
ATOM 5827 O O . GLN B 1 217 ? 28.625 -8.711 -1.272 1 95.38 217 GLN B O 1
ATOM 5832 N N . THR B 1 218 ? 27.281 -7.266 -2.287 1 96.75 218 THR B N 1
ATOM 5833 C CA . THR B 1 218 ? 27.703 -6.191 -1.395 1 96.75 218 THR B CA 1
ATOM 5834 C C . THR B 1 218 ? 26.609 -5.852 -0.395 1 96.75 218 THR B C 1
ATOM 5836 O O . THR B 1 218 ? 26.859 -5.219 0.631 1 96.75 218 THR B O 1
ATOM 5839 N N . ALA B 1 219 ? 25.375 -6.238 -0.697 1 97.75 219 ALA B N 1
ATOM 5840 C CA . ALA B 1 219 ? 24.266 -5.973 0.222 1 97.75 219 ALA B CA 1
ATOM 5841 C C . ALA B 1 219 ? 24.438 -6.746 1.526 1 97.75 219 ALA B C 1
ATOM 5843 O O . ALA B 1 219 ? 25.078 -7.805 1.549 1 97.75 219 ALA B O 1
ATOM 5844 N N . GLN B 1 220 ? 23.844 -6.215 2.605 1 98.06 220 GLN B N 1
ATOM 5845 C CA . GLN B 1 220 ? 24 -6.844 3.916 1 98.06 220 GLN B CA 1
ATOM 5846 C C . GLN B 1 220 ? 22.703 -7.543 4.344 1 98.06 220 GLN B C 1
ATOM 5848 O O . GLN B 1 220 ? 22.734 -8.469 5.156 1 98.06 220 GLN B O 1
ATOM 5853 N N . THR B 1 221 ? 21.594 -7.062 3.848 1 98.44 221 THR B N 1
ATOM 5854 C CA . THR B 1 221 ? 20.312 -7.582 4.305 1 98.44 221 THR B CA 1
ATOM 5855 C C . THR B 1 221 ? 19.359 -7.797 3.131 1 98.44 221 THR B C 1
ATOM 5857 O O . THR B 1 221 ? 19.547 -7.215 2.061 1 98.44 221 THR B O 1
ATOM 5860 N N . GLU B 1 222 ? 18.359 -8.664 3.383 1 98.56 222 GLU B N 1
ATOM 5861 C CA . GLU B 1 222 ? 17.266 -8.844 2.436 1 98.56 222 GLU B CA 1
ATOM 5862 C C . GLU B 1 222 ? 16.562 -7.52 2.139 1 98.56 222 GLU B C 1
ATOM 5864 O O . GLU B 1 222 ? 16.188 -7.258 0.998 1 98.56 222 GLU B O 1
ATOM 5869 N N . ALA B 1 223 ? 16.453 -6.645 3.117 1 98.62 223 ALA B N 1
ATOM 5870 C CA . ALA B 1 223 ? 15.766 -5.359 3.01 1 98.62 223 ALA B CA 1
ATOM 5871 C C . ALA B 1 223 ? 16.469 -4.449 2 1 98.62 223 ALA B C 1
ATOM 5873 O O . ALA B 1 223 ? 15.805 -3.762 1.218 1 98.62 223 ALA B O 1
ATOM 5874 N N . GLN B 1 224 ? 17.75 -4.43 2.053 1 98.75 224 GLN B N 1
ATOM 5875 C CA . GLN B 1 224 ? 18.5 -3.619 1.098 1 98.75 224 GLN B CA 1
ATOM 5876 C C . GLN B 1 224 ? 18.203 -4.043 -0.338 1 98.75 224 GLN B C 1
ATOM 5878 O O . GLN B 1 224 ? 18.016 -3.197 -1.215 1 98.75 224 GLN B O 1
ATOM 5883 N N . LEU B 1 225 ? 18.125 -5.355 -0.51 1 98.81 225 LEU B N 1
ATOM 5884 C CA . LEU B 1 225 ? 17.875 -5.875 -1.848 1 98.81 225 LEU B CA 1
ATOM 5885 C C . LEU B 1 225 ? 16.438 -5.59 -2.273 1 98.81 225 LEU B C 1
ATOM 5887 O O . LEU B 1 225 ? 16.172 -5.262 -3.434 1 98.81 225 LEU B O 1
ATOM 5891 N N . GLU B 1 226 ? 15.492 -5.715 -1.363 1 98.75 226 GLU B N 1
ATOM 5892 C CA . GLU B 1 226 ? 14.125 -5.305 -1.663 1 98.75 226 GLU B CA 1
ATOM 5893 C C . GLU B 1 226 ? 14.07 -3.836 -2.082 1 98.75 226 GLU B C 1
ATOM 5895 O O . GLU B 1 226 ? 13.414 -3.49 -3.064 1 98.75 226 GLU B O 1
ATOM 5900 N N . GLY B 1 227 ? 14.742 -2.973 -1.288 1 98.75 227 GLY B N 1
ATOM 5901 C CA . GLY B 1 227 ? 14.781 -1.555 -1.606 1 98.75 227 GLY B CA 1
ATOM 5902 C C . GLY B 1 227 ? 15.305 -1.272 -3.002 1 98.75 227 GLY B C 1
ATOM 5903 O O . GLY B 1 227 ? 14.758 -0.432 -3.719 1 98.75 227 GLY B O 1
ATOM 5904 N N . ILE B 1 228 ? 16.328 -1.949 -3.395 1 98.81 228 ILE B N 1
ATOM 5905 C CA . ILE B 1 228 ? 16.938 -1.761 -4.707 1 98.81 228 ILE B CA 1
ATOM 5906 C C . ILE B 1 228 ? 15.938 -2.156 -5.797 1 98.81 228 ILE B C 1
ATOM 5908 O O . ILE B 1 228 ? 15.797 -1.455 -6.805 1 98.81 228 ILE B O 1
ATOM 5912 N N . PHE B 1 229 ? 15.281 -3.309 -5.648 1 98.81 229 PHE B N 1
ATOM 5913 C CA . PHE B 1 229 ? 14.273 -3.74 -6.609 1 98.81 229 PHE B CA 1
ATOM 5914 C C . PHE B 1 229 ? 13.18 -2.686 -6.762 1 98.81 229 PHE B C 1
ATOM 5916 O O . PHE B 1 229 ? 12.875 -2.264 -7.879 1 98.81 229 PHE B O 1
ATOM 5923 N N . VAL B 1 230 ? 12.656 -2.195 -5.66 1 98.75 230 VAL B N 1
ATOM 5924 C CA . VAL B 1 230 ? 11.539 -1.26 -5.641 1 98.75 230 VAL B CA 1
ATOM 5925 C C . VAL B 1 230 ? 11.961 0.073 -6.25 1 98.75 230 VAL B C 1
ATOM 5927 O O . VAL B 1 230 ? 11.234 0.66 -7.051 1 98.75 230 VAL B O 1
ATOM 5930 N N . GLN B 1 231 ? 13.117 0.522 -5.887 1 98.81 231 GLN B N 1
ATOM 5931 C CA . GLN B 1 231 ? 13.641 1.768 -6.441 1 98.81 231 GLN B CA 1
ATOM 5932 C C . GLN B 1 231 ? 13.711 1.705 -7.965 1 98.81 231 GLN B C 1
ATOM 5934 O O . GLN B 1 231 ? 13.344 2.66 -8.648 1 98.81 231 GLN B O 1
ATOM 5939 N N . THR B 1 232 ? 14.227 0.61 -8.422 1 98.88 232 THR B N 1
ATOM 5940 C CA . THR B 1 232 ? 14.391 0.468 -9.867 1 98.88 232 THR B CA 1
ATOM 5941 C C . THR B 1 232 ? 13.039 0.526 -10.57 1 98.88 232 THR B C 1
ATOM 5943 O O . THR B 1 232 ? 12.898 1.188 -11.602 1 98.88 232 THR B O 1
ATOM 5946 N N . CYS B 1 233 ? 12.062 -0.125 -10.047 1 98.81 233 CYS B N 1
ATOM 5947 C CA . CYS B 1 233 ? 10.727 -0.088 -10.625 1 98.81 233 CYS B CA 1
ATOM 5948 C C . CYS B 1 233 ? 10.164 1.329 -10.609 1 98.81 233 CYS B C 1
ATOM 5950 O O . CYS B 1 233 ? 9.695 1.823 -11.641 1 98.81 233 CYS B O 1
ATOM 5952 N N . ILE B 1 234 ? 10.242 2.02 -9.453 1 98.56 234 ILE B N 1
ATOM 5953 C CA . ILE B 1 234 ? 9.688 3.361 -9.305 1 98.56 234 ILE B CA 1
ATOM 5954 C C . ILE B 1 234 ? 10.383 4.312 -10.281 1 98.56 234 ILE B C 1
ATOM 5956 O O . ILE B 1 234 ? 9.727 5.137 -10.922 1 98.56 234 ILE B O 1
ATOM 5960 N N . SER B 1 235 ? 11.648 4.148 -10.422 1 98.44 235 SER B N 1
ATOM 5961 C CA . SER B 1 235 ? 12.438 5.012 -11.297 1 98.44 235 SER B CA 1
ATOM 5962 C C . SER B 1 235 ? 11.992 4.887 -12.75 1 98.44 235 SER B C 1
ATOM 5964 O O . SER B 1 235 ? 12.234 5.789 -13.555 1 98.44 235 SER B O 1
ATOM 5966 N N . GLN B 1 236 ? 11.398 3.789 -13.023 1 98.06 236 GLN B N 1
ATOM 5967 C CA . GLN B 1 236 ? 10.914 3.549 -14.375 1 98.06 236 GLN B CA 1
ATOM 5968 C C . GLN B 1 236 ? 9.398 3.721 -14.461 1 98.06 236 GLN B C 1
ATOM 5970 O O . GLN B 1 236 ? 8.75 3.141 -15.336 1 98.06 236 GLN B O 1
ATOM 5975 N N . HIS B 1 237 ? 8.82 4.398 -13.5 1 96.75 237 HIS B N 1
ATOM 5976 C CA . HIS B 1 237 ? 7.438 4.859 -13.461 1 96.75 237 HIS B CA 1
ATOM 5977 C C . HIS B 1 237 ? 6.484 3.709 -13.156 1 96.75 237 HIS B C 1
ATOM 5979 O O . HIS B 1 237 ? 5.281 3.811 -13.406 1 96.75 237 HIS B O 1
ATOM 5985 N N . ALA B 1 238 ? 7.051 2.547 -12.766 1 97.88 238 ALA B N 1
ATOM 5986 C CA . ALA B 1 238 ? 6.23 1.471 -12.211 1 97.88 238 ALA B CA 1
ATOM 5987 C C . ALA B 1 238 ? 6.195 1.531 -10.688 1 97.88 238 ALA B C 1
ATOM 5989 O O . ALA B 1 238 ? 6.848 0.729 -10.016 1 97.88 238 ALA B O 1
ATOM 5990 N N . ARG B 1 239 ? 5.379 2.377 -10.211 1 94.75 239 ARG B N 1
ATOM 5991 C CA . ARG B 1 239 ? 5.352 2.691 -8.781 1 94.75 239 ARG B CA 1
ATOM 5992 C C . ARG B 1 239 ? 4.727 1.554 -7.984 1 94.75 239 ARG B C 1
ATOM 5994 O O . ARG B 1 239 ? 5.008 1.4 -6.793 1 94.75 239 ARG B O 1
ATOM 6001 N N . THR B 1 240 ? 3.902 0.833 -8.625 1 93.31 240 THR B N 1
ATOM 6002 C CA . THR B 1 240 ? 3.195 -0.259 -7.969 1 93.31 240 THR B CA 1
ATOM 6003 C C . THR B 1 240 ? 3.797 -1.606 -8.359 1 93.31 240 THR B C 1
ATOM 6005 O O . THR B 1 240 ? 4.02 -1.872 -9.539 1 93.31 240 THR B O 1
ATOM 6008 N N . GLN B 1 241 ? 4.074 -2.389 -7.324 1 96.69 241 GLN B N 1
ATOM 6009 C CA . GLN B 1 241 ? 4.469 -3.77 -7.582 1 96.69 241 GLN B CA 1
ATOM 6010 C C . GLN B 1 241 ? 3.248 -4.652 -7.828 1 96.69 241 GLN B C 1
ATOM 6012 O O . GLN B 1 241 ? 2.195 -4.449 -7.219 1 96.69 241 GLN B O 1
ATOM 6017 N N . ALA B 1 242 ? 3.42 -5.621 -8.672 1 97.56 242 ALA B N 1
ATOM 6018 C CA . ALA B 1 242 ? 2.305 -6.508 -8.992 1 97.56 242 ALA B CA 1
ATOM 6019 C C . ALA B 1 242 ? 1.854 -7.285 -7.758 1 97.56 242 ALA B C 1
ATOM 6021 O O . ALA B 1 242 ? 0.671 -7.602 -7.613 1 97.56 242 ALA B O 1
ATOM 6022 N N . TYR B 1 243 ? 2.703 -7.629 -6.922 1 96.44 243 TYR B N 1
ATOM 6023 C CA . TYR B 1 243 ? 2.535 -8.312 -5.645 1 96.44 243 TYR B CA 1
ATOM 6024 C C . TYR B 1 243 ? 3.648 -7.941 -4.672 1 96.44 243 TYR B C 1
ATOM 6026 O O . TYR B 1 243 ? 4.629 -7.297 -5.062 1 96.44 243 TYR B O 1
ATOM 6034 N N . ASP B 1 244 ? 3.418 -8.234 -3.443 1 95.44 244 ASP B N 1
ATOM 6035 C CA . ASP B 1 244 ? 4.445 -7.918 -2.457 1 95.44 244 ASP B CA 1
ATOM 6036 C C . ASP B 1 244 ? 5.73 -8.695 -2.732 1 95.44 244 ASP B C 1
ATOM 6038 O O . ASP B 1 244 ? 5.707 -9.922 -2.838 1 95.44 244 ASP B O 1
ATOM 6042 N N . PRO B 1 245 ? 6.891 -8.031 -2.83 1 97.69 245 PRO B N 1
ATOM 6043 C CA . PRO B 1 245 ? 8.133 -8.727 -3.162 1 97.69 245 PRO B CA 1
ATOM 6044 C C . PRO B 1 245 ? 8.547 -9.742 -2.104 1 97.69 245 PRO B C 1
ATOM 6046 O O . PRO B 1 245 ? 8.383 -9.492 -0.905 1 97.69 245 PRO B O 1
ATOM 6049 N N . ILE B 1 246 ? 8.961 -10.836 -2.514 1 97.5 246 ILE B N 1
ATOM 6050 C CA . ILE B 1 246 ? 9.594 -11.859 -1.693 1 97.5 246 ILE B CA 1
ATOM 6051 C C . ILE B 1 246 ? 11.102 -11.836 -1.916 1 97.5 246 ILE B C 1
ATOM 6053 O O . ILE B 1 246 ? 11.578 -12.094 -3.023 1 97.5 246 ILE B O 1
ATOM 6057 N N . VAL B 1 247 ? 11.812 -11.477 -0.944 1 98.44 247 VAL B N 1
ATOM 6058 C CA . VAL B 1 247 ? 13.266 -11.484 -0.972 1 98.44 247 VAL B CA 1
ATOM 6059 C C . VAL B 1 247 ? 13.797 -12.336 0.179 1 98.44 247 VAL B C 1
ATOM 6061 O O . VAL B 1 247 ? 14.102 -11.82 1.255 1 98.44 247 VAL B O 1
ATOM 6064 N N . GLY B 1 248 ? 13.969 -13.641 -0.092 1 97 248 GLY B N 1
ATOM 6065 C CA . GLY B 1 248 ? 14.375 -14.594 0.929 1 97 248 GLY B CA 1
ATOM 6066 C C . GLY B 1 248 ? 15.789 -15.102 0.741 1 97 248 GLY B C 1
ATOM 6067 O O . GLY B 1 248 ? 16.203 -15.391 -0.383 1 97 248 GLY B O 1
ATOM 6068 N N . SER B 1 249 ? 16.562 -15.195 1.842 1 96.88 249 SER B N 1
ATOM 6069 C CA . SER B 1 249 ? 17.922 -15.742 1.798 1 96.88 249 SER B CA 1
ATOM 6070 C C . SER B 1 249 ? 18.047 -16.984 2.674 1 96.88 249 SER B C 1
ATOM 6072 O O . SER B 1 249 ? 17.359 -17.094 3.693 1 96.88 249 SER B O 1
ATOM 6074 N N . GLY B 1 250 ? 18.891 -17.859 2.254 1 94.25 250 GLY B N 1
ATOM 6075 C CA . GLY B 1 250 ? 19.078 -19.094 3.008 1 94.25 250 GLY B CA 1
ATOM 6076 C C . GLY B 1 250 ? 17.797 -19.875 3.178 1 94.25 250 GLY B C 1
ATOM 6077 O O . GLY B 1 250 ? 17.078 -20.141 2.203 1 94.25 250 GLY B O 1
ATOM 6078 N N . GLN B 1 251 ? 17.484 -20.219 4.344 1 90.06 251 GLN B N 1
ATOM 6079 C CA . GLN B 1 251 ? 16.328 -21.062 4.621 1 90.06 251 GLN B CA 1
ATOM 6080 C C . GLN B 1 251 ? 15.031 -20.328 4.328 1 90.06 251 GLN B C 1
ATOM 6082 O O . GLN B 1 251 ? 13.984 -20.953 4.133 1 90.06 251 GLN B O 1
ATOM 6087 N N . ASN B 1 252 ? 15.047 -18.984 4.289 1 91.69 252 ASN B N 1
ATOM 6088 C CA . ASN B 1 252 ? 13.859 -18.219 3.959 1 91.69 252 ASN B CA 1
ATOM 6089 C C . ASN B 1 252 ? 13.391 -18.484 2.533 1 91.69 252 ASN B C 1
ATOM 6091 O O . ASN B 1 252 ? 12.242 -18.203 2.189 1 91.69 252 ASN B O 1
ATOM 6095 N N . CYS B 1 253 ? 14.281 -19.047 1.732 1 94 253 CYS B N 1
ATOM 6096 C CA . CYS B 1 253 ? 13.953 -19.375 0.351 1 94 253 CYS B CA 1
ATOM 6097 C C . CYS B 1 253 ? 12.859 -20.438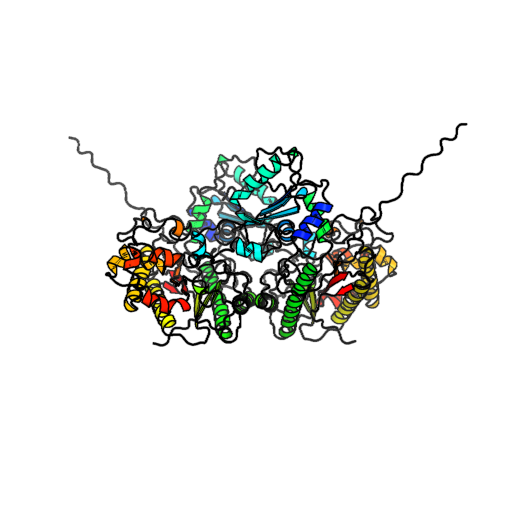 0.29 1 94 253 CYS B C 1
ATOM 6099 O O . CYS B 1 253 ? 12.188 -20.578 -0.735 1 94 253 CYS B O 1
ATOM 6101 N N . ALA B 1 254 ? 12.711 -21.141 1.37 1 90.06 254 ALA B N 1
ATOM 6102 C CA . ALA B 1 254 ? 11.789 -22.281 1.378 1 90.06 254 ALA B CA 1
ATOM 6103 C C . ALA B 1 254 ? 10.375 -21.828 1.722 1 90.06 254 ALA B C 1
ATOM 6105 O O . ALA B 1 254 ? 9.414 -22.594 1.571 1 90.06 254 ALA B O 1
ATOM 6106 N N . THR B 1 255 ? 10.195 -20.609 2.199 1 87.88 255 THR B N 1
ATOM 6107 C CA . THR B 1 255 ? 8.875 -20.062 2.5 1 87.88 255 THR B CA 1
ATOM 6108 C C . THR B 1 255 ? 8.258 -19.438 1.255 1 87.88 255 THR B C 1
ATOM 6110 O O . THR B 1 255 ? 8.773 -18.453 0.721 1 87.88 255 THR B O 1
ATOM 6113 N N . LEU B 1 256 ? 7.156 -19.984 0.828 1 87.88 256 LEU B N 1
ATOM 6114 C CA . LEU B 1 256 ? 6.59 -19.641 -0.471 1 87.88 256 LEU B CA 1
ATOM 6115 C C . LEU B 1 256 ? 6.172 -18.172 -0.508 1 87.88 256 LEU B C 1
ATOM 6117 O O . LEU B 1 256 ? 6.395 -17.484 -1.507 1 87.88 256 LEU B O 1
ATOM 6121 N N . HIS B 1 257 ? 5.559 -17.703 0.526 1 89.88 257 HIS B N 1
ATOM 6122 C CA . HIS B 1 257 ? 5.141 -16.297 0.621 1 89.88 257 HIS B CA 1
ATOM 6123 C C . HIS B 1 257 ? 5.898 -15.57 1.725 1 89.88 257 HIS B C 1
ATOM 6125 O O . HIS B 1 257 ? 5.293 -14.914 2.572 1 89.88 257 HIS B O 1
ATOM 6131 N N . TYR B 1 258 ? 7.207 -15.711 1.662 1 91.62 258 TYR B N 1
ATOM 6132 C CA . TYR B 1 258 ? 8.086 -15.016 2.596 1 91.62 258 TYR B CA 1
ATOM 6133 C C . TYR B 1 258 ? 8.047 -13.508 2.359 1 91.62 258 TYR B C 1
ATOM 6135 O O . TYR B 1 258 ? 8.477 -13.023 1.306 1 91.62 258 TYR B O 1
ATOM 6143 N N . THR B 1 259 ? 7.582 -12.703 3.398 1 88.94 259 THR B N 1
ATOM 6144 C CA . THR B 1 259 ? 7.449 -11.273 3.131 1 88.94 259 THR B CA 1
ATOM 6145 C C . THR B 1 259 ? 8.156 -10.453 4.207 1 88.94 259 THR B C 1
ATOM 6147 O O . THR B 1 259 ? 8.109 -9.227 4.188 1 88.94 259 THR B O 1
ATOM 6150 N N . ARG B 1 260 ? 8.828 -11.047 5.129 1 91.5 260 ARG B N 1
ATOM 6151 C CA . ARG B 1 260 ? 9.555 -10.289 6.145 1 91.5 260 ARG B CA 1
ATOM 6152 C C . ARG B 1 260 ? 10.695 -9.492 5.527 1 91.5 260 ARG B C 1
ATOM 6154 O O . ARG B 1 260 ? 10.852 -8.305 5.801 1 91.5 260 ARG B O 1
ATOM 6161 N N . ASN B 1 261 ? 11.523 -10.133 4.711 1 96.88 261 ASN B N 1
ATOM 6162 C CA . ASN B 1 261 ? 12.57 -9.508 3.908 1 96.88 261 ASN B CA 1
ATOM 6163 C C . ASN B 1 261 ? 13.531 -8.695 4.77 1 96.88 261 ASN B C 1
ATOM 6165 O O . ASN B 1 261 ? 13.906 -7.578 4.406 1 96.88 261 ASN B O 1
ATOM 6169 N N . ASP B 1 262 ? 13.906 -9.148 5.895 1 95.5 262 ASP B N 1
ATOM 6170 C CA . ASP B 1 262 ? 14.711 -8.297 6.766 1 95.5 262 ASP B CA 1
ATOM 6171 C C . ASP B 1 262 ? 15.93 -9.047 7.297 1 95.5 262 ASP B C 1
ATOM 6173 O O . ASP B 1 262 ? 16.719 -8.492 8.055 1 95.5 262 ASP B O 1
ATOM 6177 N N . ALA B 1 263 ? 16.156 -10.281 6.898 1 96.06 263 ALA B N 1
ATOM 6178 C CA . ALA B 1 263 ? 17.234 -11.094 7.461 1 96.06 263 ALA B CA 1
ATOM 6179 C C . ALA B 1 263 ? 18.594 -10.688 6.898 1 96.06 263 ALA B C 1
ATOM 6181 O O . ALA B 1 263 ? 18.688 -10.203 5.766 1 96.06 263 ALA B O 1
ATOM 6182 N N . PRO B 1 264 ? 19.672 -10.859 7.719 1 97.62 264 PRO B N 1
ATOM 6183 C CA . PRO B 1 264 ? 21.031 -10.68 7.172 1 97.62 264 PRO B CA 1
ATOM 6184 C C . PRO B 1 264 ? 21.375 -11.727 6.117 1 97.62 264 PRO B C 1
ATOM 6186 O O . PRO B 1 264 ? 20.875 -12.852 6.168 1 97.62 264 PRO B O 1
ATOM 6189 N N . LEU B 1 265 ? 22.219 -11.375 5.207 1 97.75 265 LEU B N 1
ATOM 6190 C CA . LEU B 1 265 ? 22.625 -12.266 4.121 1 97.75 265 LEU B CA 1
ATOM 6191 C C . LEU B 1 265 ? 23.844 -13.094 4.512 1 97.75 265 LEU B C 1
ATOM 6193 O O . LEU B 1 265 ? 24.109 -14.133 3.902 1 97.75 265 LEU B O 1
ATOM 6197 N N . LYS B 1 266 ? 24.578 -12.633 5.461 1 95.56 266 LYS B N 1
ATOM 6198 C CA . LYS B 1 266 ? 25.875 -13.203 5.809 1 95.56 266 LYS B CA 1
ATOM 6199 C C . LYS B 1 266 ? 25.75 -14.688 6.133 1 95.56 266 LYS B C 1
ATOM 6201 O O . LYS B 1 266 ? 24.859 -15.094 6.891 1 95.56 266 LYS B O 1
ATOM 6206 N N . GLY B 1 267 ? 26.625 -15.508 5.547 1 94.56 267 GLY B N 1
ATOM 6207 C CA . GLY B 1 267 ? 26.719 -16.938 5.852 1 94.56 267 GLY B CA 1
ATOM 6208 C C . GLY B 1 267 ? 25.703 -17.766 5.109 1 94.56 267 GLY B C 1
ATOM 6209 O O . GLY B 1 267 ? 25.656 -18.984 5.27 1 94.56 267 GLY B O 1
ATOM 6210 N N . LYS B 1 268 ? 24.922 -17.172 4.285 1 95.56 268 LYS B N 1
ATOM 6211 C CA . LYS B 1 268 ? 23.875 -17.906 3.582 1 95.56 268 LYS B CA 1
ATOM 6212 C C . LYS B 1 268 ? 24.266 -18.188 2.139 1 95.56 268 LYS B C 1
ATOM 6214 O O . LYS B 1 268 ? 25.109 -17.484 1.566 1 95.56 268 LYS B O 1
ATOM 6219 N N . GLN B 1 269 ? 23.656 -19.219 1.583 1 95.38 269 GLN B N 1
ATOM 6220 C CA . GLN B 1 269 ? 24.094 -19.672 0.27 1 95.38 269 GLN B CA 1
ATOM 6221 C C . GLN B 1 269 ? 23.344 -18.953 -0.845 1 95.38 269 GLN B C 1
ATOM 6223 O O . GLN B 1 269 ? 23.969 -18.438 -1.785 1 95.38 269 GLN B O 1
ATOM 6228 N N . LEU B 1 270 ? 22.016 -18.922 -0.689 1 97.56 270 LEU B N 1
ATOM 6229 C CA . LEU B 1 270 ? 21.203 -18.5 -1.825 1 97.56 270 LEU B CA 1
ATOM 6230 C C . LEU B 1 270 ? 20.328 -17.312 -1.457 1 97.56 270 LEU B C 1
ATOM 6232 O O . LEU B 1 270 ? 19.969 -17.141 -0.289 1 97.56 270 LEU B O 1
ATOM 6236 N N . LEU B 1 271 ? 20.047 -16.516 -2.428 1 98.19 271 LEU B N 1
ATOM 6237 C CA . LEU B 1 271 ? 18.984 -15.516 -2.422 1 98.19 271 LEU B CA 1
ATOM 6238 C C . LEU B 1 271 ? 17.891 -15.875 -3.414 1 98.19 271 LEU B C 1
ATOM 6240 O O . LEU B 1 271 ? 18.172 -16.156 -4.582 1 98.19 271 LEU B O 1
ATOM 6244 N N . LEU B 1 272 ? 16.672 -15.984 -2.98 1 98.25 272 LEU B N 1
ATOM 6245 C CA . LEU B 1 272 ? 15.508 -16.109 -3.848 1 98.25 272 LEU B CA 1
ATOM 6246 C C . LEU B 1 272 ? 14.711 -14.812 -3.893 1 98.25 272 LEU B C 1
ATOM 6248 O O . LEU B 1 272 ? 14.328 -14.281 -2.85 1 98.25 272 LEU B O 1
ATOM 6252 N N . ILE B 1 273 ? 14.539 -14.25 -5.055 1 98.56 273 ILE B N 1
ATOM 6253 C CA . ILE B 1 273 ? 13.719 -13.055 -5.227 1 98.56 273 ILE B CA 1
ATOM 6254 C C . ILE B 1 273 ? 12.555 -13.352 -6.16 1 98.56 273 ILE B C 1
ATOM 6256 O O . ILE B 1 273 ? 12.75 -13.781 -7.297 1 98.56 273 ILE B O 1
ATOM 6260 N N . ASP B 1 274 ? 11.391 -13.281 -5.668 1 98.5 274 ASP B N 1
ATOM 6261 C CA . ASP B 1 274 ? 10.117 -13.352 -6.383 1 98.5 274 ASP B CA 1
ATOM 6262 C C . ASP B 1 274 ? 9.391 -12.008 -6.348 1 98.5 274 ASP B C 1
ATOM 6264 O O . ASP B 1 274 ? 8.68 -11.703 -5.387 1 98.5 274 ASP B O 1
ATOM 6268 N N . ALA B 1 275 ? 9.617 -11.258 -7.371 1 98.69 275 ALA B N 1
ATOM 6269 C CA . ALA B 1 275 ? 9.117 -9.891 -7.434 1 98.69 275 ALA B CA 1
ATOM 6270 C C . ALA B 1 275 ? 8.875 -9.461 -8.875 1 98.69 275 ALA B C 1
ATOM 6272 O O . ALA B 1 275 ? 9.578 -9.898 -9.789 1 98.69 275 ALA B O 1
ATOM 6273 N N . GLY B 1 276 ? 7.879 -8.633 -9.07 1 98.75 276 GLY B N 1
ATOM 6274 C CA . GLY B 1 276 ? 7.512 -8.172 -10.398 1 98.75 276 GLY B CA 1
ATOM 6275 C C . GLY B 1 276 ? 6.805 -6.832 -10.391 1 98.75 276 GLY B C 1
ATOM 6276 O O . GLY B 1 276 ? 6.023 -6.543 -9.484 1 98.75 276 GLY B O 1
ATOM 6277 N N . ALA B 1 277 ? 7.047 -6.039 -11.438 1 98.69 277 ALA B N 1
ATOM 6278 C CA . ALA B 1 277 ? 6.406 -4.738 -11.617 1 98.69 277 ALA B CA 1
ATOM 6279 C C . ALA B 1 277 ? 5.02 -4.895 -12.234 1 98.69 277 ALA B C 1
ATOM 6281 O O . ALA B 1 277 ? 4.711 -5.926 -12.836 1 98.69 277 ALA B O 1
ATOM 6282 N N . GLU B 1 278 ? 4.219 -3.984 -12 1 98.38 278 GLU B N 1
ATOM 6283 C CA . GLU B 1 278 ? 2.963 -3.764 -12.711 1 98.38 278 GLU B CA 1
ATOM 6284 C C . GLU B 1 278 ? 3.057 -2.551 -13.633 1 98.38 278 GLU B C 1
ATOM 6286 O O . GLU B 1 278 ? 3.625 -1.523 -13.258 1 98.38 278 GLU B O 1
ATOM 6291 N N . TRP B 1 279 ? 2.57 -2.717 -14.805 1 98.5 279 TRP B N 1
ATOM 6292 C CA . TRP B 1 279 ? 2.549 -1.605 -15.75 1 98.5 279 TRP B CA 1
ATOM 6293 C C . TRP B 1 279 ? 1.143 -1.384 -16.297 1 98.5 279 TRP B C 1
ATOM 6295 O O . TRP B 1 279 ? 0.586 -2.258 -16.969 1 98.5 279 TRP B O 1
ATOM 6305 N N . ALA B 1 280 ? 0.552 -0.191 -15.977 1 97.5 280 ALA B N 1
ATOM 6306 C CA . ALA B 1 280 ? -0.79 0.192 -16.406 1 97.5 280 ALA B CA 1
ATOM 6307 C C . ALA B 1 280 ? -1.81 -0.887 -16.047 1 97.5 280 ALA B C 1
ATOM 6309 O O . ALA B 1 280 ? -2.662 -1.238 -16.875 1 97.5 280 ALA B O 1
ATOM 6310 N N . GLY B 1 281 ? -1.599 -1.497 -14.938 1 97.81 281 GLY B N 1
ATOM 6311 C CA . GLY B 1 281 ? -2.547 -2.477 -14.438 1 97.81 281 GLY B CA 1
ATOM 6312 C C . GLY B 1 281 ? -2.166 -3.906 -14.773 1 97.81 281 GLY B C 1
ATOM 6313 O O . GLY B 1 281 ? -2.727 -4.852 -14.219 1 97.81 281 GLY B O 1
ATOM 6314 N N . TYR B 1 282 ? -1.237 -4.133 -15.641 1 98.75 282 TYR B N 1
ATOM 6315 C CA . TYR B 1 282 ? -0.85 -5.48 -16.047 1 98.75 282 TYR B CA 1
ATOM 6316 C C . TYR B 1 282 ? 0.406 -5.934 -15.312 1 98.75 282 TYR B C 1
ATOM 6318 O O . TYR B 1 282 ? 1.354 -5.16 -15.156 1 98.75 282 TYR B O 1
ATOM 6326 N N . ALA B 1 283 ? 0.427 -7.199 -14.93 1 98.62 283 ALA B N 1
ATOM 6327 C CA . ALA B 1 283 ? 1.416 -7.707 -13.984 1 98.62 283 ALA B CA 1
ATOM 6328 C C . ALA B 1 283 ? 2.543 -8.438 -14.711 1 98.62 283 ALA B C 1
ATOM 6330 O O . ALA B 1 283 ? 2.4 -8.812 -15.875 1 98.62 283 ALA B O 1
ATOM 6331 N N . SER B 1 284 ? 3.652 -8.539 -14.078 1 98.81 284 SER B N 1
ATOM 6332 C CA . SER B 1 284 ? 4.695 -9.531 -14.312 1 98.81 284 SER B CA 1
ATOM 6333 C C . SER B 1 284 ? 4.93 -10.398 -13.086 1 98.81 284 SER B C 1
ATOM 6335 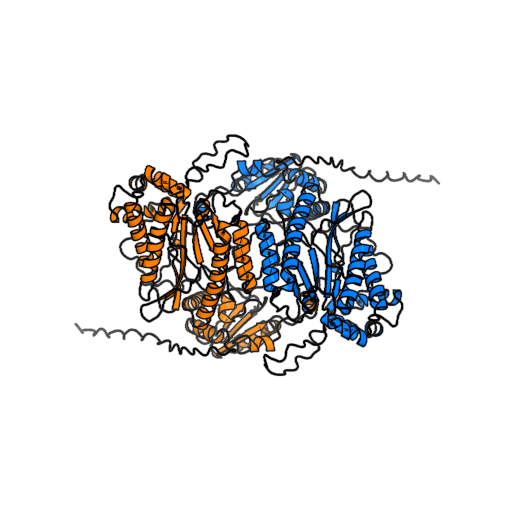O O . SER B 1 284 ? 4.625 -9.984 -11.961 1 98.81 284 SER B O 1
ATOM 6337 N N . ASP B 1 285 ? 5.316 -11.57 -13.281 1 98.69 285 ASP B N 1
ATOM 6338 C CA . ASP B 1 285 ? 5.625 -12.508 -12.203 1 98.69 285 ASP B CA 1
ATOM 6339 C C . ASP B 1 285 ? 6.934 -13.242 -12.477 1 98.69 285 ASP B C 1
ATOM 6341 O O . ASP B 1 285 ? 6.977 -14.164 -13.297 1 98.69 285 ASP B O 1
ATOM 6345 N N . VAL B 1 286 ? 7.988 -12.797 -11.773 1 98.88 286 VAL B N 1
ATOM 6346 C CA . VAL B 1 286 ? 9.344 -13.258 -12.078 1 98.88 286 VAL B CA 1
ATOM 6347 C C . VAL B 1 286 ? 10.031 -13.719 -10.797 1 98.88 286 VAL B C 1
ATOM 6349 O O . VAL B 1 286 ? 10.023 -13.008 -9.789 1 98.88 286 VAL B O 1
ATOM 6352 N N . THR B 1 287 ? 10.531 -14.906 -10.789 1 98.69 287 THR B N 1
ATOM 6353 C CA . THR B 1 287 ? 11.32 -15.422 -9.672 1 98.69 287 THR B CA 1
ATOM 6354 C C . THR B 1 287 ? 12.711 -15.844 -10.148 1 98.69 287 THR B C 1
ATOM 6356 O O . THR B 1 287 ? 12.844 -16.469 -11.211 1 98.69 287 THR B O 1
ATOM 6359 N N . ARG B 1 288 ? 13.727 -15.461 -9.445 1 98.62 288 ARG B N 1
ATOM 6360 C CA . ARG B 1 288 ? 15.102 -15.891 -9.648 1 98.62 288 ARG B CA 1
ATOM 6361 C C . ARG B 1 288 ? 15.742 -16.344 -8.344 1 98.62 288 ARG B C 1
ATOM 6363 O O . ARG B 1 288 ? 15.383 -15.852 -7.27 1 98.62 288 ARG B O 1
ATOM 6370 N N . THR B 1 289 ? 16.578 -17.281 -8.414 1 98.19 289 THR B N 1
ATOM 6371 C CA . THR B 1 289 ? 17.453 -17.703 -7.324 1 98.19 289 THR B CA 1
ATOM 6372 C C . THR B 1 289 ? 18.922 -17.531 -7.699 1 98.19 289 THR B C 1
ATOM 6374 O O . THR B 1 289 ? 19.344 -17.969 -8.758 1 98.19 289 THR B O 1
ATOM 6377 N N . TYR B 1 290 ? 19.625 -16.828 -6.777 1 95.19 290 TYR B N 1
ATOM 6378 C CA . TYR B 1 290 ? 21.031 -16.484 -7.004 1 95.19 290 TYR B CA 1
ATOM 6379 C C . TYR B 1 290 ? 21.906 -16.984 -5.855 1 95.19 290 TYR B C 1
ATOM 6381 O O . TYR B 1 290 ? 21.469 -17 -4.699 1 95.19 290 TYR B O 1
ATOM 6389 N N . PRO B 1 291 ? 23.234 -17.391 -6.246 1 96.81 291 PRO B N 1
ATOM 6390 C CA . PRO B 1 291 ? 24.172 -17.516 -5.133 1 96.81 291 PRO B CA 1
ATOM 6391 C C . PRO B 1 291 ? 24.594 -16.172 -4.551 1 96.81 291 PRO B C 1
ATOM 6393 O O . PRO B 1 291 ? 25.031 -15.289 -5.289 1 96.81 291 PRO B O 1
ATOM 6396 N N . ILE B 1 292 ? 24.531 -15.984 -3.297 1 97.19 292 ILE B N 1
ATOM 6397 C CA . ILE B 1 292 ? 24.812 -14.711 -2.646 1 97.19 292 ILE B CA 1
ATOM 6398 C C . ILE B 1 292 ? 26.281 -14.352 -2.822 1 97.19 292 ILE B C 1
ATOM 6400 O O . ILE B 1 292 ? 26.625 -13.195 -3.113 1 97.19 292 ILE B O 1
ATOM 6404 N N . SER B 1 293 ? 27.203 -15.305 -2.764 1 95.12 293 SER B N 1
ATOM 6405 C CA . SER B 1 293 ? 28.641 -15.078 -2.848 1 95.12 293 SER B CA 1
ATOM 6406 C C . SER B 1 293 ? 29.094 -14.945 -4.297 1 95.12 293 SER B C 1
ATOM 6408 O O . SER B 1 293 ? 30.25 -14.594 -4.562 1 95.12 293 SER B O 1
ATOM 6410 N N . GLY B 1 294 ? 28.234 -15.32 -5.184 1 93.94 294 GLY B N 1
ATOM 6411 C CA . GLY B 1 294 ? 28.625 -15.367 -6.586 1 93.94 294 GLY B CA 1
ATOM 6412 C C . GLY B 1 294 ? 29.047 -16.75 -7.043 1 93.94 294 GLY B C 1
ATOM 6413 O O . GLY B 1 294 ? 29.219 -16.984 -8.242 1 93.94 294 GLY B O 1
ATOM 6414 N N . LYS B 1 295 ? 29.141 -17.656 -6.059 1 94.5 295 LYS B N 1
ATOM 6415 C CA . LYS B 1 295 ? 29.516 -19.031 -6.383 1 94.5 295 LYS B CA 1
ATOM 6416 C C . LYS B 1 295 ? 28.484 -20.031 -5.859 1 94.5 295 LYS B C 1
ATOM 6418 O O . LYS B 1 295 ? 27.969 -19.875 -4.75 1 94.5 295 LYS B O 1
ATOM 6423 N N . TRP B 1 296 ? 28.297 -21.016 -6.656 1 96.5 296 TRP B N 1
ATOM 6424 C CA . TRP B 1 296 ? 27.359 -22.078 -6.266 1 96.5 296 TRP B CA 1
ATOM 6425 C C . TRP B 1 296 ? 28.062 -23.125 -5.406 1 96.5 296 TRP B C 1
ATOM 6427 O O . TRP B 1 296 ? 29.188 -23.531 -5.707 1 96.5 296 TRP B O 1
ATOM 6437 N N . THR B 1 297 ? 27.422 -23.5 -4.367 1 95.75 297 THR B N 1
ATOM 6438 C CA . THR B 1 297 ? 27.844 -24.734 -3.703 1 95.75 297 THR B CA 1
ATOM 6439 C C . THR B 1 297 ? 27.406 -25.953 -4.504 1 95.75 297 THR B C 1
ATOM 6441 O O . THR B 1 297 ? 26.531 -25.859 -5.379 1 95.75 297 THR B O 1
ATOM 6444 N N . LYS B 1 298 ? 28 -27.047 -4.191 1 96.75 298 LYS B N 1
ATOM 6445 C CA . LYS B 1 298 ? 27.641 -28.281 -4.891 1 96.75 298 LYS B CA 1
ATOM 6446 C C . LYS B 1 298 ? 26.156 -28.609 -4.73 1 96.75 298 LYS B C 1
ATOM 6448 O O . LYS B 1 298 ? 25.453 -28.812 -5.719 1 96.75 298 LYS B O 1
ATOM 6453 N N . GLU B 1 299 ? 25.688 -28.578 -3.484 1 96.25 299 GLU B N 1
ATOM 6454 C CA . GLU B 1 299 ? 24.297 -28.938 -3.188 1 96.25 299 GLU B CA 1
ATOM 6455 C C . GLU B 1 299 ? 23.328 -27.953 -3.84 1 96.25 299 GLU B C 1
ATOM 6457 O O . GLU B 1 299 ? 22.328 -28.375 -4.426 1 96.25 299 GLU B O 1
ATOM 6462 N N . ALA B 1 300 ? 23.656 -26.688 -3.748 1 96.69 300 ALA B N 1
ATOM 6463 C CA . ALA B 1 300 ? 22.797 -25.672 -4.348 1 96.69 300 ALA B CA 1
ATOM 6464 C C . ALA B 1 300 ? 22.734 -25.828 -5.867 1 96.69 300 ALA B C 1
ATOM 6466 O O . ALA B 1 300 ? 21.672 -25.688 -6.469 1 96.69 300 ALA B O 1
ATOM 6467 N N . SER B 1 301 ? 23.875 -26.109 -6.414 1 97.38 301 SER B N 1
ATOM 6468 C CA . SER B 1 301 ? 23.938 -26.281 -7.863 1 97.38 301 SER B CA 1
ATOM 6469 C C . SER B 1 301 ? 23.109 -27.484 -8.305 1 97.38 301 SER B C 1
ATOM 6471 O O . SER B 1 301 ? 22.453 -27.438 -9.344 1 97.38 301 SER B O 1
ATOM 6473 N N . GLU B 1 302 ? 23.203 -28.531 -7.605 1 97.56 302 GLU B N 1
ATOM 6474 C CA . GLU B 1 302 ? 22.469 -29.75 -7.926 1 97.56 302 GLU B CA 1
ATOM 6475 C C . GLU B 1 302 ? 20.969 -29.5 -7.918 1 97.56 302 GLU B C 1
ATOM 6477 O O . GLU B 1 302 ? 20.266 -29.906 -8.844 1 97.56 302 GLU B O 1
ATOM 6482 N N . ILE B 1 303 ? 20.5 -28.828 -6.914 1 97.38 303 ILE B N 1
ATOM 6483 C CA . ILE B 1 303 ? 19.078 -28.547 -6.812 1 97.38 303 ILE B CA 1
ATOM 6484 C C . ILE B 1 303 ? 18.656 -27.562 -7.898 1 97.38 303 ILE B C 1
ATOM 6486 O O . ILE B 1 303 ? 17.625 -27.734 -8.555 1 97.38 303 ILE B O 1
ATOM 6490 N N . TYR B 1 304 ? 19.453 -26.516 -8.102 1 98.06 304 TYR B N 1
ATOM 6491 C CA . TYR B 1 304 ? 19.172 -25.531 -9.141 1 98.06 304 TYR B CA 1
ATOM 6492 C C . TYR B 1 304 ? 19.031 -26.203 -10.5 1 98.06 304 TYR B C 1
ATOM 6494 O O . TYR B 1 304 ? 18.109 -25.875 -11.266 1 98.06 304 TYR B O 1
ATOM 6502 N N . ASN B 1 305 ? 19.906 -27.109 -10.805 1 98.06 305 ASN B N 1
ATOM 6503 C CA . ASN B 1 305 ? 19.891 -27.766 -12.102 1 98.06 305 ASN B CA 1
ATOM 6504 C C . ASN B 1 305 ? 18.609 -28.562 -12.32 1 98.06 305 ASN B C 1
ATOM 6506 O O . ASN B 1 305 ? 18.078 -28.609 -13.43 1 98.06 305 ASN B O 1
ATOM 6510 N N . ILE B 1 306 ? 18.156 -29.188 -11.297 1 98.25 306 ILE B N 1
ATOM 6511 C CA . ILE B 1 306 ? 16.891 -29.922 -11.414 1 98.25 306 ILE B CA 1
ATOM 6512 C C . ILE B 1 306 ? 15.758 -28.953 -11.727 1 98.25 306 ILE B C 1
ATOM 6514 O O . ILE B 1 306 ? 14.984 -29.172 -12.664 1 98.25 306 ILE B O 1
ATOM 6518 N N . VAL B 1 307 ? 15.656 -27.828 -10.969 1 98.56 307 VAL B N 1
ATOM 6519 C CA . VAL B 1 307 ? 14.586 -26.844 -11.141 1 98.56 307 VAL B CA 1
ATOM 6520 C C . VAL B 1 307 ? 14.703 -26.203 -12.523 1 98.56 307 VAL B C 1
ATOM 6522 O O . VAL B 1 307 ? 13.688 -25.969 -13.188 1 98.56 307 VAL B O 1
ATOM 6525 N N . ASP B 1 308 ? 15.898 -25.906 -12.922 1 98.25 308 ASP B N 1
ATOM 6526 C CA . ASP B 1 308 ? 16.141 -25.344 -14.242 1 98.25 308 ASP B CA 1
ATOM 6527 C C . ASP B 1 308 ? 15.648 -26.281 -15.344 1 98.25 308 ASP B C 1
ATOM 6529 O O . ASP B 1 308 ? 15.023 -25.828 -16.297 1 98.25 308 ASP B O 1
ATOM 6533 N N . GLU B 1 309 ? 15.969 -27.562 -15.25 1 98.44 309 GLU B N 1
ATOM 6534 C CA . GLU B 1 309 ? 15.484 -28.547 -16.219 1 98.44 309 GLU B CA 1
ATOM 6535 C C . GLU B 1 309 ? 13.961 -28.609 -16.203 1 98.44 309 GLU B C 1
ATOM 6537 O O . GLU B 1 309 ? 13.328 -28.672 -17.266 1 98.44 309 GLU B O 1
ATOM 6542 N N . MET B 1 310 ? 13.391 -28.672 -14.977 1 98.56 310 MET B N 1
ATOM 6543 C CA . MET B 1 310 ? 11.93 -28.641 -14.875 1 98.56 310 MET B CA 1
ATOM 6544 C C . MET B 1 310 ? 11.359 -27.484 -15.672 1 98.56 310 MET B C 1
ATOM 6546 O O . MET B 1 310 ? 10.438 -27.672 -16.469 1 98.56 310 MET B O 1
ATOM 6550 N N . GLN B 1 311 ? 11.883 -26.297 -15.477 1 98.56 311 GLN B N 1
ATOM 6551 C CA . GLN B 1 311 ? 11.312 -25.094 -16.109 1 98.56 311 GLN B CA 1
ATOM 6552 C C . GLN B 1 311 ? 11.484 -25.156 -17.625 1 98.56 311 GLN B C 1
ATOM 6554 O O . GLN B 1 311 ? 10.531 -24.922 -18.375 1 98.56 311 GLN B O 1
ATOM 6559 N N . LYS B 1 312 ? 12.734 -25.422 -18.094 1 98.38 312 LYS B N 1
ATOM 6560 C CA . LYS B 1 312 ? 13.031 -25.438 -19.516 1 98.38 312 LYS B CA 1
ATOM 6561 C C . LYS B 1 312 ? 12.133 -26.438 -20.266 1 98.38 312 LYS B C 1
ATOM 6563 O O . LYS B 1 312 ? 11.547 -26.094 -21.297 1 98.38 312 LYS B O 1
ATOM 6568 N N . GLU B 1 313 ? 12.008 -27.625 -19.75 1 98.69 313 GLU B N 1
ATOM 6569 C CA . GLU B 1 313 ? 11.188 -28.641 -20.406 1 98.69 313 GLU B CA 1
ATOM 6570 C C . GLU B 1 313 ? 9.711 -28.266 -20.375 1 98.69 313 GLU B C 1
ATOM 6572 O O . GLU B 1 313 ? 8.984 -28.5 -21.344 1 98.69 313 GLU B O 1
ATOM 6577 N N . CYS B 1 314 ? 9.273 -27.719 -19.25 1 98.44 314 CYS B N 1
ATOM 6578 C CA . CYS B 1 314 ? 7.875 -27.312 -19.156 1 98.44 314 CYS B CA 1
ATOM 6579 C C . CYS B 1 314 ? 7.578 -26.141 -20.094 1 98.44 314 CYS B C 1
ATOM 6581 O O . CYS B 1 314 ? 6.492 -26.062 -20.656 1 98.44 314 CYS B O 1
ATOM 6583 N N . ILE B 1 315 ? 8.508 -25.188 -20.25 1 98.75 315 ILE B N 1
ATOM 6584 C CA . ILE B 1 315 ? 8.32 -24.078 -21.188 1 98.75 315 ILE B CA 1
ATOM 6585 C C . ILE B 1 315 ? 8.172 -24.625 -22.609 1 98.75 315 ILE B C 1
ATOM 6587 O O . ILE B 1 315 ? 7.309 -24.172 -23.359 1 98.75 315 ILE B O 1
ATOM 6591 N N . LYS B 1 316 ? 8.992 -25.641 -22.938 1 98.5 316 LYS B N 1
ATOM 6592 C CA . LYS B 1 316 ? 8.898 -26.25 -24.266 1 98.5 316 LYS B CA 1
ATOM 6593 C C . LYS B 1 316 ? 7.504 -26.812 -24.516 1 98.5 316 LYS B C 1
ATOM 6595 O O . LYS B 1 316 ? 7.012 -26.797 -25.641 1 98.5 316 LYS B O 1
ATOM 6600 N N . LYS B 1 317 ? 6.91 -27.266 -23.469 1 97.31 317 LYS B N 1
ATOM 6601 C CA . LYS B 1 317 ? 5.605 -27.906 -23.578 1 97.31 317 LYS B CA 1
ATOM 6602 C C . LYS B 1 317 ? 4.48 -26.875 -23.5 1 97.31 317 LYS B C 1
ATOM 6604 O O . LYS B 1 317 ? 3.311 -27.203 -23.703 1 97.31 317 LYS B O 1
ATOM 6609 N N . THR B 1 318 ? 4.766 -25.625 -23.219 1 98.19 318 THR B N 1
ATOM 6610 C CA . THR B 1 318 ? 3.752 -24.594 -23.062 1 98.19 318 THR B CA 1
ATOM 6611 C C . THR B 1 318 ? 3.367 -24 -24.422 1 98.19 318 THR B C 1
ATOM 6613 O O . THR B 1 318 ? 3.734 -22.875 -24.75 1 98.19 318 THR B O 1
ATOM 6616 N N . VAL B 1 319 ? 2.648 -24.844 -25.188 1 98.25 319 VAL B N 1
ATOM 6617 C CA . VAL B 1 319 ? 2.201 -24.469 -26.516 1 98.25 319 VAL B CA 1
ATOM 6618 C C . VAL B 1 319 ? 0.713 -24.781 -26.672 1 98.25 319 VAL B C 1
ATOM 6620 O O . VAL B 1 319 ? 0.135 -25.5 -25.859 1 98.25 319 VAL B O 1
ATOM 6623 N N . ALA B 1 320 ? 0.14 -24.219 -27.719 1 97.5 320 ALA B N 1
ATOM 6624 C CA . ALA B 1 320 ? -1.287 -24.391 -27.969 1 97.5 320 ALA B CA 1
ATOM 6625 C C . ALA B 1 320 ? -1.643 -25.875 -28.094 1 97.5 320 ALA B C 1
ATOM 6627 O O . ALA B 1 320 ? -0.902 -26.641 -28.703 1 97.5 320 ALA B O 1
ATOM 6628 N N . GLY B 1 321 ? -2.762 -26.25 -27.453 1 94.88 321 GLY B N 1
ATOM 6629 C CA . GLY B 1 321 ? -3.262 -27.609 -27.562 1 94.88 321 GLY B CA 1
ATOM 6630 C C . GLY B 1 321 ? -2.85 -28.484 -26.406 1 94.88 321 GLY B C 1
ATOM 6631 O O . GLY B 1 321 ? -3.414 -29.562 -26.203 1 94.88 321 GLY B O 1
ATOM 6632 N N . VAL B 1 322 ? -1.955 -28.078 -25.641 1 94.19 322 VAL B N 1
ATOM 6633 C CA . VAL B 1 322 ? -1.456 -28.875 -24.531 1 94.19 322 VAL B CA 1
ATOM 6634 C C . VAL B 1 322 ? -2.34 -28.656 -23.312 1 94.19 322 VAL B C 1
ATOM 6636 O O . VAL B 1 322 ? -2.721 -27.531 -23 1 94.19 322 VAL B O 1
ATOM 6639 N N . ASP B 1 323 ? -2.68 -29.719 -22.641 1 91 323 ASP B N 1
ATOM 6640 C CA . ASP B 1 323 ? -3.328 -29.656 -21.328 1 91 323 ASP B CA 1
ATOM 6641 C C . ASP B 1 323 ? -2.33 -29.266 -20.25 1 91 323 ASP B C 1
ATOM 6643 O O . ASP B 1 323 ? -1.358 -29.984 -20 1 91 323 ASP B O 1
ATOM 6647 N N . TRP B 1 324 ? -2.549 -28.156 -19.594 1 91.56 324 TRP B N 1
ATOM 6648 C CA . TRP B 1 324 ? -1.607 -27.625 -18.609 1 91.56 324 TRP B CA 1
ATOM 6649 C C . TRP B 1 324 ? -1.321 -28.656 -17.531 1 91.56 324 TRP B C 1
ATOM 6651 O O . TRP B 1 324 ? -0.211 -28.719 -17 1 91.56 324 TRP B O 1
ATOM 6661 N N . ARG B 1 325 ? -2.232 -29.5 -17.156 1 87 325 ARG B N 1
ATOM 6662 C CA . ARG B 1 325 ? -2.035 -30.547 -16.156 1 87 325 ARG B CA 1
ATOM 6663 C C . ARG B 1 325 ? -0.896 -31.469 -16.562 1 87 325 ARG B C 1
ATOM 6665 O O . ARG B 1 325 ? -0.16 -31.969 -15.703 1 87 325 ARG B O 1
ATOM 6672 N N . ASP B 1 326 ? -0.885 -31.703 -17.844 1 89.62 326 ASP B N 1
ATOM 6673 C CA . ASP B 1 326 ? 0.192 -32.562 -18.344 1 89.62 326 ASP B CA 1
ATOM 6674 C C . ASP B 1 326 ? 1.556 -31.906 -18.109 1 89.62 326 ASP B C 1
ATOM 6676 O O . ASP B 1 326 ? 2.525 -32.594 -17.781 1 89.62 326 ASP B O 1
ATOM 6680 N N . THR B 1 327 ? 1.602 -30.672 -18.391 1 93.94 327 THR B N 1
ATOM 6681 C CA . THR B 1 327 ? 2.842 -29.953 -18.141 1 93.94 327 THR B CA 1
ATOM 6682 C C . THR B 1 327 ? 3.211 -29.984 -16.672 1 93.94 327 THR B C 1
ATOM 6684 O O . THR B 1 327 ? 4.383 -30.156 -16.312 1 93.94 327 THR B O 1
ATOM 6687 N N . HIS B 1 328 ? 2.236 -29.859 -15.789 1 92.62 328 HIS B N 1
ATOM 6688 C CA . HIS B 1 328 ? 2.455 -29.938 -14.344 1 92.62 328 HIS B CA 1
ATOM 6689 C C . HIS B 1 328 ? 2.986 -31.312 -13.945 1 92.62 328 HIS B C 1
ATOM 6691 O O . HIS B 1 328 ? 3.918 -31.406 -13.148 1 92.62 328 HIS B O 1
ATOM 6697 N N . LEU B 1 329 ? 2.416 -32.344 -14.477 1 91.44 329 LEU B N 1
ATOM 6698 C CA . LEU B 1 329 ? 2.854 -33.688 -14.18 1 91.44 329 LEU B CA 1
ATOM 6699 C C . LEU B 1 329 ? 4.266 -33.938 -14.703 1 91.44 329 LEU B C 1
ATOM 6701 O O . LEU B 1 329 ? 5.055 -34.656 -14.07 1 91.44 329 LEU B O 1
ATOM 6705 N N . LEU B 1 330 ? 4.512 -33.406 -15.883 1 94.94 330 LEU B N 1
ATOM 6706 C CA . LEU B 1 330 ? 5.859 -33.5 -16.422 1 94.94 330 LEU B CA 1
ATOM 6707 C C . LEU B 1 330 ? 6.883 -32.938 -15.453 1 94.94 330 LEU B C 1
ATOM 6709 O O . LEU B 1 330 ? 7.949 -33.5 -15.242 1 94.94 330 LEU B O 1
ATOM 6713 N N . ALA B 1 331 ? 6.574 -31.812 -14.836 1 96.06 331 ALA B N 1
ATOM 6714 C CA . ALA B 1 331 ? 7.465 -31.188 -13.867 1 96.06 331 ALA B CA 1
ATOM 6715 C C . ALA B 1 331 ? 7.758 -32.125 -12.703 1 96.06 331 ALA B C 1
ATOM 6717 O O . ALA B 1 331 ? 8.906 -32.25 -12.273 1 96.06 331 ALA B O 1
ATOM 6718 N N . HIS B 1 332 ? 6.754 -32.781 -12.211 1 94.75 332 HIS B N 1
ATOM 6719 C CA . HIS B 1 332 ? 6.941 -33.719 -11.117 1 94.75 332 HIS B CA 1
ATOM 6720 C C . HIS B 1 332 ? 7.816 -34.875 -11.539 1 94.75 332 HIS B C 1
ATOM 6722 O O . HIS B 1 332 ? 8.656 -35.344 -10.766 1 94.75 332 HIS B O 1
ATOM 6728 N N . ARG B 1 333 ? 7.625 -35.406 -12.719 1 96.38 333 ARG B N 1
ATOM 6729 C CA . ARG B 1 333 ? 8.43 -36.531 -13.195 1 96.38 333 ARG B CA 1
ATOM 6730 C C . ARG B 1 333 ? 9.898 -36.156 -13.297 1 96.38 333 ARG B C 1
ATOM 6732 O O . ARG B 1 333 ? 10.781 -36.938 -12.93 1 96.38 333 ARG B O 1
ATOM 6739 N N . ILE B 1 334 ? 10.148 -34.969 -13.773 1 98.25 334 ILE B N 1
ATOM 6740 C CA . ILE B 1 334 ? 11.523 -34.469 -13.875 1 98.25 334 ILE B CA 1
ATOM 6741 C C . ILE B 1 334 ? 12.109 -34.281 -12.477 1 98.25 334 ILE B C 1
ATOM 6743 O O . ILE B 1 334 ? 13.266 -34.656 -12.227 1 98.25 334 ILE B O 1
ATOM 6747 N N . ALA B 1 335 ? 11.336 -33.719 -11.555 1 97.44 335 ALA B N 1
ATOM 6748 C CA . ALA B 1 335 ? 11.773 -33.562 -10.172 1 97.44 335 ALA B CA 1
ATOM 6749 C C . ALA B 1 335 ? 12.172 -34.906 -9.57 1 97.44 335 ALA B C 1
ATOM 6751 O O . ALA B 1 335 ? 13.227 -35.031 -8.938 1 97.44 335 ALA B O 1
ATOM 6752 N N . ILE B 1 336 ? 11.352 -35.906 -9.742 1 97.44 336 ILE B N 1
ATOM 6753 C CA . ILE B 1 336 ? 11.578 -37.25 -9.18 1 97.44 336 ILE B CA 1
ATOM 6754 C C . ILE B 1 336 ? 12.867 -37.812 -9.75 1 97.44 336 ILE B C 1
ATOM 6756 O O . ILE B 1 336 ? 13.727 -38.312 -9 1 97.44 336 ILE B O 1
ATOM 6760 N N . LYS B 1 337 ? 12.984 -37.781 -11.07 1 98.56 337 LYS B N 1
ATOM 6761 C CA . LYS B 1 337 ? 14.195 -38.281 -11.703 1 98.56 337 LYS B CA 1
ATOM 6762 C C . LYS B 1 337 ? 15.445 -37.594 -11.164 1 98.56 337 LYS B C 1
ATOM 6764 O O . LYS B 1 337 ? 16.438 -38.25 -10.867 1 98.56 337 LYS B O 1
ATOM 6769 N N . GLY B 1 338 ? 15.391 -36.312 -11.078 1 98.44 338 GLY B N 1
ATOM 6770 C CA . GLY B 1 338 ? 16.516 -35.562 -10.555 1 98.44 338 GLY B CA 1
ATOM 6771 C C . GLY B 1 338 ? 16.844 -35.906 -9.109 1 98.44 338 GLY B C 1
ATOM 6772 O O . GLY B 1 338 ? 18 -36.062 -8.75 1 98.44 338 GLY B O 1
ATOM 6773 N N . LEU B 1 339 ? 15.867 -35.969 -8.25 1 98.12 339 LEU B N 1
ATOM 6774 C CA . LEU B 1 339 ? 16.047 -36.25 -6.836 1 98.12 339 LEU B CA 1
ATOM 6775 C C . LEU B 1 339 ? 16.547 -37.688 -6.637 1 98.12 339 LEU B C 1
ATOM 6777 O O . LEU B 1 339 ? 17.312 -37.969 -5.703 1 98.12 339 LEU B O 1
ATOM 6781 N N . MET B 1 340 ? 16.109 -38.594 -7.48 1 98.56 340 MET B N 1
ATOM 6782 C CA . MET B 1 340 ? 16.609 -39.938 -7.43 1 98.56 340 MET B CA 1
ATOM 6783 C C . MET B 1 340 ? 18.094 -40 -7.805 1 98.56 340 MET B C 1
ATOM 6785 O O . MET B 1 340 ? 18.875 -40.719 -7.195 1 98.56 340 MET B O 1
ATOM 6789 N N . ALA B 1 341 ? 18.438 -39.219 -8.828 1 98.44 341 ALA B N 1
ATOM 6790 C CA . ALA B 1 341 ? 19.844 -39.156 -9.234 1 98.44 341 ALA B CA 1
ATOM 6791 C C . ALA B 1 341 ? 20.719 -38.688 -8.094 1 98.44 341 ALA B C 1
ATOM 6793 O O . ALA B 1 341 ? 21.891 -39.062 -7.98 1 98.44 341 ALA B O 1
ATOM 6794 N N . LEU B 1 342 ? 20.172 -37.875 -7.184 1 97.81 342 LEU B N 1
ATOM 6795 C CA . LEU B 1 342 ? 20.906 -37.344 -6.039 1 97.81 342 LEU B CA 1
ATOM 6796 C C . LEU B 1 342 ? 20.766 -38.25 -4.828 1 97.81 342 LEU B C 1
ATOM 6798 O O . LEU B 1 342 ? 21.297 -37.969 -3.756 1 97.81 342 LEU B O 1
ATOM 6802 N N . GLU B 1 343 ? 19.938 -39.219 -4.945 1 97.94 343 GLU B N 1
ATOM 6803 C CA . GLU B 1 343 ? 19.672 -40.219 -3.918 1 97.94 343 GLU B CA 1
ATOM 6804 C C . GLU B 1 343 ? 18.828 -39.656 -2.783 1 97.94 343 GLU B C 1
ATOM 6806 O O . GLU B 1 343 ? 18.766 -40.219 -1.693 1 97.94 343 GLU B O 1
ATOM 6811 N N . ILE B 1 344 ? 18.281 -38.531 -2.982 1 97.12 344 ILE B N 1
ATOM 6812 C CA . ILE B 1 344 ? 17.328 -37.969 -2.014 1 97.12 344 ILE B CA 1
ATOM 6813 C C . ILE B 1 344 ? 16.062 -38.812 -2.008 1 97.12 344 ILE B C 1
ATOM 6815 O O . ILE B 1 344 ? 15.523 -39.156 -0.944 1 97.12 344 ILE B O 1
ATOM 6819 N N . LEU B 1 345 ? 15.555 -39.094 -3.193 1 97.31 345 LEU B N 1
ATOM 6820 C CA . LEU B 1 345 ? 14.516 -40.125 -3.35 1 97.31 345 LEU B CA 1
ATOM 6821 C C . LEU B 1 345 ? 15.117 -41.469 -3.717 1 97.31 345 LEU B C 1
ATOM 6823 O O . LEU B 1 345 ? 16.062 -41.531 -4.508 1 97.31 345 LEU B O 1
ATOM 6827 N N . TYR B 1 346 ? 14.562 -42.469 -3.045 1 97.06 346 TYR B N 1
ATOM 6828 C CA . TYR B 1 346 ? 15.094 -43.812 -3.275 1 97.06 346 TYR B CA 1
ATOM 6829 C C . TYR B 1 346 ? 14.062 -44.875 -2.926 1 97.06 346 TYR B C 1
ATOM 6831 O O . TYR B 1 346 ? 12.914 -44.562 -2.619 1 97.06 346 TYR B O 1
ATOM 6839 N N . ASN B 1 347 ? 14.484 -46.094 -3.006 1 96.69 347 ASN B N 1
ATOM 6840 C CA . ASN B 1 347 ? 13.719 -47.25 -2.543 1 96.69 347 ASN B CA 1
ATOM 6841 C C . ASN B 1 347 ? 12.422 -47.406 -3.33 1 96.69 347 ASN B C 1
ATOM 6843 O O . ASN B 1 347 ? 11.367 -47.688 -2.748 1 96.69 347 ASN B O 1
ATOM 6847 N N . GLY B 1 348 ? 12.367 -47.125 -4.52 1 95.88 348 GLY B N 1
ATOM 6848 C CA . GLY B 1 348 ? 11.258 -47.312 -5.441 1 95.88 348 GLY B CA 1
ATOM 6849 C C . GLY B 1 348 ? 11.586 -46.875 -6.855 1 95.88 348 GLY B C 1
ATOM 6850 O O . GLY B 1 348 ? 12.633 -46.25 -7.102 1 95.88 348 GLY B O 1
ATOM 6851 N N . THR B 1 349 ? 10.688 -47.219 -7.777 1 96.88 349 THR B N 1
ATOM 6852 C CA . THR B 1 349 ? 10.812 -46.719 -9.141 1 96.88 349 THR B CA 1
ATOM 6853 C C . THR B 1 349 ? 10.273 -45.281 -9.242 1 96.88 349 THR B C 1
ATOM 6855 O O . THR B 1 349 ? 9.508 -44.844 -8.383 1 96.88 349 THR B O 1
ATOM 6858 N N . ALA B 1 350 ? 10.742 -44.625 -10.266 1 96.75 350 ALA B N 1
ATOM 6859 C CA . ALA B 1 350 ? 10.242 -43.281 -10.508 1 96.75 350 ALA B CA 1
ATOM 6860 C C . ALA B 1 350 ? 8.711 -43.25 -10.578 1 96.75 350 ALA B C 1
ATOM 6862 O O . ALA B 1 350 ? 8.07 -42.344 -10.055 1 96.75 350 ALA B O 1
ATOM 6863 N N . GLU B 1 351 ? 8.18 -44.25 -11.188 1 94.38 351 GLU B N 1
ATOM 6864 C CA . GLU B 1 351 ? 6.734 -44.312 -11.375 1 94.38 351 GLU B CA 1
ATOM 6865 C C . GLU B 1 351 ? 6.02 -44.562 -10.047 1 94.38 351 GLU B C 1
ATOM 6867 O O . GLU B 1 351 ? 4.957 -44 -9.789 1 94.38 351 GLU B O 1
ATOM 6872 N N . GLU B 1 352 ? 6.555 -45.406 -9.234 1 92.69 352 GLU B N 1
ATOM 6873 C CA . GLU B 1 352 ? 5.977 -45.688 -7.918 1 92.69 352 GLU B CA 1
ATOM 6874 C C . GLU B 1 352 ? 5.938 -44.406 -7.07 1 92.69 352 GLU B C 1
ATOM 6876 O O . GLU B 1 352 ? 4.918 -44.094 -6.453 1 92.69 352 GLU B O 1
ATOM 6881 N N . ILE B 1 353 ? 7.059 -43.75 -7.09 1 93.94 353 ILE B N 1
ATOM 6882 C CA . ILE B 1 353 ? 7.176 -42.531 -6.316 1 93.94 353 ILE B CA 1
ATOM 6883 C C . ILE B 1 353 ? 6.203 -41.469 -6.852 1 93.94 353 ILE B C 1
ATOM 6885 O O . ILE B 1 353 ? 5.566 -40.75 -6.078 1 93.94 353 ILE B O 1
ATOM 6889 N N . PHE B 1 354 ? 6.098 -41.375 -8.18 1 92.5 354 PHE B N 1
ATOM 6890 C CA . PHE B 1 354 ? 5.172 -40.469 -8.836 1 92.5 354 PHE B CA 1
ATOM 6891 C C . PHE B 1 354 ? 3.734 -40.781 -8.422 1 92.5 354 PHE B C 1
ATOM 6893 O O . PHE B 1 354 ? 2.994 -39.875 -8.023 1 92.5 354 PHE B O 1
ATOM 6900 N N . GLN B 1 355 ? 3.344 -42 -8.391 1 88.06 355 GLN B N 1
ATOM 6901 C CA . GLN B 1 355 ? 1.979 -42.406 -8.086 1 88.06 355 GLN B CA 1
ATOM 6902 C C . GLN B 1 355 ? 1.64 -42.156 -6.621 1 88.06 355 GLN B C 1
ATOM 6904 O O . GLN B 1 355 ? 0.496 -41.812 -6.293 1 88.06 355 GLN B O 1
ATOM 6909 N N . CYS B 1 356 ? 2.607 -42.25 -5.797 1 87.56 356 CYS B N 1
ATOM 6910 C CA . CYS B 1 356 ? 2.393 -42 -4.375 1 87.56 356 CYS B CA 1
ATOM 6911 C C . CYS B 1 356 ? 2.295 -40.5 -4.082 1 87.56 356 CYS B C 1
ATOM 6913 O O . CYS B 1 356 ? 1.774 -40.125 -3.039 1 87.56 356 CYS B O 1
ATOM 6915 N N . GLY B 1 357 ? 2.83 -39.719 -4.934 1 87.94 357 GLY B N 1
ATOM 6916 C CA . GLY B 1 357 ? 2.789 -38.25 -4.758 1 87.94 357 GLY B CA 1
ATOM 6917 C C . GLY B 1 357 ? 3.871 -37.75 -3.828 1 87.94 357 GLY B C 1
ATOM 6918 O O . GLY B 1 357 ? 3.738 -36.656 -3.252 1 87.94 357 GLY B O 1
ATOM 6919 N N . THR B 1 358 ? 4.965 -38.5 -3.645 1 90.75 358 THR B N 1
ATOM 6920 C CA . THR B 1 358 ? 6.004 -38.156 -2.678 1 90.75 358 THR B CA 1
ATOM 6921 C C . THR B 1 358 ? 6.766 -36.906 -3.123 1 90.75 358 THR B C 1
ATOM 6923 O O . THR B 1 358 ? 7.32 -36.188 -2.293 1 90.75 358 THR B O 1
ATOM 6926 N N . SER B 1 359 ? 6.758 -36.656 -4.449 1 91.12 359 SER B N 1
ATOM 6927 C CA . SER B 1 359 ? 7.473 -35.469 -4.953 1 91.12 359 SER B CA 1
ATOM 6928 C C . SER B 1 359 ? 6.867 -34.188 -4.414 1 91.12 359 SER B C 1
ATOM 6930 O O . SER B 1 359 ? 7.512 -33.125 -4.43 1 91.12 359 SER B O 1
ATOM 6932 N N . ARG B 1 360 ? 5.664 -34.125 -3.898 1 88.5 360 ARG B N 1
ATOM 6933 C CA . ARG B 1 360 ? 4.984 -32.969 -3.361 1 88.5 360 ARG B CA 1
ATOM 6934 C C . ARG B 1 360 ? 5.672 -32.469 -2.094 1 88.5 360 ARG B C 1
ATOM 6936 O O . ARG B 1 360 ? 5.492 -31.312 -1.694 1 88.5 360 ARG B O 1
ATOM 6943 N N . ALA B 1 361 ? 6.422 -33.312 -1.482 1 87.44 361 ALA B N 1
ATOM 6944 C CA . ALA B 1 361 ? 7.207 -32.906 -0.32 1 87.44 361 ALA B CA 1
ATOM 6945 C C . ALA B 1 361 ? 8.227 -31.844 -0.695 1 87.44 361 ALA B C 1
ATOM 6947 O O . ALA B 1 361 ? 8.594 -31.016 0.137 1 87.44 361 ALA B O 1
ATOM 6948 N N . PHE B 1 362 ? 8.602 -31.859 -1.976 1 91.56 362 PHE B N 1
ATOM 6949 C CA . PHE B 1 362 ? 9.68 -30.984 -2.422 1 91.56 362 PHE B CA 1
ATOM 6950 C C . PHE B 1 362 ? 9.148 -29.922 -3.379 1 91.56 362 PHE B C 1
ATOM 6952 O O . PHE B 1 362 ? 9.758 -28.859 -3.531 1 91.56 362 PHE B O 1
ATOM 6959 N N . PHE B 1 363 ? 8.117 -30.203 -4.051 1 91.25 363 PHE B N 1
ATOM 6960 C CA . PHE B 1 363 ? 7.438 -29.297 -4.977 1 91.25 363 PHE B CA 1
ATOM 6961 C C . PHE B 1 363 ? 5.949 -29.234 -4.664 1 91.25 363 PHE B C 1
ATOM 6963 O O . PHE B 1 363 ? 5.129 -29.812 -5.383 1 91.25 363 PHE B O 1
ATOM 6970 N N . PRO B 1 364 ? 5.555 -28.406 -3.691 1 85.5 364 PRO B N 1
ATOM 6971 C CA . PRO B 1 364 ? 4.215 -28.484 -3.109 1 85.5 364 PRO B CA 1
ATOM 6972 C C . PRO B 1 364 ? 3.213 -27.562 -3.799 1 85.5 364 PRO B C 1
ATOM 6974 O O . PRO B 1 364 ? 2.031 -27.547 -3.449 1 85.5 364 PRO B O 1
ATOM 6977 N N . HIS B 1 365 ? 3.592 -26.75 -4.66 1 86.75 365 HIS B N 1
ATOM 6978 C CA . HIS B 1 365 ? 2.684 -25.781 -5.262 1 86.75 365 HIS B CA 1
ATOM 6979 C C . HIS B 1 365 ? 2.502 -26.047 -6.75 1 86.75 365 HIS B C 1
ATOM 6981 O O . HIS B 1 365 ? 3.184 -26.906 -7.32 1 86.75 365 HIS B O 1
ATOM 6987 N N . GLY B 1 366 ? 1.544 -25.406 -7.367 1 89.19 366 GLY B N 1
ATOM 6988 C CA . GLY B 1 366 ? 1.303 -25.531 -8.797 1 89.19 366 GLY B CA 1
ATOM 6989 C C . GLY B 1 366 ? 2.441 -25 -9.641 1 89.19 366 GLY B C 1
ATOM 6990 O O . GLY B 1 366 ? 3.252 -24.203 -9.164 1 89.19 366 GLY B O 1
ATOM 6991 N N . LEU B 1 367 ? 2.438 -25.438 -10.875 1 94.25 367 LEU B N 1
ATOM 6992 C CA . LEU B 1 367 ? 3.531 -25.109 -11.781 1 94.25 367 LEU B CA 1
ATOM 6993 C C . LEU B 1 367 ? 3.416 -23.672 -12.266 1 94.25 367 LEU B C 1
ATOM 6995 O O . LEU B 1 367 ? 4.414 -23.047 -12.648 1 94.25 367 LEU B O 1
ATOM 6999 N N . GLY B 1 368 ? 2.168 -23.172 -12.305 1 94.69 368 GLY B N 1
ATOM 7000 C CA . GLY B 1 368 ? 1.976 -21.828 -12.805 1 94.69 368 GLY B CA 1
ATOM 7001 C C . GLY B 1 368 ? 0.525 -21.375 -12.781 1 94.69 368 GLY B C 1
ATOM 7002 O O . GLY B 1 368 ? -0.344 -22.109 -12.297 1 94.69 368 GLY B O 1
ATOM 7003 N N . HIS B 1 369 ? 0.287 -20.172 -13.219 1 95.12 369 HIS B N 1
ATOM 7004 C CA . HIS B 1 369 ? -1.023 -19.531 -13.258 1 95.12 369 HIS B CA 1
ATOM 7005 C C . HIS B 1 369 ? -1.102 -18.5 -14.383 1 95.12 369 HIS B C 1
ATOM 7007 O O . HIS B 1 369 ? -0.073 -18.047 -14.883 1 95.12 369 HIS B O 1
ATOM 7013 N N . PHE B 1 370 ? -2.332 -18.234 -14.812 1 96.81 370 PHE B N 1
ATOM 7014 C CA . PHE B 1 370 ? -2.508 -17.219 -15.836 1 96.81 370 PHE B CA 1
ATOM 7015 C C . PHE B 1 370 ? -2.111 -15.844 -15.305 1 96.81 370 PHE B C 1
ATOM 7017 O O . PHE B 1 370 ? -2.164 -15.602 -14.102 1 96.81 370 PHE B O 1
ATOM 7024 N N . LEU B 1 371 ? -1.715 -14.992 -16.203 1 98.06 371 LEU B N 1
ATOM 7025 C CA . LEU B 1 371 ? -1.175 -13.672 -15.875 1 98.06 371 LEU B CA 1
ATOM 7026 C C . LEU B 1 371 ? -1.831 -12.594 -16.734 1 98.06 371 LEU B C 1
ATOM 7028 O O . LEU B 1 371 ? -2.094 -12.805 -17.922 1 98.06 371 LEU B O 1
ATOM 7032 N N . GLY B 1 372 ? -2.135 -11.5 -16.188 1 98.38 372 GLY B N 1
ATOM 7033 C CA . GLY B 1 372 ? -2.707 -10.344 -16.859 1 98.38 372 GLY B CA 1
ATOM 7034 C C . GLY B 1 372 ? -2.943 -9.164 -15.945 1 98.38 372 GLY B C 1
ATOM 7035 O O . GLY B 1 372 ? -2.006 -8.656 -15.32 1 98.38 372 GLY B O 1
ATOM 7036 N N . LEU B 1 373 ? -4.219 -8.828 -15.742 1 98.38 373 LEU B N 1
ATOM 7037 C CA . LEU B 1 373 ? -4.594 -7.719 -14.883 1 98.38 373 LEU B CA 1
ATOM 7038 C C . LEU B 1 373 ? -4.359 -8.07 -13.414 1 98.38 373 LEU B C 1
ATOM 7040 O O . LEU B 1 373 ? -4.301 -7.18 -12.562 1 98.38 373 LEU B O 1
ATOM 7044 N N . GLU B 1 374 ? -4.223 -9.328 -13.18 1 97.19 374 GLU B N 1
ATOM 7045 C CA . GLU B 1 374 ? -3.809 -9.852 -11.883 1 97.19 374 GLU B CA 1
ATOM 7046 C C . GLU B 1 374 ? -2.58 -10.742 -12.016 1 97.19 374 GLU B C 1
ATOM 7048 O O . GLU B 1 374 ? -2.33 -11.312 -13.078 1 97.19 374 GLU B O 1
ATOM 7053 N N . THR B 1 375 ? -1.813 -10.75 -10.906 1 97.06 375 THR B N 1
ATOM 7054 C CA . THR B 1 375 ? -0.743 -11.742 -10.875 1 97.06 375 THR B CA 1
ATOM 7055 C C . THR B 1 375 ? -1.298 -13.141 -11.094 1 97.06 375 THR B C 1
ATOM 7057 O O . THR B 1 375 ? -0.861 -13.852 -12.008 1 97.06 375 THR B O 1
ATOM 7060 N N . HIS B 1 376 ? -2.213 -13.539 -10.297 1 95.81 376 HIS B N 1
ATOM 7061 C CA . HIS B 1 376 ? -3.037 -14.711 -10.57 1 95.81 376 HIS B CA 1
ATOM 7062 C C . HIS B 1 376 ? -4.332 -14.32 -11.281 1 95.81 376 HIS B C 1
ATOM 7064 O O . HIS B 1 376 ? -5.34 -14.039 -10.625 1 95.81 376 HIS B O 1
ATOM 7070 N N . ASP B 1 377 ? -4.293 -14.258 -12.523 1 96.31 377 ASP B N 1
ATOM 7071 C CA . ASP B 1 377 ? -5.406 -13.742 -13.312 1 96.31 377 ASP B CA 1
ATOM 7072 C C . ASP B 1 377 ? -6.469 -14.82 -13.531 1 96.31 377 ASP B C 1
ATOM 7074 O O . ASP B 1 377 ? -6.281 -15.969 -13.141 1 96.31 377 ASP B O 1
ATOM 7078 N N . VAL B 1 378 ? -7.535 -14.469 -14.156 1 95 378 VAL B N 1
ATOM 7079 C CA . VAL B 1 378 ? -8.703 -15.328 -14.344 1 95 378 VAL B CA 1
ATOM 7080 C C . VAL B 1 378 ? -8.383 -16.422 -15.352 1 95 378 VAL B C 1
ATOM 7082 O O . VAL B 1 378 ? -7.531 -16.25 -16.219 1 95 378 VAL B O 1
ATOM 7085 N N . GLU B 1 379 ? -9.062 -17.562 -15.188 1 90.88 379 GLU B N 1
ATOM 7086 C CA . GLU B 1 379 ? -8.867 -18.719 -16.062 1 90.88 379 GLU B CA 1
ATOM 7087 C C . GLU B 1 379 ? -10.031 -18.875 -17.031 1 90.88 379 GLU B C 1
ATOM 7089 O O . GLU B 1 379 ? -9.938 -19.625 -18.016 1 90.88 379 GLU B O 1
ATOM 7094 N N . GLY B 1 380 ? -11.07 -18.047 -16.828 1 85.62 380 GLY B N 1
ATOM 7095 C CA . GLY B 1 380 ? -12.25 -18.219 -17.656 1 85.62 380 GLY B CA 1
ATOM 7096 C C . GLY B 1 380 ? -13 -19.5 -17.375 1 85.62 380 GLY B C 1
ATOM 7097 O O . GLY B 1 380 ? -12.812 -20.109 -16.312 1 85.62 380 GLY B O 1
ATOM 7098 N N . ALA B 1 381 ? -14 -19.797 -18.156 1 75.06 381 ALA B N 1
ATOM 7099 C CA . ALA B 1 381 ? -14.789 -21.016 -17.984 1 75.06 381 ALA B CA 1
ATOM 7100 C C . ALA B 1 381 ? -13.938 -22.266 -18.203 1 75.06 381 ALA B C 1
ATOM 7102 O O . ALA B 1 381 ? -13.18 -22.344 -19.172 1 75.06 381 ALA B O 1
ATOM 7103 N N . PRO B 1 382 ? -14 -23.016 -17.078 1 65 382 PRO B N 1
ATOM 7104 C CA . PRO B 1 382 ? -13.234 -24.25 -17.25 1 65 382 PRO B CA 1
ATOM 7105 C C . PRO B 1 382 ? -13.695 -25.062 -18.469 1 65 382 PRO B C 1
ATOM 7107 O O . PRO B 1 382 ? -14.852 -24.953 -18.891 1 65 382 PRO B O 1
ATOM 7110 N N . ASP B 1 383 ? -12.805 -25.594 -19.156 1 58.28 383 ASP B N 1
ATOM 7111 C CA . ASP B 1 383 ? -13.172 -26.484 -20.25 1 58.28 383 ASP B CA 1
ATOM 7112 C C . ASP B 1 383 ? -14.031 -27.641 -19.734 1 58.28 383 ASP B C 1
ATOM 7114 O O . ASP B 1 383 ? -13.594 -28.422 -18.891 1 58.28 383 ASP B O 1
ATOM 7118 N N . VAL B 1 384 ? -15.477 -27.547 -19.938 1 54.06 384 VAL B N 1
ATOM 7119 C CA . VAL B 1 384 ? -16.438 -28.562 -19.531 1 54.06 384 VAL B CA 1
ATOM 7120 C C . VAL B 1 384 ? -15.961 -29.953 -19.953 1 54.06 384 VAL B C 1
ATOM 7122 O O . VAL B 1 384 ? -16.438 -30.969 -19.453 1 54.06 384 VAL B O 1
ATOM 7125 N N . LYS B 1 385 ? -15.273 -30.031 -21.078 1 51.84 385 LYS B N 1
ATOM 7126 C CA . LYS B 1 385 ? -14.844 -31.344 -21.562 1 51.84 385 LYS B CA 1
ATOM 7127 C C . LYS B 1 385 ? -13.617 -31.844 -20.797 1 51.84 385 LYS B C 1
ATOM 7129 O O . LYS B 1 385 ? -13.031 -32.875 -21.141 1 51.84 385 LYS B O 1
ATOM 7134 N N . TRP B 1 386 ? -13.328 -31.031 -19.688 1 53.09 386 TRP B N 1
ATOM 7135 C CA . TRP B 1 386 ? -12.094 -31.391 -19 1 53.09 386 TRP B CA 1
ATOM 7136 C C . TRP B 1 386 ? -12.266 -32.688 -18.219 1 53.09 386 TRP B C 1
ATOM 7138 O O . TRP B 1 386 ? -13.188 -32.812 -17.406 1 53.09 386 TRP B O 1
ATOM 7148 N N . LYS B 1 387 ? -11.852 -33.844 -18.734 1 50.03 387 LYS B N 1
ATOM 7149 C CA . LYS B 1 387 ? -11.781 -35.094 -17.984 1 50.03 387 LYS B CA 1
ATOM 7150 C C . LYS B 1 387 ? -10.414 -35.25 -17.328 1 50.03 387 LYS B C 1
ATOM 7152 O O . LYS B 1 387 ? -9.383 -34.969 -17.938 1 50.03 387 LYS B O 1
ATOM 7157 N N . PRO B 1 388 ? -10.414 -35.344 -16.031 1 47.72 388 PRO B N 1
ATOM 7158 C CA . PRO B 1 388 ? -9.102 -35.625 -15.43 1 47.72 388 PRO B CA 1
ATOM 7159 C C . PRO B 1 388 ? -8.352 -36.719 -16.156 1 47.72 388 PRO B C 1
ATOM 7161 O O . PRO B 1 388 ? -8.953 -37.75 -16.531 1 47.72 388 PRO B O 1
ATOM 7164 N N . ALA B 1 389 ? -7.285 -36.375 -17 1 43.38 389 ALA B N 1
ATOM 7165 C CA . ALA B 1 389 ? -6.5 -37.438 -17.609 1 43.38 389 ALA B CA 1
ATOM 7166 C C . ALA B 1 389 ? -6.148 -38.531 -16.578 1 43.38 389 ALA B C 1
ATOM 7168 O O . ALA B 1 389 ? -6.133 -38.281 -15.375 1 43.38 389 ALA B O 1
ATOM 7169 N N . THR B 1 390 ? -5.852 -39.688 -17.125 1 37.06 390 THR B N 1
ATOM 7170 C CA . THR B 1 390 ? -5.316 -40.906 -16.5 1 37.06 390 THR B CA 1
ATOM 7171 C C . THR B 1 390 ? -3.889 -40.688 -16.016 1 37.06 390 THR B C 1
ATOM 7173 O O . THR B 1 390 ? -3.076 -40.062 -16.719 1 37.06 390 THR B O 1
ATOM 7176 N N . GLY B 1 391 ? -3.477 -40.812 -14.578 1 45.69 391 GLY B N 1
ATOM 7177 C CA . GLY B 1 391 ? -2.219 -40.75 -13.852 1 45.69 391 GLY B CA 1
ATOM 7178 C C . GLY B 1 391 ? -2.148 -39.594 -12.867 1 45.69 391 GLY B C 1
ATOM 7179 O O . GLY B 1 391 ? -1.668 -38.5 -13.203 1 45.69 391 GLY B O 1
ATOM 7180 N N . GLN B 1 392 ? -3.016 -39.562 -12.086 1 50.28 392 GLN B N 1
ATOM 7181 C CA . GLN B 1 392 ? -3.131 -38.5 -11.086 1 50.28 392 GLN B CA 1
ATOM 7182 C C . GLN B 1 392 ? -1.989 -38.594 -10.078 1 50.28 392 GLN B C 1
ATOM 7184 O O . GLN B 1 392 ? -1.479 -39.656 -9.789 1 50.28 392 GLN B O 1
ATOM 7189 N N . LEU B 1 393 ? -1.004 -37.438 -10.195 1 45.31 393 LEU B N 1
ATOM 7190 C CA . LEU B 1 393 ? -0.165 -37.375 -9 1 45.31 393 LEU B CA 1
ATOM 7191 C C . LEU B 1 393 ? -0.925 -37.875 -7.777 1 45.31 393 LEU B C 1
ATOM 7193 O O . LEU B 1 393 ? -2.062 -37.469 -7.535 1 45.31 393 LEU B O 1
ATOM 7197 N N . GLY B 1 394 ? -0.615 -39.156 -7.32 1 45.06 394 GLY B N 1
ATOM 7198 C CA . GLY B 1 394 ? -1.243 -39.844 -6.207 1 45.06 394 GLY B CA 1
ATOM 7199 C C . GLY B 1 394 ? -2.32 -39.031 -5.523 1 45.06 394 GLY B C 1
ATOM 7200 O O . GLY B 1 394 ? -2.342 -37.781 -5.637 1 45.06 394 GLY B O 1
ATOM 7201 N N . SER B 1 395 ? -3.566 -39.719 -5.34 1 43.62 395 SER B N 1
ATOM 7202 C CA . SER B 1 395 ? -4.742 -39.125 -4.715 1 43.62 395 SER B CA 1
ATOM 7203 C C . SER B 1 395 ? -4.344 -38.188 -3.562 1 43.62 395 SER B C 1
ATOM 7205 O O . SER B 1 395 ? -3.529 -38.562 -2.717 1 43.62 395 SER B O 1
ATOM 7207 N N . ILE B 1 396 ? -4.504 -36.969 -3.799 1 43.94 396 ILE B N 1
ATOM 7208 C CA . ILE B 1 396 ? -4.434 -35.938 -2.771 1 43.94 396 ILE B CA 1
ATOM 7209 C C . ILE B 1 396 ? -4.973 -36.5 -1.451 1 43.94 396 ILE B C 1
ATOM 7211 O O . ILE B 1 396 ? -4.785 -35.875 -0.397 1 43.94 396 ILE B O 1
ATOM 7215 N N . ALA B 1 397 ? -5.742 -37.594 -1.568 1 39.44 397 ALA B N 1
ATOM 7216 C CA . ALA B 1 397 ? -6.438 -38.094 -0.396 1 39.44 397 ALA B CA 1
ATOM 7217 C C . ALA B 1 397 ? -5.445 -38.594 0.654 1 39.44 397 ALA B C 1
ATOM 7219 O O . ALA B 1 397 ? -5.793 -38.75 1.828 1 39.44 397 ALA B O 1
ATOM 7220 N N . SER B 1 398 ? -4.348 -39.031 0.237 1 40.38 398 SER B N 1
ATOM 7221 C CA . SER B 1 398 ? -3.467 -39.562 1.263 1 40.38 398 SER B CA 1
ATOM 7222 C C . SER B 1 398 ? -2.662 -38.469 1.944 1 40.38 398 SER B C 1
ATOM 7224 O O . SER B 1 398 ? -1.833 -38.75 2.814 1 40.38 398 SER B O 1
ATOM 7226 N N . LEU B 1 399 ? -2.668 -37.344 1.365 1 44.28 399 LEU B N 1
ATOM 7227 C CA . LEU B 1 399 ? -1.962 -36.281 2.064 1 44.28 399 LEU B CA 1
ATOM 7228 C C . LEU B 1 399 ? -2.803 -35.75 3.211 1 44.28 399 LEU B C 1
ATOM 7230 O O . LEU B 1 399 ? -4.031 -35.688 3.117 1 44.28 399 LEU B O 1
ATOM 7234 N N . PRO B 1 400 ? -2.26 -35.781 4.352 1 41.66 400 PRO B N 1
ATOM 7235 C CA . PRO B 1 400 ? -3.041 -35.188 5.43 1 41.66 400 PRO B CA 1
ATOM 7236 C C . PRO B 1 400 ? -3.686 -33.875 5.016 1 41.66 400 PRO B C 1
ATOM 7238 O O . PRO B 1 400 ? -3.117 -33.125 4.215 1 41.66 400 PRO B O 1
ATOM 7241 N N . LYS B 1 401 ? -4.957 -33.812 5.168 1 42.16 401 LYS B N 1
ATOM 7242 C CA . LYS B 1 401 ? -5.879 -32.688 4.922 1 42.16 401 LYS B CA 1
ATOM 7243 C C . LYS B 1 401 ? -5.18 -31.344 5.121 1 42.16 401 LYS B C 1
ATOM 7245 O O . LYS B 1 401 ? -5.484 -30.375 4.426 1 42.16 401 LYS B O 1
ATOM 7250 N N . PRO B 1 402 ? -4.664 -31.344 6.234 1 42.12 402 PRO B N 1
ATOM 7251 C CA . PRO B 1 402 ? -4.203 -30.016 6.656 1 42.12 402 PRO B CA 1
ATOM 7252 C C . PRO B 1 402 ? -3.279 -29.359 5.633 1 42.12 402 PRO B C 1
ATOM 7254 O O . PRO B 1 402 ? -3.123 -28.141 5.633 1 42.12 402 PRO B O 1
ATOM 7257 N N . MET B 1 403 ? -2.559 -30.297 5.02 1 41.28 403 MET B N 1
ATOM 7258 C CA . MET B 1 403 ? -1.505 -29.688 4.211 1 41.28 403 MET B CA 1
ATOM 7259 C C . MET B 1 403 ? -2.082 -29.062 2.941 1 41.28 403 MET B C 1
ATOM 7261 O O . MET B 1 403 ? -1.351 -28.453 2.154 1 41.28 403 MET B O 1
ATOM 7265 N N . LEU B 1 404 ? -3.307 -29.531 2.611 1 41.53 404 LEU B N 1
ATOM 7266 C CA . LEU B 1 404 ? -3.924 -28.969 1.417 1 41.53 404 LEU B CA 1
ATOM 7267 C C . LEU B 1 404 ? -4.531 -27.594 1.716 1 41.53 404 LEU B C 1
ATOM 7269 O O . LEU B 1 404 ? -5.723 -27.5 2.027 1 41.53 404 LEU B O 1
ATOM 7273 N N . GLY B 1 405 ? -3.93 -27 2.502 1 38.47 405 GLY B N 1
ATOM 7274 C CA . GLY B 1 405 ? -4.535 -25.688 2.67 1 38.47 405 GLY B CA 1
ATOM 7275 C C . GLY B 1 405 ? -5.227 -25.188 1.416 1 38.47 405 GLY B C 1
ATOM 7276 O O . GLY B 1 405 ? -5.078 -25.766 0.342 1 38.47 405 GLY B O 1
ATOM 7277 N N . ARG B 1 406 ? -6.184 -24.344 1.615 1 41.47 406 ARG B N 1
ATOM 7278 C CA . ARG B 1 406 ? -7.09 -23.797 0.613 1 41.47 406 ARG B CA 1
ATOM 7279 C C . ARG B 1 406 ? -6.371 -23.594 -0.718 1 41.47 406 ARG B C 1
ATOM 7281 O O . ARG B 1 406 ? -7.016 -23.469 -1.762 1 41.47 406 ARG B O 1
ATOM 7288 N N . GLY B 1 407 ? -5.004 -23.516 -0.713 1 39.38 407 GLY B N 1
ATOM 7289 C CA . GLY B 1 407 ? -4.371 -22.906 -1.875 1 39.38 407 GLY B CA 1
ATOM 7290 C C . GLY B 1 407 ? -3.695 -23.922 -2.779 1 39.38 407 GLY B C 1
ATOM 7291 O O . GLY B 1 407 ? -3.404 -23.625 -3.941 1 39.38 407 GLY B O 1
ATOM 7292 N N . LEU B 1 408 ? -3.154 -25.078 -2.164 1 40.69 408 LEU B N 1
ATOM 7293 C CA . LEU B 1 408 ? -2.223 -25.828 -3.008 1 40.69 408 LEU B CA 1
ATOM 7294 C C . LEU B 1 408 ? -2.949 -26.453 -4.188 1 40.69 408 LEU B C 1
ATOM 7296 O O . LEU B 1 408 ? -2.424 -26.484 -5.305 1 40.69 408 LEU B O 1
ATOM 7300 N N . TYR B 1 409 ? -3.975 -27.328 -3.879 1 41.88 409 TYR B N 1
ATOM 7301 C CA . TYR B 1 409 ? -4.598 -28.094 -4.953 1 41.88 409 TYR B CA 1
ATOM 7302 C C . TYR B 1 409 ? -5.332 -27.172 -5.922 1 41.88 409 TYR B C 1
ATOM 7304 O O . TYR B 1 409 ? -5.488 -27.5 -7.102 1 41.88 409 TYR B O 1
ATOM 7312 N N . ARG B 1 410 ? -5.832 -26.125 -5.316 1 45.03 410 ARG B N 1
ATOM 7313 C CA . ARG B 1 410 ? -6.59 -25.188 -6.137 1 45.03 410 ARG B CA 1
ATOM 7314 C C . ARG B 1 410 ? -5.695 -24.531 -7.18 1 45.03 410 ARG B C 1
ATOM 7316 O O . ARG B 1 410 ? -6.176 -23.781 -8.031 1 45.03 410 ARG B O 1
ATOM 7323 N N . ALA B 1 411 ? -4.453 -24.953 -7.148 1 52.47 411 ALA B N 1
ATOM 7324 C CA . ALA B 1 411 ? -3.49 -24.062 -7.789 1 52.47 411 ALA B CA 1
ATOM 7325 C C . ALA B 1 411 ? -3.109 -24.562 -9.18 1 52.47 411 ALA B C 1
ATOM 7327 O O . ALA B 1 411 ? -2.246 -23.984 -9.836 1 52.47 411 ALA B O 1
ATOM 7328 N N . VAL B 1 412 ? -3.838 -25.75 -9.508 1 65.69 412 VAL B N 1
ATOM 7329 C CA . VAL B 1 412 ? -3.416 -26.141 -10.844 1 65.69 412 VAL B CA 1
ATOM 7330 C C . VAL B 1 412 ? -4.438 -25.672 -11.875 1 65.69 412 VAL B C 1
ATOM 7332 O O . VAL B 1 412 ? -5.621 -26 -11.781 1 65.69 412 VAL B O 1
ATOM 7335 N N . VAL B 1 413 ? -4.035 -24.828 -12.672 1 76.38 413 VAL B N 1
ATOM 7336 C CA . VAL B 1 413 ? -4.82 -24.359 -13.812 1 76.38 413 VAL B CA 1
ATOM 7337 C C . VAL B 1 413 ? -5.371 -25.547 -14.594 1 76.38 413 VAL B C 1
ATOM 7339 O O . VAL B 1 413 ? -4.648 -26.516 -14.859 1 76.38 413 VAL B O 1
ATOM 7342 N N . ARG B 1 414 ? -6.629 -25.625 -14.852 1 79.88 414 ARG B N 1
ATOM 7343 C CA . ARG B 1 414 ? -7.289 -26.703 -15.586 1 79.88 414 ARG B CA 1
ATOM 7344 C C . ARG B 1 414 ? -7.762 -26.219 -16.953 1 79.88 414 ARG B C 1
ATOM 7346 O O . ARG B 1 414 ? -8.961 -26.141 -17.203 1 79.88 414 ARG B O 1
ATOM 7353 N N . ARG B 1 415 ? -6.805 -26.016 -17.781 1 87.06 415 ARG B N 1
ATOM 7354 C CA . ARG B 1 415 ? -7.105 -25.469 -19.094 1 87.06 415 ARG B CA 1
ATOM 7355 C C . ARG B 1 415 ? -6.203 -26.078 -20.156 1 87.06 415 ARG B C 1
ATOM 7357 O O . ARG B 1 415 ? -5.039 -26.391 -19.891 1 87.06 415 ARG B O 1
ATOM 7364 N N . VAL B 1 416 ? -6.781 -26.297 -21.344 1 91.81 416 VAL B N 1
ATOM 7365 C CA . VAL B 1 416 ? -5.961 -26.484 -22.531 1 91.81 416 VAL B CA 1
ATOM 7366 C C . VAL B 1 416 ? -5.445 -25.141 -23.016 1 91.81 416 VAL B C 1
ATOM 7368 O O . VAL B 1 416 ? -6.215 -24.188 -23.141 1 91.81 416 VAL B O 1
ATOM 7371 N N . LEU B 1 417 ? -4.184 -25.094 -23.234 1 95.38 417 LEU B N 1
ATOM 7372 C CA . LEU B 1 417 ? -3.582 -23.828 -23.625 1 95.38 417 LEU B CA 1
ATOM 7373 C C . LEU B 1 417 ? -4.008 -23.453 -25.047 1 95.38 417 LEU B C 1
ATOM 7375 O O . LEU B 1 417 ? -4.102 -24.312 -25.922 1 95.38 417 LEU B O 1
ATOM 7379 N N . GLU B 1 418 ? -4.336 -22.25 -25.219 1 96.31 418 GLU B N 1
ATOM 7380 C CA . GLU B 1 418 ? -4.711 -21.656 -26.5 1 96.31 418 GLU B CA 1
ATOM 7381 C C . GLU B 1 418 ? -3.867 -20.422 -26.812 1 96.31 418 GLU B C 1
ATOM 7383 O O . GLU B 1 418 ? -3.285 -19.828 -25.906 1 96.31 418 GLU B O 1
ATOM 7388 N N . PRO B 1 419 ? -3.773 -20.125 -28.141 1 98.06 419 PRO B N 1
ATOM 7389 C CA . PRO B 1 419 ? -2.998 -18.922 -28.5 1 98.06 419 PRO B CA 1
ATOM 7390 C C . PRO B 1 419 ? -3.463 -17.672 -27.75 1 98.06 419 PRO B C 1
ATOM 7392 O O . PRO B 1 419 ? -4.66 -17.5 -27.516 1 98.06 419 PRO B O 1
ATOM 7395 N N . ARG B 1 420 ? -2.502 -16.844 -27.312 1 98.25 420 ARG B N 1
ATOM 7396 C CA . ARG B 1 420 ? -2.707 -15.516 -26.719 1 98.25 420 ARG B CA 1
ATOM 7397 C C . ARG B 1 420 ? -2.975 -15.625 -25.219 1 98.25 420 ARG B C 1
ATOM 7399 O O . ARG B 1 420 ? -3.252 -14.625 -24.562 1 98.25 420 ARG B O 1
ATOM 7406 N N . MET B 1 421 ? -2.951 -16.844 -24.734 1 97.94 421 MET B N 1
ATOM 7407 C CA . MET B 1 421 ? -2.889 -17.016 -23.297 1 97.94 421 MET B CA 1
ATOM 7408 C C . MET B 1 421 ? -1.491 -16.703 -22.766 1 97.94 421 MET B C 1
ATOM 7410 O O . MET B 1 421 ? -0.497 -16.938 -23.453 1 97.94 421 MET B O 1
ATOM 7414 N N . VAL B 1 422 ? -1.424 -16.062 -21.656 1 98.75 422 VAL B N 1
ATOM 7415 C CA . VAL B 1 422 ? -0.157 -15.852 -20.953 1 98.75 422 VAL B CA 1
ATOM 7416 C C . VAL B 1 422 ? -0.174 -16.594 -19.625 1 98.75 422 VAL B C 1
ATOM 7418 O O . VAL B 1 422 ? -1.058 -16.375 -18.797 1 98.75 422 VAL B O 1
ATOM 7421 N N . ILE B 1 423 ? 0.755 -17.453 -19.422 1 98.06 423 ILE B N 1
ATOM 7422 C CA . ILE B 1 423 ? 0.804 -18.312 -18.234 1 98.06 423 ILE B CA 1
ATOM 7423 C C . ILE B 1 423 ? 2.229 -18.344 -17.672 1 98.06 423 ILE B C 1
ATOM 7425 O O . ILE B 1 423 ? 3.195 -18.281 -18.438 1 98.06 423 ILE B O 1
ATOM 7429 N N . THR B 1 424 ? 2.379 -18.422 -16.391 1 98.38 424 THR B N 1
ATOM 7430 C CA . THR B 1 424 ? 3.699 -18.5 -15.773 1 98.38 424 THR B CA 1
ATOM 7431 C C . THR B 1 424 ? 4.164 -19.953 -15.688 1 98.38 424 THR B C 1
ATOM 7433 O O . THR B 1 424 ? 3.344 -20.859 -15.578 1 98.38 424 THR B O 1
ATOM 7436 N N . VAL B 1 425 ? 5.406 -20.188 -15.789 1 98.5 425 VAL B N 1
ATOM 7437 C CA . VAL B 1 425 ? 6.047 -21.469 -15.5 1 98.5 425 VAL B CA 1
ATOM 7438 C C . VAL B 1 425 ? 7.004 -21.312 -14.32 1 98.5 425 VAL B C 1
ATOM 7440 O O . VAL B 1 425 ? 8.086 -20.719 -14.461 1 98.5 425 VAL B O 1
ATOM 7443 N N . GLU B 1 426 ? 6.566 -21.859 -13.227 1 97.62 426 GLU B N 1
ATOM 7444 C CA . GLU B 1 426 ? 7.219 -21.531 -11.969 1 97.62 426 GLU B CA 1
ATOM 7445 C C . GLU B 1 426 ? 7.492 -22.781 -11.141 1 97.62 426 GLU B C 1
ATOM 7447 O O . GLU B 1 426 ? 7 -22.906 -10.016 1 97.62 426 GLU B O 1
ATOM 7452 N N . PRO B 1 427 ? 8.359 -23.656 -11.594 1 97.56 427 PRO B N 1
ATOM 7453 C CA . PRO B 1 427 ? 8.75 -24.766 -10.711 1 97.56 427 PRO B CA 1
ATOM 7454 C C . PRO B 1 427 ? 9.625 -24.312 -9.547 1 97.56 427 PRO B C 1
ATOM 7456 O O . PRO B 1 427 ? 10.242 -23.25 -9.609 1 97.56 427 PRO B O 1
ATOM 7459 N N . GLY B 1 428 ? 9.57 -25.094 -8.508 1 95.44 428 GLY B N 1
ATOM 7460 C CA . GLY B 1 428 ? 10.414 -24.875 -7.34 1 95.44 428 GLY B CA 1
ATOM 7461 C C . GLY B 1 428 ? 10.648 -26.141 -6.531 1 95.44 428 GLY B C 1
ATOM 7462 O O . GLY B 1 428 ? 9.898 -27.109 -6.66 1 95.44 428 GLY B O 1
ATOM 7463 N N . MET B 1 429 ? 11.727 -26.125 -5.812 1 94.69 429 MET B N 1
ATOM 7464 C CA . MET B 1 429 ? 12.07 -27.188 -4.883 1 94.69 429 MET B CA 1
ATOM 7465 C C . MET B 1 429 ? 12.531 -26.625 -3.543 1 94.69 429 MET B C 1
ATOM 7467 O O . MET B 1 429 ? 13.352 -25.719 -3.5 1 94.69 429 MET B O 1
ATOM 7471 N N . TYR B 1 430 ? 12 -27.203 -2.521 1 86.94 430 TYR B N 1
ATOM 7472 C CA . TYR B 1 430 ? 12.219 -26.609 -1.205 1 86.94 430 TYR B CA 1
ATOM 7473 C C . TYR B 1 430 ? 12.633 -27.688 -0.195 1 86.94 430 TYR B C 1
ATOM 7475 O O . TYR B 1 430 ? 12.133 -28.812 -0.238 1 86.94 430 TYR B O 1
ATOM 7483 N N . GLU B 1 431 ? 13.656 -27.266 0.533 1 77.12 431 GLU B N 1
ATOM 7484 C CA . GLU B 1 431 ? 14.117 -28.094 1.649 1 77.12 431 GLU B CA 1
ATOM 7485 C C . GLU B 1 431 ? 13.891 -27.391 2.984 1 77.12 431 GLU B C 1
ATOM 7487 O O . GLU B 1 431 ? 14.539 -26.391 3.285 1 77.12 431 GLU B O 1
ATOM 7492 N N . LEU B 1 432 ? 12.844 -27.469 3.559 1 62.28 432 LEU B N 1
ATOM 7493 C CA . LEU B 1 432 ? 12.609 -26.734 4.801 1 62.28 432 LEU B CA 1
ATOM 7494 C C . LEU B 1 432 ? 13.172 -27.516 5.992 1 62.28 432 LEU B C 1
ATOM 7496 O O . LEU B 1 432 ? 12.914 -28.703 6.141 1 62.28 432 LEU B O 1
ATOM 7500 N N . PRO B 1 433 ? 14.211 -26.719 6.719 1 55.75 433 PRO B N 1
ATOM 7501 C CA . PRO B 1 433 ? 14.828 -27.438 7.844 1 55.75 433 PRO B CA 1
ATOM 7502 C C . PRO B 1 433 ? 13.812 -27.797 8.93 1 55.75 433 PRO B C 1
ATOM 7504 O O . PRO B 1 433 ? 12.797 -27.125 9.086 1 55.75 433 PRO B O 1
ATOM 7507 N N . THR B 1 434 ? 14.016 -29.016 9.445 1 46.47 434 THR B N 1
ATOM 7508 C CA . THR B 1 434 ? 13.258 -29.531 10.578 1 46.47 434 THR B CA 1
ATOM 7509 C C . THR B 1 434 ? 13.523 -28.703 11.828 1 46.47 434 THR B C 1
ATOM 7511 O O . THR B 1 434 ? 12.688 -28.641 12.734 1 46.47 434 THR B O 1
ATOM 7514 N N . THR B 1 435 ? 14.836 -28.297 12.125 1 40.5 435 THR B N 1
ATOM 7515 C CA . THR B 1 435 ? 15.211 -27.734 13.414 1 40.5 435 THR B CA 1
ATOM 7516 C C . THR B 1 435 ? 15.398 -26.219 13.297 1 40.5 435 THR B C 1
ATOM 7518 O O . THR B 1 435 ? 16.125 -25.734 12.43 1 40.5 435 THR B O 1
ATOM 7521 N N . ALA B 1 436 ? 14.516 -25.469 13.648 1 41.94 436 ALA B N 1
ATOM 7522 C CA . ALA B 1 436 ? 14.867 -24.078 13.836 1 41.94 436 ALA B CA 1
ATOM 7523 C C . ALA B 1 436 ? 16.156 -23.922 14.625 1 41.94 436 ALA B C 1
ATOM 7525 O O . ALA B 1 436 ? 16.188 -24.172 15.836 1 41.94 436 ALA B O 1
ATOM 7526 N N . HIS B 1 437 ? 17.25 -24.156 14.227 1 33.97 437 HIS B N 1
ATOM 7527 C CA . HIS B 1 437 ? 18.391 -23.641 14.969 1 33.97 437 HIS B CA 1
ATOM 7528 C C . HIS B 1 437 ? 18.359 -22.125 15.047 1 33.97 437 HIS B C 1
ATOM 7530 O O . HIS B 1 437 ? 18.641 -21.438 14.055 1 33.97 437 HIS B O 1
ATOM 7536 N N . PHE B 1 438 ? 17.469 -21.5 15.727 1 35.34 438 PHE B N 1
ATOM 7537 C CA . PHE B 1 438 ? 17.703 -20.109 16.062 1 35.34 438 PHE B CA 1
ATOM 7538 C C . PHE B 1 438 ? 19.094 -19.922 16.656 1 35.34 438 PHE B C 1
ATOM 7540 O O . PHE B 1 438 ? 19.594 -20.797 17.375 1 35.34 438 PHE B O 1
ATOM 7547 N N . PRO B 1 439 ? 19.922 -19.156 16.156 1 31.7 439 PRO B N 1
ATOM 7548 C CA . PRO B 1 439 ? 21.172 -18.906 16.875 1 31.7 439 PRO B CA 1
ATOM 7549 C C . PRO B 1 439 ? 20.953 -18.688 18.375 1 31.7 439 PRO B C 1
ATOM 7551 O O . PRO B 1 439 ? 19.891 -18.203 18.781 1 31.7 439 PRO B O 1
ATOM 7554 N N . PRO B 1 440 ? 21.781 -19.375 19.328 1 29.62 440 PRO B N 1
ATOM 7555 C CA . PRO B 1 440 ? 21.797 -19.281 20.781 1 29.62 440 PRO B CA 1
ATOM 7556 C C . PRO B 1 440 ? 21.797 -17.828 21.281 1 29.62 440 PRO B C 1
ATOM 7558 O O . PRO B 1 440 ? 21.641 -17.578 22.484 1 29.62 440 PRO B O 1
ATOM 7561 N N . SER B 1 441 ? 22.406 -16.844 20.703 1 29.33 441 SER B N 1
ATOM 7562 C CA . SER B 1 441 ? 22.75 -15.68 21.516 1 29.33 441 SER B CA 1
ATOM 7563 C C . SER B 1 441 ? 21.516 -15.078 22.172 1 29.33 441 SER B C 1
ATOM 7565 O O . SER B 1 441 ? 21.625 -14.305 23.125 1 29.33 441 SER B O 1
ATOM 7567 N N . ILE B 1 442 ? 20.562 -14.422 21.656 1 29.67 442 ILE B N 1
ATOM 7568 C CA . ILE B 1 442 ? 19.719 -13.914 22.734 1 29.67 442 ILE B CA 1
ATOM 7569 C C . ILE B 1 442 ? 19.078 -15.07 23.484 1 29.67 442 ILE B C 1
ATOM 7571 O O . ILE B 1 442 ? 18.344 -15.867 22.891 1 29.67 442 ILE B O 1
ATOM 7575 N N . CYS B 1 443 ? 19.688 -15.594 24.609 1 25.55 443 CYS B N 1
ATOM 7576 C CA . CYS B 1 443 ? 19.422 -16.438 25.781 1 25.55 443 CYS B CA 1
ATOM 7577 C C . CYS B 1 443 ? 17.969 -16.344 26.188 1 25.55 443 CYS B C 1
ATOM 7579 O O . CYS B 1 443 ? 17.656 -16.062 27.359 1 25.55 443 CYS B O 1
ATOM 7581 N N . ILE B 1 444 ? 17.031 -15.516 25.953 1 27.52 444 ILE B N 1
ATOM 7582 C CA . ILE B 1 444 ? 15.969 -15.914 26.859 1 27.52 444 ILE B CA 1
ATOM 7583 C C . ILE B 1 444 ? 15.891 -17.438 26.922 1 27.52 444 ILE B C 1
ATOM 7585 O O . ILE B 1 444 ? 16.25 -18.125 25.969 1 27.52 444 ILE B O 1
ATOM 7589 N N . ALA B 1 445 ? 15.273 -18.094 28.141 1 23.42 445 ALA B N 1
ATOM 7590 C CA . ALA B 1 445 ? 15.031 -19.453 28.578 1 23.42 445 ALA B CA 1
ATOM 7591 C C . ALA B 1 445 ? 14.859 -20.391 27.391 1 23.42 445 ALA B C 1
ATOM 7593 O O . ALA B 1 445 ? 14.5 -19.953 26.297 1 23.42 445 ALA B O 1
ATOM 7594 N N . ARG B 1 446 ? 15.219 -21.781 27.594 1 25.39 446 ARG B N 1
ATOM 7595 C CA . ARG B 1 446 ? 15.141 -23.219 27.328 1 25.39 446 ARG B CA 1
ATOM 7596 C C . ARG B 1 446 ? 13.789 -23.594 26.734 1 25.39 446 ARG B C 1
ATOM 7598 O O . ARG B 1 446 ? 13.422 -24.766 26.719 1 25.39 446 ARG B O 1
ATOM 7605 N N . LEU B 1 447 ? 12.75 -22.75 26.969 1 25.62 447 LEU B N 1
ATOM 7606 C CA . LEU B 1 447 ? 11.602 -23.609 26.688 1 25.62 447 LEU B CA 1
ATOM 7607 C C . LEU B 1 447 ? 11.719 -24.234 25.297 1 25.62 447 LEU B C 1
ATOM 7609 O O . LEU B 1 447 ? 12.07 -23.547 24.328 1 25.62 447 LEU B O 1
ATOM 7613 N N . THR B 1 448 ? 12.148 -25.547 25.281 1 26.11 448 THR B N 1
ATOM 7614 C CA . THR B 1 448 ? 12.016 -26.578 24.266 1 26.11 448 THR B CA 1
ATOM 7615 C C . THR B 1 448 ? 10.883 -26.234 23.297 1 26.11 448 THR B C 1
ATOM 7617 O O . THR B 1 448 ? 9.703 -26.375 23.625 1 26.11 448 THR B O 1
ATOM 7620 N N . ILE B 1 449 ? 10.961 -25.109 22.859 1 29.86 449 ILE B N 1
ATOM 7621 C CA . ILE B 1 449 ? 9.977 -25.094 21.781 1 29.86 449 ILE B CA 1
ATOM 7622 C C . ILE B 1 449 ? 10.055 -26.391 20.984 1 29.86 449 ILE B C 1
ATOM 7624 O O . ILE B 1 449 ? 11.133 -26.766 20.516 1 29.86 449 ILE B O 1
ATOM 7628 N N . PRO B 1 450 ? 9.18 -27.375 21.297 1 29.39 450 PRO B N 1
ATOM 7629 C CA . PRO B 1 450 ? 9.258 -28.609 20.5 1 29.39 450 PRO B CA 1
ATOM 7630 C C . PRO B 1 450 ? 9.734 -28.359 19.078 1 29.39 450 PRO B C 1
ATOM 7632 O O . PRO B 1 450 ? 9.391 -27.328 18.469 1 29.39 450 PRO B O 1
ATOM 7635 N N . SER B 1 451 ? 10.945 -28.797 18.734 1 31.11 451 SER B N 1
ATOM 7636 C CA . SER B 1 451 ? 11.633 -29.047 17.484 1 31.11 451 SER B CA 1
ATOM 7637 C C . SER B 1 451 ? 10.641 -29.312 16.359 1 31.11 451 SER B C 1
ATOM 7639 O O . SER B 1 451 ? 11.047 -29.578 15.219 1 31.11 451 SER B O 1
ATOM 7641 N N . TYR B 1 452 ? 9.414 -29.641 16.797 1 31.92 452 TYR B N 1
ATOM 7642 C CA . TYR B 1 452 ? 8.5 -30.156 15.789 1 31.92 452 TYR B CA 1
ATOM 7643 C C . TYR B 1 452 ? 8.164 -29.078 14.758 1 31.92 452 TYR B C 1
ATOM 7645 O O . TYR B 1 452 ? 7.516 -29.359 13.75 1 31.92 452 TYR B O 1
ATOM 7653 N N . PHE B 1 453 ? 8.375 -27.734 15.055 1 35.88 453 PHE B N 1
ATOM 7654 C CA . PHE B 1 453 ? 7.531 -26.719 14.43 1 35.88 453 PHE B CA 1
ATOM 7655 C C . PHE B 1 453 ? 8.039 -26.375 13.031 1 35.88 453 PHE B C 1
ATOM 7657 O O . PHE B 1 453 ? 7.246 -26.078 12.141 1 35.88 453 PHE B O 1
ATOM 7664 N N . SER B 1 454 ? 9.289 -26.219 12.766 1 38.88 454 SER B N 1
ATOM 7665 C CA . SER B 1 454 ? 9.75 -25.75 11.469 1 38.88 454 SER B CA 1
ATOM 7666 C C . SER B 1 454 ? 9.539 -26.812 10.391 1 38.88 454 SER B C 1
ATOM 7668 O O . SER B 1 454 ? 9.906 -26.609 9.234 1 38.88 454 SER B O 1
ATOM 7670 N N . ARG B 1 455 ? 9.219 -28.062 10.766 1 46.47 455 ARG B N 1
ATOM 7671 C CA . ARG B 1 455 ? 9.344 -29.281 9.984 1 46.47 455 ARG B CA 1
ATOM 7672 C C . ARG B 1 455 ? 8.109 -29.5 9.117 1 46.47 455 ARG B C 1
ATOM 7674 O O . ARG B 1 455 ? 7.637 -30.641 8.977 1 46.47 455 ARG B O 1
ATOM 7681 N N . PHE B 1 456 ? 7.621 -28.438 8.836 1 55.94 456 PHE B N 1
ATOM 7682 C CA . PHE B 1 456 ? 6.215 -28.812 8.734 1 55.94 456 PHE B CA 1
ATOM 7683 C C . PHE B 1 456 ? 5.973 -29.672 7.504 1 55.94 456 PHE B C 1
ATOM 7685 O O . PHE B 1 456 ? 5.52 -30.812 7.625 1 55.94 456 PHE B O 1
ATOM 7692 N N . ILE B 1 457 ? 6.465 -29.156 6.289 1 62.59 457 ILE B N 1
ATOM 7693 C CA . ILE B 1 457 ? 5.902 -29.922 5.18 1 62.59 457 ILE B CA 1
ATOM 7694 C C . ILE B 1 457 ? 6.688 -31.219 5 1 62.59 457 ILE B C 1
ATOM 7696 O O . ILE B 1 457 ? 6.105 -32.312 4.996 1 62.59 457 ILE B O 1
ATOM 7700 N N . ILE B 1 458 ? 8.078 -31.078 4.953 1 76.75 458 ILE B N 1
ATOM 7701 C CA . ILE B 1 458 ? 8.891 -32.25 4.688 1 76.75 458 ILE B CA 1
ATOM 7702 C C . ILE B 1 458 ? 8.781 -33.219 5.863 1 76.75 458 ILE B C 1
ATOM 7704 O O . ILE B 1 458 ? 8.789 -34.438 5.672 1 76.75 458 ILE B O 1
ATOM 7708 N N . GLN B 1 459 ? 8.523 -32.656 6.996 1 77.44 459 GLN B N 1
ATOM 7709 C CA . GLN B 1 459 ? 8.398 -33.5 8.172 1 77.44 459 GLN B CA 1
ATOM 7710 C C . GLN B 1 459 ? 7.141 -34.375 8.094 1 77.44 459 GLN B C 1
ATOM 7712 O O . GLN B 1 459 ? 7.152 -35.531 8.508 1 77.44 459 GLN B O 1
ATOM 7717 N N . ALA B 1 460 ? 6.113 -33.781 7.598 1 76.5 460 ALA B N 1
ATOM 7718 C CA . ALA B 1 460 ? 4.875 -34.531 7.43 1 76.5 460 ALA B CA 1
ATOM 7719 C C . ALA B 1 460 ? 5.09 -35.719 6.512 1 76.5 460 ALA B C 1
ATOM 7721 O O . ALA B 1 460 ? 4.512 -36.812 6.727 1 76.5 460 ALA B O 1
ATOM 7722 N N . PHE B 1 461 ? 5.906 -35.562 5.527 1 84.19 461 PHE B N 1
ATOM 7723 C CA . PHE B 1 461 ? 6.203 -36.625 4.594 1 84.19 461 PHE B CA 1
ATOM 7724 C C . PHE B 1 461 ? 7.156 -37.656 5.215 1 84.19 461 PHE B C 1
ATOM 7726 O O . PHE B 1 461 ? 7.031 -38.844 4.984 1 84.19 461 PHE B O 1
ATOM 7733 N N . LEU B 1 462 ? 8.07 -37.188 6.012 1 85.81 462 LEU B N 1
ATOM 7734 C CA . LEU B 1 462 ? 9.039 -38.062 6.668 1 85.81 462 LEU B CA 1
ATOM 7735 C C . LEU B 1 462 ? 8.367 -38.906 7.734 1 85.81 462 LEU B C 1
ATOM 7737 O O . LEU B 1 462 ? 8.844 -40 8.047 1 85.81 462 LEU B O 1
ATOM 7741 N N . ASP B 1 463 ? 7.266 -38.375 8.234 1 83.81 463 ASP B N 1
ATOM 7742 C CA . ASP B 1 463 ? 6.559 -39.094 9.289 1 83.81 463 ASP B CA 1
ATOM 7743 C C . ASP B 1 463 ? 5.508 -40.031 8.695 1 83.81 463 ASP B C 1
ATOM 7745 O O . ASP B 1 463 ? 4.996 -40.906 9.383 1 83.81 463 ASP B O 1
ATOM 7749 N N . HIS B 1 464 ? 5.18 -39.844 7.52 1 83.38 464 HIS B N 1
ATOM 7750 C CA . HIS B 1 464 ? 4.164 -40.656 6.867 1 83.38 464 HIS B CA 1
ATOM 7751 C C . HIS B 1 464 ? 4.73 -42.031 6.445 1 83.38 464 HIS B C 1
ATOM 7753 O O . HIS B 1 464 ? 5.77 -42.094 5.781 1 83.38 464 HIS B O 1
ATOM 7759 N N . PRO B 1 465 ? 4.082 -43.031 6.754 1 86.75 465 PRO B N 1
ATOM 7760 C CA . PRO B 1 465 ? 4.648 -44.375 6.512 1 86.75 465 PRO B CA 1
ATOM 7761 C C . PRO B 1 465 ? 4.855 -44.656 5.027 1 86.75 465 PRO B C 1
ATOM 7763 O O . PRO B 1 465 ? 5.797 -45.375 4.66 1 86.75 465 PRO B O 1
ATOM 7766 N N . VAL B 1 466 ? 4.066 -44.156 4.18 1 87.62 466 VAL B N 1
ATOM 7767 C CA . VAL B 1 466 ? 4.168 -44.406 2.746 1 87.62 466 VAL B CA 1
ATOM 7768 C C . VAL B 1 466 ? 5.312 -43.594 2.148 1 87.62 466 VAL B C 1
ATOM 7770 O O . VAL B 1 466 ? 6.152 -44.156 1.426 1 87.62 466 VAL B O 1
ATOM 7773 N N . HIS B 1 467 ? 5.383 -42.406 2.498 1 89.81 467 HIS B N 1
ATOM 7774 C CA . HIS B 1 467 ? 6.309 -41.469 1.847 1 89.81 467 HIS B CA 1
ATOM 7775 C C . HIS B 1 467 ? 7.711 -41.594 2.438 1 89.81 467 HIS B C 1
ATOM 7777 O O . HIS B 1 467 ? 8.703 -41.438 1.731 1 89.81 467 HIS B O 1
ATOM 7783 N N . SER B 1 468 ? 7.754 -41.906 3.697 1 90.44 468 SER B N 1
ATOM 7784 C CA . SER B 1 468 ? 9.031 -41.938 4.402 1 90.44 468 SER B CA 1
ATOM 7785 C C . SER B 1 468 ? 9.969 -42.969 3.811 1 90.44 468 SER B C 1
ATOM 7787 O O . SER B 1 468 ? 11.188 -42.812 3.852 1 90.44 468 SER B O 1
ATOM 7789 N N . ARG B 1 469 ? 9.406 -43.969 3.225 1 94.12 469 ARG B N 1
ATOM 7790 C CA . ARG B 1 469 ? 10.219 -45.031 2.678 1 94.12 469 ARG B CA 1
ATOM 7791 C C . ARG B 1 469 ? 10.969 -44.594 1.431 1 94.12 469 ARG B C 1
ATOM 7793 O O . ARG B 1 469 ? 11.992 -45.188 1.061 1 94.12 469 ARG B O 1
ATOM 7800 N N . TYR B 1 470 ? 10.484 -43.562 0.801 1 95.75 470 TYR B N 1
ATOM 7801 C CA . TYR B 1 470 ? 11.055 -43.125 -0.472 1 95.75 470 TYR B CA 1
ATOM 7802 C C . TYR B 1 470 ? 12 -41.938 -0.279 1 95.75 470 TYR B C 1
ATOM 7804 O O . TYR B 1 470 ? 12.625 -41.469 -1.237 1 95.75 470 TYR B O 1
ATOM 7812 N N . ILE B 1 471 ? 12.172 -41.438 0.92 1 94.94 471 ILE B N 1
ATOM 7813 C CA . ILE B 1 471 ? 13.008 -40.281 1.165 1 94.94 471 ILE B CA 1
ATOM 7814 C C . ILE B 1 471 ? 14.219 -40.656 2.004 1 94.94 471 ILE B C 1
ATOM 7816 O O . ILE B 1 471 ? 14.07 -41.219 3.104 1 94.94 471 ILE B O 1
ATOM 7820 N N . ASN B 1 472 ? 15.367 -40.438 1.484 1 96.31 472 ASN B N 1
ATOM 7821 C CA . ASN B 1 472 ? 16.625 -40.688 2.184 1 96.31 472 ASN B CA 1
ATOM 7822 C C . ASN B 1 472 ? 16.984 -39.562 3.131 1 96.31 472 ASN B C 1
ATOM 7824 O O . ASN B 1 472 ? 17.656 -38.594 2.73 1 96.31 472 ASN B O 1
ATOM 7828 N N . LYS B 1 473 ? 16.672 -39.719 4.352 1 91.62 473 LYS B N 1
ATOM 7829 C CA . LYS B 1 473 ? 16.828 -38.656 5.344 1 91.62 473 LYS B CA 1
ATOM 7830 C C . LYS B 1 473 ? 18.297 -38.25 5.488 1 91.62 473 LYS B C 1
ATOM 7832 O O . LYS B 1 473 ? 18.609 -37.062 5.633 1 91.62 473 LYS B O 1
ATOM 7837 N N . ALA B 1 474 ? 19.141 -39.156 5.48 1 94.19 474 ALA B N 1
ATOM 7838 C CA . ALA B 1 474 ? 20.578 -38.906 5.66 1 94.19 474 ALA B CA 1
ATOM 7839 C C . ALA B 1 474 ? 21.109 -38.031 4.535 1 94.19 474 ALA B C 1
ATOM 7841 O O . ALA B 1 474 ? 21.906 -37.094 4.781 1 94.19 474 ALA B O 1
ATOM 7842 N N . VAL B 1 475 ? 20.734 -38.344 3.346 1 95.69 475 VAL B N 1
ATOM 7843 C CA . VAL B 1 475 ? 21.188 -37.562 2.199 1 95.69 475 VAL B CA 1
ATOM 7844 C C . VAL B 1 475 ? 20.547 -36.188 2.236 1 95.69 475 VAL B C 1
ATOM 7846 O O . VAL B 1 475 ? 21.203 -35.188 1.947 1 95.69 475 VAL B O 1
ATOM 7849 N N . LEU B 1 476 ? 19.281 -36.156 2.566 1 93.06 476 LEU B N 1
ATOM 7850 C CA . LEU B 1 476 ? 18.531 -34.906 2.607 1 93.06 476 LEU B CA 1
ATOM 7851 C C . LEU B 1 476 ? 19.188 -33.906 3.557 1 93.06 476 LEU B C 1
ATOM 7853 O O . LEU B 1 476 ? 19.125 -32.688 3.322 1 93.06 476 LEU B O 1
ATOM 7857 N N . GLU B 1 477 ? 19.844 -34.312 4.578 1 90.62 477 GLU B N 1
ATOM 7858 C CA . GLU B 1 477 ? 20.484 -33.469 5.582 1 90.62 477 GLU B CA 1
ATOM 7859 C C . GLU B 1 477 ? 21.516 -32.531 4.949 1 90.62 477 GLU B C 1
ATOM 7861 O O . GLU B 1 477 ? 21.734 -31.406 5.422 1 90.62 477 GLU B O 1
ATOM 7866 N N . ARG B 1 478 ? 22.062 -32.969 3.875 1 92.56 478 ARG B N 1
ATOM 7867 C CA . ARG B 1 478 ? 23.109 -32.188 3.207 1 92.56 478 ARG B CA 1
ATOM 7868 C C . ARG B 1 478 ? 22.531 -30.969 2.498 1 92.56 478 ARG B C 1
ATOM 7870 O O . ARG B 1 478 ? 23.266 -30.047 2.148 1 92.56 478 ARG B O 1
ATOM 7877 N N . TYR B 1 479 ? 21.266 -31.031 2.324 1 92.94 479 TYR B N 1
ATOM 7878 C CA . TYR B 1 479 ? 20.688 -30.047 1.421 1 92.94 479 TYR B CA 1
ATOM 7879 C C . TYR B 1 479 ? 19.891 -29 2.193 1 92.94 479 TYR B C 1
ATOM 7881 O O . TYR B 1 479 ? 19.359 -28.062 1.606 1 92.94 479 TYR B O 1
ATOM 7889 N N . TRP B 1 480 ? 19.844 -29.047 3.488 1 87.69 480 TRP B N 1
ATOM 7890 C CA . TRP B 1 480 ? 19.016 -28.156 4.293 1 87.69 480 TRP B CA 1
ATOM 7891 C C . TRP B 1 480 ? 19.469 -26.703 4.133 1 87.69 480 TRP B C 1
ATOM 7893 O O . TRP B 1 480 ? 18.641 -25.797 4.094 1 87.69 480 TRP B O 1
ATOM 7903 N N . ALA B 1 481 ? 20.688 -26.453 3.994 1 89.38 481 ALA B N 1
ATOM 7904 C CA . ALA B 1 481 ? 21.25 -25.109 3.934 1 89.38 481 ALA B CA 1
ATOM 7905 C C . ALA B 1 481 ? 20.938 -24.438 2.602 1 89.38 481 ALA B C 1
ATOM 7907 O O . ALA B 1 481 ? 21.078 -23.219 2.463 1 89.38 481 ALA B O 1
ATOM 7908 N N . VAL B 1 482 ? 20.484 -25.266 1.652 1 92.12 482 VAL B N 1
ATOM 7909 C CA . VAL B 1 482 ? 20.125 -24.719 0.35 1 92.12 482 VAL B CA 1
ATOM 7910 C C . VAL B 1 482 ? 18.859 -23.875 0.476 1 92.12 482 VAL B C 1
ATOM 7912 O O . VAL B 1 482 ? 18.719 -22.844 -0.188 1 92.12 482 VAL B O 1
ATOM 7915 N N . GLY B 1 483 ? 17.906 -24.344 1.395 1 91.06 483 GLY B N 1
ATOM 7916 C CA . GLY B 1 483 ? 16.641 -23.656 1.578 1 91.06 483 GLY B CA 1
ATOM 7917 C C . GLY B 1 483 ? 15.633 -23.953 0.484 1 91.06 483 GLY B C 1
ATOM 7918 O O . GLY B 1 483 ? 14.805 -24.859 0.623 1 91.06 483 GLY B O 1
ATOM 7919 N N . GLY B 1 484 ? 15.766 -23.266 -0.709 1 93.88 484 GLY B N 1
ATOM 7920 C CA . GLY B 1 484 ? 14.844 -23.453 -1.821 1 93.88 484 GLY B CA 1
ATOM 7921 C C . GLY B 1 484 ? 15.289 -22.75 -3.09 1 93.88 484 GLY B C 1
ATOM 7922 O O . GLY B 1 484 ? 16 -21.75 -3.033 1 93.88 484 GLY B O 1
ATOM 7923 N N . VAL B 1 485 ? 14.906 -23.391 -4.145 1 97.5 485 VAL B N 1
ATOM 7924 C CA . VAL B 1 485 ? 15.125 -22.812 -5.465 1 97.5 485 VAL B CA 1
ATOM 7925 C C . VAL B 1 485 ? 13.797 -22.688 -6.207 1 97.5 485 VAL B C 1
ATOM 7927 O O . VAL B 1 485 ? 12.969 -23.609 -6.156 1 97.5 485 VAL B O 1
ATOM 7930 N N . ARG B 1 486 ? 13.523 -21.594 -6.781 1 97.81 486 ARG B N 1
ATOM 7931 C CA . ARG B 1 486 ? 12.367 -21.328 -7.625 1 97.81 486 ARG B CA 1
ATOM 7932 C C . ARG B 1 486 ? 12.734 -20.438 -8.812 1 97.81 486 ARG B C 1
ATOM 7934 O O . ARG B 1 486 ? 13.523 -19.5 -8.672 1 97.81 486 ARG B O 1
ATOM 7941 N N . ILE B 1 487 ? 12.305 -20.781 -9.938 1 98.5 487 ILE B N 1
ATOM 7942 C CA . ILE B 1 487 ? 12.477 -19.984 -11.156 1 98.5 487 ILE B CA 1
ATOM 7943 C C . ILE B 1 487 ? 11.117 -19.781 -11.836 1 98.5 487 ILE B C 1
ATOM 7945 O O . ILE B 1 487 ? 10.328 -20.734 -11.945 1 98.5 487 ILE B O 1
ATOM 7949 N N . GLU B 1 488 ? 10.828 -18.547 -12.234 1 98.69 488 GLU B N 1
ATOM 7950 C CA . GLU B 1 488 ? 9.516 -18.281 -12.812 1 98.69 488 GLU B CA 1
ATOM 7951 C C . GLU B 1 488 ? 9.609 -17.312 -13.977 1 98.69 488 GLU B C 1
ATOM 7953 O O . GLU B 1 488 ? 10.258 -16.266 -13.875 1 98.69 488 GLU B O 1
ATOM 7958 N N . ASP B 1 489 ? 9.047 -17.641 -15.102 1 98.88 489 ASP B N 1
ATOM 7959 C CA . ASP B 1 489 ? 8.945 -16.797 -16.281 1 98.88 489 ASP B CA 1
ATOM 7960 C C . ASP B 1 489 ? 7.496 -16.688 -16.75 1 98.88 489 ASP B C 1
ATOM 7962 O O . ASP B 1 489 ? 6.664 -17.531 -16.422 1 98.88 489 ASP B O 1
ATOM 7966 N N . ASP B 1 490 ? 7.23 -15.641 -17.484 1 98.94 490 ASP B N 1
ATOM 7967 C CA . ASP B 1 490 ? 5.93 -15.383 -18.094 1 98.94 490 ASP B CA 1
ATOM 7968 C C . ASP B 1 490 ? 5.93 -15.797 -19.562 1 98.94 490 ASP B C 1
ATOM 7970 O O . ASP B 1 490 ? 6.629 -15.203 -20.375 1 98.94 490 ASP B O 1
ATOM 7974 N N . ILE B 1 491 ? 5.039 -16.719 -19.953 1 98.94 491 ILE B N 1
ATOM 7975 C CA . ILE B 1 491 ? 5.09 -17.328 -21.281 1 98.94 491 ILE B CA 1
ATOM 7976 C C . ILE B 1 491 ? 3.826 -16.984 -22.062 1 98.94 491 ILE B C 1
ATOM 7978 O O . ILE B 1 491 ? 2.711 -17.219 -21.594 1 98.94 491 ILE B O 1
ATOM 7982 N N . LEU B 1 492 ? 4 -16.375 -23.219 1 98.94 492 LEU B N 1
ATOM 7983 C CA . LEU B 1 492 ? 2.924 -16.109 -24.156 1 98.94 492 LEU B CA 1
ATOM 7984 C C . LEU B 1 492 ? 2.76 -17.266 -25.141 1 98.94 492 LEU B C 1
ATOM 7986 O O . LEU B 1 492 ? 3.697 -17.625 -25.859 1 98.94 492 LEU B O 1
ATOM 7990 N N . VAL B 1 493 ? 1.604 -17.922 -25.188 1 98.75 493 VAL B N 1
ATOM 7991 C CA . VAL B 1 493 ? 1.313 -19 -26.109 1 98.75 493 VAL B CA 1
ATOM 7992 C C . VAL B 1 493 ? 0.993 -18.438 -27.484 1 98.75 493 VAL B C 1
ATOM 7994 O O . VAL B 1 493 ? 0.132 -17.562 -27.625 1 98.75 493 VAL B O 1
ATOM 7997 N N . LEU B 1 494 ? 1.691 -18.922 -28.469 1 98.44 494 LEU B N 1
ATOM 7998 C CA . LEU B 1 494 ? 1.511 -18.422 -29.828 1 98.44 494 LEU B CA 1
ATOM 7999 C C . LEU B 1 494 ? 0.67 -19.375 -30.656 1 98.44 494 LEU B C 1
ATOM 8001 O O . LEU B 1 494 ? 0.344 -20.484 -30.203 1 98.44 494 LEU B O 1
ATOM 8005 N N . ASP B 1 495 ? 0.27 -18.938 -31.859 1 96.62 495 ASP B N 1
ATOM 8006 C CA . ASP B 1 495 ? -0.595 -19.734 -32.719 1 96.62 495 ASP B CA 1
ATOM 8007 C C . ASP B 1 495 ? 0.228 -20.594 -33.688 1 96.62 495 ASP B C 1
ATOM 8009 O O . ASP B 1 495 ? -0.326 -21.391 -34.438 1 96.62 495 ASP B O 1
ATOM 8013 N N . ASN B 1 496 ? 1.503 -20.641 -33.625 1 95.88 496 ASN B N 1
ATOM 8014 C CA . ASN B 1 496 ? 2.357 -21.359 -34.562 1 95.88 496 ASN B CA 1
ATOM 8015 C C . ASN B 1 496 ? 2.967 -22.609 -33.938 1 95.88 496 ASN B C 1
ATOM 8017 O O . ASN B 1 496 ? 3.979 -23.125 -34.406 1 95.88 496 ASN B O 1
ATOM 8021 N N . GLY B 1 497 ? 2.4 -23.016 -32.844 1 94.81 497 GLY B N 1
ATOM 8022 C CA . GLY B 1 497 ? 2.914 -24.203 -32.156 1 94.81 497 GLY B CA 1
ATOM 8023 C C . GLY B 1 497 ? 4.098 -23.906 -31.266 1 94.81 497 GLY B C 1
ATOM 8024 O O . GLY B 1 497 ? 4.727 -24.828 -30.734 1 94.81 497 GLY B O 1
ATOM 8025 N N . LYS B 1 498 ? 4.359 -22.656 -31.125 1 98 498 LYS B N 1
ATOM 8026 C CA . LYS B 1 498 ? 5.449 -22.219 -30.266 1 98 498 LYS B CA 1
ATOM 8027 C C . LYS B 1 498 ? 4.941 -21.281 -29.156 1 98 498 LYS B C 1
ATOM 8029 O O . LYS B 1 498 ? 3.732 -21.172 -28.953 1 98 498 LYS B O 1
ATOM 8034 N N . ASN B 1 499 ? 5.852 -20.875 -28.359 1 98.62 499 ASN B N 1
ATOM 8035 C CA . ASN B 1 499 ? 5.578 -19.859 -27.344 1 98.62 499 ASN B CA 1
ATOM 8036 C C . ASN B 1 499 ? 6.637 -18.766 -27.359 1 98.62 499 ASN B C 1
ATOM 8038 O O . ASN B 1 499 ? 7.617 -18.844 -28.094 1 98.62 499 ASN B O 1
ATOM 8042 N N . GLU B 1 500 ? 6.359 -17.688 -26.672 1 98.75 500 GLU B N 1
ATOM 8043 C CA . GLU B 1 500 ? 7.309 -16.594 -26.453 1 98.75 500 GLU B CA 1
ATOM 8044 C C . GLU B 1 500 ? 7.508 -16.344 -24.969 1 98.75 500 GLU B C 1
ATOM 8046 O O . GLU B 1 500 ? 6.543 -16.125 -24.234 1 98.75 500 GLU B O 1
ATOM 8051 N N . ASN B 1 501 ? 8.727 -16.5 -24.531 1 98.81 501 ASN B N 1
ATOM 8052 C CA . ASN B 1 501 ? 9.055 -16.109 -23.156 1 98.81 501 ASN B CA 1
ATOM 8053 C C . ASN B 1 501 ? 9.195 -14.602 -23.031 1 98.81 501 ASN B C 1
ATOM 8055 O O . ASN B 1 501 ? 10.141 -14.008 -23.562 1 98.81 501 ASN B O 1
ATOM 8059 N N . LEU B 1 502 ? 8.289 -13.938 -22.266 1 98.81 502 LEU B N 1
ATOM 8060 C CA . LEU B 1 502 ? 8.281 -12.484 -22.125 1 98.81 502 LEU B CA 1
ATOM 8061 C C . LEU B 1 502 ? 9.312 -12.039 -21.094 1 98.81 502 LEU B C 1
ATOM 8063 O O . LEU B 1 502 ? 9.641 -10.852 -21.016 1 98.81 502 LEU B O 1
ATOM 8067 N N . THR B 1 503 ? 9.805 -12.93 -20.297 1 98.75 503 THR B N 1
ATOM 8068 C CA . THR B 1 503 ? 10.711 -12.617 -19.188 1 98.75 503 THR B CA 1
ATOM 8069 C C . THR B 1 503 ? 12.148 -12.539 -19.688 1 98.75 503 THR B C 1
ATOM 8071 O O . THR B 1 503 ? 12.656 -13.484 -20.281 1 98.75 503 THR B O 1
ATOM 8074 N N . THR B 1 504 ? 12.781 -11.453 -19.359 1 98 504 THR B N 1
ATOM 8075 C CA . THR B 1 504 ? 14.164 -11.266 -19.781 1 98 504 THR B CA 1
ATOM 8076 C C . THR B 1 504 ? 15.086 -11.07 -18.578 1 98 504 THR B C 1
ATOM 8078 O O . THR B 1 504 ? 16.25 -10.727 -18.75 1 98 504 THR B O 1
ATOM 8081 N N . ALA B 1 505 ? 14.562 -11.227 -17.406 1 98.06 505 ALA B N 1
ATOM 8082 C CA . ALA B 1 505 ? 15.383 -11.117 -16.203 1 98.06 505 ALA B CA 1
ATOM 8083 C C . ALA B 1 505 ? 16.562 -12.078 -16.25 1 98.06 505 ALA B C 1
ATOM 8085 O O . ALA B 1 505 ? 16.422 -13.227 -16.672 1 98.06 505 ALA B O 1
ATOM 8086 N N . PRO B 1 506 ? 17.703 -11.633 -15.805 1 96.44 506 PRO B N 1
ATOM 8087 C CA . PRO B 1 506 ? 18.906 -12.469 -15.922 1 96.44 506 PRO B CA 1
ATOM 8088 C C . PRO B 1 506 ? 18.875 -13.664 -14.961 1 96.44 506 PRO B C 1
ATOM 8090 O O . PRO B 1 506 ? 18.266 -13.586 -13.891 1 96.44 506 PRO B O 1
ATOM 8093 N N . ARG B 1 507 ? 19.547 -14.703 -15.398 1 94.5 507 ARG B N 1
ATOM 8094 C CA . ARG B 1 507 ? 19.781 -15.898 -14.602 1 94.5 507 ARG B CA 1
ATOM 8095 C C . ARG B 1 507 ? 21.281 -16.125 -14.391 1 94.5 507 ARG B C 1
ATOM 8097 O O . ARG B 1 507 ? 22.094 -15.664 -15.188 1 94.5 507 ARG B O 1
ATOM 8104 N N . ILE B 1 508 ? 21.562 -16.656 -13.273 1 91.12 508 ILE B N 1
ATOM 8105 C CA . ILE B 1 508 ? 22.906 -17.188 -13.055 1 91.12 508 ILE B CA 1
ATOM 8106 C C . ILE B 1 508 ? 22.844 -18.703 -12.914 1 91.12 508 ILE B C 1
ATOM 8108 O O . ILE B 1 508 ? 22.5 -19.219 -11.852 1 91.12 508 ILE B O 1
ATOM 8112 N N 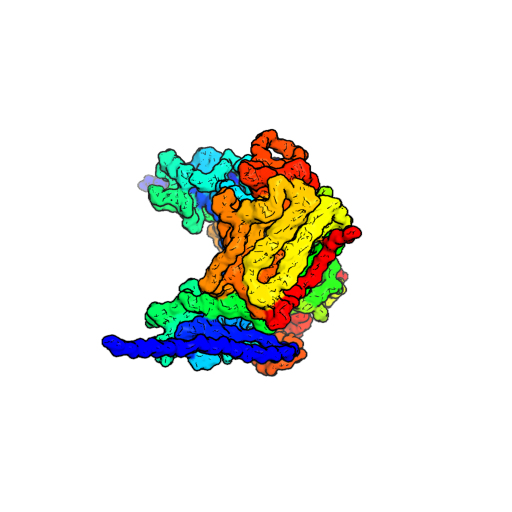. GLU B 1 509 ? 23.203 -19.344 -13.984 1 90.75 509 GLU B N 1
ATOM 8113 C CA . GLU B 1 509 ? 23.172 -20.797 -13.977 1 90.75 509 GLU B CA 1
ATOM 8114 C C . GLU B 1 509 ? 24.516 -21.375 -13.539 1 90.75 509 GLU B C 1
ATOM 8116 O O . GLU B 1 509 ? 25.562 -20.828 -13.844 1 90.75 509 GLU B O 1
ATOM 8121 N N . PRO B 1 510 ? 24.359 -22.469 -12.805 1 89.69 510 PRO B N 1
ATOM 8122 C CA . PRO B 1 510 ? 25.625 -23.094 -12.422 1 89.69 510 PRO B CA 1
ATOM 8123 C C . PRO B 1 510 ? 26.406 -23.609 -13.625 1 89.69 510 PRO B C 1
ATOM 8125 O O . PRO B 1 510 ? 25.812 -24.047 -14.609 1 89.69 510 PRO B O 1
ATOM 8128 N N . THR B 1 511 ? 27.812 -23.203 -13.781 1 70.69 511 THR B N 1
ATOM 8129 C CA . THR B 1 511 ? 28.656 -23.719 -14.852 1 70.69 511 THR B CA 1
ATOM 8130 C C . THR B 1 511 ? 28.953 -25.203 -14.648 1 70.69 511 THR B C 1
ATOM 8132 O O . THR B 1 511 ? 29.25 -25.625 -13.531 1 70.69 511 THR B O 1
ATOM 8135 N N . GLY B 1 512 ? 28.344 -26.188 -15.477 1 52.75 512 GLY B N 1
ATOM 8136 C CA . GLY B 1 512 ? 28.719 -27.594 -15.43 1 52.75 512 GLY B CA 1
ATOM 8137 C C . GLY B 1 512 ? 30.219 -27.797 -15.32 1 52.75 512 GLY B C 1
ATOM 8138 O O . GLY B 1 512 ? 31 -26.906 -15.672 1 52.75 512 GLY B O 1
#

Solvent-accessible surface area (backbone atoms only — not comparable to full-atom values): 54450 Å² total; per-residue (Å²): 133,85,76,79,78,77,79,80,78,82,79,80,80,76,80,83,76,75,78,73,78,79,78,75,79,84,49,99,75,70,47,54,62,7,51,60,43,45,53,58,30,45,71,60,42,97,54,74,55,27,32,41,42,45,62,40,29,63,84,46,59,42,83,99,45,94,49,64,50,84,86,67,51,35,61,73,37,25,60,48,41,60,57,57,85,67,58,52,26,36,39,38,35,35,50,66,72,71,42,36,35,39,22,35,62,66,89,55,78,44,44,30,59,38,58,37,81,72,84,48,59,67,53,44,52,72,58,32,44,52,75,42,63,44,45,44,88,46,46,40,59,52,53,48,51,47,42,70,72,40,70,86,39,39,35,32,18,43,91,75,61,50,91,59,56,57,82,84,54,61,67,88,38,54,41,51,75,53,41,53,59,24,44,29,44,50,66,34,48,49,52,72,67,54,47,52,36,32,40,49,7,19,51,46,27,19,52,13,48,43,52,27,62,74,37,46,70,75,49,60,31,26,18,38,44,47,13,47,29,51,18,45,22,17,45,69,72,23,75,47,59,42,52,82,55,22,33,22,47,16,57,43,30,34,27,74,53,35,64,79,31,65,52,70,43,79,96,39,48,29,33,26,38,41,45,21,22,22,29,93,59,18,21,26,60,34,28,41,47,40,44,36,80,74,54,73,50,71,60,45,35,55,52,44,50,41,39,50,49,29,36,56,57,36,55,72,55,47,18,43,73,34,48,44,55,57,43,42,50,50,33,47,54,45,46,44,54,42,34,37,76,70,44,31,34,39,86,65,51,67,65,57,40,45,44,64,34,50,54,41,49,34,38,64,60,39,40,35,43,31,48,33,75,30,57,76,28,59,77,36,73,63,55,84,81,63,58,86,70,91,80,56,63,20,67,69,77,74,45,64,66,60,70,51,28,90,57,36,76,73,29,53,57,69,44,64,38,43,54,34,27,34,36,35,44,34,36,42,41,37,33,56,45,42,60,72,75,65,76,72,74,81,66,69,82,76,71,72,63,69,59,66,66,52,14,50,64,46,41,53,37,58,67,31,79,78,39,28,62,31,46,33,64,77,56,45,61,71,40,31,62,39,3,28,41,43,44,28,36,37,33,36,17,31,84,80,68,38,59,42,73,51,51,68,48,75,79,72,73,76,82,130,130,84,78,77,79,76,80,75,76,82,81,80,80,75,79,81,74,75,78,71,77,79,77,76,76,81,47,99,75,70,48,56,62,8,51,60,42,45,52,58,30,46,71,61,41,96,54,73,54,26,32,40,42,44,63,38,29,62,86,46,59,41,84,98,45,94,49,68,50,84,86,68,49,34,61,72,37,24,59,50,42,59,57,57,84,67,57,51,26,37,40,38,33,36,50,65,73,69,41,37,35,39,21,35,61,67,90,54,76,44,44,30,59,39,57,36,80,72,84,47,59,68,54,44,53,71,59,33,43,52,77,42,61,44,46,44,86,46,47,38,58,53,54,48,52,46,42,71,74,39,69,87,40,39,35,32,17,42,90,75,59,49,91,58,56,58,84,85,54,61,68,90,38,51,40,52,74,53,44,53,58,23,45,29,45,50,66,36,46,49,52,74,67,54,48,50,34,32,40,50,8,18,51,46,26,18,52,13,49,43,53,29,62,74,38,46,70,76,48,60,31,26,18,38,43,47,13,47,28,51,19,46,23,16,45,69,72,23,74,46,59,43,51,82,56,22,33,22,47,14,57,42,31,34,27,73,53,34,64,78,33,65,51,69,44,79,94,39,48,29,34,26,38,40,43,20,21,22,29,92,58,19,21,27,62,36,28,40,46,40,44,35,80,74,54,72,50,71,59,47,35,54,54,43,52,39,40,50,50,29,34,56,56,37,56,73,55,47,19,43,74,33,48,44,56,56,43,42,52,50,36,49,53,46,46,43,52,43,33,37,75,69,44,31,34,40,85,66,51,69,65,57,41,44,43,65,35,50,54,41,50,35,40,63,60,40,39,35,44,32,49,34,74,28,57,74,28,62,78,35,73,64,54,84,83,65,60,86,70,93,80,57,65,18,70,69,77,76,45,65,65,57,71,51,29,90,57,36,75,72,29,54,56,70,43,64,39,43,53,35,25,34,36,34,45,34,37,43,41,37,34,57,47,42,60,73,75,66,77,70,73,83,62,72,84,76,75,70,61,69,60,67,66,51,13,51,65,45,39,52,36,59,68,31,81,78,42,27,60,32,45,32,65,77,56,44,62,71,39,32,62,40,2,30,41,42,44,29,36,36,34,36,18,29,85,82,67,38,57,42,74,53,51,68,48,74,80,71,71,75,81,129